Protein AF-K0R8K8-F1 (afdb_monomer)

Structure (mmCIF, N/CA/C/O backbone):
data_AF-K0R8K8-F1
#
_entry.id   AF-K0R8K8-F1
#
loop_
_atom_site.group_PDB
_atom_site.id
_atom_site.type_symbol
_atom_site.label_atom_id
_atom_site.label_alt_id
_atom_site.label_comp_id
_atom_site.label_asym_id
_atom_site.label_entity_id
_atom_site.label_seq_id
_atom_site.pdbx_PDB_ins_code
_atom_site.Cartn_x
_atom_site.Cartn_y
_atom_site.Cartn_z
_atom_site.occupancy
_atom_site.B_iso_or_equiv
_atom_site.auth_seq_id
_atom_site.auth_comp_id
_atom_site.auth_asym_id
_atom_site.auth_atom_id
_atom_site.pdbx_PDB_model_num
ATOM 1 N N . MET A 1 1 ? -65.556 39.416 38.947 1.00 27.27 1 MET A N 1
ATOM 2 C CA . MET A 1 1 ? -65.477 40.877 38.717 1.00 27.27 1 MET A CA 1
ATOM 3 C C . MET A 1 1 ? -65.040 41.033 37.258 1.00 27.27 1 MET A C 1
ATOM 5 O O . MET A 1 1 ? -63.952 40.568 36.962 1.00 27.27 1 MET A O 1
ATOM 9 N N . HIS A 1 2 ? -65.899 41.293 36.258 1.00 27.67 2 HIS A N 1
ATOM 10 C CA . HIS A 1 2 ? -66.803 42.447 36.008 1.00 27.67 2 HIS A CA 1
ATOM 11 C C . HIS A 1 2 ? -66.028 43.761 35.785 1.00 27.67 2 HIS A C 1
ATOM 13 O O . HIS A 1 2 ? -65.238 44.092 36.661 1.00 27.67 2 HIS A O 1
ATOM 19 N N . THR A 1 3 ? -66.211 44.538 34.697 1.00 31.17 3 THR A N 1
ATOM 20 C CA . THR A 1 3 ? -67.069 44.449 33.463 1.00 31.17 3 THR A CA 1
ATOM 21 C C . THR A 1 3 ? -66.192 44.485 32.174 1.00 31.17 3 THR A C 1
ATOM 23 O O . THR A 1 3 ? -64.976 44.435 32.307 1.00 31.17 3 THR A O 1
ATOM 26 N N . GLY A 1 4 ? -66.630 44.492 30.897 1.00 28.84 4 GLY A N 1
ATOM 27 C CA . GLY A 1 4 ? -67.949 44.543 30.216 1.00 28.84 4 GLY A CA 1
ATOM 28 C C . GLY A 1 4 ? -68.276 45.946 29.647 1.00 28.84 4 GLY A C 1
ATOM 29 O O . GLY A 1 4 ? -68.161 46.901 30.407 1.00 28.84 4 GLY A O 1
ATOM 30 N N . GLN A 1 5 ? -68.708 46.173 28.388 1.00 32.09 5 GLN A N 1
ATOM 31 C CA . GLN A 1 5 ? -69.108 45.291 27.251 1.00 32.09 5 GLN A CA 1
ATOM 32 C C . GLN A 1 5 ? -68.369 45.714 25.922 1.00 32.09 5 GLN A C 1
ATOM 34 O O . GLN A 1 5 ? -67.192 46.022 26.051 1.00 32.09 5 GLN A O 1
ATOM 39 N N . THR A 1 6 ? -68.828 45.745 24.641 1.00 27.69 6 THR A N 1
ATOM 40 C CA . THR A 1 6 ? -70.141 45.586 23.936 1.00 27.69 6 THR A CA 1
ATOM 41 C C . THR A 1 6 ? -69.975 45.345 22.398 1.00 27.69 6 THR A C 1
ATO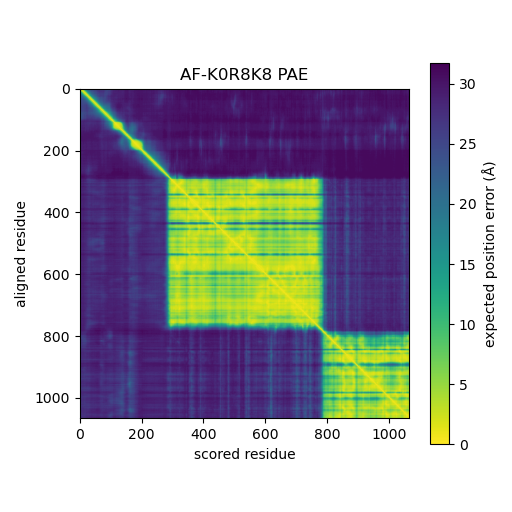M 43 O O . THR A 1 6 ? -69.042 45.884 21.822 1.00 27.69 6 THR A O 1
ATOM 46 N N . LYS A 1 7 ? -70.890 44.565 21.767 1.00 29.03 7 LYS A N 1
ATOM 47 C CA . LYS A 1 7 ? -71.672 44.734 20.481 1.00 29.03 7 LYS A CA 1
ATOM 48 C C . LYS A 1 7 ? -71.150 45.675 19.325 1.00 29.03 7 LYS A C 1
ATOM 50 O O . LYS A 1 7 ? -70.621 46.724 19.649 1.00 29.03 7 LYS A O 1
ATOM 55 N N . ILE A 1 8 ? -71.371 45.492 17.988 1.00 27.12 8 ILE A N 1
ATOM 56 C CA . ILE A 1 8 ? -72.261 44.601 17.164 1.00 27.12 8 ILE A CA 1
ATOM 57 C C . ILE A 1 8 ? -71.982 44.626 15.602 1.00 27.12 8 ILE A C 1
ATOM 59 O O . ILE A 1 8 ? -71.598 45.682 15.123 1.00 27.12 8 ILE A O 1
ATOM 63 N N . TYR A 1 9 ? -72.286 43.532 14.842 1.00 26.95 9 TYR A N 1
ATOM 64 C CA . TYR A 1 9 ? -72.497 43.331 13.347 1.00 26.95 9 TYR A CA 1
ATOM 65 C C . TYR A 1 9 ? -71.456 43.860 12.295 1.00 26.95 9 TYR A C 1
ATOM 67 O O . TYR A 1 9 ? -70.647 44.715 12.617 1.00 26.95 9 TYR A O 1
ATOM 75 N N . SER A 1 10 ? -71.371 43.397 11.022 1.00 25.12 10 SER A N 1
ATOM 76 C CA . SER A 1 10 ? -72.206 42.502 10.165 1.00 25.12 10 SER A CA 1
ATOM 77 C C . SER A 1 10 ? -71.400 41.496 9.274 1.00 25.12 10 SER A C 1
ATOM 79 O O . SER A 1 10 ? -70.176 41.430 9.334 1.00 25.12 10 SER A O 1
ATOM 81 N N . THR A 1 11 ? -72.112 40.668 8.490 1.00 25.41 11 THR A N 1
ATOM 82 C CA . THR A 1 11 ? -71.724 39.434 7.733 1.00 25.41 11 THR A CA 1
ATOM 83 C C . THR A 1 11 ? -71.919 39.616 6.184 1.00 25.41 11 THR A C 1
ATOM 85 O O . THR A 1 11 ? -72.289 40.743 5.844 1.00 25.41 11 THR A O 1
ATOM 88 N N . PRO A 1 12 ? -71.729 38.645 5.217 1.00 45.84 12 PRO A N 1
ATOM 89 C CA . PRO A 1 12 ? -71.824 37.166 5.352 1.00 45.84 12 PRO A CA 1
ATOM 90 C C . PRO A 1 12 ? -71.062 36.168 4.400 1.00 45.84 12 PRO A C 1
ATOM 92 O O . PRO A 1 12 ? -70.464 36.534 3.397 1.00 45.84 12 PRO A O 1
ATOM 95 N N . ASN A 1 13 ? -71.239 34.866 4.719 1.00 27.17 13 ASN A N 1
ATOM 96 C CA . ASN A 1 13 ? -71.271 33.633 3.877 1.00 27.17 13 ASN A CA 1
ATOM 97 C C . ASN A 1 13 ? -70.002 32.918 3.316 1.00 27.17 13 ASN A C 1
ATOM 99 O O . ASN A 1 13 ? -69.549 33.165 2.204 1.00 27.17 13 ASN A O 1
ATOM 103 N N . LEU A 1 14 ? -69.541 31.920 4.098 1.00 23.94 14 LEU A N 1
ATOM 104 C CA . LEU A 1 14 ? -69.455 30.438 3.865 1.00 23.94 14 LEU A CA 1
ATOM 105 C C . LEU A 1 14 ? -70.037 29.830 2.550 1.00 23.94 14 LEU A C 1
ATOM 107 O O . LEU A 1 14 ? -70.887 30.495 1.957 1.00 23.94 14 LEU A O 1
ATOM 111 N N . PRO A 1 15 ? -69.729 28.556 2.140 1.00 36.88 15 PRO A N 1
ATOM 112 C CA . PRO A 1 15 ? -69.103 27.395 2.850 1.00 36.88 15 PRO A CA 1
ATOM 113 C C . PRO A 1 15 ? -67.818 26.814 2.168 1.00 36.88 15 PRO A C 1
ATOM 115 O O . PRO A 1 15 ? -67.425 27.333 1.132 1.00 36.88 15 PRO A O 1
ATOM 118 N N . VAL A 1 16 ? -67.021 25.818 2.631 1.00 26.91 16 VAL A N 1
ATOM 119 C CA . VAL A 1 16 ? -66.991 24.772 3.710 1.00 26.91 16 VAL A CA 1
ATOM 120 C C . VAL A 1 16 ? -67.164 23.288 3.261 1.00 26.91 16 VAL A C 1
ATOM 122 O O . VAL A 1 16 ? -68.110 22.980 2.548 1.00 26.91 16 VAL A O 1
ATOM 125 N N . PHE A 1 17 ? -66.284 22.400 3.792 1.00 25.80 17 PHE A N 1
ATOM 126 C CA . PHE A 1 17 ? -66.284 20.903 3.808 1.00 25.80 17 PHE A CA 1
ATOM 127 C C . PHE A 1 17 ? -66.065 20.118 2.480 1.00 25.80 17 PHE A C 1
ATOM 129 O O . PHE A 1 17 ? -66.357 20.635 1.412 1.00 25.80 17 PHE A O 1
ATOM 136 N N . GLU A 1 18 ? -65.575 18.855 2.442 1.00 25.28 18 GLU A N 1
ATOM 137 C CA . GLU A 1 18 ? -64.656 18.063 3.315 1.00 25.28 18 GLU A CA 1
ATOM 138 C C . GLU A 1 18 ? -64.204 16.746 2.601 1.00 25.28 18 GLU A C 1
ATOM 140 O O . GLU A 1 18 ? -64.824 16.320 1.633 1.00 25.28 18 GLU A O 1
ATOM 145 N N . SER A 1 19 ? -63.221 16.031 3.176 1.00 26.25 19 SER A N 1
ATOM 146 C CA . SER A 1 19 ? -63.140 14.546 3.269 1.00 26.25 19 SER A CA 1
ATOM 147 C C . SER A 1 19 ? -62.518 13.648 2.158 1.00 26.25 19 SER A C 1
ATOM 149 O O . SER A 1 19 ? -62.885 13.644 0.992 1.00 26.25 19 SER A O 1
ATOM 151 N N . SER A 1 20 ? -61.596 12.789 2.629 1.00 25.55 20 SER A N 1
ATOM 152 C CA . SER A 1 20 ? -61.388 11.347 2.332 1.00 25.55 20 SER A CA 1
ATOM 153 C C . SER A 1 20 ? -61.198 10.750 0.908 1.00 25.55 20 SER A C 1
ATOM 155 O O . SER A 1 20 ? -62.150 10.304 0.282 1.00 25.55 20 SER A O 1
ATOM 157 N N . ALA A 1 21 ? -59.925 10.425 0.613 1.00 25.78 21 ALA A N 1
ATOM 158 C CA . ALA A 1 21 ? -59.360 9.049 0.554 1.00 25.78 21 ALA A CA 1
ATOM 159 C C . ALA A 1 21 ? -59.497 8.097 -0.679 1.00 25.78 21 ALA A C 1
ATOM 161 O O . ALA A 1 21 ? -60.508 8.034 -1.358 1.00 25.78 21 ALA A O 1
ATOM 162 N N . LYS A 1 22 ? -58.472 7.213 -0.772 1.00 26.08 22 LYS A N 1
ATOM 163 C CA . LYS A 1 22 ? -58.334 5.911 -1.490 1.00 26.08 22 LYS A CA 1
ATOM 164 C C . LYS A 1 22 ? -58.054 5.868 -3.014 1.00 26.08 22 LYS A C 1
ATOM 166 O O . LYS A 1 22 ? -58.963 6.011 -3.809 1.00 26.08 22 LYS A O 1
ATOM 171 N N . LEU A 1 23 ? -56.810 5.452 -3.319 1.00 26.45 23 LEU A N 1
ATOM 172 C CA . LEU A 1 23 ? -56.385 4.221 -4.046 1.00 26.45 23 LEU A CA 1
ATOM 173 C C . LEU A 1 23 ? -56.913 3.871 -5.460 1.00 26.45 23 LEU A C 1
ATOM 175 O O . LEU A 1 23 ? -58.023 4.207 -5.832 1.00 26.45 23 LEU A O 1
ATOM 179 N N . VAL A 1 24 ? -56.120 3.012 -6.133 1.00 26.97 24 VAL A N 1
ATOM 180 C CA . VAL A 1 24 ? -56.317 2.384 -7.465 1.00 26.97 24 VAL A CA 1
ATOM 181 C C . VAL A 1 24 ? -56.032 3.372 -8.616 1.00 26.97 24 VAL A C 1
ATOM 183 O O . VAL A 1 24 ? -56.693 4.396 -8.710 1.00 26.97 24 VAL A O 1
ATOM 186 N N . ASP A 1 25 ? -54.968 3.280 -9.427 1.00 29.28 25 ASP A N 1
ATOM 187 C CA . ASP A 1 25 ? -54.237 2.169 -10.092 1.00 29.28 25 ASP A CA 1
ATOM 188 C C . ASP A 1 25 ? -54.877 1.687 -11.411 1.00 29.28 25 ASP A C 1
ATOM 190 O O . ASP A 1 25 ? -55.989 1.169 -11.418 1.00 29.28 25 ASP A O 1
ATOM 194 N N . SER A 1 26 ? -54.164 1.863 -12.529 1.00 26.16 26 SER A N 1
ATOM 195 C CA . SER A 1 26 ? -54.290 1.044 -13.748 1.00 26.16 26 SER A CA 1
ATOM 196 C C . SER A 1 26 ? -53.201 1.385 -14.774 1.00 26.16 26 SER A C 1
ATOM 198 O O . SER A 1 26 ? -52.962 2.549 -15.100 1.00 26.16 26 SER A O 1
ATOM 200 N N . ASP A 1 27 ? -52.586 0.346 -15.340 1.00 27.64 27 ASP A N 1
ATOM 201 C CA . ASP A 1 27 ? -52.000 0.402 -16.679 1.00 27.64 27 ASP A CA 1
ATOM 202 C C . ASP A 1 27 ? -53.125 0.522 -17.723 1.00 27.64 27 ASP A C 1
ATOM 204 O O . ASP A 1 27 ? -53.996 -0.342 -17.758 1.00 27.64 27 ASP A O 1
ATOM 208 N N . GLU A 1 28 ? -53.046 1.485 -18.648 1.00 27.81 28 GLU A N 1
ATOM 209 C CA . GLU A 1 28 ? -53.181 1.181 -20.085 1.00 27.81 28 GLU A CA 1
ATOM 210 C C . GLU A 1 28 ? -52.771 2.357 -20.989 1.00 27.81 28 GLU A C 1
ATOM 212 O O . GLU A 1 28 ? -53.427 3.395 -21.023 1.00 27.81 28 GLU A O 1
ATOM 217 N N . LEU A 1 29 ? -51.709 2.173 -21.789 1.00 26.72 29 LEU A N 1
ATOM 218 C CA . LEU A 1 29 ? -51.509 2.924 -23.042 1.00 26.72 29 LEU A CA 1
ATOM 219 C C . LEU A 1 29 ? -50.507 2.236 -23.998 1.00 26.72 29 LEU A C 1
ATOM 221 O O . LEU A 1 29 ? -49.471 2.784 -24.378 1.00 26.72 29 LEU A O 1
ATOM 225 N N . LYS A 1 30 ? -50.815 0.997 -24.410 1.00 32.56 30 LYS A N 1
ATOM 226 C CA . LYS A 1 30 ? -50.140 0.306 -25.529 1.00 32.56 30 LYS A CA 1
ATOM 227 C C . LYS A 1 30 ? -51.131 -0.523 -26.350 1.00 32.56 30 LYS A C 1
ATOM 229 O O . LYS A 1 30 ? -51.887 -1.292 -25.771 1.00 32.56 30 LYS A O 1
ATOM 234 N N . LYS A 1 31 ? -50.963 -0.476 -27.687 1.00 30.41 31 LYS A N 1
ATOM 235 C CA . LYS A 1 31 ? -51.851 -0.980 -28.772 1.00 30.41 31 LYS A CA 1
ATOM 236 C C . LYS A 1 31 ? -52.981 0.011 -29.105 1.00 30.41 31 LYS A C 1
ATOM 238 O O . LYS A 1 31 ? -53.511 0.634 -28.201 1.00 30.41 31 LYS A O 1
ATOM 243 N N . ALA A 1 32 ? -53.411 0.188 -30.356 1.00 28.00 32 ALA A N 1
ATOM 244 C CA . ALA A 1 32 ? -52.822 -0.108 -31.679 1.00 28.00 32 ALA A CA 1
ATOM 245 C C . ALA A 1 32 ? -53.508 0.842 -32.712 1.00 28.00 32 ALA A C 1
ATOM 247 O O . ALA A 1 32 ? -54.480 1.499 -32.359 1.00 28.00 32 ALA A O 1
ATOM 248 N N . LEU A 1 33 ? -53.048 1.045 -33.956 1.00 24.62 33 LEU A N 1
ATOM 249 C CA . LEU A 1 33 ? -53.289 0.163 -35.115 1.00 24.62 33 LEU A CA 1
ATOM 250 C C . LEU A 1 33 ? -52.737 0.800 -36.416 1.00 24.62 33 LEU A C 1
ATOM 252 O O . LEU A 1 33 ? -52.862 2.003 -36.593 1.00 24.62 33 LEU A O 1
ATOM 256 N N . VAL A 1 34 ? -52.302 -0.059 -37.353 1.00 27.30 34 VAL A N 1
ATOM 257 C CA . VAL A 1 34 ? -52.457 0.046 -38.831 1.00 27.30 34 VAL A CA 1
ATOM 258 C C . VAL A 1 34 ? -51.791 1.207 -39.611 1.00 27.30 34 VAL A C 1
ATOM 260 O O . VAL A 1 34 ? -51.622 2.334 -39.168 1.00 27.30 34 VAL A O 1
ATOM 263 N N . SER A 1 35 ? -51.389 0.873 -40.840 1.00 28.44 35 SER A N 1
ATOM 264 C CA . SER A 1 35 ? -50.703 1.712 -41.828 1.00 28.44 35 SER A CA 1
ATOM 265 C C . SER A 1 35 ? -51.639 2.558 -42.705 1.00 28.44 35 SER A C 1
ATOM 267 O O . SER A 1 35 ? -52.815 2.241 -42.872 1.00 28.44 35 SER A O 1
ATOM 269 N N . ARG A 1 36 ? -51.069 3.548 -43.411 1.00 29.22 36 ARG A N 1
ATOM 270 C CA . ARG A 1 36 ? -51.512 3.955 -44.760 1.00 29.22 36 ARG A CA 1
ATOM 271 C C . ARG A 1 36 ? -50.308 4.234 -45.668 1.00 29.22 36 ARG A C 1
ATOM 273 O O . ARG A 1 36 ? -49.252 4.640 -45.195 1.00 29.22 36 ARG A O 1
ATOM 280 N N . LYS A 1 37 ? -50.474 3.965 -46.968 1.00 32.44 37 LYS A N 1
ATOM 281 C CA . LYS A 1 37 ? -49.508 4.269 -48.042 1.00 32.44 37 LYS A CA 1
ATOM 282 C C . LYS A 1 37 ? -49.749 5.672 -48.613 1.00 32.44 37 LYS A C 1
ATOM 284 O O . LYS A 1 37 ? -50.873 6.158 -48.524 1.00 32.44 37 LYS A O 1
ATOM 289 N N . ASN A 1 38 ? -48.710 6.234 -49.241 1.00 29.61 38 ASN A N 1
ATOM 290 C CA . ASN A 1 38 ? -48.672 6.877 -50.577 1.00 29.61 38 ASN A CA 1
ATOM 291 C C . ASN A 1 38 ? -47.252 7.481 -50.750 1.00 29.61 38 ASN A C 1
ATOM 293 O O . ASN A 1 38 ? -46.779 8.153 -49.843 1.00 29.61 38 ASN A O 1
ATOM 297 N N . SER A 1 39 ? -46.416 7.039 -51.708 1.00 28.56 39 SER A N 1
ATOM 298 C CA . SER A 1 39 ? -46.281 7.557 -53.097 1.00 28.56 39 SER A CA 1
ATOM 299 C C . SER A 1 39 ? -46.068 9.081 -53.135 1.00 28.56 39 SER A C 1
ATOM 301 O O . SER A 1 39 ? -46.897 9.797 -52.587 1.00 28.56 39 SER A O 1
ATOM 303 N N . VAL A 1 40 ? -45.028 9.654 -53.757 1.00 29.52 40 VAL A N 1
ATOM 304 C CA . VAL A 1 40 ? -44.415 9.432 -55.100 1.00 29.52 40 VAL A CA 1
ATOM 305 C C . VAL A 1 40 ? -42.885 9.725 -54.973 1.00 29.52 40 VAL A C 1
ATOM 307 O O . VAL A 1 40 ? -42.531 10.560 -54.149 1.00 29.52 40 VAL A O 1
ATOM 310 N N . ALA A 1 41 ? -41.919 8.935 -55.484 1.00 29.20 41 ALA A N 1
ATOM 311 C CA . ALA A 1 41 ? -41.355 8.874 -56.862 1.00 29.20 41 ALA A CA 1
ATOM 312 C C . ALA A 1 41 ? -40.893 10.258 -57.413 1.00 29.20 41 ALA A C 1
ATOM 314 O O . ALA A 1 41 ? -41.505 11.261 -57.079 1.00 29.20 41 ALA A O 1
ATOM 315 N N . MET A 1 42 ? -39.853 10.475 -58.226 1.00 28.61 42 MET A N 1
ATOM 316 C CA . MET A 1 42 ? -38.708 9.726 -58.795 1.00 28.61 42 MET A CA 1
ATOM 317 C C . MET A 1 42 ? -37.453 10.657 -58.620 1.00 28.61 42 MET A C 1
ATOM 319 O O . MET A 1 42 ? -37.596 11.726 -58.034 1.00 28.61 42 MET A O 1
ATOM 323 N N . ASP A 1 43 ? -36.207 10.392 -59.033 1.00 26.12 43 ASP A N 1
ATOM 324 C CA . ASP A 1 43 ? -35.647 9.390 -59.954 1.00 26.12 43 ASP A CA 1
ATOM 325 C C . ASP A 1 43 ? -34.184 9.027 -59.601 1.00 26.12 43 ASP A C 1
ATOM 327 O O . ASP A 1 43 ? -33.573 9.622 -58.710 1.00 26.12 43 ASP A O 1
ATOM 331 N N . MET A 1 44 ? -33.615 8.053 -60.312 1.00 28.20 44 MET A N 1
ATOM 332 C CA . MET A 1 44 ? -32.196 7.682 -60.258 1.00 28.20 44 MET A CA 1
ATOM 333 C C . MET A 1 44 ? -31.356 8.436 -61.301 1.00 28.20 44 MET A C 1
ATOM 335 O O . MET A 1 44 ? -31.860 8.829 -62.346 1.00 28.20 44 MET A O 1
ATOM 339 N N . ILE A 1 45 ? -30.038 8.511 -61.081 1.00 25.88 45 ILE A N 1
ATOM 340 C CA . ILE A 1 45 ? -29.020 7.827 -61.911 1.00 25.88 45 ILE A CA 1
ATOM 341 C C . ILE A 1 45 ? -27.628 8.074 -61.308 1.00 25.88 45 ILE A C 1
ATOM 343 O O . ILE A 1 45 ? -27.330 9.150 -60.798 1.00 25.88 45 ILE A O 1
ATOM 347 N N . ALA A 1 46 ? -26.774 7.054 -61.355 1.00 29.31 46 ALA A N 1
ATOM 348 C CA . ALA A 1 46 ? -25.358 7.141 -61.009 1.00 29.31 46 ALA A CA 1
ATOM 349 C C . ALA A 1 46 ? -24.515 6.872 -62.257 1.00 29.31 46 ALA A C 1
ATOM 351 O O . ALA A 1 46 ? -24.982 6.128 -63.116 1.00 29.31 46 ALA A O 1
ATOM 352 N N . SER A 1 47 ? -23.270 7.365 -62.300 1.00 28.27 47 SER A N 1
ATOM 353 C CA . SER A 1 47 ? -22.105 6.610 -62.809 1.00 28.27 47 SER A CA 1
ATOM 354 C C . SER A 1 47 ? -20.852 7.486 -62.949 1.00 28.27 47 SER A C 1
ATOM 356 O O . SER A 1 47 ? -20.975 8.564 -63.522 1.00 28.27 47 SER A O 1
ATOM 358 N N . ARG A 1 48 ? -19.678 6.911 -62.620 1.00 29.11 48 ARG A N 1
ATOM 359 C CA . ARG A 1 48 ? -18.356 7.169 -63.251 1.00 29.11 48 ARG A CA 1
ATOM 360 C C . ARG A 1 48 ? -17.735 8.574 -63.076 1.00 29.11 48 ARG A C 1
ATOM 362 O O . ARG A 1 48 ? -18.432 9.542 -62.813 1.00 29.11 48 ARG A O 1
ATOM 369 N N . ASP A 1 49 ? -16.422 8.766 -63.209 1.00 28.03 49 ASP A N 1
ATOM 370 C CA . ASP A 1 49 ? -15.280 7.834 -63.112 1.00 28.03 49 ASP A CA 1
ATOM 371 C C . ASP A 1 49 ? -14.045 8.608 -62.589 1.00 28.03 49 ASP A C 1
ATOM 373 O O . ASP A 1 49 ? -14.058 9.833 -62.468 1.00 28.03 49 ASP A O 1
ATOM 377 N N . GLU A 1 50 ? -12.985 7.872 -62.264 1.00 28.48 50 GLU A N 1
ATOM 378 C CA . GLU A 1 50 ? -11.612 8.351 -62.016 1.00 28.48 50 GLU A CA 1
ATOM 379 C C . GLU A 1 50 ? -10.954 8.985 -63.282 1.00 28.48 50 GLU A C 1
ATOM 381 O O . GLU A 1 50 ? -11.524 8.843 -64.367 1.00 28.48 50 GLU A O 1
ATOM 386 N N . PRO A 1 51 ? -9.729 9.582 -63.242 1.00 51.66 51 PRO A N 1
ATOM 387 C CA . PRO A 1 51 ? -8.842 9.887 -62.100 1.00 51.66 51 PRO A CA 1
ATOM 388 C C . PRO A 1 51 ? -8.113 11.271 -62.185 1.00 51.66 51 PRO A C 1
ATOM 390 O O . PRO A 1 51 ? -8.408 12.118 -63.022 1.00 51.66 51 PRO A O 1
ATOM 393 N N . MET A 1 52 ? -7.042 11.403 -61.379 1.00 26.67 52 MET A N 1
ATOM 394 C CA . MET A 1 52 ? -5.699 11.924 -61.746 1.00 26.67 52 MET A CA 1
ATOM 395 C C . MET A 1 52 ? -5.203 13.322 -61.301 1.00 26.67 52 MET A C 1
ATOM 397 O O . MET A 1 52 ? -5.879 14.340 -61.370 1.00 26.67 52 MET A O 1
ATOM 401 N N . ASN A 1 53 ? -3.901 13.308 -60.973 1.00 27.50 53 ASN A N 1
ATOM 402 C CA . ASN A 1 53 ? -2.895 14.380 -61.028 1.00 27.50 53 ASN A CA 1
ATOM 403 C C . ASN A 1 53 ? -2.903 15.523 -59.989 1.00 27.50 53 ASN A C 1
ATOM 405 O O . ASN A 1 53 ? -3.250 16.671 -60.249 1.00 27.50 53 ASN A O 1
ATOM 409 N N . THR A 1 54 ? -2.249 15.223 -58.863 1.00 31.69 54 THR A N 1
ATOM 410 C CA . THR A 1 54 ? -1.114 16.019 -58.339 1.00 31.69 54 THR A CA 1
ATOM 411 C C . THR A 1 54 ? -0.140 16.440 -59.472 1.00 31.69 54 THR A C 1
ATOM 413 O O . THR A 1 54 ? -0.002 15.674 -60.428 1.00 31.69 54 THR A O 1
ATOM 416 N N . PRO A 1 55 ? 0.582 17.593 -59.396 1.00 41.72 55 PRO A N 1
ATOM 417 C CA . PRO A 1 55 ? 1.704 17.702 -58.449 1.00 41.72 55 PRO A CA 1
ATOM 418 C C . PRO A 1 55 ? 2.127 19.094 -57.907 1.00 41.72 55 PRO A C 1
ATOM 420 O O . PRO A 1 55 ? 2.242 20.073 -58.630 1.00 41.72 55 PRO A O 1
ATOM 423 N N . ALA A 1 56 ? 2.578 19.050 -56.646 1.00 27.75 56 ALA A N 1
ATOM 424 C CA . ALA A 1 56 ? 3.826 19.631 -56.119 1.00 27.75 56 ALA A CA 1
ATOM 425 C C . ALA A 1 56 ? 4.081 21.159 -56.040 1.00 27.75 56 ALA A C 1
ATOM 427 O O . ALA A 1 56 ? 3.667 21.972 -56.853 1.00 27.75 56 ALA A O 1
ATOM 428 N N . SER A 1 57 ? 4.967 21.472 -55.080 1.00 27.92 57 SER A N 1
ATOM 429 C CA . SER A 1 57 ? 5.653 22.749 -54.804 1.00 27.92 57 SER A CA 1
ATOM 430 C C . SER A 1 57 ? 4.798 23.924 -54.282 1.00 27.92 57 SER A C 1
ATOM 432 O O . SER A 1 57 ? 3.669 24.123 -54.702 1.00 27.92 57 SER A O 1
ATOM 434 N N . GLY A 1 58 ? 5.288 24.742 -53.340 1.00 25.33 58 GLY A N 1
ATOM 435 C CA . GLY A 1 58 ? 6.480 24.559 -52.499 1.00 25.33 58 GLY A CA 1
ATOM 436 C C . GLY A 1 58 ? 7.047 25.860 -51.918 1.00 25.33 58 GLY A C 1
ATOM 437 O O . GLY A 1 58 ? 6.899 26.911 -52.524 1.00 25.33 58 GLY A O 1
ATOM 438 N N . LEU A 1 59 ? 7.797 25.733 -50.810 1.00 26.28 59 LEU A N 1
ATOM 439 C CA . LEU A 1 59 ? 8.643 26.769 -50.175 1.00 26.28 59 LEU A CA 1
ATOM 440 C C . LEU A 1 59 ? 7.911 27.999 -49.581 1.00 26.28 59 LEU A C 1
ATOM 442 O O . LEU A 1 59 ? 6.864 28.422 -50.045 1.00 26.28 59 LEU A O 1
ATOM 446 N N . GLY A 1 60 ? 8.500 28.586 -48.528 1.00 26.16 60 GLY A N 1
ATOM 447 C CA . GLY A 1 60 ? 8.001 29.816 -47.884 1.00 26.16 60 GLY A CA 1
ATOM 448 C C . GLY A 1 60 ? 8.169 29.822 -46.360 1.00 26.16 60 GLY A C 1
ATOM 449 O O . GLY A 1 60 ? 7.262 29.433 -45.634 1.00 26.16 60 GLY A O 1
ATOM 450 N N . LYS A 1 61 ? 9.335 30.249 -45.852 1.00 28.23 61 LYS A N 1
ATOM 451 C CA . LYS A 1 61 ? 9.594 30.407 -44.404 1.00 28.23 61 LYS A CA 1
ATOM 452 C C . LYS A 1 61 ? 9.612 31.886 -43.983 1.00 28.23 61 LYS A C 1
ATOM 454 O O . LYS A 1 61 ? 10.177 32.689 -44.719 1.00 28.23 61 LYS A O 1
ATOM 459 N N . ARG A 1 62 ? 9.283 32.100 -42.697 1.00 26.91 62 ARG A N 1
ATOM 460 C CA . ARG A 1 62 ? 9.720 33.157 -41.741 1.00 26.91 62 ARG A CA 1
ATOM 461 C C . ARG A 1 62 ? 8.783 34.340 -41.459 1.00 26.91 62 ARG A C 1
ATOM 463 O O . ARG A 1 62 ? 8.437 35.090 -42.357 1.00 26.91 62 ARG A O 1
ATOM 470 N N . GLY A 1 63 ? 8.630 34.571 -40.148 1.00 24.30 63 GLY A N 1
ATOM 471 C CA . GLY A 1 63 ? 8.343 35.856 -39.500 1.00 24.30 63 GLY A CA 1
ATOM 472 C C . GLY A 1 63 ? 6.879 36.305 -39.515 1.00 24.30 63 GLY A C 1
ATOM 473 O O . GLY A 1 63 ? 6.098 35.814 -40.318 1.00 24.30 63 GLY A O 1
ATOM 474 N N . ALA A 1 64 ? 6.464 37.241 -38.659 1.00 25.02 64 ALA A N 1
ATOM 475 C CA . ALA A 1 64 ? 7.004 37.656 -37.354 1.00 25.02 64 ALA A CA 1
ATOM 476 C C . ALA A 1 64 ? 5.936 38.508 -36.627 1.00 25.02 64 ALA A C 1
ATOM 478 O O . ALA A 1 64 ? 4.998 38.987 -37.253 1.00 25.02 64 ALA A O 1
ATOM 479 N N . GLU A 1 65 ? 6.109 38.658 -35.316 1.00 28.84 65 GLU A N 1
ATOM 480 C CA . GLU A 1 65 ? 5.436 39.558 -34.362 1.00 28.84 65 GLU A CA 1
ATOM 481 C C . GLU A 1 65 ? 4.613 40.746 -34.916 1.00 28.84 65 GLU A C 1
ATOM 483 O O . GLU A 1 65 ? 5.124 41.600 -35.640 1.00 28.84 65 GLU A O 1
ATOM 488 N N . SER A 1 66 ? 3.367 40.890 -34.445 1.00 28.95 66 SER A N 1
ATOM 489 C CA . SER A 1 66 ? 2.833 42.173 -33.938 1.00 28.95 66 SER A CA 1
ATOM 490 C C . SER A 1 66 ? 1.483 41.992 -33.225 1.00 28.95 66 SER A C 1
ATOM 492 O O . SER A 1 66 ? 0.538 41.440 -33.779 1.00 28.95 66 SER A O 1
ATOM 494 N N . ASP A 1 67 ? 1.410 42.493 -31.993 1.00 29.58 67 ASP A N 1
ATOM 495 C CA . ASP A 1 67 ? 0.177 42.919 -31.308 1.00 29.58 67 ASP A CA 1
ATOM 496 C C . ASP A 1 67 ? -0.023 44.417 -31.644 1.00 29.58 67 ASP A C 1
ATOM 498 O O . ASP A 1 67 ? 0.988 45.107 -31.852 1.00 29.58 67 ASP A O 1
ATOM 502 N N . PRO A 1 68 ? -1.258 44.944 -31.776 1.00 37.31 68 PRO A N 1
ATOM 503 C CA . PRO A 1 68 ? -1.741 45.772 -30.661 1.00 37.31 68 PRO A CA 1
ATOM 504 C C . PRO A 1 68 ? -3.278 45.821 -30.437 1.00 37.31 68 PRO A C 1
ATOM 506 O O . PRO A 1 68 ? -4.038 46.190 -31.328 1.00 37.31 68 PRO A O 1
ATOM 509 N N . CYS A 1 69 ? -3.675 45.650 -29.170 1.00 22.08 69 CYS A N 1
ATOM 510 C CA . CYS A 1 69 ? -4.518 46.561 -28.356 1.00 22.08 69 CYS A CA 1
ATOM 511 C C . CYS A 1 69 ? -5.940 47.029 -28.792 1.00 22.08 69 CYS A C 1
ATOM 513 O O . CYS A 1 69 ? -6.105 47.664 -29.827 1.00 22.08 69 CYS A O 1
ATOM 515 N N . VAL A 1 70 ? -6.858 47.015 -27.794 1.00 25.34 70 VAL A N 1
ATOM 516 C CA . VAL A 1 70 ? -7.935 48.026 -27.525 1.00 25.34 70 VAL A CA 1
ATOM 517 C C . VAL A 1 70 ? -9.159 47.975 -28.486 1.00 25.34 70 VAL A C 1
ATOM 519 O O . VAL A 1 70 ? -9.020 47.710 -29.669 1.00 25.34 70 VAL A O 1
ATOM 522 N N . GLU A 1 71 ? -10.432 48.114 -28.069 1.00 24.58 71 GLU A N 1
ATOM 523 C CA . GLU A 1 71 ? -11.038 48.983 -27.031 1.00 24.58 71 GLU A CA 1
ATOM 524 C C . GLU A 1 71 ? -12.151 48.309 -26.166 1.00 24.58 71 GLU A C 1
ATOM 526 O O . GLU A 1 71 ? -12.194 47.089 -26.019 1.00 24.58 71 GLU A O 1
ATOM 531 N N . GLU A 1 72 ? -13.014 49.105 -25.516 1.00 25.67 72 GLU A N 1
ATOM 532 C CA . GLU A 1 72 ? -13.629 48.830 -24.205 1.00 25.67 72 GLU A CA 1
ATOM 533 C C . GLU A 1 72 ? -15.134 49.204 -24.082 1.00 25.67 72 GLU A C 1
ATOM 535 O O . GLU A 1 72 ? -15.649 50.052 -24.802 1.00 25.67 72 GLU A O 1
ATOM 540 N N . ILE A 1 73 ? -15.786 48.645 -23.046 1.00 26.80 73 ILE A N 1
ATOM 541 C CA . ILE A 1 73 ? -16.891 49.217 -22.227 1.00 26.80 73 ILE A CA 1
ATOM 542 C C . ILE A 1 73 ? -18.215 49.681 -22.892 1.00 26.80 73 ILE A C 1
ATOM 544 O O . ILE A 1 73 ? -18.269 50.621 -23.680 1.00 26.80 73 ILE A O 1
ATOM 548 N N . ARG A 1 74 ? -19.340 49.177 -22.339 1.00 26.81 74 ARG A N 1
ATOM 549 C CA . ARG A 1 74 ? -20.556 49.917 -21.875 1.00 26.81 74 ARG A CA 1
ATOM 550 C C . ARG A 1 74 ? -21.593 48.915 -21.320 1.00 26.81 74 ARG A C 1
ATOM 552 O O . ARG A 1 74 ? -21.665 47.803 -21.818 1.00 26.81 74 ARG A O 1
ATOM 559 N N . ALA A 1 75 ? -22.481 49.215 -20.364 1.00 27.19 75 ALA A N 1
ATOM 560 C CA . ALA A 1 75 ? -22.530 50.225 -19.294 1.00 27.19 75 ALA A CA 1
ATOM 561 C C . ALA A 1 75 ? -23.668 49.856 -18.303 1.00 27.19 75 ALA A C 1
ATOM 563 O O . ALA A 1 75 ? -24.625 49.191 -18.691 1.00 27.19 75 ALA A O 1
ATOM 564 N N . GLY A 1 76 ? -23.627 50.332 -17.050 1.00 25.52 76 GLY A N 1
ATOM 565 C CA . GLY A 1 76 ? -24.724 50.153 -16.079 1.00 25.52 76 GLY A CA 1
ATOM 566 C C . GLY A 1 76 ? -24.513 50.990 -14.814 1.00 25.52 76 GLY A C 1
ATOM 567 O O . GLY A 1 76 ? -23.502 50.835 -14.140 1.00 25.52 76 GLY A O 1
ATOM 568 N N . GLN A 1 77 ? -25.414 51.934 -14.513 1.00 26.88 77 GLN A N 1
ATOM 569 C CA . GLN A 1 77 ? -25.131 53.055 -13.601 1.00 26.88 77 GLN A CA 1
ATOM 570 C C . GLN A 1 77 ? -26.231 53.266 -12.536 1.00 26.88 77 GLN A C 1
ATOM 572 O O . GLN A 1 77 ? -27.407 53.068 -12.829 1.00 26.88 77 GLN A O 1
ATOM 577 N N . ARG A 1 78 ? -25.834 53.858 -11.390 1.00 26.33 78 ARG A N 1
ATOM 578 C CA . ARG A 1 78 ? -26.644 54.536 -10.334 1.00 26.33 78 ARG A CA 1
ATOM 579 C C . ARG A 1 78 ? -27.227 53.659 -9.201 1.00 26.33 78 ARG A C 1
ATOM 581 O O . ARG A 1 78 ? -27.524 52.499 -9.428 1.00 26.33 78 ARG A O 1
ATOM 588 N N . ALA A 1 79 ? -27.576 54.191 -8.014 1.00 26.64 79 ALA A N 1
ATOM 589 C CA . ALA A 1 79 ? -26.909 55.127 -7.068 1.00 26.64 79 ALA A CA 1
ATOM 590 C C . ALA A 1 79 ? -27.849 55.485 -5.875 1.00 26.64 79 ALA A C 1
ATOM 592 O O . ALA A 1 79 ? -29.064 55.412 -6.025 1.00 26.64 79 ALA A O 1
ATOM 593 N N . LYS A 1 80 ? -27.267 56.051 -4.792 1.00 26.59 80 LYS A N 1
ATOM 594 C CA . LYS A 1 80 ? -27.884 56.799 -3.650 1.00 26.59 80 LYS A CA 1
ATOM 595 C C . LYS A 1 80 ? -28.510 55.989 -2.490 1.00 26.59 80 LYS A C 1
ATOM 597 O O . LYS A 1 80 ? -29.019 54.910 -2.738 1.00 26.59 80 LYS A O 1
ATOM 602 N N . THR A 1 81 ? -28.634 56.468 -1.230 1.00 25.34 81 THR A N 1
ATOM 603 C CA . THR A 1 81 ? -27.829 57.332 -0.296 1.00 25.34 81 THR A CA 1
ATOM 604 C C . THR A 1 81 ? -28.455 57.197 1.132 1.00 25.34 81 THR A C 1
ATOM 606 O O . THR A 1 81 ? -29.629 56.855 1.219 1.00 25.34 81 THR A O 1
ATOM 609 N N . LYS A 1 82 ? -27.744 57.609 2.210 1.00 23.95 82 LYS A N 1
ATOM 610 C CA . LYS A 1 82 ? -28.211 57.968 3.594 1.00 23.95 82 LYS A CA 1
ATOM 611 C C . LYS A 1 82 ? -28.351 56.844 4.662 1.00 23.95 82 LYS A C 1
ATOM 613 O O . LYS A 1 82 ? -28.673 55.726 4.300 1.00 23.95 82 LYS A O 1
ATOM 618 N N . VAL A 1 83 ? -28.242 57.081 5.995 1.00 23.55 83 VAL A N 1
ATOM 619 C CA . VAL A 1 83 ? -27.333 57.939 6.835 1.00 23.55 83 VAL A CA 1
ATOM 620 C C . VAL A 1 83 ? -27.550 57.700 8.371 1.00 23.55 83 VAL A C 1
ATOM 622 O O . VAL A 1 83 ? -28.663 57.834 8.853 1.00 23.55 83 VAL A O 1
ATOM 625 N N . VAL A 1 84 ? -26.471 57.397 9.126 1.00 23.22 84 VAL A N 1
ATOM 626 C CA . VAL A 1 84 ? -26.096 57.897 10.498 1.00 23.22 84 VAL A CA 1
ATOM 627 C C . VAL A 1 84 ? -26.937 57.614 11.796 1.00 23.22 84 VAL A C 1
ATOM 629 O O . VAL A 1 84 ? -27.929 58.270 12.071 1.00 23.22 84 VAL A O 1
ATOM 632 N N . MET A 1 85 ? -26.334 56.801 12.699 1.00 22.80 85 MET A N 1
ATOM 633 C CA . MET A 1 85 ? -26.137 56.930 14.188 1.00 22.80 85 MET A CA 1
ATOM 634 C C . MET A 1 85 ? -27.201 56.738 15.326 1.00 22.80 85 MET A C 1
ATOM 636 O O . MET A 1 85 ? -28.163 57.478 15.460 1.00 22.80 85 MET A O 1
ATOM 640 N N . ARG A 1 86 ? -26.756 55.933 16.328 1.00 24.34 86 ARG A N 1
ATOM 641 C CA . ARG A 1 86 ? -26.675 56.125 17.822 1.00 24.34 86 ARG A CA 1
ATOM 642 C C . ARG A 1 86 ? -27.906 56.413 18.728 1.00 24.34 86 ARG A C 1
ATOM 644 O O . ARG A 1 86 ? -28.378 57.542 18.781 1.00 24.34 86 ARG A O 1
ATOM 651 N N . ARG A 1 87 ? -28.117 55.531 19.729 1.00 24.41 87 ARG A N 1
ATOM 652 C CA . ARG A 1 87 ? -27.851 55.644 21.214 1.00 24.41 87 ARG A CA 1
ATOM 653 C C . ARG A 1 87 ? -28.474 54.396 21.904 1.00 24.41 87 ARG A C 1
ATOM 655 O O . ARG A 1 87 ? -29.415 53.856 21.346 1.00 24.41 87 ARG A O 1
ATOM 662 N N . SER A 1 88 ? -27.994 53.752 22.981 1.00 23.59 88 SER A N 1
ATOM 663 C CA . SER A 1 88 ? -27.195 54.076 24.190 1.00 23.59 88 SER A CA 1
ATOM 664 C C . SER A 1 88 ? -27.975 54.649 25.387 1.00 23.59 88 SER A C 1
ATOM 666 O O . SER A 1 88 ? -28.283 55.839 25.369 1.00 23.59 88 SER A O 1
ATOM 668 N N . THR A 1 89 ? -28.154 53.838 26.452 1.00 25.72 89 THR A N 1
ATOM 669 C CA . THR A 1 89 ? -28.199 54.274 27.874 1.00 25.72 89 THR A CA 1
ATOM 670 C C . THR A 1 89 ? -27.974 53.131 28.893 1.00 25.72 89 THR A C 1
ATOM 672 O O . THR A 1 89 ? -28.243 51.965 28.628 1.00 25.72 89 THR A O 1
ATOM 675 N N . TYR A 1 90 ? -27.453 53.507 30.069 1.00 22.70 90 TYR A N 1
ATOM 676 C CA . TYR A 1 90 ? -27.066 52.699 31.247 1.00 22.70 90 TYR A CA 1
ATOM 677 C C . TYR A 1 90 ? -28.233 52.215 32.143 1.00 22.70 90 TYR A C 1
ATOM 679 O O . TYR A 1 90 ? -29.201 52.960 32.292 1.00 22.70 90 TYR A O 1
ATOM 687 N N . ARG A 1 91 ? -28.017 51.144 32.946 1.00 24.73 91 ARG A N 1
ATOM 688 C CA . ARG A 1 91 ? -27.892 51.217 34.438 1.00 24.73 91 ARG A CA 1
ATOM 689 C C . ARG A 1 91 ? -27.539 49.877 35.135 1.00 24.73 91 ARG A C 1
ATOM 691 O O . ARG A 1 91 ? -27.603 48.813 34.536 1.00 24.73 91 ARG A O 1
ATOM 698 N N . SER A 1 92 ? -27.132 49.981 36.406 1.00 25.00 92 SER A N 1
ATOM 699 C CA . SER A 1 92 ? -26.762 48.938 37.400 1.00 25.00 92 SER A CA 1
ATOM 700 C C . SER A 1 92 ? -27.514 49.242 38.733 1.00 25.00 92 SER A C 1
ATOM 702 O O . SER A 1 92 ? -28.448 50.050 38.648 1.00 25.00 92 SER A O 1
ATOM 704 N N . PRO A 1 93 ? -27.177 48.759 39.967 1.00 47.44 93 PRO A N 1
ATOM 705 C CA . PRO A 1 93 ? -26.260 47.693 40.453 1.00 47.44 93 PRO A CA 1
ATOM 706 C C . PRO A 1 93 ? -26.854 46.799 41.596 1.00 47.44 93 PRO A C 1
ATOM 708 O O . PRO A 1 93 ? -27.988 47.027 42.012 1.00 47.44 93 PRO A O 1
ATOM 711 N N . ARG A 1 94 ? -26.065 45.870 42.195 1.00 25.78 94 ARG A N 1
ATOM 712 C CA . ARG A 1 94 ? -25.850 45.672 43.673 1.00 25.78 94 ARG A CA 1
ATOM 713 C C . ARG A 1 94 ? -24.971 44.437 44.007 1.00 25.78 94 ARG A C 1
ATOM 715 O O . ARG A 1 94 ? -24.628 43.683 43.105 1.00 25.78 94 ARG A O 1
ATOM 722 N N . ALA A 1 95 ? -24.561 44.282 45.278 1.00 28.02 95 ALA A N 1
ATOM 723 C CA . ALA A 1 95 ? -23.587 43.288 45.780 1.00 28.02 95 ALA A CA 1
ATOM 724 C C . ALA A 1 95 ? -23.920 42.770 47.209 1.00 28.02 95 ALA A C 1
ATOM 726 O O . ALA A 1 95 ? -24.748 43.377 47.888 1.00 28.02 95 ALA A O 1
ATOM 727 N N . VAL A 1 96 ? -23.266 41.680 47.661 1.00 25.30 96 VAL A N 1
ATOM 728 C CA . VAL A 1 96 ? -23.385 41.034 49.003 1.00 25.30 96 VAL A CA 1
ATOM 729 C C . VAL A 1 96 ? -21.993 40.521 49.485 1.00 25.30 96 VAL A C 1
ATOM 731 O O . VAL A 1 96 ? -21.050 40.512 48.696 1.00 25.30 96 VAL A O 1
ATOM 734 N N . VAL A 1 97 ? -21.833 40.167 50.774 1.00 27.73 97 VAL A N 1
ATOM 735 C CA . VAL A 1 97 ? -20.560 40.069 51.550 1.00 27.73 97 VAL A CA 1
ATOM 736 C C . VAL A 1 97 ? -20.227 38.621 52.029 1.00 27.73 97 VAL A C 1
ATOM 738 O O . VAL A 1 97 ? -21.120 37.780 52.053 1.00 27.73 97 VAL A O 1
ATOM 741 N N . VAL A 1 98 ? -18.960 38.303 52.390 1.00 32.38 98 VAL A N 1
ATOM 742 C CA . VAL A 1 98 ? -18.415 36.923 52.610 1.00 32.38 98 VAL A CA 1
ATOM 743 C C . VAL A 1 98 ? -17.421 36.802 53.805 1.00 32.38 98 VAL A C 1
ATOM 745 O O . VAL A 1 98 ? -16.530 37.648 53.893 1.00 32.38 98 VAL A O 1
ATOM 748 N N . PRO A 1 99 ? -17.487 35.748 54.671 1.00 45.72 99 PRO A N 1
ATOM 749 C CA . PRO A 1 99 ? -16.470 35.498 55.723 1.00 45.72 99 PRO A CA 1
ATOM 750 C C . PRO A 1 99 ? -15.997 34.031 56.024 1.00 45.72 99 PRO A C 1
ATOM 752 O O . PRO A 1 99 ? -16.674 33.044 55.762 1.00 45.72 99 PRO A O 1
ATOM 755 N N . SER A 1 100 ? -14.846 33.959 56.721 1.00 29.80 100 SER A N 1
ATOM 756 C CA . SER A 1 100 ? -14.378 33.018 57.786 1.00 29.80 100 SER A CA 1
ATOM 757 C C . SER A 1 100 ? -13.977 31.520 57.591 1.00 29.80 100 SER A C 1
ATOM 759 O O . SER A 1 100 ? -14.800 30.620 57.702 1.00 29.80 100 SER A O 1
ATOM 761 N N . SER A 1 101 ? -12.646 31.303 57.669 1.00 29.94 101 SER A N 1
ATOM 762 C CA . SER A 1 101 ? -11.887 30.440 58.632 1.00 29.94 101 SER A CA 1
ATOM 763 C C . SER A 1 101 ? -11.569 28.929 58.363 1.00 29.94 101 SER A C 1
ATOM 765 O O . SER A 1 101 ? -12.473 28.161 58.045 1.00 29.94 101 SER A O 1
ATOM 767 N N . PRO A 1 102 ? -10.302 28.457 58.568 1.00 43.12 102 PRO A N 1
ATOM 768 C CA . PRO A 1 102 ? -9.850 27.058 58.372 1.00 43.12 102 PRO A CA 1
ATOM 769 C C . PRO A 1 102 ? -9.453 26.277 59.665 1.00 43.12 102 PRO A C 1
ATOM 771 O O . PRO A 1 102 ? -9.482 26.810 60.773 1.00 43.12 102 PRO A O 1
ATOM 774 N N . ARG A 1 103 ? -9.003 25.008 59.532 1.00 29.33 103 ARG A N 1
ATOM 775 C CA . ARG A 1 103 ? -8.436 24.156 60.618 1.00 29.33 103 ARG A CA 1
ATOM 776 C C . ARG A 1 103 ? -7.027 23.603 60.300 1.00 29.33 103 ARG A C 1
ATOM 778 O O . ARG A 1 103 ? -6.638 23.528 59.141 1.00 29.33 103 ARG A O 1
ATOM 785 N N . LYS A 1 104 ? -6.281 23.197 61.344 1.00 35.06 104 LYS A N 1
ATOM 786 C CA . LYS A 1 104 ? -4.920 22.598 61.305 1.00 35.06 104 LYS A CA 1
ATOM 787 C C . LYS A 1 104 ? -4.937 21.072 61.533 1.00 35.06 104 LYS A C 1
ATOM 789 O O . LYS A 1 104 ? -5.873 20.569 62.148 1.00 35.06 104 LYS A O 1
ATOM 794 N N . LEU A 1 105 ? -3.838 20.382 61.193 1.00 28.64 105 LEU A N 1
ATOM 795 C CA . LEU A 1 105 ? -3.431 19.092 61.787 1.00 28.64 105 LEU A CA 1
ATOM 796 C C . LEU A 1 105 ? -1.888 19.021 61.937 1.00 28.64 105 LEU A C 1
ATOM 798 O O . LEU A 1 105 ? -1.190 19.839 61.339 1.00 28.64 105 LEU A O 1
ATOM 802 N N . GLY A 1 106 ? -1.361 18.113 62.775 1.00 29.77 106 GLY A N 1
ATOM 803 C CA . GLY A 1 106 ? 0.040 18.119 63.252 1.00 29.77 106 GLY A CA 1
ATOM 804 C C . GLY A 1 106 ? 0.822 16.800 63.093 1.00 29.77 106 GLY A C 1
ATOM 805 O O . GLY A 1 106 ? 0.308 15.825 62.554 1.00 29.77 106 GLY A O 1
ATOM 806 N N . TRP A 1 107 ? 2.083 16.797 63.547 1.00 33.78 107 TRP A N 1
ATOM 807 C CA . TRP A 1 107 ? 3.115 15.785 63.238 1.00 33.78 107 TRP A CA 1
ATOM 808 C C . TRP A 1 107 ? 3.343 14.702 64.318 1.00 33.78 107 TRP A C 1
ATOM 810 O O . TRP A 1 107 ? 3.082 14.912 65.502 1.00 33.78 107 TRP A O 1
ATOM 820 N N . LYS A 1 108 ? 3.944 13.581 63.884 1.00 33.91 108 LYS A N 1
ATOM 821 C CA . LYS A 1 108 ? 4.620 12.508 64.652 1.00 33.91 108 LYS A CA 1
ATOM 822 C C . LYS A 1 108 ? 5.721 11.896 63.752 1.00 33.91 108 LYS A C 1
ATOM 824 O O . LYS A 1 108 ? 5.529 11.904 62.543 1.00 33.91 108 LYS A O 1
ATOM 829 N N . THR A 1 109 ? 6.863 11.364 64.209 1.00 47.19 109 THR A N 1
ATOM 830 C CA . THR A 1 109 ? 7.503 11.361 65.548 1.00 47.19 109 THR A CA 1
ATOM 831 C C . THR A 1 109 ? 9.038 11.281 65.402 1.00 47.19 109 THR A C 1
ATOM 833 O O . THR A 1 109 ? 9.543 10.811 64.389 1.00 47.19 109 THR A O 1
ATOM 836 N N . GLN A 1 110 ? 9.801 11.710 66.415 1.00 44.34 110 GLN A N 1
ATOM 837 C CA . GLN A 1 110 ? 11.233 12.051 66.273 1.00 44.34 110 GLN A CA 1
ATOM 838 C C . GLN A 1 110 ? 12.225 10.863 66.172 1.00 44.34 110 GLN A C 1
ATOM 840 O O . GLN A 1 110 ? 13.392 11.076 65.858 1.00 44.34 110 GLN A O 1
ATOM 845 N N . GLY A 1 111 ? 11.794 9.617 66.413 1.00 48.56 111 GLY A N 1
ATOM 846 C CA . GLY A 1 111 ? 12.695 8.452 66.500 1.00 48.56 111 GLY A CA 1
ATOM 847 C C . GLY A 1 111 ? 13.221 7.897 65.167 1.00 48.56 111 GLY A C 1
ATOM 848 O O . GLY A 1 111 ? 14.327 7.359 65.120 1.00 48.56 111 GLY A O 1
ATOM 849 N N . GLU A 1 112 ? 12.465 8.024 64.074 1.00 49.12 112 GLU A N 1
ATOM 850 C CA . GLU A 1 112 ? 12.841 7.427 62.778 1.00 49.12 112 GLU A CA 1
ATOM 851 C C . GLU A 1 112 ? 13.896 8.257 62.031 1.00 49.12 112 GLU A C 1
ATOM 853 O O . GLU A 1 112 ? 14.771 7.707 61.358 1.00 49.12 112 GLU A O 1
ATOM 858 N N . ILE A 1 113 ? 13.872 9.580 62.227 1.00 55.38 113 ILE A N 1
ATOM 859 C CA . ILE A 1 113 ? 14.785 10.542 61.595 1.00 55.38 113 ILE A CA 1
ATOM 860 C C . ILE A 1 113 ? 16.247 10.224 61.949 1.00 55.38 113 ILE A C 1
ATOM 862 O O . ILE A 1 113 ? 17.112 10.251 61.076 1.00 55.38 113 ILE A O 1
ATOM 866 N N . THR A 1 114 ? 16.530 9.843 63.198 1.00 58.84 114 THR A N 1
ATOM 867 C CA . THR A 1 114 ? 17.890 9.503 63.652 1.00 58.84 114 THR A CA 1
ATOM 868 C C . THR A 1 114 ? 18.442 8.254 62.959 1.00 58.84 114 THR A C 1
ATOM 870 O O . THR A 1 114 ? 19.614 8.229 62.588 1.00 58.84 114 THR A O 1
ATOM 873 N N . ARG A 1 115 ? 17.609 7.229 62.719 1.00 53.41 115 ARG A N 1
ATOM 874 C CA . ARG A 1 115 ? 18.027 6.030 61.968 1.00 53.41 115 ARG A CA 1
ATOM 875 C C . ARG A 1 115 ? 18.286 6.354 60.497 1.00 53.41 115 ARG A C 1
ATOM 877 O O . ARG A 1 115 ? 19.279 5.888 59.944 1.00 53.41 115 ARG A O 1
ATOM 884 N N . LEU A 1 116 ? 17.443 7.190 59.889 1.00 55.62 116 LEU A N 1
ATOM 885 C CA . LEU A 1 116 ? 17.616 7.628 58.503 1.00 55.62 116 LEU A CA 1
ATOM 886 C C . LEU A 1 116 ? 18.900 8.461 58.318 1.00 55.62 116 LEU A C 1
ATOM 888 O O . LEU A 1 116 ? 19.645 8.236 57.366 1.00 55.62 116 LEU A O 1
ATOM 892 N N . LEU A 1 117 ? 19.206 9.365 59.257 1.00 60.09 117 LEU A N 1
ATOM 893 C CA . LEU A 1 117 ? 20.426 10.181 59.235 1.00 60.09 117 LEU A CA 1
ATOM 894 C C . LEU A 1 117 ? 21.709 9.343 59.313 1.00 60.09 117 LEU A C 1
ATOM 896 O O . LEU A 1 117 ? 22.649 9.626 58.575 1.00 60.09 117 LEU A O 1
ATOM 900 N N . ILE A 1 118 ? 21.753 8.294 60.143 1.00 70.69 118 ILE A N 1
ATOM 901 C CA . ILE A 1 118 ? 22.928 7.407 60.241 1.00 70.69 118 ILE A CA 1
ATOM 902 C C . ILE A 1 118 ? 23.195 6.697 58.902 1.00 70.69 118 ILE A C 1
ATOM 904 O O . ILE A 1 118 ? 24.340 6.645 58.451 1.00 70.69 118 ILE A O 1
ATOM 908 N N . VAL A 1 119 ? 22.145 6.215 58.224 1.00 68.88 119 VAL A N 1
ATOM 909 C CA . VAL A 1 119 ? 22.268 5.586 56.895 1.00 68.88 119 VAL A CA 1
ATOM 910 C C . VAL A 1 119 ? 22.741 6.597 55.842 1.00 68.88 119 VAL A C 1
ATOM 912 O O . VAL A 1 119 ? 23.644 6.292 55.065 1.00 68.88 119 VAL A O 1
ATOM 915 N N . ILE A 1 120 ? 22.191 7.816 55.840 1.00 67.56 120 ILE A N 1
ATOM 916 C CA . ILE A 1 120 ? 22.601 8.882 54.910 1.00 67.56 120 ILE A CA 1
ATOM 917 C C . ILE A 1 120 ? 24.075 9.262 55.121 1.00 67.56 120 ILE A C 1
ATOM 919 O O . ILE A 1 120 ? 24.823 9.347 54.148 1.00 67.56 120 ILE A O 1
ATOM 923 N N . MET A 1 121 ? 24.522 9.427 56.370 1.00 65.88 121 MET A N 1
ATOM 924 C CA . MET A 1 121 ? 25.917 9.759 56.693 1.00 65.88 121 MET A CA 1
ATOM 925 C C . MET A 1 121 ? 26.894 8.668 56.229 1.00 65.88 121 MET A C 1
ATOM 927 O O . MET A 1 121 ? 27.943 8.989 55.668 1.00 65.88 121 MET A O 1
ATOM 931 N N . ALA A 1 122 ? 26.538 7.387 56.384 1.00 60.53 122 ALA A N 1
ATOM 932 C CA . ALA A 1 122 ? 27.352 6.273 55.892 1.00 60.53 122 ALA A CA 1
ATOM 933 C C . ALA A 1 122 ? 27.487 6.277 54.354 1.00 60.53 122 ALA A C 1
ATOM 935 O O . ALA A 1 122 ? 28.589 6.118 53.828 1.00 60.53 122 ALA A O 1
ATOM 936 N N . VAL A 1 123 ? 26.388 6.522 53.629 1.00 65.31 123 VAL A N 1
ATOM 937 C CA . VAL A 1 123 ? 26.391 6.607 52.156 1.00 65.31 123 VAL A CA 1
ATOM 938 C C . VAL A 1 123 ? 27.207 7.809 51.665 1.00 65.31 123 VAL A C 1
ATOM 940 O O . VAL A 1 123 ? 28.026 7.664 50.757 1.00 65.31 123 VAL A O 1
ATOM 943 N N . VAL A 1 124 ? 27.050 8.983 52.287 1.00 64.19 124 VAL A N 1
ATOM 944 C CA . VAL A 1 124 ? 27.823 10.192 51.943 1.00 64.19 124 VAL A CA 1
ATOM 945 C C . VAL A 1 124 ? 29.324 9.986 52.190 1.00 64.19 124 VAL A C 1
ATOM 947 O O . VAL A 1 124 ? 30.135 10.376 51.349 1.00 64.19 124 VAL A O 1
ATOM 950 N N . GLY A 1 125 ? 29.704 9.306 53.278 1.00 58.47 125 GLY A N 1
ATOM 951 C CA . GLY A 1 125 ? 31.100 8.956 53.564 1.00 58.47 125 GLY A CA 1
ATOM 952 C C . GLY A 1 125 ? 31.748 8.087 52.477 1.00 58.47 125 GLY A C 1
ATOM 953 O O . GLY A 1 125 ? 32.860 8.381 52.034 1.00 58.47 125 GLY A O 1
ATOM 954 N N . MET A 1 126 ? 31.039 7.064 51.982 1.00 53.12 126 MET A N 1
ATOM 955 C CA . MET A 1 126 ? 31.535 6.215 50.888 1.00 53.12 126 MET A CA 1
ATOM 956 C C . MET A 1 126 ? 31.692 6.987 49.568 1.00 53.12 126 MET A C 1
ATOM 958 O O . MET A 1 126 ? 32.679 6.796 48.855 1.00 53.12 126 MET A O 1
ATOM 962 N N . VAL A 1 127 ? 30.757 7.889 49.249 1.00 54.94 127 VAL A N 1
ATOM 963 C CA . VAL A 1 127 ? 30.810 8.708 48.022 1.00 54.94 127 VAL A CA 1
ATOM 964 C C . VAL A 1 127 ? 31.969 9.713 48.057 1.00 54.94 127 VAL A C 1
ATOM 966 O O . VAL A 1 127 ? 32.628 9.925 47.035 1.00 54.94 127 VAL A O 1
ATOM 969 N N . LEU A 1 128 ? 32.279 10.291 49.222 1.00 44.16 128 LEU A N 1
ATOM 970 C CA . LEU A 1 128 ? 33.435 11.179 49.388 1.00 44.16 128 LEU A CA 1
ATOM 971 C C . LEU A 1 128 ? 34.768 10.428 49.238 1.00 44.16 128 LEU A C 1
ATOM 973 O O . LEU A 1 128 ? 35.628 10.878 48.479 1.00 44.16 128 LEU A O 1
ATOM 977 N N . LEU A 1 129 ? 34.918 9.251 49.858 1.00 39.41 129 LEU A N 1
ATOM 978 C CA . LEU A 1 129 ? 36.113 8.406 49.695 1.00 39.41 129 LEU A CA 1
ATOM 979 C C . LEU A 1 129 ? 36.352 7.999 48.230 1.00 39.41 129 LEU A C 1
ATOM 981 O O . LEU A 1 129 ? 37.479 8.080 47.742 1.00 39.41 129 LEU A O 1
ATOM 985 N N . ALA A 1 130 ? 35.292 7.647 47.497 1.00 40.00 130 ALA A N 1
ATOM 986 C CA . ALA A 1 130 ? 35.377 7.335 46.067 1.00 40.00 130 ALA A CA 1
ATOM 987 C C . ALA A 1 130 ? 35.752 8.547 45.184 1.00 40.00 130 ALA A C 1
ATOM 989 O O . ALA A 1 130 ? 36.245 8.366 44.069 1.00 40.00 130 ALA A O 1
ATOM 990 N N . SER A 1 131 ? 35.528 9.774 45.668 1.00 39.88 131 SER A N 1
ATOM 991 C CA . SER A 1 131 ? 35.796 11.013 44.925 1.00 39.88 131 SER A CA 1
ATOM 992 C C . SER A 1 131 ? 37.245 11.490 45.075 1.00 39.88 131 SER A C 1
ATOM 994 O O . SER A 1 131 ? 37.869 11.878 44.088 1.00 39.88 131 SER A O 1
ATOM 996 N N . VAL A 1 132 ? 37.819 11.398 46.282 1.00 36.94 132 VAL A N 1
ATOM 997 C CA . VAL A 1 132 ? 39.205 11.835 46.563 1.00 36.94 132 VAL A CA 1
ATOM 998 C C . VAL A 1 132 ? 40.239 11.009 45.782 1.00 36.94 132 VAL A C 1
ATOM 1000 O O . VAL A 1 132 ? 41.235 11.550 45.306 1.00 36.94 132 VAL A O 1
ATOM 1003 N N . SER A 1 133 ? 39.973 9.719 45.543 1.00 33.72 133 SER A N 1
ATOM 1004 C CA . SER A 1 133 ? 40.880 8.814 44.815 1.00 33.72 133 SER A CA 1
ATOM 1005 C C . SER A 1 133 ? 41.074 9.137 43.318 1.00 33.72 133 SER A C 1
ATOM 1007 O O . SER A 1 133 ? 41.792 8.406 42.635 1.00 33.72 133 SER A O 1
ATOM 1009 N N . LYS A 1 134 ? 40.429 10.179 42.770 1.00 33.00 134 LYS A N 1
ATOM 1010 C CA . LYS A 1 134 ? 40.469 10.520 41.333 1.00 33.00 134 LYS A CA 1
ATOM 1011 C C . LYS A 1 134 ? 41.126 11.860 40.986 1.00 33.00 134 LYS A C 1
ATOM 1013 O O . LYS A 1 134 ? 41.076 12.247 39.821 1.00 33.00 134 LYS A O 1
ATOM 1018 N N . GLN A 1 135 ? 41.744 12.557 41.944 1.00 33.22 135 GLN A N 1
ATOM 1019 C CA . GLN A 1 135 ? 42.271 13.913 41.714 1.00 33.22 135 GLN A CA 1
ATOM 1020 C C . GLN A 1 135 ? 43.745 14.152 42.094 1.00 33.22 135 GLN A C 1
ATOM 1022 O O . GLN A 1 135 ? 44.159 15.297 42.244 1.00 33.22 135 GLN A O 1
ATOM 1027 N N . LEU A 1 136 ? 44.570 13.098 42.146 1.00 28.33 136 LEU A N 1
ATOM 1028 C CA . LEU A 1 136 ? 46.032 13.225 42.080 1.00 28.33 136 LEU A CA 1
ATOM 1029 C C . LEU A 1 136 ? 46.590 12.485 40.857 1.00 28.33 136 LEU A C 1
ATOM 1031 O O . LEU A 1 136 ? 46.670 11.263 40.874 1.00 28.33 136 LEU A O 1
ATOM 1035 N N . HIS A 1 137 ? 46.970 13.243 39.819 1.00 29.47 137 HIS A N 1
ATOM 1036 C CA . HIS A 1 137 ? 48.173 13.040 38.988 1.00 29.47 137 HIS A CA 1
ATOM 1037 C C . HIS A 1 137 ? 48.221 14.065 37.837 1.00 29.47 137 HIS A C 1
ATOM 1039 O O . HIS A 1 137 ? 47.699 13.815 36.756 1.00 29.47 137 HIS A O 1
ATOM 1045 N N . MET A 1 138 ? 48.884 15.207 38.055 1.00 27.92 138 MET A N 1
ATOM 1046 C CA . MET A 1 138 ? 49.511 16.029 37.004 1.00 27.92 138 MET A CA 1
ATOM 1047 C C . MET A 1 138 ? 50.466 17.041 37.653 1.00 27.92 138 MET A C 1
ATOM 1049 O O . MET A 1 138 ? 49.997 18.018 38.222 1.00 27.92 138 MET A O 1
ATOM 1053 N N . PHE A 1 139 ? 51.781 16.808 37.564 1.00 28.72 139 PHE A N 1
ATOM 1054 C CA . PHE A 1 139 ? 52.839 17.828 37.675 1.00 28.72 139 PHE A CA 1
ATOM 1055 C C . PHE A 1 139 ? 54.208 17.213 37.328 1.00 28.72 139 PHE A C 1
ATOM 1057 O O . PHE A 1 139 ? 54.668 16.336 38.052 1.00 28.72 139 PHE A O 1
ATOM 1064 N N . HIS A 1 140 ? 54.830 17.654 36.225 1.00 29.58 140 HIS A N 1
ATOM 1065 C CA . HIS A 1 140 ? 56.185 18.249 36.157 1.00 29.58 140 HIS A CA 1
ATOM 1066 C C . HIS A 1 140 ? 56.784 18.252 34.731 1.00 29.58 140 HIS A C 1
ATOM 1068 O O . HIS A 1 140 ? 56.496 17.373 33.930 1.00 29.58 140 HIS A O 1
ATOM 1074 N N . HIS A 1 141 ? 57.596 19.292 34.490 1.00 27.80 141 HIS A N 1
ATOM 1075 C CA . HIS A 1 141 ? 58.725 19.510 33.558 1.00 27.80 141 HIS A CA 1
ATOM 1076 C C . HIS A 1 141 ? 58.879 18.687 32.254 1.00 27.80 141 HIS A C 1
ATOM 1078 O O . HIS A 1 141 ? 58.774 17.470 32.270 1.00 27.80 141 HIS A O 1
ATOM 1084 N N . VAL A 1 142 ? 59.097 19.271 31.061 1.00 26.47 142 VAL A N 1
ATOM 1085 C CA . VAL A 1 142 ? 59.983 20.374 30.571 1.00 26.47 142 VAL A CA 1
ATOM 1086 C C . VAL A 1 142 ? 61.294 19.866 29.927 1.00 26.47 142 VAL A C 1
ATOM 1088 O O . VAL A 1 142 ? 62.155 19.319 30.601 1.00 26.47 142 VAL A O 1
ATOM 1091 N N . ASP A 1 143 ? 61.404 20.189 28.630 1.00 27.59 143 ASP A N 1
ATOM 1092 C CA . ASP A 1 143 ? 62.582 20.392 27.757 1.00 27.59 143 ASP A CA 1
ATOM 1093 C C . ASP A 1 143 ? 63.435 19.252 27.139 1.00 27.59 143 ASP A C 1
ATOM 1095 O O . ASP A 1 143 ? 63.703 18.201 27.711 1.00 27.59 143 ASP A O 1
ATOM 1099 N N . SER A 1 144 ? 63.993 19.631 25.980 1.00 25.48 144 SER A N 1
ATOM 1100 C CA . SER A 1 144 ? 65.352 19.380 25.472 1.00 25.48 144 SER A CA 1
ATOM 1101 C C . SER A 1 144 ? 65.650 18.281 24.420 1.00 25.48 144 SER A C 1
ATOM 1103 O O . SER A 1 144 ? 66.071 17.172 24.717 1.00 25.48 144 SER A O 1
ATOM 1105 N N . THR A 1 145 ? 65.549 18.726 23.155 1.00 25.91 145 THR A N 1
ATOM 1106 C CA . THR A 1 145 ? 66.613 18.745 22.111 1.00 25.91 145 THR A CA 1
ATOM 1107 C C . THR A 1 145 ? 67.143 17.484 21.374 1.00 25.91 145 THR A C 1
ATOM 1109 O O . THR A 1 145 ? 67.262 16.381 21.884 1.00 25.91 145 THR A O 1
ATOM 1112 N N . LEU A 1 146 ? 67.600 17.764 20.133 1.00 24.39 146 LEU A N 1
ATOM 1113 C CA . LEU A 1 146 ? 68.739 17.157 19.405 1.00 24.39 146 LEU A CA 1
ATOM 1114 C C . LEU A 1 146 ? 68.652 15.706 18.865 1.00 24.39 146 LEU A C 1
ATOM 1116 O O . LEU A 1 146 ? 69.168 14.773 19.473 1.00 24.39 146 LEU A O 1
ATOM 1120 N N . ARG A 1 147 ? 68.296 15.566 17.571 1.00 24.30 147 ARG A N 1
ATOM 1121 C CA . ARG A 1 147 ? 69.285 15.505 16.453 1.00 24.30 147 ARG A CA 1
ATOM 1122 C C . ARG A 1 147 ? 68.645 15.326 15.060 1.00 24.30 147 ARG A C 1
ATOM 1124 O O . ARG A 1 147 ? 67.811 14.453 14.857 1.00 24.30 147 ARG A O 1
ATOM 1131 N N . SER A 1 148 ? 69.138 16.094 14.089 1.00 30.72 148 SER A N 1
ATOM 1132 C CA . SER A 1 148 ? 69.223 15.736 12.658 1.00 30.72 148 SER A CA 1
ATOM 1133 C C . SER A 1 148 ? 70.718 15.495 12.318 1.00 30.72 148 SER A C 1
ATOM 1135 O O . SER A 1 148 ? 71.547 15.780 13.195 1.00 30.72 148 SER A O 1
ATOM 1137 N N . PRO A 1 149 ? 71.109 14.919 11.152 1.00 39.22 149 PRO A N 1
ATOM 1138 C CA . PRO A 1 149 ? 71.075 15.656 9.870 1.00 39.22 149 PRO A CA 1
ATOM 1139 C C . PRO A 1 149 ? 70.875 14.808 8.576 1.00 39.22 149 PRO A C 1
ATOM 1141 O O . PRO A 1 149 ? 70.907 13.585 8.622 1.00 39.22 149 PRO A O 1
ATOM 1144 N N . ALA A 1 150 ? 70.819 15.510 7.425 1.00 24.80 150 ALA A N 1
ATOM 1145 C CA . ALA A 1 150 ? 71.196 15.072 6.058 1.00 24.80 150 ALA A CA 1
ATOM 1146 C C . ALA A 1 150 ? 70.338 14.014 5.304 1.00 24.80 150 ALA A C 1
ATOM 1148 O O . ALA A 1 150 ? 69.797 13.104 5.916 1.00 24.80 150 ALA A O 1
ATOM 1149 N N . HIS A 1 151 ? 70.254 14.004 3.957 1.00 28.08 151 HIS A N 1
ATOM 1150 C CA . HIS A 1 151 ? 70.213 15.074 2.919 1.00 28.08 151 HIS A CA 1
ATOM 1151 C C . HIS A 1 151 ? 69.832 14.443 1.539 1.00 28.08 151 HIS A C 1
ATOM 1153 O O . HIS A 1 151 ? 69.745 13.225 1.439 1.00 28.08 151 HIS A O 1
ATOM 1159 N N . VAL A 1 152 ? 69.716 15.270 0.482 1.00 25.52 152 VAL A N 1
ATOM 1160 C CA . VAL A 1 152 ? 69.674 14.929 -0.975 1.00 25.52 152 VAL A CA 1
ATOM 1161 C C . VAL A 1 152 ? 68.315 14.506 -1.596 1.00 25.52 152 VAL A C 1
ATOM 1163 O O . VAL A 1 152 ? 68.030 13.335 -1.801 1.00 25.52 152 VAL A O 1
ATOM 1166 N N . GLU A 1 153 ? 67.513 15.528 -1.926 1.00 25.81 153 GLU A N 1
ATOM 1167 C CA . GLU A 1 153 ? 67.082 15.919 -3.296 1.00 25.81 153 GLU A CA 1
ATOM 1168 C C . GLU A 1 153 ? 66.220 15.047 -4.264 1.00 25.81 153 GLU A C 1
ATOM 1170 O O . GLU A 1 153 ? 66.639 14.014 -4.768 1.00 25.81 153 GLU A O 1
ATOM 1175 N N . ASN A 1 154 ? 65.106 15.689 -4.675 1.00 27.53 154 ASN A N 1
ATOM 1176 C CA . ASN A 1 154 ? 64.600 15.952 -6.047 1.00 27.53 154 ASN A CA 1
ATOM 1177 C C . ASN A 1 154 ? 63.839 14.891 -6.893 1.00 27.53 154 ASN A C 1
ATOM 1179 O O . ASN A 1 154 ? 64.439 14.008 -7.489 1.00 27.53 154 ASN A O 1
ATOM 1183 N N . ASP A 1 155 ? 62.536 15.195 -7.080 1.00 31.58 155 ASP A N 1
ATOM 1184 C CA . ASP A 1 155 ? 61.602 14.911 -8.207 1.00 31.58 155 ASP A CA 1
ATOM 1185 C C . ASP A 1 155 ? 61.301 13.429 -8.578 1.00 31.58 155 ASP A C 1
ATOM 1187 O O . ASP A 1 155 ? 62.206 12.599 -8.642 1.00 31.58 155 ASP A O 1
ATOM 1191 N N . PRO A 1 156 ? 60.019 13.052 -8.807 1.00 30.00 156 PRO A N 1
ATOM 1192 C CA . PRO A 1 156 ? 59.316 13.470 -10.028 1.00 30.00 156 PRO A CA 1
ATOM 1193 C C . PRO A 1 156 ? 57.841 13.897 -9.841 1.00 30.00 156 PRO A C 1
ATOM 1195 O O . PRO A 1 156 ? 57.191 13.619 -8.831 1.00 30.00 156 PRO A O 1
ATOM 1198 N N . ALA A 1 157 ? 57.272 14.487 -10.895 1.00 31.25 157 ALA A N 1
ATOM 1199 C CA . ALA A 1 157 ? 55.850 14.818 -11.010 1.00 31.25 157 ALA A CA 1
ATOM 1200 C C . ALA A 1 157 ? 54.957 13.672 -11.563 1.00 31.25 157 ALA A C 1
ATOM 1202 O O . ALA A 1 157 ? 55.444 12.715 -12.160 1.00 31.25 157 ALA A O 1
ATOM 1203 N N . VAL A 1 158 ? 53.632 13.911 -11.503 1.00 34.72 158 VAL A N 1
ATOM 1204 C CA . VAL A 1 158 ? 52.498 13.232 -12.193 1.00 34.72 158 VAL A CA 1
ATOM 1205 C C . VAL A 1 158 ? 51.762 12.112 -11.418 1.00 34.72 158 VAL A C 1
ATOM 1207 O O . VAL A 1 158 ? 52.368 11.193 -10.884 1.00 34.72 158 VAL A O 1
ATOM 1210 N N . ALA A 1 159 ? 50.416 12.190 -11.475 1.00 31.41 159 ALA A N 1
ATOM 1211 C CA . ALA A 1 159 ? 49.381 11.376 -10.802 1.00 31.41 159 ALA A CA 1
ATOM 1212 C C . ALA A 1 159 ? 49.265 11.590 -9.269 1.00 31.41 159 ALA A C 1
ATOM 1214 O O . ALA A 1 159 ? 50.248 11.880 -8.603 1.00 31.41 159 ALA A O 1
ATOM 1215 N N . GLU A 1 160 ? 48.083 11.544 -8.636 1.00 27.41 160 GLU A N 1
ATOM 1216 C CA . GLU A 1 160 ? 46.738 11.111 -9.078 1.00 27.41 160 GLU A CA 1
ATOM 1217 C C . GLU A 1 160 ? 45.650 12.214 -8.966 1.00 27.41 160 GLU A C 1
ATOM 1219 O O . GLU A 1 160 ? 45.894 13.325 -8.493 1.00 27.41 160 GLU A O 1
ATOM 1224 N N . ARG A 1 161 ? 44.415 11.890 -9.388 1.00 39.41 161 ARG A N 1
ATOM 1225 C CA . ARG A 1 161 ? 43.178 12.611 -9.030 1.00 39.41 161 ARG A CA 1
ATOM 1226 C C . ARG A 1 161 ? 42.325 11.765 -8.077 1.00 39.41 161 ARG A C 1
ATOM 1228 O O . ARG A 1 161 ? 42.406 10.547 -8.116 1.00 39.41 161 ARG A O 1
ATOM 1235 N N . ASP A 1 162 ? 41.445 12.445 -7.341 1.00 44.75 162 ASP A N 1
ATOM 1236 C CA . ASP A 1 162 ? 40.208 11.929 -6.731 1.00 44.75 162 ASP A CA 1
ATOM 1237 C C . ASP A 1 162 ? 40.289 10.686 -5.824 1.00 44.75 162 ASP A C 1
ATOM 1239 O O . ASP A 1 162 ? 40.243 9.555 -6.292 1.00 44.75 162 ASP A O 1
ATOM 1243 N N . LEU A 1 163 ? 40.167 10.889 -4.502 1.00 29.22 163 LEU A N 1
ATOM 1244 C CA . LEU A 1 163 ? 39.473 9.924 -3.634 1.00 29.22 163 LEU A CA 1
ATOM 1245 C C . LEU A 1 163 ? 38.951 10.560 -2.330 1.00 29.22 163 LEU A C 1
ATOM 1247 O O . LEU A 1 163 ? 39.702 11.004 -1.464 1.00 29.22 163 LEU A O 1
ATOM 1251 N N . HIS A 1 164 ? 37.628 10.556 -2.153 1.00 38.78 164 HIS A N 1
ATOM 1252 C CA . HIS A 1 164 ? 36.993 10.796 -0.854 1.00 38.78 164 HIS A CA 1
ATOM 1253 C C . HIS A 1 164 ? 37.146 9.547 0.027 1.00 38.78 164 HIS A C 1
ATOM 1255 O O . HIS A 1 164 ? 36.557 8.536 -0.331 1.00 38.78 164 HIS A O 1
ATOM 1261 N N . HIS A 1 165 ? 37.798 9.634 1.196 1.00 34.66 165 HIS A N 1
ATOM 1262 C CA . HIS A 1 165 ? 37.468 8.935 2.465 1.00 34.66 165 HIS A CA 1
ATOM 1263 C C . HIS A 1 165 ? 38.494 9.342 3.550 1.00 34.66 165 HIS A C 1
ATOM 1265 O O . HIS A 1 165 ? 39.686 9.365 3.269 1.00 34.66 165 HIS A O 1
ATOM 1271 N N . GLY A 1 166 ? 38.078 9.667 4.789 1.00 32.66 166 GLY A N 1
ATOM 1272 C CA . GLY A 1 166 ? 39.056 10.176 5.780 1.00 32.66 166 GLY A CA 1
ATOM 1273 C C . GLY A 1 166 ? 38.673 10.313 7.263 1.00 32.66 166 GLY A C 1
ATOM 1274 O O . GLY A 1 166 ? 39.572 10.428 8.089 1.00 32.66 166 GLY A O 1
ATOM 1275 N N . VAL A 1 167 ? 37.390 10.266 7.659 1.00 31.97 167 VAL A N 1
ATOM 1276 C CA . VAL A 1 167 ? 36.988 10.418 9.087 1.00 31.97 167 VAL A CA 1
ATOM 1277 C C . VAL A 1 167 ? 36.160 9.232 9.606 1.00 31.97 167 VAL A C 1
ATOM 1279 O O . VAL A 1 167 ? 35.329 9.356 10.500 1.00 31.97 167 VAL A O 1
ATOM 1282 N N . HIS A 1 168 ? 36.448 8.024 9.113 1.00 38.66 168 HIS A N 1
ATOM 1283 C CA . HIS A 1 168 ? 35.976 6.780 9.741 1.00 38.66 168 HIS A CA 1
ATOM 1284 C C . HIS A 1 168 ? 36.767 6.398 11.013 1.00 38.66 168 HIS A C 1
ATOM 1286 O O . HIS A 1 168 ? 36.550 5.325 11.568 1.00 38.66 168 HIS A O 1
ATOM 1292 N N . LYS A 1 169 ? 37.654 7.263 11.529 1.00 38.72 169 LYS A N 1
ATOM 1293 C CA . LYS A 1 169 ? 38.521 6.962 12.686 1.00 38.72 169 LYS A CA 1
ATOM 1294 C C . LYS A 1 169 ? 37.734 6.576 13.951 1.00 38.72 169 LYS A C 1
ATOM 1296 O O . LYS A 1 169 ? 38.109 5.618 14.618 1.00 38.72 169 LYS A O 1
ATOM 1301 N N . ASN A 1 170 ? 36.576 7.198 14.198 1.00 40.00 170 ASN A N 1
ATOM 1302 C CA . ASN A 1 170 ? 35.695 6.861 15.332 1.00 40.00 170 ASN A CA 1
ATOM 1303 C C . ASN A 1 170 ? 35.039 5.463 15.225 1.00 40.00 170 ASN A C 1
ATOM 1305 O O . ASN A 1 170 ? 34.447 4.985 16.192 1.00 40.00 170 ASN A O 1
ATOM 1309 N N . LEU A 1 171 ? 35.157 4.776 14.080 1.00 42.28 171 LEU A N 1
ATOM 1310 C CA . LEU A 1 171 ? 34.764 3.371 13.934 1.00 42.28 171 LEU A CA 1
ATOM 1311 C C . LEU A 1 171 ? 35.703 2.434 14.724 1.00 42.28 171 LEU A C 1
ATOM 1313 O O . LEU A 1 171 ? 35.289 1.352 15.137 1.00 42.28 171 LEU A O 1
ATOM 1317 N N . LEU A 1 172 ? 36.959 2.843 14.953 1.00 45.03 172 LEU A N 1
ATOM 1318 C CA . LEU A 1 172 ? 37.978 2.027 15.622 1.00 45.03 172 LEU A CA 1
ATOM 1319 C C . LEU A 1 172 ? 37.759 1.950 17.138 1.00 45.03 172 LEU A C 1
ATOM 1321 O O . LEU A 1 172 ? 37.784 0.853 17.694 1.00 45.03 172 LEU A O 1
ATOM 1325 N N . ASP A 1 173 ? 37.463 3.069 17.802 1.00 53.59 173 ASP A N 1
ATOM 1326 C CA . ASP A 1 173 ? 37.264 3.081 19.258 1.00 53.59 173 ASP A CA 1
ATOM 1327 C C . ASP A 1 173 ? 35.974 2.364 19.688 1.00 53.59 173 ASP A C 1
ATOM 1329 O O . ASP A 1 173 ? 35.955 1.686 20.716 1.00 53.59 173 ASP A O 1
ATOM 1333 N N . HIS A 1 174 ? 34.913 2.383 18.871 1.00 49.66 174 HIS A N 1
ATOM 1334 C CA . HIS A 1 174 ? 33.733 1.557 19.157 1.00 49.66 174 HIS A CA 1
ATOM 1335 C C . HIS A 1 174 ? 34.002 0.062 18.884 1.00 49.66 174 HIS A C 1
ATOM 1337 O O . HIS A 1 174 ? 33.563 -0.800 19.649 1.00 49.66 174 HIS A O 1
ATOM 1343 N N . LYS A 1 175 ? 34.790 -0.271 17.847 1.00 57.09 175 LYS A N 1
ATOM 1344 C CA . LYS A 1 175 ? 35.249 -1.651 17.584 1.00 57.09 175 LYS A CA 1
ATOM 1345 C C . LYS A 1 175 ? 36.097 -2.195 18.743 1.00 57.09 175 LYS A C 1
ATOM 1347 O O . LYS A 1 175 ? 35.964 -3.369 19.088 1.00 57.09 175 LYS A O 1
ATOM 1352 N N . LYS A 1 176 ? 36.905 -1.339 19.380 1.00 53.78 176 LYS A N 1
ATOM 1353 C CA . LYS A 1 176 ? 37.664 -1.642 20.602 1.00 53.78 176 LYS A CA 1
ATOM 1354 C C . LYS A 1 176 ? 36.730 -2.034 21.753 1.00 53.78 176 LYS A C 1
ATOM 1356 O O . LYS A 1 176 ? 36.834 -3.165 22.229 1.00 53.78 176 LYS A O 1
ATOM 1361 N N . VAL A 1 177 ? 35.746 -1.195 22.099 1.00 64.69 177 VAL A N 1
ATOM 1362 C CA . VAL A 1 177 ? 34.737 -1.495 23.142 1.00 64.69 177 VAL A CA 1
ATOM 1363 C C . VAL A 1 177 ? 34.005 -2.818 22.872 1.00 64.69 177 VAL A C 1
ATOM 1365 O O . VAL A 1 177 ? 33.856 -3.637 23.781 1.00 64.69 177 VAL A O 1
ATOM 1368 N N . LEU A 1 178 ? 33.609 -3.081 21.619 1.00 53.12 178 LEU A N 1
ATOM 1369 C CA . LEU A 1 178 ? 32.991 -4.359 21.252 1.00 53.12 178 LEU A CA 1
ATOM 1370 C C . LEU A 1 178 ? 33.941 -5.547 21.483 1.00 53.12 178 LEU A C 1
ATOM 1372 O O . LEU A 1 178 ? 33.538 -6.550 22.072 1.00 53.12 178 LEU A O 1
ATOM 1376 N N . SER A 1 179 ? 35.205 -5.440 21.062 1.00 58.78 179 SER A N 1
ATOM 1377 C CA . SER A 1 179 ? 36.191 -6.518 21.223 1.00 58.78 179 SER A CA 1
ATOM 1378 C C . SER A 1 179 ? 36.458 -6.860 22.694 1.00 58.78 179 SER A C 1
ATOM 1380 O O . SER A 1 179 ? 36.524 -8.037 23.051 1.00 58.78 179 SER A O 1
ATOM 1382 N N . GLU A 1 180 ? 36.503 -5.853 23.569 1.00 67.88 180 GLU A N 1
ATOM 1383 C CA . GLU A 1 180 ? 36.702 -6.032 25.009 1.00 67.88 180 GLU A CA 1
ATOM 1384 C C . GLU A 1 180 ? 35.481 -6.655 25.709 1.00 67.88 180 GLU A C 1
ATOM 1386 O O . GLU A 1 180 ? 35.627 -7.285 26.760 1.00 67.88 180 GLU A O 1
ATOM 1391 N N . HIS A 1 181 ? 34.275 -6.502 25.153 1.00 72.31 181 HIS A N 1
ATOM 1392 C CA . HIS A 1 181 ? 33.079 -7.208 25.616 1.00 72.31 181 HIS A CA 1
ATOM 1393 C C . HIS A 1 181 ? 33.101 -8.680 25.168 1.00 72.31 181 HIS A C 1
ATOM 1395 O O . HIS A 1 181 ? 32.975 -9.585 25.994 1.00 72.31 181 HIS A O 1
ATOM 1401 N N . TRP A 1 182 ? 33.362 -8.937 23.882 1.00 61.47 182 TRP A N 1
ATOM 1402 C CA . TRP A 1 182 ? 33.422 -10.298 23.336 1.00 61.47 182 TRP A CA 1
ATOM 1403 C C . TRP A 1 182 ? 34.551 -11.148 23.941 1.00 61.47 182 TRP A C 1
ATOM 1405 O O . TRP A 1 182 ? 34.354 -12.345 24.158 1.00 61.47 182 TRP A O 1
ATOM 1415 N N . GLN A 1 183 ? 35.704 -10.563 24.289 1.00 68.00 183 GLN A N 1
ATOM 1416 C CA . GLN A 1 183 ? 36.743 -11.291 25.031 1.00 68.00 183 GLN A CA 1
ATOM 1417 C C . GLN A 1 183 ? 36.304 -11.661 26.458 1.00 68.00 183 GLN A C 1
ATOM 1419 O O . GLN A 1 183 ? 36.595 -12.772 26.904 1.00 68.00 183 GLN A O 1
ATOM 1424 N N . ARG A 1 184 ? 35.555 -10.793 27.157 1.00 69.69 184 ARG A N 1
ATOM 1425 C CA . ARG A 1 184 ? 35.020 -11.085 28.500 1.00 69.69 184 ARG A CA 1
ATOM 1426 C C . ARG A 1 184 ? 33.987 -12.218 28.481 1.00 69.69 184 ARG A C 1
ATOM 1428 O O . ARG A 1 184 ? 34.060 -13.112 29.322 1.00 69.69 184 ARG A O 1
ATOM 1435 N N . GLU A 1 185 ? 33.094 -12.260 27.493 1.00 74.50 185 GLU A N 1
ATOM 1436 C CA . GLU A 1 185 ? 32.150 -13.381 27.343 1.00 74.50 185 GLU A CA 1
ATOM 1437 C C . GLU A 1 185 ? 32.831 -14.682 26.875 1.00 74.50 185 GLU A C 1
ATOM 1439 O O . GLU A 1 185 ? 32.462 -15.771 27.325 1.00 74.50 185 GLU A O 1
ATOM 1444 N N . ARG A 1 186 ? 33.886 -14.603 26.048 1.00 67.62 186 ARG A N 1
ATOM 1445 C CA . ARG A 1 186 ? 34.700 -15.780 25.689 1.00 67.62 186 ARG A CA 1
ATOM 1446 C C . ARG A 1 186 ? 35.427 -16.362 26.908 1.00 67.62 186 ARG A C 1
ATOM 1448 O O . ARG A 1 186 ? 35.419 -17.577 27.078 1.00 67.62 186 ARG A O 1
ATOM 1455 N N . GLN A 1 187 ? 35.984 -15.515 27.777 1.00 72.81 187 GLN A N 1
ATOM 1456 C CA . GLN A 1 187 ? 36.592 -15.922 29.053 1.00 72.81 187 GLN A CA 1
ATOM 1457 C C . GLN A 1 187 ? 35.581 -16.621 29.981 1.00 72.81 187 GLN A C 1
ATOM 1459 O O . GLN A 1 187 ? 35.880 -17.690 30.508 1.00 72.81 187 GLN A O 1
ATOM 1464 N N . LYS A 1 188 ? 34.352 -16.095 30.119 1.00 74.19 188 LYS A N 1
ATOM 1465 C 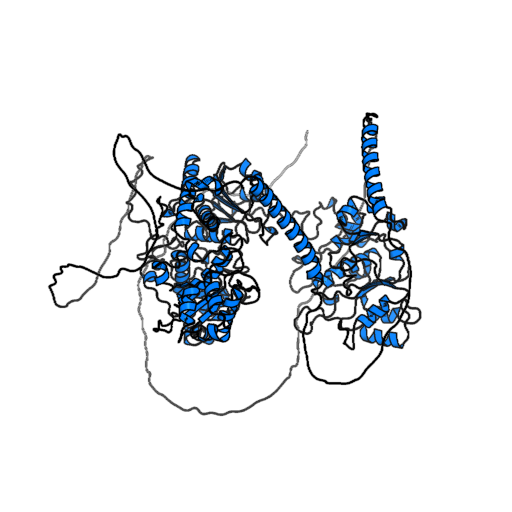CA . LYS A 1 188 ? 33.283 -16.767 30.888 1.00 74.19 188 LYS A CA 1
ATOM 1466 C C . LYS A 1 188 ? 32.949 -18.159 30.344 1.00 74.19 188 LYS A C 1
ATOM 1468 O O . LYS A 1 188 ? 32.855 -19.102 31.125 1.00 74.19 188 LYS A O 1
ATOM 1473 N N . ARG A 1 189 ? 32.793 -18.303 29.019 1.00 63.62 189 ARG A N 1
ATOM 1474 C CA . ARG A 1 189 ? 32.511 -19.606 28.384 1.00 63.62 189 ARG A CA 1
ATOM 1475 C C . ARG A 1 189 ? 33.641 -20.613 28.600 1.00 63.62 189 ARG A C 1
ATOM 1477 O O . ARG A 1 189 ? 33.357 -21.753 28.943 1.00 63.62 189 ARG A O 1
ATOM 1484 N N . LEU A 1 190 ? 34.897 -20.184 28.462 1.00 65.69 190 LEU A N 1
ATOM 1485 C CA . LEU A 1 190 ? 36.059 -21.041 28.716 1.00 65.69 190 LEU A CA 1
ATOM 1486 C C . LEU A 1 190 ? 36.136 -21.487 30.183 1.00 65.69 190 LEU A C 1
ATOM 1488 O O . LEU A 1 190 ? 36.431 -22.650 30.440 1.00 65.69 190 LEU A O 1
ATOM 1492 N N . LYS A 1 191 ? 35.805 -20.609 31.141 1.00 65.00 191 LYS A N 1
ATOM 1493 C CA . LYS A 1 191 ? 35.773 -20.978 32.563 1.00 65.00 191 LYS A CA 1
ATOM 1494 C C . LYS A 1 191 ? 34.673 -22.004 32.869 1.00 65.00 191 LYS A C 1
ATOM 1496 O O . LYS A 1 191 ? 34.973 -23.047 33.431 1.00 65.00 191 LYS A O 1
ATOM 1501 N N . GLY A 1 192 ? 33.451 -21.784 32.377 1.00 67.12 192 GLY A N 1
ATOM 1502 C CA . GLY A 1 192 ? 32.360 -22.758 32.520 1.00 67.12 192 GLY A CA 1
ATOM 1503 C C . GLY A 1 192 ? 32.616 -24.102 31.817 1.00 67.12 192 GLY A C 1
ATOM 1504 O O . GLY A 1 192 ? 32.084 -25.122 32.241 1.00 67.12 192 GLY A O 1
ATOM 1505 N N . GLN A 1 193 ? 33.452 -24.135 30.770 1.00 58.94 193 GLN A N 1
ATOM 1506 C CA . GLN A 1 193 ? 33.929 -25.390 30.177 1.00 58.94 193 GLN A CA 1
ATOM 1507 C C . GLN A 1 193 ? 35.020 -26.063 31.024 1.00 58.94 193 GLN A C 1
ATOM 1509 O O . GLN A 1 193 ? 35.010 -27.285 31.134 1.00 58.94 193 GLN A O 1
ATOM 1514 N N . ALA A 1 194 ? 35.920 -25.303 31.658 1.00 52.12 194 ALA A N 1
ATOM 1515 C CA . ALA A 1 194 ? 36.920 -25.854 32.575 1.00 52.12 194 ALA A CA 1
ATOM 1516 C C . ALA A 1 194 ? 36.267 -26.532 33.795 1.00 52.12 194 ALA A C 1
ATOM 1518 O O . ALA A 1 194 ? 36.625 -27.664 34.122 1.00 52.12 194 ALA A O 1
ATOM 1519 N N . ASP A 1 195 ? 35.254 -25.893 34.390 1.00 51.78 195 ASP A N 1
ATOM 1520 C CA . ASP A 1 195 ? 34.494 -26.433 35.528 1.00 51.78 195 ASP A CA 1
ATOM 1521 C C . ASP A 1 195 ? 33.787 -27.766 35.170 1.00 51.78 195 ASP A C 1
ATOM 1523 O O . ASP A 1 195 ? 33.706 -28.684 35.987 1.00 51.78 195 ASP A O 1
ATOM 1527 N N . LEU A 1 196 ? 33.333 -27.913 33.916 1.00 44.84 196 LEU A N 1
ATOM 1528 C CA . LEU A 1 196 ? 32.724 -29.138 33.370 1.00 44.84 196 LEU A CA 1
ATOM 1529 C C . LEU A 1 196 ? 33.754 -30.237 33.049 1.00 44.84 196 LEU A C 1
ATOM 1531 O O . LEU A 1 196 ? 33.485 -31.421 33.257 1.00 44.84 196 LEU A O 1
ATOM 1535 N N . ILE A 1 197 ? 34.940 -29.860 32.563 1.00 49.94 197 ILE A N 1
ATOM 1536 C CA . ILE A 1 197 ? 36.039 -30.792 32.262 1.00 49.94 197 ILE A CA 1
ATOM 1537 C C . ILE A 1 197 ? 36.621 -31.382 33.556 1.00 49.94 197 ILE A C 1
ATOM 1539 O O . ILE A 1 197 ? 36.935 -32.573 33.599 1.00 49.94 197 ILE A O 1
ATOM 1543 N N . GLN A 1 198 ? 36.678 -30.600 34.640 1.00 47.25 198 GLN A N 1
ATOM 1544 C CA . GLN A 1 198 ? 37.172 -31.066 35.940 1.00 47.25 198 GLN A CA 1
ATOM 1545 C C . GLN A 1 198 ? 36.279 -32.147 36.593 1.00 47.25 198 GLN A C 1
ATOM 1547 O O . GLN A 1 198 ? 36.740 -32.847 37.492 1.00 47.25 198 GLN A O 1
ATOM 1552 N N . GLN A 1 199 ? 35.038 -32.342 36.121 1.00 42.66 199 GLN A N 1
ATOM 1553 C CA . GLN A 1 199 ? 34.128 -33.391 36.609 1.00 42.66 199 GLN A CA 1
ATOM 1554 C C . GLN A 1 199 ? 34.156 -34.714 35.818 1.00 42.66 199 GLN A C 1
ATOM 1556 O O . GLN A 1 199 ? 33.556 -35.684 36.280 1.00 42.66 199 GLN A O 1
ATOM 1561 N N . LYS A 1 200 ? 34.798 -34.792 34.639 1.00 40.59 200 LYS A N 1
ATOM 1562 C CA . LYS A 1 200 ? 34.681 -35.974 33.748 1.00 40.59 200 LYS A CA 1
ATOM 1563 C C . LYS A 1 200 ? 35.978 -36.503 33.119 1.00 40.59 200 LYS A C 1
ATOM 1565 O O . LYS A 1 200 ? 35.922 -37.256 32.152 1.00 40.59 200 LYS A O 1
ATOM 1570 N N . GLY A 1 201 ? 37.139 -36.182 33.688 1.00 36.81 201 GLY A N 1
ATOM 1571 C CA . GLY A 1 201 ? 38.423 -36.766 33.279 1.00 36.81 201 GLY A CA 1
ATOM 1572 C C . GLY A 1 201 ? 39.010 -37.746 34.299 1.00 36.81 201 GLY A C 1
ATOM 1573 O O . GLY A 1 201 ? 39.754 -37.298 35.170 1.00 36.81 201 GLY A O 1
ATOM 1574 N N . ARG A 1 202 ? 38.722 -39.057 34.173 1.00 32.25 202 ARG A N 1
ATOM 1575 C CA . ARG A 1 202 ? 39.565 -40.168 34.684 1.00 32.25 202 ARG A CA 1
ATOM 1576 C C . ARG A 1 202 ? 39.133 -41.562 34.171 1.00 32.25 202 ARG A C 1
ATOM 1578 O O . ARG A 1 202 ? 38.123 -42.092 34.617 1.00 32.25 202 ARG A O 1
ATOM 1585 N N . ASN A 1 203 ? 40.007 -42.147 33.343 1.00 30.92 203 ASN A N 1
ATOM 1586 C CA . ASN A 1 203 ? 40.352 -43.579 33.247 1.00 30.92 203 ASN A CA 1
ATOM 1587 C C . ASN A 1 203 ? 39.412 -44.555 32.486 1.00 30.92 203 ASN A C 1
ATOM 1589 O O . ASN A 1 203 ? 38.670 -45.306 33.108 1.00 30.92 203 ASN A O 1
ATOM 1593 N N . ASP A 1 204 ? 39.464 -44.536 31.148 1.00 33.38 204 ASP A N 1
ATOM 1594 C CA . ASP A 1 204 ? 40.267 -45.422 30.257 1.00 33.38 204 ASP A CA 1
ATOM 1595 C C . ASP A 1 204 ? 40.281 -46.988 30.401 1.00 33.38 204 ASP A C 1
ATOM 1597 O O . ASP A 1 204 ? 39.946 -47.519 31.457 1.00 33.38 204 ASP A O 1
ATOM 1601 N N . PRO A 1 205 ? 40.620 -47.737 29.310 1.00 64.56 205 PRO A N 1
ATOM 1602 C CA . PRO A 1 205 ? 40.240 -49.153 29.033 1.00 64.56 205 PRO A CA 1
ATOM 1603 C C . PRO A 1 205 ? 41.417 -50.164 29.300 1.00 64.56 205 PRO A C 1
ATOM 1605 O O . PRO A 1 205 ? 42.338 -49.729 29.995 1.00 64.56 205 PRO A O 1
ATOM 1608 N N . PRO A 1 206 ? 41.505 -51.447 28.805 1.00 56.12 206 PRO A N 1
ATOM 1609 C CA . PRO A 1 206 ? 40.748 -52.160 27.741 1.00 56.12 206 PRO A CA 1
ATOM 1610 C C . PRO A 1 206 ? 40.486 -53.697 27.918 1.00 56.12 206 PRO A C 1
ATOM 1612 O O . PRO A 1 206 ? 40.562 -54.240 29.012 1.00 56.12 206 PRO A O 1
ATOM 1615 N N . GLU A 1 207 ? 40.219 -54.367 26.779 1.00 27.31 207 GLU A N 1
ATOM 1616 C CA . GLU A 1 207 ? 40.404 -55.806 26.450 1.00 27.31 207 GLU A CA 1
ATOM 1617 C C . GLU A 1 207 ? 39.291 -56.861 26.686 1.00 27.31 207 GLU A C 1
ATOM 1619 O O . GLU A 1 207 ? 38.328 -56.693 27.426 1.00 27.31 207 GLU A O 1
ATOM 1624 N N . THR A 1 208 ? 39.423 -57.961 25.928 1.00 34.09 208 THR A N 1
ATOM 1625 C CA . THR A 1 208 ? 38.548 -59.154 25.805 1.00 34.09 208 THR A CA 1
ATOM 1626 C C . THR A 1 208 ? 39.415 -60.402 26.053 1.00 34.09 208 THR A C 1
ATOM 1628 O O . THR A 1 208 ? 40.568 -60.332 25.619 1.00 34.09 208 THR A O 1
ATOM 1631 N N . PRO A 1 209 ? 38.947 -61.548 26.629 1.00 39.75 209 PRO A N 1
ATOM 1632 C CA . PRO A 1 209 ? 38.009 -62.445 25.910 1.00 39.75 209 PRO A CA 1
ATOM 1633 C C . PRO A 1 209 ? 37.131 -63.457 26.724 1.00 39.75 209 PRO A C 1
ATOM 1635 O O . PRO A 1 209 ? 37.397 -63.759 27.875 1.00 39.75 209 PRO A O 1
ATOM 1638 N N . ARG A 1 210 ? 36.140 -64.047 26.019 1.00 23.44 210 ARG A N 1
ATOM 1639 C CA . ARG A 1 210 ? 35.558 -65.431 26.054 1.00 23.44 210 ARG A CA 1
ATOM 1640 C C . ARG A 1 210 ? 35.315 -66.242 27.366 1.00 23.44 210 ARG A C 1
ATOM 1642 O O . ARG A 1 210 ? 36.155 -66.323 28.245 1.00 23.44 210 ARG A O 1
ATOM 1649 N N . MET A 1 211 ? 34.261 -67.083 27.279 1.00 21.73 211 MET A N 1
ATOM 1650 C CA . MET A 1 211 ? 33.808 -68.182 28.182 1.00 21.73 211 MET A CA 1
ATOM 1651 C C . MET A 1 211 ? 33.085 -67.733 29.474 1.00 21.73 211 MET A C 1
ATOM 1653 O O . MET A 1 211 ? 33.411 -66.689 30.018 1.00 21.73 211 MET A O 1
ATOM 1657 N N . HIS A 1 212 ? 32.072 -68.440 30.007 1.00 26.17 212 HIS A N 1
ATOM 1658 C CA . HIS A 1 212 ? 31.397 -69.693 29.585 1.00 26.17 212 HIS A CA 1
ATOM 1659 C C . HIS A 1 212 ? 29.861 -69.621 29.838 1.00 26.17 212 HIS A C 1
ATOM 1661 O O . HIS A 1 212 ? 29.362 -68.584 30.260 1.00 26.17 212 HIS A O 1
ATOM 1667 N N . VAL A 1 213 ? 29.110 -70.699 29.557 1.00 28.14 213 VAL A N 1
ATOM 1668 C CA . VAL A 1 213 ? 27.622 -70.770 29.550 1.00 28.14 213 VAL A CA 1
ATOM 1669 C C . VAL A 1 213 ? 27.158 -71.925 30.460 1.00 28.14 213 VAL A C 1
ATOM 1671 O O . VAL A 1 213 ? 27.838 -72.953 30.479 1.00 28.14 213 VAL A O 1
ATOM 1674 N N . PRO A 1 214 ? 26.111 -71.735 31.291 1.00 41.31 214 PRO A N 1
ATOM 1675 C CA . PRO A 1 214 ? 24.779 -72.362 31.081 1.00 41.31 214 PRO A CA 1
ATOM 1676 C C . PRO A 1 214 ? 23.676 -71.288 30.859 1.00 41.31 214 PRO A C 1
ATOM 1678 O O . PRO A 1 214 ? 23.778 -70.211 31.440 1.00 41.31 214 PRO A O 1
ATOM 1681 N N . ASN A 1 215 ? 22.719 -71.403 29.920 1.00 37.72 215 ASN A N 1
ATOM 1682 C CA . ASN A 1 215 ? 21.577 -72.347 29.790 1.00 37.72 215 ASN A CA 1
ATOM 1683 C C . ASN A 1 215 ? 20.473 -72.103 30.845 1.00 37.72 215 ASN A C 1
ATOM 1685 O O . ASN A 1 215 ? 20.789 -72.034 32.029 1.00 37.72 215 ASN A O 1
ATOM 1689 N N . ASP A 1 216 ? 19.175 -71.970 30.528 1.00 34.03 216 ASP A N 1
ATOM 1690 C CA . ASP A 1 216 ? 18.384 -71.971 29.264 1.00 34.03 216 ASP A CA 1
ATOM 1691 C C . ASP A 1 216 ? 17.180 -71.001 29.439 1.00 34.03 216 ASP A C 1
ATOM 1693 O O . ASP A 1 216 ? 16.887 -70.628 30.573 1.00 34.03 216 ASP A O 1
ATOM 1697 N N . GLY A 1 217 ? 16.393 -70.525 28.460 1.00 32.06 217 GLY A N 1
ATOM 1698 C CA . GLY A 1 217 ? 16.251 -70.691 26.995 1.00 32.06 217 GLY A CA 1
ATOM 1699 C C . GLY A 1 217 ? 14.829 -70.183 26.601 1.00 32.06 217 GLY A C 1
ATOM 1700 O O . GLY A 1 217 ? 13.965 -70.138 27.471 1.00 32.06 217 GLY A O 1
ATOM 1701 N N . MET A 1 218 ? 14.465 -69.765 25.377 1.00 32.41 218 MET A N 1
ATOM 1702 C CA . MET A 1 218 ? 15.166 -69.702 24.083 1.00 32.41 218 MET A CA 1
ATOM 1703 C C . MET A 1 218 ? 14.369 -68.807 23.074 1.00 32.41 218 MET A C 1
ATOM 1705 O O . MET A 1 218 ? 13.146 -68.823 23.147 1.00 32.41 218 MET A O 1
ATOM 1709 N N . LEU A 1 219 ? 15.051 -68.148 22.107 1.00 33.41 219 LEU A N 1
ATOM 1710 C CA . LEU A 1 219 ? 14.550 -67.576 20.810 1.00 33.41 219 LEU A CA 1
ATOM 1711 C C . LEU A 1 219 ? 13.500 -66.421 20.844 1.00 33.41 219 LEU A C 1
ATOM 1713 O O . LEU A 1 219 ? 12.655 -66.381 21.728 1.00 33.41 219 LEU A O 1
ATOM 1717 N N . GLU A 1 220 ? 13.429 -65.439 19.923 1.00 29.61 220 GLU A N 1
ATOM 1718 C CA . GLU A 1 220 ? 14.264 -64.924 18.796 1.00 29.61 220 GLU A CA 1
ATOM 1719 C C . GLU A 1 220 ? 13.889 -63.412 18.611 1.00 29.61 220 GLU A C 1
ATOM 1721 O O . GLU A 1 220 ? 12.740 -63.047 18.849 1.00 29.61 220 GLU A O 1
ATOM 1726 N N . ASP A 1 221 ? 14.806 -62.432 18.482 1.00 33.16 221 ASP A N 1
ATOM 1727 C CA . ASP A 1 221 ? 15.578 -61.970 17.289 1.00 33.16 221 ASP A CA 1
ATOM 1728 C C . ASP A 1 221 ? 14.737 -61.330 16.144 1.00 33.16 221 ASP A C 1
ATOM 1730 O O . ASP A 1 221 ? 13.595 -61.719 15.950 1.00 33.16 221 ASP A O 1
ATOM 1734 N N . LYS A 1 222 ? 15.181 -60.382 15.282 1.00 30.17 222 LYS A N 1
ATOM 1735 C CA . LYS A 1 222 ? 16.358 -59.465 15.122 1.00 30.17 222 LYS A CA 1
ATOM 1736 C C . LYS A 1 222 ? 15.994 -58.388 14.038 1.00 30.17 222 LYS A C 1
ATOM 1738 O O . LYS A 1 222 ? 14.903 -58.453 13.486 1.00 30.17 222 LYS A O 1
ATOM 1743 N N . VAL A 1 223 ? 16.863 -57.479 13.555 1.00 31.02 223 VAL A N 1
ATOM 1744 C CA . VAL A 1 223 ? 17.479 -56.274 14.181 1.00 31.02 223 VAL A CA 1
ATOM 1745 C C . VAL A 1 223 ? 18.143 -55.377 13.093 1.00 31.02 223 VAL A C 1
ATOM 1747 O O . VAL A 1 223 ? 18.569 -55.886 12.066 1.00 31.02 223 VAL A O 1
ATOM 1750 N N . ASP A 1 224 ? 18.272 -54.068 13.370 1.00 29.23 224 ASP A N 1
ATOM 1751 C CA . ASP A 1 224 ? 19.176 -53.058 12.754 1.00 29.23 224 ASP A CA 1
ATOM 1752 C C . ASP A 1 224 ? 19.006 -52.458 11.324 1.00 29.23 224 ASP A C 1
ATOM 1754 O O . ASP A 1 224 ? 19.104 -53.109 10.293 1.00 29.23 224 ASP A O 1
ATOM 1758 N N . LYS A 1 225 ? 18.887 -51.115 11.324 1.00 28.55 225 LYS A N 1
ATOM 1759 C CA . LYS A 1 225 ? 19.813 -50.081 10.782 1.00 28.55 225 LYS A CA 1
ATOM 1760 C C . LYS A 1 225 ? 20.408 -50.131 9.339 1.00 28.55 225 LYS A C 1
ATOM 1762 O O . LYS A 1 225 ? 21.396 -50.800 9.076 1.00 28.55 225 LYS A O 1
ATOM 1767 N N . SER A 1 226 ? 20.020 -49.093 8.577 1.00 24.75 226 SER A N 1
ATOM 1768 C CA . SER A 1 226 ? 20.868 -47.970 8.075 1.00 24.75 226 SER A CA 1
ATOM 1769 C C . SER A 1 226 ? 21.733 -48.031 6.789 1.00 24.75 226 SER A C 1
ATOM 1771 O O . SER A 1 226 ? 22.586 -48.897 6.638 1.00 24.75 226 SER A O 1
ATOM 1773 N N . ILE A 1 227 ? 21.654 -46.900 6.055 1.00 25.03 227 ILE A N 1
ATOM 1774 C CA . ILE A 1 227 ? 22.642 -46.248 5.152 1.00 25.03 227 ILE A CA 1
ATOM 1775 C C . ILE A 1 227 ? 22.710 -46.704 3.674 1.00 25.03 227 ILE A C 1
ATOM 1777 O O . ILE A 1 227 ? 22.520 -47.861 3.320 1.00 25.03 227 ILE A O 1
ATOM 1781 N N . ASP A 1 228 ? 22.923 -45.706 2.808 1.00 30.95 228 ASP A N 1
ATOM 1782 C CA . ASP A 1 228 ? 22.784 -45.707 1.348 1.00 30.95 228 ASP A CA 1
ATOM 1783 C C . ASP A 1 228 ? 23.890 -46.433 0.561 1.00 30.95 228 ASP A C 1
ATOM 1785 O O . ASP A 1 228 ? 25.073 -46.309 0.880 1.00 30.95 228 ASP A O 1
ATOM 1789 N N . THR A 1 229 ? 23.544 -46.995 -0.611 1.00 24.02 229 THR A N 1
ATOM 1790 C CA . THR A 1 229 ? 24.309 -46.725 -1.856 1.00 24.02 229 THR A CA 1
ATOM 1791 C C . THR A 1 229 ? 23.559 -47.071 -3.164 1.00 24.02 229 THR A C 1
ATOM 1793 O O . THR A 1 229 ? 23.366 -48.227 -3.506 1.00 24.02 229 THR A O 1
ATOM 1796 N N . VAL A 1 230 ? 23.203 -46.031 -3.932 1.00 25.61 230 VAL A N 1
ATOM 1797 C CA . VAL A 1 230 ? 23.537 -45.804 -5.367 1.00 25.61 230 VAL A CA 1
ATOM 1798 C C . VAL A 1 230 ? 23.437 -46.959 -6.413 1.00 25.61 230 VAL A C 1
ATOM 1800 O O . VAL A 1 230 ? 24.187 -47.925 -6.352 1.00 25.61 230 VAL A O 1
ATOM 1803 N N . LYS A 1 231 ? 22.723 -46.665 -7.531 1.00 24.09 231 LYS A N 1
ATOM 1804 C CA . LYS A 1 231 ? 22.621 -47.353 -8.866 1.00 24.09 231 LYS A CA 1
ATOM 1805 C C . LYS A 1 231 ? 21.758 -48.630 -8.957 1.00 24.09 231 LYS A C 1
ATOM 1807 O O . LYS A 1 231 ? 21.944 -49.553 -8.183 1.00 24.09 231 LYS A O 1
ATOM 1812 N N . GLY A 1 232 ? 20.918 -48.743 -10.008 1.00 23.92 232 GLY A N 1
ATOM 1813 C CA . GLY A 1 232 ? 20.228 -50.020 -10.297 1.00 23.92 232 GLY A CA 1
ATOM 1814 C C . GLY A 1 232 ? 19.633 -50.305 -11.692 1.00 23.92 232 GLY A C 1
ATOM 1815 O O . GLY A 1 232 ? 20.001 -51.333 -12.233 1.00 23.92 232 GLY A O 1
ATOM 1816 N N . LYS A 1 233 ? 18.837 -49.416 -12.325 1.00 25.17 233 LYS A N 1
ATOM 1817 C CA . LYS A 1 233 ? 18.406 -49.500 -13.761 1.00 25.17 233 LYS A CA 1
ATOM 1818 C C . LYS A 1 233 ? 17.459 -50.679 -14.176 1.00 25.17 233 LYS A C 1
ATOM 1820 O O . LYS A 1 233 ? 17.431 -51.719 -13.541 1.00 25.17 233 LYS A O 1
ATOM 1825 N N . VAL A 1 234 ? 16.777 -50.508 -15.326 1.00 26.27 234 VAL A N 1
ATOM 1826 C CA . VAL A 1 234 ? 16.058 -51.509 -16.176 1.00 26.27 234 VAL A CA 1
ATOM 1827 C C . VAL A 1 234 ? 14.605 -51.919 -15.818 1.00 26.27 234 VAL A C 1
ATOM 1829 O O . VAL A 1 234 ? 14.352 -52.880 -15.106 1.00 26.27 234 VAL A O 1
ATOM 1832 N N . ASP A 1 235 ? 13.655 -51.191 -16.416 1.00 27.97 235 ASP A N 1
ATOM 1833 C CA . ASP A 1 235 ? 12.643 -51.626 -17.409 1.00 27.97 235 ASP A CA 1
ATOM 1834 C C . ASP A 1 235 ? 11.764 -52.906 -17.266 1.00 27.97 235 ASP A C 1
ATOM 1836 O O . ASP A 1 235 ? 12.223 -54.040 -17.346 1.00 27.97 235 ASP A O 1
ATOM 1840 N N . ALA A 1 236 ? 10.445 -52.652 -17.342 1.00 28.31 236 ALA A N 1
ATOM 1841 C CA . ALA A 1 236 ? 9.435 -53.263 -18.236 1.00 28.31 236 ALA A CA 1
ATOM 1842 C C . ALA A 1 236 ? 8.988 -54.751 -18.155 1.00 28.31 236 ALA A C 1
ATOM 1844 O O . ALA A 1 236 ? 9.725 -55.681 -18.481 1.00 28.31 236 ALA A O 1
ATOM 1845 N N . LYS A 1 237 ? 7.658 -54.918 -17.989 1.00 25.80 237 LYS A N 1
ATOM 1846 C CA . LYS A 1 237 ? 6.696 -55.612 -18.900 1.00 25.80 237 LYS A CA 1
ATOM 1847 C C . LYS A 1 237 ? 5.251 -55.235 -18.477 1.00 25.80 237 LYS A C 1
ATOM 1849 O O . LYS A 1 237 ? 5.037 -55.065 -17.283 1.00 25.80 237 LYS A O 1
ATOM 1854 N N . THR A 1 238 ? 4.274 -54.833 -19.314 1.00 29.78 238 THR A N 1
ATOM 1855 C CA . THR A 1 238 ? 3.527 -55.515 -20.420 1.00 29.78 238 THR A CA 1
ATOM 1856 C C . THR A 1 238 ? 2.954 -56.890 -20.034 1.00 29.78 238 THR A C 1
ATOM 1858 O O . THR A 1 238 ? 3.606 -57.636 -19.320 1.00 29.78 238 THR A O 1
ATOM 1861 N N . ASP A 1 239 ? 1.717 -57.282 -20.375 1.00 30.22 239 ASP A N 1
ATOM 1862 C CA . ASP A 1 239 ? 0.897 -57.066 -21.593 1.00 30.22 239 ASP A CA 1
ATOM 1863 C C . ASP A 1 239 ? -0.546 -56.565 -21.298 1.00 30.22 239 ASP A C 1
ATOM 1865 O O . ASP A 1 239 ? -1.068 -56.806 -20.217 1.00 30.22 239 ASP A O 1
ATOM 1869 N N . THR A 1 240 ? -1.192 -55.701 -22.104 1.00 32.06 240 THR A N 1
ATOM 1870 C CA . THR A 1 240 ? -1.942 -55.913 -23.383 1.00 32.06 240 THR A CA 1
ATOM 1871 C C . THR A 1 240 ? -3.126 -56.909 -23.309 1.00 32.06 240 THR A C 1
ATOM 1873 O O . THR A 1 240 ? -3.052 -57.945 -22.665 1.00 32.06 240 THR A O 1
ATOM 1876 N N . ARG A 1 241 ? -4.304 -56.624 -23.900 1.00 27.55 241 ARG A N 1
ATOM 1877 C CA . ARG A 1 241 ? -4.560 -56.547 -25.360 1.00 27.55 241 ARG A CA 1
ATOM 1878 C C . ARG A 1 241 ? -5.644 -55.545 -25.799 1.00 27.55 241 ARG A C 1
ATOM 1880 O O . ARG A 1 241 ? -6.645 -55.344 -25.124 1.00 27.55 241 ARG A O 1
ATOM 1887 N N . LYS A 1 242 ? -5.470 -55.016 -27.019 1.00 33.16 242 LYS A N 1
ATOM 1888 C CA . LYS A 1 242 ? -6.501 -54.339 -27.839 1.00 33.16 242 LYS A CA 1
ATOM 1889 C C . LYS A 1 242 ? -7.405 -55.354 -28.561 1.00 33.16 242 LYS A C 1
ATOM 1891 O O . LYS A 1 242 ? -6.948 -56.459 -28.853 1.00 33.16 242 LYS A O 1
ATOM 1896 N N . ARG A 1 243 ? -8.551 -54.885 -29.073 1.00 27.30 243 ARG A N 1
ATOM 1897 C CA . ARG A 1 243 ? -8.939 -55.070 -30.492 1.00 27.30 243 ARG A CA 1
ATOM 1898 C C . ARG A 1 243 ? -9.681 -53.834 -31.031 1.00 27.30 243 ARG A C 1
ATOM 1900 O O . ARG A 1 243 ? -10.069 -52.972 -30.251 1.00 27.30 243 ARG A O 1
ATOM 1907 N N . LEU A 1 244 ? -9.748 -53.726 -32.358 1.00 33.03 244 LEU A N 1
ATOM 1908 C CA . LEU A 1 244 ? -10.320 -52.630 -33.162 1.00 33.03 244 LEU A CA 1
ATOM 1909 C C . LEU A 1 244 ? -11.443 -53.184 -34.075 1.00 33.03 244 LEU A C 1
ATOM 1911 O O . LEU A 1 244 ? -11.796 -54.353 -33.908 1.00 33.03 244 LEU A O 1
ATOM 1915 N N . ASN A 1 245 ? -11.902 -52.355 -35.035 1.00 31.34 245 ASN A N 1
ATOM 1916 C CA . ASN A 1 245 ? -12.935 -52.555 -36.081 1.00 31.34 245 ASN A CA 1
ATOM 1917 C C . ASN A 1 245 ? -14.367 -52.180 -35.620 1.00 31.34 245 ASN A C 1
ATOM 1919 O O . ASN A 1 245 ? -14.716 -52.477 -34.483 1.00 31.34 245 ASN A O 1
ATOM 1923 N N . ASP A 1 246 ? -15.276 -51.556 -36.391 1.00 30.05 246 ASP A N 1
ATOM 1924 C CA . ASP A 1 246 ? -15.265 -50.805 -37.679 1.00 30.05 246 ASP A CA 1
ATOM 1925 C C . ASP A 1 246 ? -16.599 -49.994 -37.778 1.00 30.05 246 ASP A C 1
ATOM 1927 O O . ASP A 1 246 ? -17.482 -50.204 -36.950 1.00 30.05 246 ASP A O 1
ATOM 1931 N N . GLY A 1 247 ? -16.871 -49.067 -38.716 1.00 27.81 247 GLY A N 1
ATOM 1932 C CA . GLY A 1 247 ? -16.058 -48.457 -39.784 1.00 27.81 247 GLY A CA 1
ATOM 1933 C C . GLY A 1 247 ? -16.910 -47.709 -40.851 1.00 27.81 247 GLY A C 1
ATOM 1934 O O . GLY A 1 247 ? -17.989 -48.167 -41.195 1.00 27.81 247 GLY A O 1
ATOM 1935 N N . GLN A 1 248 ? -16.386 -46.597 -41.403 1.00 29.08 248 GLN A N 1
ATOM 1936 C CA . GLN A 1 248 ? -16.842 -45.828 -42.598 1.00 29.08 248 GLN A CA 1
ATOM 1937 C C . GLN A 1 248 ? -18.236 -45.117 -42.688 1.00 29.08 248 GLN A C 1
ATOM 1939 O O . GLN A 1 248 ? -19.292 -45.701 -42.509 1.00 29.08 248 GLN A O 1
ATOM 1944 N N . ASN A 1 249 ? -18.171 -43.881 -43.229 1.00 29.52 249 ASN A N 1
ATOM 1945 C CA . ASN A 1 249 ? -19.051 -43.236 -44.242 1.00 29.52 249 ASN A CA 1
ATOM 1946 C C . ASN A 1 249 ? -20.412 -42.533 -43.933 1.00 29.52 249 ASN A C 1
ATOM 1948 O O . ASN A 1 249 ? -21.462 -43.150 -43.850 1.00 29.52 249 ASN A O 1
ATOM 1952 N N . LYS A 1 250 ? -20.355 -41.191 -44.081 1.00 28.39 250 LYS A N 1
ATOM 1953 C CA . LYS A 1 250 ? -21.143 -40.303 -44.989 1.00 28.39 250 LYS A CA 1
ATOM 1954 C C . LYS A 1 250 ? -22.667 -40.029 -44.821 1.00 28.39 250 LYS A C 1
ATOM 1956 O O . LYS A 1 250 ? -23.490 -40.747 -45.365 1.00 28.39 250 LYS A O 1
ATOM 1961 N N . MET A 1 251 ? -22.916 -38.771 -44.412 1.00 27.03 251 MET A N 1
ATOM 1962 C CA . MET A 1 251 ? -23.635 -37.686 -45.144 1.00 27.03 251 MET A CA 1
ATOM 1963 C C . MET A 1 251 ? -25.187 -37.607 -45.172 1.00 27.03 251 MET A C 1
ATOM 1965 O O . MET A 1 251 ? -25.879 -38.608 -45.079 1.00 27.03 251 MET A O 1
ATOM 1969 N N . GLU A 1 252 ? -25.665 -36.361 -45.369 1.00 27.41 252 GLU A N 1
ATOM 1970 C CA . GLU A 1 252 ? -27.048 -35.886 -45.642 1.00 27.41 252 GLU A CA 1
ATOM 1971 C C . GLU A 1 252 ? -28.088 -35.993 -44.487 1.00 27.41 252 GLU A C 1
ATOM 1973 O O . GLU A 1 252 ? -28.043 -36.907 -43.676 1.00 27.41 252 GLU A O 1
ATOM 1978 N N . GLY A 1 253 ? -29.039 -35.055 -44.307 1.00 26.02 253 GLY A N 1
ATOM 1979 C CA . GLY A 1 253 ? -29.153 -33.711 -44.904 1.00 26.02 253 GLY A CA 1
ATOM 1980 C C . GLY A 1 253 ? -30.448 -32.923 -44.566 1.00 26.02 253 GLY A C 1
ATOM 1981 O O . GLY A 1 253 ? -31.539 -33.437 -44.755 1.00 26.02 253 GLY A O 1
ATOM 1982 N N . ASN A 1 254 ? -30.291 -31.634 -44.205 1.00 29.33 254 ASN A N 1
ATOM 1983 C CA . ASN A 1 254 ? -31.220 -30.488 -44.398 1.00 29.33 254 ASN A CA 1
ATOM 1984 C C . ASN A 1 254 ? -32.608 -30.347 -43.690 1.00 29.33 254 ASN A C 1
ATOM 1986 O O . ASN A 1 254 ? -33.402 -31.272 -43.648 1.00 29.33 254 ASN A O 1
ATOM 1990 N N . VAL A 1 255 ? -32.936 -29.068 -43.365 1.00 27.25 255 VAL A N 1
ATOM 1991 C CA . VAL A 1 255 ? -34.271 -28.385 -43.476 1.00 27.25 255 VAL A CA 1
ATOM 1992 C C . VAL A 1 255 ? -35.406 -28.777 -42.480 1.00 27.25 255 VAL A C 1
ATOM 1994 O O . VAL A 1 255 ? -35.604 -29.949 -42.216 1.00 27.25 255 VAL A O 1
ATOM 1997 N N . LEU A 1 256 ? -36.271 -27.895 -41.921 1.00 25.77 256 LEU A N 1
ATOM 1998 C CA . LEU A 1 256 ? -36.359 -26.415 -41.798 1.00 25.77 256 LEU A CA 1
ATOM 1999 C C . LEU A 1 256 ? -37.603 -25.998 -40.933 1.00 25.77 256 LEU A C 1
ATOM 2001 O O . LEU A 1 256 ? -38.678 -26.536 -41.144 1.00 25.77 256 LEU A O 1
ATOM 2005 N N . LEU A 1 257 ? -37.467 -24.969 -40.072 1.00 27.19 257 LEU A N 1
ATOM 2006 C CA . LEU A 1 257 ? -38.488 -24.008 -39.544 1.00 27.19 257 LEU A CA 1
ATOM 2007 C C . LEU A 1 257 ? -39.787 -24.390 -38.754 1.00 27.19 257 LEU A C 1
ATOM 2009 O O . LEU A 1 257 ? -40.505 -25.343 -39.021 1.00 27.19 257 LEU A O 1
ATOM 2013 N N . THR A 1 258 ? -40.176 -23.384 -37.940 1.00 23.39 258 THR A N 1
ATOM 2014 C CA . THR A 1 258 ? -41.529 -22.793 -37.690 1.00 23.39 258 THR A CA 1
ATOM 2015 C C . THR A 1 258 ? -42.454 -23.178 -36.507 1.00 23.39 258 THR A C 1
ATOM 2017 O O . THR A 1 258 ? -42.922 -24.299 -36.379 1.00 23.39 258 THR A O 1
ATOM 2020 N N . THR A 1 259 ? -42.889 -22.105 -35.808 1.00 23.09 259 THR A N 1
ATOM 2021 C CA . THR A 1 259 ? -44.240 -21.794 -35.245 1.00 23.09 259 THR A CA 1
ATOM 2022 C C . THR A 1 259 ? -44.835 -22.540 -34.029 1.00 23.09 259 THR A C 1
ATOM 2024 O O . THR A 1 259 ? -44.567 -23.719 -33.862 1.00 23.09 259 THR A O 1
ATOM 2027 N N . THR A 1 260 ? -45.756 -21.985 -33.203 1.00 22.75 260 THR A N 1
ATOM 2028 C CA . THR A 1 260 ? -45.975 -20.625 -32.594 1.00 22.75 260 THR A CA 1
ATOM 2029 C C . THR A 1 260 ? -47.068 -20.734 -31.490 1.00 22.75 260 THR A C 1
ATOM 2031 O O . THR A 1 260 ? -48.063 -21.411 -31.732 1.00 22.75 260 THR A O 1
ATOM 2034 N N . THR A 1 261 ? -47.003 -19.951 -30.388 1.00 24.12 261 THR A N 1
ATOM 2035 C CA . THR A 1 261 ? -48.142 -19.628 -29.452 1.00 24.12 261 THR A CA 1
ATOM 2036 C C . THR A 1 261 ? -48.792 -20.839 -28.717 1.00 24.12 261 THR A C 1
ATOM 2038 O O . THR A 1 261 ? -48.345 -21.959 -28.918 1.00 24.12 261 THR A O 1
ATOM 2041 N N . THR A 1 262 ? -49.719 -20.759 -27.738 1.00 22.28 262 THR A N 1
ATOM 2042 C CA . THR A 1 262 ? -50.716 -19.747 -27.280 1.00 22.28 262 THR A CA 1
ATOM 2043 C C . THR A 1 262 ? -50.967 -19.946 -25.755 1.00 22.28 262 THR A C 1
ATOM 2045 O O . THR A 1 262 ? -51.181 -21.081 -25.352 1.00 22.28 262 THR A O 1
ATOM 2048 N N . THR A 1 263 ? -50.711 -19.009 -24.825 1.00 22.64 263 THR A N 1
ATOM 2049 C CA . THR A 1 263 ? -51.540 -17.882 -24.286 1.00 22.64 263 THR A CA 1
ATOM 2050 C C . THR A 1 263 ? -52.735 -18.240 -23.356 1.00 22.64 263 THR A C 1
ATOM 2052 O O . THR A 1 263 ? -53.653 -18.930 -23.785 1.00 22.64 263 THR A O 1
ATOM 2055 N N . THR A 1 264 ? -52.800 -17.594 -22.165 1.00 23.98 264 THR A N 1
ATOM 2056 C CA . THR A 1 264 ? -53.976 -17.404 -21.240 1.00 23.98 264 THR A CA 1
ATOM 2057 C C . THR A 1 264 ? -54.568 -18.653 -20.524 1.00 23.98 264 THR A C 1
ATOM 2059 O O . THR A 1 264 ? -54.274 -19.768 -20.928 1.00 23.98 264 THR A O 1
ATOM 2062 N N . THR A 1 265 ? -55.313 -18.580 -19.397 1.00 22.44 265 THR A N 1
ATOM 2063 C CA . THR A 1 265 ? -55.992 -17.452 -18.687 1.00 22.44 265 THR A CA 1
ATOM 2064 C C . THR A 1 265 ? -56.012 -17.619 -17.143 1.00 22.44 265 THR A C 1
ATOM 2066 O O . THR A 1 265 ? -55.873 -18.724 -16.628 1.00 22.44 265 THR A O 1
ATOM 2069 N N . THR A 1 266 ? -56.267 -16.526 -16.408 1.00 24.62 266 THR A N 1
ATOM 2070 C CA . THR A 1 266 ? -56.792 -16.454 -15.016 1.00 24.62 266 THR 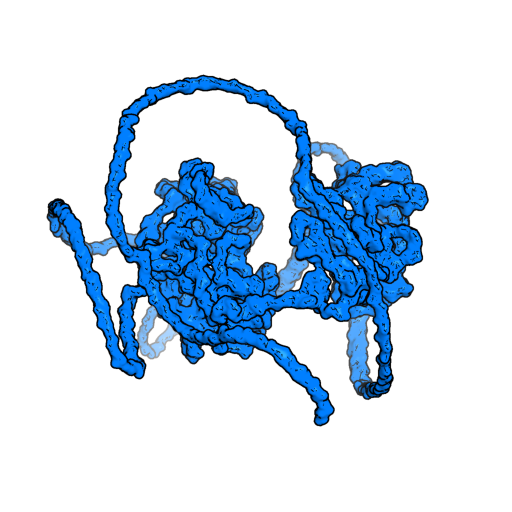A CA 1
ATOM 2071 C C . THR A 1 266 ? -58.221 -17.065 -14.894 1.00 24.62 266 THR A C 1
ATOM 2073 O O . THR A 1 266 ? -58.811 -17.416 -15.911 1.00 24.62 266 THR A O 1
ATOM 2076 N N . THR A 1 267 ? -58.877 -17.265 -13.731 1.00 23.92 267 THR A N 1
ATOM 2077 C CA . THR A 1 267 ? -59.181 -16.292 -12.646 1.00 23.92 267 THR A CA 1
ATOM 2078 C C . THR A 1 267 ? -59.793 -16.964 -11.384 1.00 23.92 267 THR A C 1
ATOM 2080 O O . THR A 1 267 ? -60.277 -18.091 -11.448 1.00 23.92 267 THR A O 1
ATOM 2083 N N . THR A 1 268 ? -59.952 -16.172 -10.308 1.00 23.64 268 THR A N 1
ATOM 2084 C CA . THR A 1 268 ? -60.967 -16.247 -9.211 1.00 23.64 268 THR A CA 1
ATOM 2085 C C . THR A 1 268 ? -60.651 -16.996 -7.903 1.00 23.64 268 THR A C 1
ATOM 2087 O O . THR A 1 268 ? -59.797 -17.870 -7.827 1.00 23.64 268 THR A O 1
ATOM 2090 N N . THR A 1 269 ? -61.323 -16.551 -6.831 1.00 22.19 269 THR A N 1
ATOM 2091 C CA . THR A 1 269 ? -60.966 -16.695 -5.408 1.00 22.19 269 THR A CA 1
ATOM 2092 C C . THR A 1 269 ? -62.149 -17.153 -4.543 1.00 22.19 269 THR A C 1
ATOM 2094 O O . THR A 1 269 ? -63.291 -16.798 -4.822 1.00 22.19 269 THR A O 1
ATOM 2097 N N . THR A 1 270 ? -61.877 -17.803 -3.402 1.00 24.69 270 THR A N 1
ATOM 2098 C CA . THR A 1 270 ? -62.534 -17.474 -2.113 1.00 24.69 270 THR A CA 1
ATOM 2099 C C . THR A 1 270 ? -61.779 -18.034 -0.896 1.00 24.69 270 THR A C 1
ATOM 2101 O O . THR A 1 270 ? -61.055 -19.018 -0.976 1.00 24.69 270 THR A O 1
ATOM 2104 N N . SER A 1 271 ? -61.941 -17.330 0.227 1.00 23.45 271 SER A N 1
ATOM 2105 C CA . SER A 1 271 ? -61.497 -17.591 1.611 1.00 23.45 271 SER A CA 1
ATOM 2106 C C . SER A 1 271 ? -61.504 -19.069 2.077 1.00 23.45 271 SER A C 1
ATOM 2108 O O . SER A 1 271 ? -62.399 -19.811 1.698 1.00 23.45 271 SER A O 1
ATOM 2110 N N . SER A 1 272 ? -60.665 -19.537 3.014 1.00 24.94 272 SER A N 1
ATOM 2111 C CA . SER A 1 272 ? -60.263 -18.890 4.281 1.00 24.94 272 SER A CA 1
ATOM 2112 C C . SER A 1 272 ? -59.119 -19.648 5.013 1.00 24.94 272 SER A C 1
ATOM 2114 O O . SER A 1 272 ? -58.699 -20.717 4.586 1.00 24.94 272 SER A O 1
ATOM 2116 N N . THR A 1 273 ? -58.695 -19.137 6.181 1.00 26.67 273 THR A N 1
ATOM 2117 C CA . THR A 1 273 ? -57.797 -19.757 7.193 1.00 26.67 273 THR A CA 1
ATOM 2118 C C . THR A 1 273 ? -56.293 -19.903 6.887 1.00 26.67 273 THR A C 1
ATOM 2120 O O . THR A 1 273 ? -55.831 -19.981 5.754 1.00 26.67 273 THR A O 1
ATOM 2123 N N . LYS A 1 274 ? -55.516 -19.853 7.976 1.00 26.78 274 LYS A N 1
ATOM 2124 C CA . LYS A 1 274 ? -54.049 -19.933 8.126 1.00 26.78 274 LYS A CA 1
ATOM 2125 C C . LYS A 1 274 ? -53.779 -20.457 9.558 1.00 26.78 274 LYS A C 1
ATOM 2127 O O . LYS A 1 274 ? -54.693 -20.327 10.374 1.00 26.78 274 LYS A O 1
ATOM 2132 N N . PRO A 1 275 ? -52.560 -20.913 9.930 1.00 35.56 275 PRO A N 1
ATOM 2133 C CA . PRO A 1 275 ? -51.304 -20.935 9.168 1.00 35.56 275 PRO A CA 1
ATOM 2134 C C . PRO A 1 275 ? -50.599 -22.323 9.177 1.00 35.56 275 PRO A C 1
ATOM 2136 O O . PRO A 1 275 ? -51.174 -23.324 9.579 1.00 35.56 275 PRO A O 1
ATOM 2139 N N . VAL A 1 276 ? -49.312 -22.336 8.797 1.00 29.59 276 VAL A N 1
ATOM 2140 C CA . VAL A 1 276 ? -48.320 -23.417 9.005 1.00 29.59 276 VAL A CA 1
ATOM 2141 C C . VAL A 1 276 ? -48.532 -24.694 8.180 1.00 29.59 276 VAL A C 1
ATOM 2143 O O . VAL A 1 276 ? -48.910 -25.746 8.686 1.00 29.59 276 VAL A O 1
ATOM 2146 N N . SER A 1 277 ? -48.128 -24.635 6.910 1.00 25.95 277 SER A N 1
ATOM 2147 C CA . SER A 1 277 ? -47.771 -25.821 6.130 1.00 25.95 277 SER A CA 1
ATOM 2148 C C . SER A 1 277 ? -46.256 -25.904 5.912 1.00 25.95 277 SER A C 1
ATOM 2150 O O . SER A 1 277 ? -45.649 -25.004 5.343 1.00 25.95 277 SER A O 1
ATOM 2152 N N . ARG A 1 278 ? -45.688 -27.044 6.329 1.00 27.89 278 ARG A N 1
ATOM 2153 C CA . ARG A 1 278 ? -44.695 -27.833 5.579 1.00 27.89 278 ARG A CA 1
ATOM 2154 C C . ARG A 1 278 ? -43.449 -27.089 5.056 1.00 27.89 278 ARG A C 1
ATOM 2156 O O . ARG A 1 278 ? -43.474 -26.491 3.987 1.00 27.89 278 ARG A O 1
ATOM 2163 N N . MET A 1 279 ? -42.307 -27.295 5.723 1.00 27.06 279 MET A N 1
ATOM 2164 C CA . MET A 1 279 ? -41.013 -27.243 5.027 1.00 27.06 279 MET A CA 1
ATOM 2165 C C . MET A 1 279 ? -41.047 -28.255 3.876 1.00 27.06 279 MET A C 1
ATOM 2167 O O . MET A 1 279 ? -41.161 -29.461 4.116 1.00 27.06 279 MET A O 1
ATOM 2171 N N . GLU A 1 280 ? -40.971 -27.782 2.636 1.00 25.08 280 GLU A N 1
ATOM 2172 C CA . GLU A 1 280 ? -40.733 -28.665 1.497 1.00 25.08 280 GLU A CA 1
ATOM 2173 C C . GLU A 1 280 ? -39.284 -29.167 1.514 1.00 25.08 280 GLU A C 1
ATOM 2175 O O . GLU A 1 280 ? -38.383 -28.536 2.077 1.00 25.08 280 GLU A O 1
ATOM 2180 N N . LYS A 1 281 ? -39.066 -30.365 0.962 1.00 25.12 281 LYS A N 1
ATOM 2181 C CA . LYS A 1 281 ? -37.756 -31.020 1.002 1.00 25.12 281 LYS A CA 1
ATOM 2182 C C . LYS A 1 281 ? -36.749 -30.248 0.150 1.00 25.12 281 LYS A C 1
ATOM 2184 O O . LYS A 1 281 ? -37.066 -29.826 -0.959 1.00 25.12 281 LYS A O 1
ATOM 2189 N N . TRP A 1 282 ? -35.527 -30.122 0.659 1.00 25.12 282 TRP A N 1
ATOM 2190 C CA . TRP A 1 282 ? -34.406 -29.539 -0.075 1.00 25.12 282 TRP A CA 1
ATOM 2191 C C . TRP A 1 282 ? -34.121 -30.331 -1.366 1.00 25.12 282 TRP A C 1
ATOM 2193 O O . TRP A 1 282 ? -34.030 -31.560 -1.298 1.00 25.12 282 TRP A O 1
ATOM 2203 N N . PRO A 1 283 ? -33.941 -29.665 -2.521 1.00 28.81 283 PRO A N 1
ATOM 2204 C CA . PRO A 1 283 ? -33.429 -30.304 -3.729 1.00 28.81 283 PRO A CA 1
ATOM 2205 C C . PRO A 1 283 ? -31.952 -30.717 -3.602 1.00 28.81 283 PRO A C 1
ATOM 2207 O O . PRO A 1 283 ? -31.154 -30.033 -2.966 1.00 28.81 283 PRO A O 1
ATOM 2210 N N . ASN A 1 284 ? -31.630 -31.837 -4.249 1.00 28.58 284 ASN A N 1
ATOM 2211 C CA . ASN A 1 284 ? -30.374 -32.599 -4.236 1.00 28.58 284 ASN A CA 1
ATOM 2212 C C . ASN A 1 284 ? -29.042 -31.816 -4.297 1.00 28.58 284 ASN A C 1
ATOM 2214 O O . ASN A 1 284 ? -28.923 -30.747 -4.889 1.00 28.58 284 ASN A O 1
ATOM 2218 N N . GLU A 1 285 ? -27.986 -32.482 -3.825 1.00 31.50 285 GLU A N 1
ATOM 2219 C CA . GLU A 1 285 ? -26.597 -32.010 -3.664 1.00 31.50 285 GLU A CA 1
ATOM 2220 C C . GLU A 1 285 ? -25.852 -31.602 -4.961 1.00 31.50 285 GLU A C 1
ATOM 2222 O O . GLU A 1 285 ? -24.722 -31.121 -4.900 1.00 31.50 285 GLU A O 1
ATOM 2227 N N . ASN A 1 286 ? -26.462 -31.759 -6.141 1.00 34.97 286 ASN A N 1
ATOM 2228 C CA . ASN A 1 286 ? -25.773 -31.725 -7.440 1.00 34.97 286 ASN A CA 1
ATOM 2229 C C . ASN A 1 286 ? -25.642 -30.344 -8.117 1.00 34.97 286 ASN A C 1
ATOM 2231 O O . ASN A 1 286 ? -25.061 -30.267 -9.199 1.00 34.97 286 ASN A O 1
ATOM 2235 N N . THR A 1 287 ? -26.147 -29.251 -7.531 1.00 37.38 287 THR A N 1
ATOM 2236 C CA . THR A 1 287 ? -26.045 -27.901 -8.135 1.00 37.38 287 THR A CA 1
ATOM 2237 C C . THR A 1 287 ? -25.682 -26.797 -7.136 1.00 37.38 287 THR A C 1
ATOM 2239 O O . THR A 1 287 ? -26.412 -25.815 -6.986 1.00 37.38 287 THR A O 1
ATOM 2242 N N . LYS A 1 288 ? -24.515 -26.903 -6.487 1.00 41.88 288 LYS A N 1
ATOM 2243 C CA . LYS A 1 288 ? -23.790 -25.704 -6.028 1.00 41.88 288 LYS A CA 1
ATOM 2244 C C . LYS A 1 288 ? -22.867 -25.237 -7.156 1.00 41.88 288 LYS A C 1
ATOM 2246 O O . LYS A 1 288 ? -22.057 -26.015 -7.652 1.00 41.88 288 LYS A O 1
ATOM 2251 N N . LEU A 1 289 ? -23.045 -23.988 -7.589 1.00 41.69 289 LEU A N 1
ATOM 2252 C CA . LEU A 1 289 ? -22.325 -23.391 -8.718 1.00 41.69 289 LEU A CA 1
ATOM 2253 C C . LEU A 1 289 ? -20.805 -23.356 -8.486 1.00 41.69 289 LEU A C 1
ATOM 2255 O O . LEU A 1 289 ? -20.332 -23.371 -7.347 1.00 41.69 289 LEU A O 1
ATOM 2259 N N . ALA A 1 290 ? -20.051 -23.232 -9.582 1.00 50.94 290 ALA A N 1
ATOM 2260 C CA . ALA A 1 290 ? -18.667 -22.770 -9.536 1.00 50.94 290 ALA A CA 1
ATOM 2261 C C . ALA A 1 290 ? -18.582 -21.480 -8.708 1.00 50.94 290 ALA A C 1
ATOM 2263 O O . ALA A 1 290 ? -19.437 -20.596 -8.837 1.00 50.94 290 ALA A O 1
ATOM 2264 N N . ARG A 1 291 ? -17.580 -21.367 -7.834 1.00 51.91 291 ARG A N 1
ATOM 2265 C CA . ARG A 1 291 ? -17.519 -20.271 -6.869 1.00 51.91 291 ARG A CA 1
ATOM 2266 C C . ARG A 1 291 ? -16.916 -19.031 -7.521 1.00 51.91 291 ARG A C 1
ATOM 2268 O O . ARG A 1 291 ? -15.741 -18.718 -7.372 1.00 51.91 291 ARG A O 1
ATOM 2275 N N . GLY A 1 292 ? -17.759 -18.343 -8.276 1.00 49.41 292 GLY A N 1
ATOM 2276 C CA . GLY A 1 292 ? -17.495 -17.046 -8.887 1.00 49.41 292 GLY A CA 1
ATOM 2277 C C . GLY A 1 292 ? -18.603 -16.061 -8.541 1.00 49.41 292 GLY A C 1
ATOM 2278 O O . GLY A 1 292 ? -19.218 -15.483 -9.433 1.00 49.41 292 GLY A O 1
ATOM 2279 N N . TYR A 1 293 ? -18.903 -15.878 -7.245 1.00 54.00 293 TYR A N 1
ATOM 2280 C CA . TYR A 1 293 ? -19.828 -14.824 -6.811 1.00 54.00 293 TYR A CA 1
ATOM 2281 C C . TYR A 1 293 ? -19.136 -13.455 -6.846 1.00 54.00 293 TYR A C 1
ATOM 2283 O O . TYR A 1 293 ? -18.987 -12.758 -5.846 1.00 54.00 293 TYR A O 1
ATOM 2291 N N . SER A 1 294 ? -18.750 -13.040 -8.048 1.00 62.50 294 SER A N 1
ATOM 2292 C CA . SER A 1 294 ? -18.365 -11.667 -8.354 1.00 62.50 294 SER A CA 1
ATOM 2293 C C . SER A 1 294 ? -19.594 -10.750 -8.515 1.00 62.50 294 SER A C 1
ATOM 2295 O O . SER A 1 294 ? -19.512 -9.701 -9.142 1.00 62.50 294 SER A O 1
ATOM 2297 N N . GLY A 1 295 ? -20.749 -11.121 -7.945 1.00 68.12 295 GLY A N 1
ATOM 2298 C CA . GLY A 1 295 ? -21.988 -10.333 -7.951 1.00 68.12 295 GLY A CA 1
ATOM 2299 C C . GLY A 1 295 ? -22.704 -10.232 -9.306 1.00 68.12 295 GLY A C 1
ATOM 2300 O O . GLY A 1 295 ? -23.575 -9.379 -9.466 1.00 68.12 295 GLY A O 1
ATOM 2301 N N . LEU A 1 296 ? -22.354 -11.081 -10.278 1.00 76.94 296 LEU A N 1
ATOM 2302 C CA . LEU A 1 296 ? -23.006 -11.162 -11.589 1.00 76.94 296 LEU A CA 1
ATOM 2303 C C . LEU A 1 296 ? -23.862 -12.439 -11.718 1.00 76.94 296 LEU A C 1
ATOM 2305 O O . LEU A 1 296 ? -23.497 -13.474 -11.160 1.00 76.94 296 LEU A O 1
ATOM 2309 N N . PRO A 1 297 ? -24.991 -12.392 -12.453 1.00 78.00 297 PRO A N 1
ATOM 2310 C CA . PRO A 1 297 ? -25.814 -13.567 -12.733 1.00 78.00 297 PRO A CA 1
ATOM 2311 C C . PRO A 1 297 ? -25.168 -14.474 -13.798 1.00 78.00 297 PRO A C 1
ATOM 2313 O O . PRO A 1 297 ? -24.323 -14.028 -14.575 1.00 78.00 297 PRO A O 1
ATOM 2316 N N . MET A 1 298 ? -25.578 -15.747 -13.847 1.00 78.06 298 MET A N 1
ATOM 2317 C CA . MET A 1 298 ? -24.915 -16.783 -14.661 1.00 78.06 298 MET A CA 1
ATOM 2318 C C . MET A 1 298 ? -24.959 -16.550 -16.181 1.00 78.06 298 MET A C 1
ATOM 2320 O O . MET A 1 298 ? -24.073 -17.015 -16.890 1.00 78.06 298 MET A O 1
ATOM 2324 N N . ASP A 1 299 ? -25.934 -15.794 -16.692 1.00 82.50 299 ASP A N 1
ATOM 2325 C CA . ASP A 1 299 ? -25.983 -15.346 -18.094 1.00 82.50 299 ASP A CA 1
ATOM 2326 C C . ASP A 1 299 ? -24.863 -14.348 -18.446 1.00 82.50 299 ASP A C 1
ATOM 2328 O O . ASP A 1 299 ? -24.573 -14.124 -19.621 1.00 82.50 299 ASP A O 1
ATOM 2332 N N . LYS A 1 300 ? -24.212 -13.761 -17.432 1.00 86.31 300 LYS A N 1
ATOM 2333 C CA . LYS A 1 300 ? -23.159 -12.741 -17.557 1.00 86.31 300 LYS A CA 1
ATOM 2334 C C . LYS A 1 300 ? -21.803 -13.201 -17.031 1.00 86.31 300 LYS A C 1
ATOM 2336 O O . LYS A 1 300 ? -20.884 -12.385 -16.985 1.00 86.31 300 LYS A O 1
ATOM 2341 N N . THR A 1 301 ? -21.655 -14.478 -16.674 1.00 87.94 301 THR A N 1
ATOM 2342 C CA . THR A 1 301 ? -20.388 -15.065 -16.205 1.00 87.94 301 THR A CA 1
ATOM 2343 C C . THR A 1 301 ? -19.888 -16.207 -17.107 1.00 87.94 301 THR A C 1
ATOM 2345 O O . THR A 1 301 ? -19.662 -17.323 -16.635 1.00 87.94 301 THR A O 1
ATOM 2348 N N . PRO A 1 302 ? -19.659 -15.964 -18.418 1.00 89.75 302 PRO A N 1
ATOM 2349 C CA . PRO A 1 302 ? -19.221 -16.996 -19.366 1.00 89.75 302 PRO A CA 1
ATOM 2350 C C . PRO A 1 302 ? -17.872 -17.649 -19.010 1.00 89.75 302 PRO A C 1
ATOM 2352 O O . PRO A 1 302 ? -17.572 -18.722 -19.524 1.00 89.75 302 PRO A O 1
ATOM 2355 N N . ALA A 1 303 ? -17.077 -17.049 -18.114 1.00 90.44 303 ALA A N 1
ATOM 2356 C CA . ALA A 1 303 ? -15.896 -17.688 -17.534 1.00 90.44 303 ALA A CA 1
ATOM 2357 C C . ALA A 1 303 ? -16.228 -18.973 -16.748 1.00 90.44 303 ALA A C 1
ATOM 2359 O O . ALA A 1 303 ? -15.452 -19.919 -16.769 1.00 90.44 303 ALA A O 1
ATOM 2360 N N . LEU A 1 304 ? -17.386 -19.027 -16.078 1.00 88.38 304 LEU A N 1
ATOM 2361 C CA . LEU A 1 304 ? -17.753 -20.110 -15.156 1.00 88.38 304 LEU A CA 1
ATOM 2362 C C . LEU A 1 304 ? -18.346 -21.349 -15.850 1.00 88.38 304 LEU A C 1
ATOM 2364 O O . LEU A 1 304 ? -18.697 -22.326 -15.185 1.00 88.38 304 LEU A O 1
ATOM 2368 N N . VAL A 1 305 ? -18.466 -21.346 -17.181 1.00 89.94 305 VAL A N 1
ATOM 2369 C CA . VAL A 1 305 ? -18.953 -22.505 -17.941 1.00 89.94 305 VAL A CA 1
ATOM 2370 C C . VAL A 1 305 ? -17.938 -23.646 -17.827 1.00 89.94 305 VAL A C 1
ATOM 2372 O O . VAL A 1 305 ? -16.779 -23.499 -18.201 1.00 89.94 305 VAL A O 1
ATOM 2375 N N . GLY A 1 306 ? -18.363 -24.785 -17.274 1.00 89.25 306 GLY A N 1
ATOM 2376 C CA . GLY A 1 306 ? -17.494 -25.940 -17.004 1.00 89.25 306 GLY A CA 1
ATOM 2377 C C . GLY A 1 306 ? -16.611 -25.814 -15.752 1.00 89.25 306 GLY A C 1
ATOM 2378 O O . GLY A 1 306 ? -15.918 -26.771 -15.406 1.00 89.25 306 GLY A O 1
ATOM 2379 N N . ALA A 1 307 ? -16.646 -24.675 -15.056 1.00 90.56 307 ALA A N 1
ATOM 2380 C CA . ALA A 1 307 ? -15.871 -24.443 -13.842 1.00 90.56 307 ALA A CA 1
ATOM 2381 C C . ALA A 1 307 ? -16.417 -25.247 -12.649 1.00 90.56 307 ALA A C 1
ATOM 2383 O O . ALA A 1 307 ? -17.595 -25.616 -12.610 1.00 90.56 307 ALA A O 1
ATOM 2384 N N . LYS A 1 308 ? -15.572 -25.496 -11.644 1.00 89.06 308 LYS A N 1
ATOM 2385 C CA . LYS A 1 308 ? -15.966 -26.111 -10.361 1.00 89.06 308 LYS A CA 1
ATOM 2386 C C . LYS A 1 308 ? -15.200 -25.462 -9.214 1.00 89.06 308 LYS A C 1
ATOM 2388 O O . LYS A 1 308 ? -14.066 -25.048 -9.419 1.00 89.06 308 LYS A O 1
ATOM 2393 N N . ARG A 1 309 ? -15.779 -25.421 -8.008 1.00 85.38 309 ARG A N 1
ATOM 2394 C CA . ARG A 1 309 ? -15.061 -25.012 -6.784 1.00 85.38 309 ARG A CA 1
ATOM 2395 C C . ARG A 1 309 ? -13.798 -25.868 -6.620 1.00 85.38 309 ARG A C 1
ATOM 2397 O O . ARG A 1 309 ? -13.854 -27.077 -6.834 1.00 85.38 309 ARG A O 1
ATOM 2404 N N . GLY A 1 310 ? -12.686 -25.241 -6.246 1.00 90.06 310 GLY A N 1
ATOM 2405 C CA . GLY A 1 310 ? -11.456 -25.943 -5.897 1.00 90.06 310 GLY A CA 1
ATOM 2406 C C . GLY A 1 310 ? -11.607 -26.831 -4.659 1.00 90.06 310 GLY A C 1
ATOM 2407 O O . GLY A 1 310 ? -12.601 -26.761 -3.934 1.00 90.06 310 GLY A O 1
ATOM 2408 N N . SER A 1 311 ? -10.587 -27.652 -4.425 1.00 91.94 311 SER A N 1
ATOM 2409 C CA . SER A 1 311 ? -10.442 -28.491 -3.238 1.00 91.94 311 SER A CA 1
ATOM 2410 C C . SER A 1 311 ? -9.166 -28.142 -2.471 1.00 91.94 311 SER A C 1
ATOM 2412 O O . SER A 1 311 ? -8.237 -27.593 -3.064 1.00 91.94 311 SER A O 1
ATOM 2414 N N . ILE A 1 312 ? -9.127 -28.501 -1.190 1.00 93.69 312 ILE A N 1
ATOM 2415 C CA . ILE A 1 312 ? -7.980 -28.386 -0.282 1.00 93.69 312 ILE A CA 1
ATOM 2416 C C . ILE A 1 312 ? -7.660 -29.786 0.249 1.00 93.69 312 ILE A C 1
ATOM 2418 O O . ILE A 1 312 ? -8.555 -30.453 0.772 1.00 93.69 312 ILE A O 1
ATOM 2422 N N . ASP A 1 313 ? -6.408 -30.223 0.131 1.00 95.50 313 ASP A N 1
ATOM 2423 C CA . ASP A 1 313 ? -5.926 -31.452 0.766 1.00 95.50 313 ASP A CA 1
ATOM 2424 C C . ASP A 1 313 ? -5.789 -31.260 2.287 1.00 95.50 313 ASP A C 1
ATOM 2426 O O . ASP A 1 313 ? -5.100 -30.353 2.765 1.00 95.50 313 ASP A O 1
ATOM 2430 N N . CYS A 1 314 ? -6.522 -32.068 3.055 1.00 95.94 314 CYS A N 1
ATOM 2431 C CA . CYS A 1 314 ? -6.624 -31.965 4.508 1.00 95.94 314 CYS A CA 1
ATOM 2432 C C . CYS A 1 314 ? -7.248 -33.238 5.106 1.00 95.94 314 CYS A C 1
ATOM 2434 O O . CYS A 1 314 ? -8.063 -33.910 4.475 1.00 95.94 314 CYS A O 1
ATOM 2436 N N . ASP A 1 315 ? -6.917 -33.534 6.362 1.00 95.50 315 ASP A N 1
ATOM 2437 C CA . ASP A 1 315 ? -7.488 -34.633 7.158 1.00 95.50 315 ASP A CA 1
ATOM 2438 C C . ASP A 1 315 ? -8.949 -34.391 7.595 1.00 95.50 315 ASP A C 1
ATOM 2440 O O . ASP A 1 315 ? -9.621 -35.319 8.045 1.00 95.50 315 ASP A O 1
ATOM 2444 N N . ILE A 1 316 ? -9.464 -33.169 7.420 1.00 92.19 316 ILE A N 1
ATOM 2445 C CA . ILE A 1 316 ? -10.887 -32.828 7.536 1.00 92.19 316 ILE A CA 1
ATOM 2446 C C . ILE A 1 316 ? -11.376 -32.054 6.303 1.00 92.19 316 ILE A C 1
ATOM 2448 O O . ILE A 1 316 ? -10.631 -31.304 5.677 1.00 92.19 316 ILE A O 1
ATOM 2452 N N . ASN A 1 317 ? -12.657 -32.196 5.955 1.00 90.94 317 ASN A N 1
ATOM 2453 C CA . ASN A 1 317 ? -13.249 -31.493 4.814 1.00 90.94 317 ASN A CA 1
ATOM 2454 C C . ASN A 1 317 ? -13.394 -29.985 5.096 1.00 90.94 317 ASN A C 1
ATOM 2456 O O . ASN A 1 317 ? -14.364 -29.573 5.725 1.00 90.94 317 ASN A O 1
ATOM 2460 N N . VAL A 1 318 ? -12.455 -29.187 4.581 1.00 92.50 318 VAL A N 1
ATOM 2461 C CA . VAL A 1 318 ? -12.424 -27.710 4.667 1.00 92.50 318 VAL A CA 1
ATOM 2462 C C . VAL A 1 318 ? -12.561 -27.053 3.286 1.00 92.50 318 VAL A C 1
ATOM 2464 O O . VAL A 1 318 ? -12.112 -25.933 3.048 1.00 92.50 318 VAL A O 1
ATOM 2467 N N . ASN A 1 319 ? -13.175 -27.762 2.330 1.00 89.06 319 ASN A N 1
ATOM 2468 C CA . ASN A 1 319 ? -13.360 -27.290 0.951 1.00 89.06 319 ASN A CA 1
ATOM 2469 C C . ASN A 1 319 ? -14.285 -26.060 0.853 1.00 89.06 319 ASN A C 1
ATOM 2471 O O . ASN A 1 319 ? -14.375 -25.417 -0.196 1.00 89.06 319 ASN A O 1
ATOM 2475 N N . ASP A 1 320 ? -14.968 -25.686 1.934 1.00 83.00 320 ASP A N 1
ATOM 2476 C CA . ASP A 1 320 ? -15.691 -24.425 2.013 1.00 83.00 320 ASP A CA 1
ATOM 2477 C C . ASP A 1 320 ? -14.747 -23.205 2.016 1.00 83.00 320 ASP A C 1
ATOM 2479 O O . ASP A 1 320 ? -15.099 -22.175 1.429 1.00 83.00 320 ASP A O 1
ATOM 2483 N N . LEU A 1 321 ? -13.515 -23.353 2.520 1.00 89.38 321 LEU A N 1
ATOM 2484 C CA . LEU A 1 321 ? -12.440 -22.361 2.418 1.00 89.38 321 LEU A CA 1
ATOM 2485 C C . LEU A 1 321 ? -11.819 -22.237 1.019 1.00 89.38 321 LEU A C 1
ATOM 2487 O O . LEU A 1 321 ? -11.097 -21.267 0.774 1.00 89.38 321 LEU A O 1
ATOM 2491 N N . ALA A 1 322 ? -12.135 -23.126 0.073 1.00 90.69 322 ALA A N 1
ATOM 2492 C CA . ALA A 1 322 ? -11.772 -22.910 -1.323 1.00 90.69 322 ALA A CA 1
ATOM 2493 C C . ALA A 1 322 ? -12.605 -21.750 -1.904 1.00 90.69 322 ALA A C 1
ATOM 2495 O O . ALA A 1 322 ? -13.834 -21.834 -2.046 1.00 90.69 322 ALA A O 1
ATOM 2496 N N . TYR A 1 323 ? -11.933 -20.637 -2.211 1.00 88.44 323 TYR A N 1
ATOM 2497 C CA . TYR A 1 323 ? -12.506 -19.490 -2.932 1.00 88.44 323 TYR A CA 1
ATOM 2498 C C . TYR A 1 323 ? -12.185 -19.497 -4.433 1.00 88.44 323 TYR A C 1
ATOM 2500 O O . TYR A 1 323 ? -12.748 -18.705 -5.184 1.00 88.44 323 TYR A O 1
ATOM 2508 N N . TRP A 1 324 ? -11.268 -20.367 -4.857 1.00 92.19 324 TRP A N 1
ATOM 2509 C CA . TRP A 1 324 ? -10.871 -20.545 -6.247 1.00 92.19 324 TRP A CA 1
ATOM 2510 C C . TRP A 1 324 ? -11.722 -21.593 -6.959 1.00 92.19 324 TRP A C 1
ATOM 2512 O O . TRP A 1 324 ? -12.388 -22.425 -6.333 1.00 92.19 324 TRP A O 1
ATOM 2522 N N . ASN A 1 325 ? -11.638 -21.587 -8.286 1.00 90.75 325 ASN A N 1
ATOM 2523 C CA . ASN A 1 325 ? -12.153 -22.644 -9.144 1.00 90.75 325 ASN A CA 1
ATOM 2524 C C . ASN A 1 325 ? -11.019 -23.566 -9.631 1.00 90.75 325 ASN A C 1
ATOM 2526 O O . ASN A 1 325 ? -9.898 -23.121 -9.875 1.00 90.75 325 ASN A O 1
ATOM 2530 N N . SER A 1 326 ? -11.294 -24.867 -9.753 1.00 90.06 326 SER A N 1
ATOM 2531 C CA . SER A 1 326 ? -10.410 -25.875 -10.353 1.00 90.06 326 SER A CA 1
ATOM 2532 C C . SER A 1 326 ? -11.257 -27.067 -10.848 1.00 90.06 326 SER A C 1
ATOM 2534 O O . SER A 1 326 ? -11.757 -27.824 -10.015 1.00 90.06 326 SER A O 1
ATOM 2536 N N . PRO A 1 327 ? -11.442 -27.271 -12.170 1.00 91.94 327 PRO A N 1
ATOM 2537 C CA . PRO A 1 327 ? -10.995 -26.419 -13.280 1.00 91.94 327 PRO A CA 1
ATOM 2538 C C . PRO A 1 327 ? -11.602 -25.011 -13.229 1.00 91.94 327 PRO A C 1
ATOM 2540 O O . PRO A 1 327 ? -12.665 -24.807 -12.634 1.00 91.94 327 PRO A O 1
ATOM 2543 N N . GLN A 1 328 ? -10.933 -24.043 -13.860 1.00 90.94 328 GLN A N 1
ATOM 2544 C CA . GLN A 1 328 ? -11.366 -22.635 -13.833 1.00 90.94 328 GLN A CA 1
ATOM 2545 C C . GLN A 1 328 ? -12.577 -22.338 -14.727 1.00 90.94 328 GLN A C 1
ATOM 2547 O O . GLN A 1 328 ? -13.258 -21.341 -14.504 1.00 90.94 328 GLN A O 1
ATOM 2552 N N . GLY A 1 329 ? -12.861 -23.219 -15.689 1.00 91.50 329 GLY A N 1
ATOM 2553 C CA . GLY A 1 329 ? -13.919 -23.082 -16.692 1.00 91.50 329 GLY A CA 1
ATOM 2554 C C . GLY A 1 329 ? -13.350 -23.195 -18.100 1.00 91.50 329 GLY A C 1
ATOM 2555 O O . GLY A 1 329 ? -12.230 -22.759 -18.340 1.00 91.50 329 GLY A O 1
ATOM 2556 N N . THR A 1 330 ? -14.088 -23.803 -19.030 1.00 93.38 330 THR A N 1
ATOM 2557 C CA . THR A 1 330 ? -13.586 -24.235 -20.349 1.00 93.38 330 THR A CA 1
ATOM 2558 C C . THR A 1 330 ? -12.837 -23.124 -21.085 1.00 93.38 330 THR A C 1
ATOM 2560 O O . THR A 1 330 ? -11.697 -23.315 -21.493 1.00 93.38 330 THR A O 1
ATOM 2563 N N . ARG A 1 331 ? -13.418 -21.921 -21.142 1.00 93.06 331 ARG A N 1
ATOM 2564 C CA . ARG A 1 331 ? -12.804 -20.755 -21.793 1.00 93.06 331 ARG A CA 1
ATOM 2565 C C . ARG A 1 331 ? -11.481 -20.320 -21.157 1.00 93.06 331 ARG A C 1
ATOM 2567 O O . ARG A 1 331 ? -10.575 -19.890 -21.859 1.00 93.06 331 ARG A O 1
ATOM 2574 N N . ASP A 1 332 ? -11.396 -20.382 -19.835 1.00 94.00 332 ASP A N 1
ATOM 2575 C CA . ASP A 1 332 ? -10.229 -19.942 -19.072 1.00 94.00 332 ASP A CA 1
ATOM 2576 C C . ASP A 1 332 ? -9.154 -21.047 -18.994 1.00 94.00 332 ASP A C 1
ATOM 2578 O O . ASP A 1 332 ? -7.970 -20.755 -18.831 1.00 94.00 332 ASP A O 1
ATOM 2582 N N . GLU A 1 333 ? -9.546 -22.312 -19.182 1.00 93.44 333 GLU A N 1
ATOM 2583 C CA . GLU A 1 333 ? -8.639 -23.437 -19.425 1.00 93.44 333 GLU A CA 1
ATOM 2584 C C . GLU A 1 333 ? -7.974 -23.351 -20.810 1.00 93.44 333 GLU A C 1
ATOM 2586 O O . GLU A 1 333 ? -6.782 -23.643 -20.923 1.00 93.44 333 GLU A O 1
ATOM 2591 N N . GLU A 1 334 ? -8.730 -22.917 -21.826 1.00 94.12 334 GLU A N 1
ATOM 2592 C CA . GLU A 1 334 ? -8.333 -22.784 -23.239 1.00 94.12 334 GLU A CA 1
ATOM 2593 C C . GLU A 1 334 ? -7.664 -21.438 -23.591 1.00 94.12 334 GLU A C 1
ATOM 2595 O O . GLU A 1 334 ? -7.191 -21.261 -24.714 1.00 94.12 334 GLU A O 1
ATOM 2600 N N . PHE A 1 335 ? -7.623 -20.469 -22.670 1.00 94.69 335 PHE A N 1
ATOM 2601 C CA . PHE A 1 335 ? -7.141 -19.115 -22.960 1.00 94.69 335 PHE A CA 1
ATOM 2602 C C . PHE A 1 335 ? -5.628 -19.058 -23.244 1.00 94.69 335 PHE A C 1
ATOM 2604 O O . PHE A 1 335 ? -4.804 -19.402 -22.393 1.00 94.69 335 PHE A O 1
ATOM 2611 N N . GLU A 1 336 ? -5.260 -18.487 -24.396 1.00 93.12 336 GLU A N 1
ATOM 2612 C CA . GLU A 1 336 ? -3.885 -18.101 -24.726 1.00 93.12 336 GLU A CA 1
ATOM 2613 C C . GLU A 1 336 ? -3.729 -16.577 -24.851 1.00 93.12 336 GLU A C 1
ATOM 2615 O O . GLU A 1 336 ? -4.552 -15.886 -25.452 1.00 93.12 336 GLU A O 1
ATOM 2620 N N . SER A 1 337 ? -2.627 -16.044 -24.315 1.00 95.75 337 SER A N 1
ATOM 2621 C CA . SER A 1 337 ? -2.306 -14.617 -24.409 1.00 95.75 337 SER A CA 1
ATOM 2622 C C . SER A 1 337 ? -1.801 -14.231 -25.807 1.00 95.75 337 SER A C 1
ATOM 2624 O O . SER A 1 337 ? -0.827 -14.824 -26.274 1.00 95.75 337 SER A O 1
ATOM 2626 N N . PRO A 1 338 ? -2.318 -13.157 -26.437 1.00 95.44 338 PRO A N 1
ATOM 2627 C CA . PRO A 1 338 ? -1.776 -12.633 -27.693 1.00 95.44 338 PRO A CA 1
ATOM 2628 C C . PRO A 1 338 ? -0.429 -11.901 -27.527 1.00 95.44 338 PRO A C 1
ATOM 2630 O O . PRO A 1 338 ? 0.113 -11.402 -28.511 1.00 95.44 338 PRO A O 1
ATOM 2633 N N . PHE A 1 339 ? 0.107 -11.819 -26.303 1.00 96.88 339 PHE A N 1
ATOM 2634 C CA . PHE A 1 339 ? 1.441 -11.284 -25.996 1.00 96.88 339 PHE A CA 1
ATOM 2635 C C . PHE A 1 339 ? 2.441 -12.380 -25.564 1.00 96.88 339 PHE A C 1
ATOM 2637 O O . PHE A 1 339 ? 3.564 -12.060 -25.160 1.00 96.88 339 PHE A O 1
ATOM 2644 N N . LYS A 1 340 ? 2.035 -13.659 -25.637 1.00 95.62 340 LYS A N 1
ATOM 2645 C CA . LYS A 1 340 ? 2.852 -14.848 -25.351 1.00 95.62 340 LYS A CA 1
ATOM 2646 C C . LYS A 1 340 ? 4.075 -14.898 -26.275 1.00 95.62 340 LYS A C 1
ATOM 2648 O O . LYS A 1 340 ? 3.952 -14.711 -27.481 1.00 95.62 340 LYS A O 1
ATOM 2653 N N . VAL A 1 341 ? 5.261 -15.129 -25.711 1.00 94.00 341 VAL A N 1
ATOM 2654 C CA . VAL A 1 341 ? 6.493 -15.375 -26.482 1.00 94.00 341 VAL A CA 1
ATOM 2655 C C . VAL A 1 341 ? 6.437 -16.735 -27.184 1.00 94.00 341 VAL A C 1
ATOM 2657 O O . VAL A 1 341 ? 5.874 -17.692 -26.655 1.00 94.00 341 VAL A O 1
ATOM 2660 N N . GLU A 1 342 ? 7.059 -16.835 -28.357 1.00 87.19 342 GLU A N 1
ATOM 2661 C CA . GLU A 1 342 ? 7.259 -18.111 -29.053 1.00 87.19 342 GLU A CA 1
ATOM 2662 C C . GLU A 1 342 ? 8.174 -19.041 -28.233 1.00 87.19 342 GLU A C 1
ATOM 2664 O O . GLU A 1 342 ? 9.281 -18.648 -27.853 1.00 87.19 342 GLU A O 1
ATOM 2669 N N . ASP A 1 343 ? 7.736 -20.280 -27.979 1.00 79.56 343 ASP A N 1
ATOM 2670 C CA . ASP A 1 343 ? 8.538 -21.302 -27.285 1.00 79.56 343 ASP A CA 1
ATOM 2671 C C . ASP A 1 343 ? 9.502 -21.982 -28.271 1.00 79.56 343 ASP A C 1
ATOM 2673 O O . ASP A 1 343 ? 9.282 -23.090 -28.761 1.00 79.56 343 ASP A O 1
ATOM 2677 N N . LEU A 1 344 ? 10.556 -21.251 -28.638 1.00 79.12 344 LEU A N 1
ATOM 2678 C CA . LEU A 1 344 ? 11.578 -21.718 -29.570 1.00 79.12 344 LEU A CA 1
ATOM 2679 C C . LEU A 1 344 ? 12.572 -22.662 -28.859 1.00 79.12 344 LEU A C 1
ATOM 2681 O O . LEU A 1 344 ? 13.204 -22.247 -27.879 1.00 79.12 344 LEU A O 1
ATOM 2685 N N . PRO A 1 345 ? 12.792 -23.899 -29.360 1.00 72.19 345 PRO A N 1
ATOM 2686 C CA . PRO A 1 345 ? 13.727 -24.849 -28.759 1.00 72.19 345 PRO A CA 1
ATOM 2687 C C . PRO A 1 345 ? 15.123 -24.252 -28.534 1.00 72.19 345 PRO A C 1
ATOM 2689 O O . PRO A 1 345 ? 15.739 -23.700 -29.445 1.00 72.19 345 PRO A O 1
ATOM 2692 N N . GLY A 1 346 ? 15.616 -24.350 -27.295 1.00 72.69 346 GLY A N 1
ATOM 2693 C CA . GLY A 1 346 ? 16.915 -23.801 -26.890 1.00 72.69 346 GLY A CA 1
ATOM 2694 C C . GLY A 1 346 ? 16.987 -22.268 -26.789 1.00 72.69 346 GLY A C 1
ATOM 2695 O O . GLY A 1 346 ? 18.079 -21.739 -26.618 1.00 72.69 346 GLY A O 1
ATOM 2696 N N . LYS A 1 347 ? 15.864 -21.541 -26.899 1.00 81.94 347 LYS A N 1
ATOM 2697 C CA . LYS A 1 347 ? 15.806 -20.065 -26.840 1.00 81.94 347 LYS A CA 1
ATOM 2698 C C . LYS A 1 347 ? 14.684 -19.557 -25.924 1.00 81.94 347 LYS A C 1
ATOM 2700 O O . LYS A 1 347 ? 13.972 -18.609 -26.259 1.00 81.94 347 LYS A O 1
ATOM 2705 N N . ALA A 1 348 ? 14.517 -20.206 -24.771 1.00 90.75 348 ALA A N 1
ATOM 2706 C CA . ALA A 1 348 ? 13.520 -19.827 -23.774 1.00 90.75 348 ALA A CA 1
ATOM 2707 C C . ALA A 1 348 ? 13.710 -18.366 -23.329 1.00 90.75 348 ALA A C 1
ATOM 2709 O O . ALA A 1 348 ? 14.814 -17.956 -22.974 1.00 90.75 348 ALA A O 1
ATOM 2710 N N . LYS A 1 349 ? 12.632 -17.574 -23.312 1.00 96.00 349 LYS A N 1
ATOM 2711 C CA . LYS A 1 349 ? 12.673 -16.206 -22.779 1.00 96.00 349 LYS A CA 1
ATOM 2712 C C . LYS A 1 349 ? 12.278 -16.185 -21.309 1.00 96.00 349 LYS A C 1
ATOM 2714 O O . LYS A 1 349 ? 11.258 -16.754 -20.916 1.00 96.00 349 LYS A O 1
ATOM 2719 N N . TYR A 1 350 ? 13.065 -15.473 -20.515 1.00 97.38 350 TYR A N 1
ATOM 2720 C CA . TYR A 1 350 ? 12.968 -15.440 -19.063 1.00 97.38 350 TYR A CA 1
ATOM 2721 C C . TYR A 1 350 ? 12.391 -14.123 -18.544 1.00 97.38 350 TYR A C 1
ATOM 2723 O O . TYR A 1 350 ? 12.556 -13.060 -19.156 1.00 97.38 350 TYR A O 1
ATOM 2731 N N . LEU A 1 351 ? 11.748 -14.202 -17.382 1.00 98.00 351 LEU A N 1
ATOM 2732 C CA . LEU A 1 351 ? 11.438 -13.069 -16.518 1.00 98.00 351 LEU A CA 1
ATOM 2733 C C . LEU A 1 351 ? 12.135 -13.310 -15.173 1.00 98.00 351 LEU A C 1
ATOM 2735 O O . LEU A 1 351 ? 11.869 -14.308 -14.505 1.00 98.00 351 LEU A O 1
ATOM 2739 N N . THR A 1 352 ? 13.041 -12.413 -14.794 1.00 97.56 352 THR A N 1
ATOM 2740 C CA . THR A 1 352 ? 13.761 -12.436 -13.512 1.00 97.56 352 THR A CA 1
ATOM 2741 C C . THR A 1 352 ? 13.364 -11.211 -12.688 1.00 97.56 352 THR A C 1
ATOM 2743 O O . THR A 1 352 ? 13.114 -10.138 -13.237 1.00 97.56 352 THR A O 1
ATOM 2746 N N . PHE A 1 353 ? 13.322 -11.320 -11.363 1.00 96.00 353 PHE A N 1
ATOM 2747 C CA . PHE A 1 353 ? 12.947 -10.194 -10.504 1.00 96.00 353 PHE A CA 1
ATOM 2748 C C . PHE A 1 353 ? 13.633 -10.254 -9.143 1.00 96.00 353 PHE A C 1
ATOM 2750 O O . PHE A 1 353 ? 14.099 -11.306 -8.706 1.00 96.00 353 PHE A O 1
ATOM 2757 N N . GLU A 1 354 ? 13.666 -9.111 -8.470 1.00 92.81 354 GLU A N 1
ATOM 2758 C CA . GLU A 1 354 ? 14.120 -8.987 -7.087 1.00 92.81 354 GLU A CA 1
ATOM 2759 C C . GLU A 1 354 ? 12.913 -8.844 -6.144 1.00 92.81 354 GLU A C 1
ATOM 2761 O O . GLU A 1 354 ? 11.975 -8.124 -6.503 1.00 92.81 354 GLU A O 1
ATOM 2766 N N . PRO A 1 355 ? 12.908 -9.462 -4.945 1.00 90.19 355 PRO A N 1
ATOM 2767 C CA . PRO A 1 355 ? 11.844 -9.256 -3.961 1.00 90.19 355 PRO A CA 1
ATOM 2768 C C . PRO A 1 355 ? 11.744 -7.809 -3.457 1.00 90.19 355 PRO A C 1
ATOM 2770 O O . PRO A 1 355 ? 12.750 -7.111 -3.327 1.00 90.19 355 PRO A O 1
ATOM 2773 N N . ASP A 1 356 ? 10.530 -7.398 -3.080 1.00 90.25 356 ASP A N 1
ATOM 2774 C CA . ASP A 1 356 ? 10.303 -6.183 -2.287 1.00 90.25 356 ASP A CA 1
ATOM 2775 C C . ASP A 1 356 ? 11.015 -6.295 -0.916 1.00 90.25 356 ASP A C 1
ATOM 2777 O O . ASP A 1 356 ? 10.961 -7.357 -0.294 1.00 90.25 356 ASP A O 1
ATOM 2781 N N . PRO A 1 357 ? 11.646 -5.230 -0.386 1.00 86.31 357 PRO A N 1
ATOM 2782 C CA . PRO A 1 357 ? 12.389 -5.295 0.879 1.00 86.31 357 PRO A CA 1
ATOM 2783 C C . PRO A 1 357 ? 11.490 -5.248 2.134 1.00 86.31 357 PRO A C 1
ATOM 2785 O O . PRO A 1 357 ? 11.996 -5.153 3.253 1.00 86.31 357 PRO A O 1
ATOM 2788 N N . GLY A 1 358 ? 10.164 -5.224 1.973 1.00 87.31 358 GLY A N 1
ATOM 2789 C CA . GLY A 1 358 ? 9.189 -5.138 3.057 1.00 87.31 358 GLY A CA 1
ATOM 2790 C C . GLY A 1 358 ? 8.819 -6.477 3.705 1.00 87.31 358 GLY A C 1
ATOM 2791 O O . GLY A 1 358 ? 9.438 -7.518 3.500 1.00 87.31 358 GLY A O 1
ATOM 2792 N N . GLY A 1 359 ? 7.763 -6.443 4.524 1.00 89.62 359 GLY A N 1
ATOM 2793 C CA . GLY A 1 359 ? 7.152 -7.651 5.089 1.00 89.62 359 GLY A CA 1
ATOM 2794 C C . GLY A 1 359 ? 6.372 -8.455 4.045 1.00 89.62 359 GLY A C 1
ATOM 2795 O O . GLY A 1 359 ? 6.009 -7.931 2.992 1.00 89.62 359 GLY A O 1
ATOM 2796 N N . PHE A 1 360 ? 6.052 -9.712 4.367 1.00 92.81 360 PHE A N 1
ATOM 2797 C CA . PHE A 1 360 ? 5.463 -10.685 3.433 1.00 92.81 360 PHE A CA 1
ATOM 2798 C C . PHE A 1 360 ? 4.334 -10.148 2.532 1.00 92.81 360 PHE A C 1
ATOM 2800 O O . PHE A 1 360 ? 4.354 -10.390 1.331 1.00 92.81 360 PHE A O 1
ATOM 2807 N N . ASN A 1 361 ? 3.358 -9.403 3.065 1.00 93.50 361 ASN A N 1
ATOM 2808 C CA . ASN A 1 361 ? 2.234 -8.920 2.249 1.00 93.50 361 ASN A CA 1
ATOM 2809 C C . ASN A 1 361 ? 2.639 -7.895 1.173 1.00 93.50 361 ASN A C 1
ATOM 2811 O O . ASN A 1 361 ? 1.956 -7.788 0.162 1.00 93.50 361 ASN A O 1
ATOM 2815 N N . ASN A 1 362 ? 3.763 -7.197 1.342 1.00 92.31 362 ASN A N 1
ATOM 2816 C CA . ASN A 1 362 ? 4.325 -6.329 0.309 1.00 92.31 362 ASN A CA 1
ATOM 2817 C C . ASN A 1 362 ? 5.027 -7.161 -0.777 1.00 92.31 362 ASN A C 1
ATOM 2819 O O . ASN A 1 362 ? 4.849 -6.907 -1.965 1.00 92.31 362 ASN A O 1
ATOM 2823 N N . ILE A 1 363 ? 5.761 -8.205 -0.369 1.00 93.31 363 ILE A N 1
ATOM 2824 C CA . ILE A 1 363 ? 6.376 -9.182 -1.281 1.00 93.31 363 ILE A CA 1
ATOM 2825 C C . ILE A 1 363 ? 5.299 -9.907 -2.097 1.00 93.31 363 ILE A C 1
ATOM 2827 O O . ILE A 1 363 ? 5.468 -10.050 -3.301 1.00 93.31 363 ILE A O 1
ATOM 2831 N N . ARG A 1 364 ? 4.167 -10.283 -1.484 1.00 95.19 364 ARG A N 1
ATOM 2832 C CA . ARG A 1 364 ? 2.972 -10.801 -2.173 1.00 95.19 364 ARG A CA 1
ATOM 2833 C C . ARG A 1 364 ? 2.488 -9.835 -3.258 1.00 95.19 364 ARG A C 1
ATOM 2835 O O . ARG A 1 364 ? 2.285 -10.256 -4.390 1.00 95.19 364 ARG A O 1
ATOM 2842 N N . MET A 1 365 ? 2.296 -8.558 -2.923 1.00 94.69 365 MET A N 1
ATOM 2843 C CA . MET A 1 365 ? 1.784 -7.560 -3.871 1.00 94.69 365 MET A CA 1
ATOM 2844 C C . MET A 1 365 ? 2.751 -7.353 -5.052 1.00 94.69 365 MET A C 1
ATOM 2846 O O . MET A 1 365 ? 2.305 -7.339 -6.199 1.00 94.69 365 MET A O 1
ATOM 2850 N N . SER A 1 366 ? 4.067 -7.315 -4.805 1.00 94.75 366 SER A N 1
ATOM 2851 C CA . SER A 1 366 ? 5.087 -7.312 -5.870 1.00 94.75 366 SER A CA 1
ATOM 2852 C C . SER A 1 366 ? 5.058 -8.600 -6.705 1.00 94.75 366 SER A C 1
ATOM 2854 O O . SER A 1 366 ? 4.989 -8.547 -7.933 1.00 94.75 366 SER A O 1
ATOM 2856 N N . LEU A 1 367 ? 5.002 -9.768 -6.057 1.00 95.81 367 LEU A N 1
ATOM 2857 C CA . LEU A 1 367 ? 4.932 -11.069 -6.721 1.00 95.81 367 LEU A CA 1
ATOM 2858 C C . LEU A 1 367 ? 3.715 -11.177 -7.647 1.00 95.81 367 LEU A C 1
ATOM 2860 O O . LEU A 1 367 ? 3.863 -11.628 -8.773 1.00 95.81 367 LEU A O 1
ATOM 2864 N N . GLU A 1 368 ? 2.532 -10.728 -7.233 1.00 97.50 368 GLU A N 1
ATOM 2865 C CA . GLU A 1 368 ? 1.323 -10.782 -8.069 1.00 97.50 368 GLU A CA 1
ATOM 2866 C C . GLU A 1 368 ? 1.455 -9.973 -9.367 1.00 97.50 368 GLU A C 1
ATOM 2868 O O . GLU A 1 368 ? 0.982 -10.423 -10.411 1.00 97.50 368 GLU A O 1
ATOM 2873 N N . ASN A 1 369 ? 2.152 -8.828 -9.340 1.00 97.50 369 ASN A N 1
ATOM 2874 C CA . ASN A 1 369 ? 2.505 -8.105 -10.566 1.00 97.50 369 ASN A CA 1
ATOM 2875 C C . ASN A 1 369 ? 3.377 -8.986 -11.471 1.00 97.50 369 ASN A C 1
ATOM 2877 O O . ASN A 1 369 ? 3.078 -9.161 -12.651 1.00 97.50 369 ASN A O 1
ATOM 2881 N N . ILE A 1 370 ? 4.433 -9.577 -10.911 1.00 97.81 370 ILE A N 1
ATOM 2882 C CA . ILE A 1 370 ? 5.377 -10.423 -11.647 1.00 97.81 370 ILE A CA 1
ATOM 2883 C C . ILE A 1 370 ? 4.707 -11.684 -12.217 1.00 97.81 370 ILE A C 1
ATOM 2885 O O . ILE A 1 370 ? 4.971 -12.032 -13.366 1.00 97.81 370 ILE A O 1
ATOM 2889 N N . LEU A 1 371 ? 3.813 -12.339 -11.469 1.00 98.12 371 LEU A N 1
ATOM 2890 C CA . LEU A 1 371 ? 3.072 -13.517 -11.929 1.00 98.12 371 LEU A CA 1
ATOM 2891 C C . LEU A 1 371 ? 2.138 -13.169 -13.096 1.00 98.12 371 LEU A C 1
ATOM 2893 O O . LEU A 1 371 ? 2.134 -13.880 -14.097 1.00 98.12 371 LEU A O 1
ATOM 2897 N N . VAL A 1 372 ? 1.404 -12.052 -13.025 1.00 98.38 372 VAL A N 1
ATOM 2898 C CA . VAL A 1 372 ? 0.565 -11.598 -14.149 1.00 98.38 372 VAL A CA 1
ATOM 2899 C C . VAL A 1 372 ? 1.419 -11.251 -15.372 1.00 98.38 372 VAL A C 1
ATOM 2901 O O . VAL A 1 372 ? 1.070 -11.654 -16.480 1.00 98.38 372 VAL A O 1
ATOM 2904 N N . ILE A 1 373 ? 2.567 -10.581 -15.196 1.00 98.25 373 ILE A N 1
ATOM 2905 C CA . ILE A 1 373 ? 3.478 -10.250 -16.307 1.00 98.25 373 ILE A CA 1
ATOM 2906 C C . ILE A 1 373 ? 4.105 -11.522 -16.908 1.00 98.25 373 ILE A C 1
ATOM 2908 O O . ILE A 1 373 ? 4.230 -11.625 -18.129 1.00 98.25 373 ILE A O 1
ATOM 2912 N N . ALA A 1 374 ? 4.456 -12.525 -16.102 1.00 98.12 374 ALA A N 1
ATOM 2913 C CA . ALA A 1 374 ? 4.943 -13.810 -16.601 1.00 98.12 374 ALA A CA 1
ATOM 2914 C C . ALA A 1 374 ? 3.851 -14.563 -17.385 1.00 98.12 374 ALA A C 1
ATOM 2916 O O . ALA A 1 374 ? 4.108 -14.989 -18.510 1.00 98.12 374 ALA A O 1
ATOM 2917 N N . ALA A 1 375 ? 2.623 -14.639 -16.858 1.00 97.75 375 ALA A N 1
ATOM 2918 C CA . ALA A 1 375 ? 1.492 -15.305 -17.511 1.00 97.75 375 ALA A CA 1
ATOM 2919 C C . ALA A 1 375 ? 1.077 -14.638 -18.834 1.00 97.75 375 ALA A C 1
ATOM 2921 O O . ALA A 1 375 ? 0.850 -15.330 -19.824 1.00 97.75 375 ALA A O 1
ATOM 2922 N N . VAL A 1 376 ? 1.005 -13.301 -18.894 1.00 97.88 376 VAL A N 1
ATOM 2923 C CA . VAL A 1 376 ? 0.672 -12.597 -20.146 1.00 97.88 376 VAL A CA 1
ATOM 2924 C C . VAL A 1 376 ? 1.792 -12.688 -21.178 1.00 97.88 376 VAL A C 1
ATOM 2926 O O . VAL A 1 376 ? 1.513 -12.836 -22.366 1.00 97.88 376 VAL A O 1
ATOM 2929 N N . THR A 1 377 ? 3.057 -12.642 -20.759 1.00 97.62 377 THR A N 1
ATOM 2930 C CA . THR A 1 377 ? 4.182 -12.717 -21.704 1.00 97.62 377 THR A CA 1
ATOM 2931 C C . THR A 1 377 ? 4.593 -14.146 -22.052 1.00 97.62 377 THR A C 1
ATOM 2933 O O . THR A 1 377 ? 5.411 -14.326 -22.946 1.00 97.62 377 THR A O 1
ATOM 2936 N N . GLY A 1 378 ? 4.057 -15.170 -21.379 1.00 96.25 378 GLY A N 1
ATOM 2937 C CA . GLY A 1 378 ? 4.453 -16.572 -21.559 1.00 96.25 378 GLY A CA 1
ATOM 2938 C C . GLY A 1 378 ? 5.911 -16.870 -21.186 1.00 96.25 378 GLY A C 1
ATOM 2939 O O . GLY A 1 378 ? 6.448 -17.903 -21.577 1.00 96.25 378 GLY A O 1
ATOM 2940 N N . ARG A 1 379 ? 6.585 -15.953 -20.481 1.00 97.25 379 ARG A N 1
ATOM 2941 C CA . ARG A 1 379 ? 8.002 -16.088 -20.124 1.00 97.25 379 ARG A CA 1
ATOM 2942 C C . ARG A 1 379 ? 8.188 -17.120 -19.021 1.00 97.25 379 ARG A C 1
ATOM 2944 O O . ARG A 1 379 ? 7.386 -17.205 -18.095 1.00 97.25 379 ARG A O 1
ATOM 2951 N N . THR A 1 380 ? 9.307 -17.838 -19.081 1.00 97.31 380 THR A N 1
ATOM 2952 C CA . THR A 1 380 ? 9.742 -18.690 -17.971 1.00 97.31 380 THR A CA 1
ATOM 2953 C C . THR A 1 380 ? 10.110 -17.798 -16.787 1.00 97.31 380 THR A C 1
ATOM 2955 O O . THR A 1 380 ? 11.028 -16.979 -16.880 1.00 97.31 380 THR A O 1
ATOM 2958 N N . LEU A 1 381 ? 9.377 -17.927 -15.686 1.00 98.12 381 LEU A N 1
ATOM 2959 C CA . LEU A 1 381 ? 9.621 -17.172 -14.466 1.00 98.12 381 LEU A CA 1
ATOM 2960 C C . LEU A 1 381 ? 10.774 -17.804 -13.690 1.00 98.12 381 LEU A C 1
ATOM 2962 O O . LEU A 1 381 ? 10.726 -18.984 -13.351 1.00 98.12 381 LEU A O 1
ATOM 2966 N N . VAL A 1 382 ? 11.780 -17.000 -13.363 1.00 97.94 382 VAL A N 1
ATOM 2967 C CA . VAL A 1 382 ? 12.870 -17.401 -12.473 1.00 97.94 382 VAL A CA 1
ATOM 2968 C C . VAL A 1 382 ? 12.566 -16.890 -11.071 1.00 97.94 382 VAL A C 1
ATOM 2970 O O . VAL A 1 382 ? 12.464 -15.678 -10.860 1.00 97.94 382 VAL A O 1
ATOM 2973 N N . LEU A 1 383 ? 12.431 -17.797 -10.104 1.00 97.25 383 LEU A N 1
ATOM 2974 C CA . LEU A 1 383 ? 12.281 -17.416 -8.701 1.00 97.25 383 LEU A CA 1
ATOM 2975 C C . LEU A 1 383 ? 13.609 -16.864 -8.155 1.00 97.25 383 LEU A C 1
ATOM 2977 O O . LEU A 1 383 ? 14.654 -17.481 -8.379 1.00 97.25 383 LEU A O 1
ATOM 2981 N N . PRO A 1 384 ? 13.605 -15.737 -7.418 1.00 95.69 384 PRO A N 1
ATOM 2982 C CA . PRO A 1 384 ? 14.787 -15.255 -6.712 1.00 95.69 384 PRO A CA 1
ATOM 2983 C C . PRO A 1 384 ? 15.195 -16.246 -5.608 1.00 95.69 384 PRO A C 1
ATOM 2985 O O . PRO A 1 384 ? 14.340 -16.987 -5.125 1.00 95.69 384 PRO A O 1
ATOM 2988 N N . PRO A 1 385 ? 16.462 -16.250 -5.155 1.00 95.12 385 PRO A N 1
ATOM 2989 C CA . PRO A 1 385 ? 16.947 -17.228 -4.177 1.00 95.12 385 PRO A CA 1
ATOM 2990 C C . PRO A 1 385 ? 16.158 -17.221 -2.857 1.00 95.12 385 PRO A C 1
ATOM 2992 O O . PRO A 1 385 ? 15.674 -16.152 -2.466 1.00 95.12 385 PRO A O 1
ATOM 2995 N N . PRO A 1 386 ? 16.094 -18.346 -2.116 1.00 94.12 386 PRO A N 1
ATOM 2996 C CA . PRO A 1 386 ? 15.521 -18.396 -0.770 1.00 94.12 386 PRO A CA 1
ATOM 2997 C C . PRO A 1 386 ? 16.144 -17.346 0.160 1.00 94.12 386 PRO A C 1
ATOM 2999 O O . PRO A 1 386 ? 17.366 -17.238 0.279 1.00 94.12 386 PRO A O 1
ATOM 3002 N N . GLN A 1 387 ? 15.306 -16.553 0.826 1.00 91.44 387 GLN A N 1
ATOM 3003 C CA . GLN A 1 387 ? 15.722 -15.351 1.554 1.00 91.44 387 GLN A CA 1
ATOM 3004 C C . GLN A 1 387 ? 14.989 -15.227 2.884 1.00 91.44 387 GLN A C 1
ATOM 3006 O O . GLN A 1 387 ? 13.858 -15.682 3.042 1.00 91.44 387 GLN A O 1
ATOM 3011 N N . ARG A 1 388 ? 15.617 -14.556 3.854 1.00 88.44 388 ARG A N 1
ATOM 3012 C CA . ARG A 1 388 ? 14.927 -14.184 5.090 1.00 88.44 388 ARG A CA 1
ATOM 3013 C C . ARG A 1 388 ? 14.021 -12.979 4.842 1.00 88.44 388 ARG A C 1
ATOM 3015 O O . ARG A 1 388 ? 14.510 -11.881 4.587 1.00 88.44 388 ARG A O 1
ATOM 3022 N N . ILE A 1 389 ? 12.714 -13.186 4.965 1.00 87.69 389 ILE A N 1
ATOM 3023 C CA . ILE A 1 389 ? 11.687 -12.146 4.815 1.00 87.69 389 ILE A CA 1
ATOM 3024 C C . ILE A 1 389 ? 11.560 -11.326 6.111 1.00 87.69 389 ILE A C 1
ATOM 3026 O O . ILE A 1 389 ? 11.710 -11.856 7.213 1.00 87.69 389 ILE A O 1
ATOM 3030 N N . TYR A 1 390 ? 11.264 -10.027 6.000 1.00 82.06 390 TYR A N 1
ATOM 3031 C CA . TYR A 1 390 ? 11.074 -9.158 7.166 1.00 82.06 390 TYR A CA 1
ATOM 3032 C C . TYR A 1 390 ? 9.933 -9.657 8.077 1.00 82.06 390 TYR A C 1
ATOM 3034 O O . TYR A 1 390 ? 8.855 -10.019 7.605 1.00 82.06 390 TYR A O 1
ATOM 3042 N N . LEU A 1 391 ? 10.198 -9.658 9.390 1.00 79.56 391 LEU A N 1
ATOM 3043 C CA . LEU A 1 391 ? 9.412 -10.269 10.480 1.00 79.56 391 LEU A CA 1
ATOM 3044 C C . LEU A 1 391 ? 9.319 -11.807 10.492 1.00 79.56 391 LEU A C 1
ATOM 3046 O O . LEU A 1 391 ? 8.905 -12.352 11.515 1.00 79.56 391 LEU A O 1
ATOM 3050 N N . LEU A 1 392 ? 9.772 -12.516 9.453 1.00 85.38 392 LEU A N 1
ATOM 3051 C CA . LEU A 1 392 ? 9.896 -13.978 9.489 1.00 85.38 392 LEU A CA 1
ATOM 3052 C C . LEU A 1 392 ? 11.271 -14.383 10.066 1.00 85.38 392 LEU A C 1
ATOM 3054 O O . LEU A 1 392 ? 12.244 -13.610 10.067 1.00 85.38 392 LEU A O 1
ATOM 3058 N N . GLN A 1 393 ? 11.342 -15.567 10.676 1.00 72.88 393 GLN A N 1
ATOM 3059 C CA . GLN A 1 393 ? 12.550 -16.012 11.385 1.00 72.88 393 GLN A CA 1
ATOM 3060 C C . GLN A 1 393 ? 13.549 -16.663 10.420 1.00 72.88 393 GLN A C 1
ATOM 3062 O O . GLN A 1 393 ? 14.731 -16.309 10.448 1.00 72.88 393 GLN A O 1
ATOM 3067 N N . ASP A 1 394 ? 13.043 -17.482 9.505 1.00 79.12 394 ASP A N 1
ATOM 3068 C CA . ASP A 1 394 ? 13.816 -18.410 8.684 1.00 79.12 394 ASP A CA 1
ATOM 3069 C C . ASP A 1 394 ? 14.012 -17.925 7.234 1.00 79.12 394 ASP A C 1
ATOM 3071 O O . ASP A 1 394 ? 13.524 -16.860 6.834 1.00 79.12 394 ASP A O 1
ATOM 3075 N N . LYS A 1 395 ? 14.794 -18.675 6.443 1.00 85.81 395 LYS A N 1
ATOM 3076 C CA . LYS A 1 395 ? 14.893 -18.459 4.991 1.00 85.81 395 LYS A CA 1
ATOM 3077 C C . LYS A 1 395 ? 13.707 -19.141 4.318 1.00 85.81 395 LYS A C 1
ATOM 3079 O O . LYS A 1 395 ? 13.580 -20.351 4.440 1.00 85.81 395 LYS A O 1
ATOM 3084 N N . MET A 1 396 ? 12.936 -18.385 3.545 1.00 90.69 396 MET A N 1
ATOM 3085 C CA . MET A 1 396 ? 11.778 -18.897 2.815 1.00 90.69 396 MET A CA 1
ATOM 3086 C C . MET A 1 396 ? 11.968 -18.704 1.308 1.00 90.69 396 MET A C 1
ATOM 3088 O O . MET A 1 396 ? 12.526 -17.695 0.858 1.00 90.69 396 MET A O 1
ATOM 3092 N N . GLN A 1 397 ? 11.465 -19.647 0.522 1.00 92.25 397 GLN A N 1
ATOM 3093 C CA . GLN A 1 397 ? 11.213 -19.504 -0.905 1.00 92.25 397 GLN A CA 1
ATOM 3094 C C . GLN A 1 397 ? 9.729 -19.157 -1.135 1.00 92.25 397 GLN A C 1
ATOM 3096 O O . GLN A 1 397 ? 8.869 -19.358 -0.282 1.00 92.25 397 GLN A O 1
ATOM 3101 N N . LEU A 1 398 ? 9.400 -18.578 -2.293 1.00 92.00 398 LEU A N 1
ATOM 3102 C CA . LEU A 1 398 ? 8.022 -18.162 -2.592 1.00 92.00 398 LEU A CA 1
ATOM 3103 C C . LEU A 1 398 ? 7.072 -19.361 -2.802 1.00 92.00 398 LEU A C 1
ATOM 3105 O O . LEU A 1 398 ? 5.873 -19.238 -2.559 1.00 92.00 398 LEU A O 1
ATOM 3109 N N . SER A 1 399 ? 7.625 -20.521 -3.170 1.00 93.75 399 SER A N 1
ATOM 3110 C CA . SER A 1 399 ? 6.950 -21.826 -3.239 1.00 93.75 399 SER A CA 1
ATOM 3111 C C . SER A 1 399 ? 6.399 -22.320 -1.905 1.00 93.75 399 SER A C 1
ATOM 3113 O O . SER A 1 399 ? 5.461 -23.111 -1.880 1.00 93.75 399 SER A O 1
ATOM 3115 N N . ASP A 1 400 ? 6.964 -21.862 -0.791 1.00 94.19 400 ASP A N 1
ATOM 3116 C CA . ASP A 1 400 ? 6.641 -22.387 0.539 1.00 94.19 400 ASP A CA 1
ATOM 3117 C C . ASP A 1 400 ? 5.286 -21.838 1.017 1.00 94.19 400 ASP A C 1
ATOM 3119 O O . ASP A 1 400 ? 4.585 -22.455 1.820 1.00 94.19 400 ASP A O 1
ATOM 3123 N N . PHE A 1 401 ? 4.873 -20.703 0.443 1.00 95.19 401 PHE A N 1
ATOM 3124 C CA . PHE A 1 401 ? 3.589 -20.052 0.688 1.00 95.19 401 PHE A CA 1
ATOM 3125 C C . PHE A 1 401 ? 2.544 -20.347 -0.396 1.00 95.19 401 PHE A C 1
ATOM 3127 O O . PHE A 1 401 ? 1.361 -20.417 -0.068 1.00 95.19 401 PHE A O 1
ATOM 3134 N N . PHE A 1 402 ? 2.955 -20.483 -1.663 1.00 96.12 402 PHE A N 1
ATOM 3135 C CA . PHE A 1 402 ? 2.071 -20.579 -2.833 1.00 96.12 402 PHE A CA 1
ATOM 3136 C C . PHE A 1 402 ? 2.446 -21.784 -3.719 1.00 96.12 402 PHE A C 1
ATOM 3138 O O . PHE A 1 402 ? 3.638 -21.998 -3.950 1.00 96.12 402 PHE A O 1
ATOM 3145 N N . PRO A 1 403 ? 1.486 -22.504 -4.332 1.00 94.56 403 PRO A N 1
ATOM 3146 C CA . PRO A 1 403 ? 1.728 -23.778 -5.024 1.00 94.56 403 PRO A CA 1
ATOM 3147 C C . PRO A 1 403 ? 2.322 -23.626 -6.443 1.00 94.56 403 PRO A C 1
ATOM 3149 O O . PRO A 1 403 ? 2.054 -24.423 -7.342 1.00 94.56 403 PRO A O 1
ATOM 3152 N N . ILE A 1 404 ? 3.159 -22.606 -6.653 1.00 94.88 404 ILE A N 1
ATOM 3153 C CA . ILE A 1 404 ? 3.655 -22.126 -7.957 1.00 94.88 404 ILE A CA 1
ATOM 3154 C C . ILE A 1 404 ? 4.568 -23.102 -8.714 1.00 94.88 404 ILE A C 1
ATOM 3156 O O . ILE A 1 404 ? 4.876 -22.869 -9.880 1.00 94.88 404 ILE A O 1
ATOM 3160 N N . LEU A 1 405 ? 5.008 -24.184 -8.069 1.00 94.06 405 LEU A N 1
ATOM 3161 C CA . LEU A 1 405 ? 5.814 -25.237 -8.692 1.00 94.06 405 LEU A CA 1
ATOM 3162 C C . LEU A 1 405 ? 4.983 -26.449 -9.151 1.00 94.06 405 LEU A C 1
ATOM 3164 O O . LEU A 1 405 ? 5.536 -27.325 -9.813 1.00 94.06 405 LEU A O 1
ATOM 3168 N N . ASN A 1 406 ? 3.682 -26.518 -8.834 1.00 92.25 406 ASN A N 1
ATOM 3169 C CA . ASN A 1 406 ? 2.849 -27.674 -9.181 1.00 92.25 406 ASN A CA 1
ATOM 3170 C C . ASN A 1 406 ? 2.404 -27.680 -10.658 1.00 92.25 406 ASN A C 1
ATOM 3172 O O . ASN A 1 406 ? 2.317 -26.638 -11.310 1.00 92.25 406 ASN A O 1
ATOM 3176 N N . ASP A 1 407 ? 2.049 -28.858 -11.176 1.00 92.06 407 ASP A N 1
ATOM 3177 C CA . ASP A 1 407 ? 1.667 -29.051 -12.584 1.00 92.06 407 ASP A CA 1
ATOM 3178 C C . ASP A 1 407 ? 0.449 -28.224 -13.027 1.00 92.06 407 ASP A C 1
ATOM 3180 O O . ASP A 1 407 ? 0.309 -27.915 -14.212 1.00 92.06 407 ASP A O 1
ATOM 3184 N N . LYS A 1 408 ? -0.460 -27.865 -12.107 1.00 89.81 408 LYS A N 1
ATOM 3185 C CA . LYS A 1 408 ? -1.611 -27.004 -12.431 1.00 89.81 408 LYS A CA 1
ATOM 3186 C C . LYS A 1 408 ? -1.140 -25.578 -12.718 1.00 89.81 408 LYS A C 1
ATOM 3188 O O . LYS A 1 408 ? -1.566 -24.991 -13.709 1.00 89.81 408 LYS A O 1
ATOM 3193 N N . PHE A 1 409 ? -0.250 -25.042 -11.885 1.00 94.25 409 PHE A N 1
ATOM 3194 C CA . PHE A 1 409 ? 0.327 -23.711 -12.051 1.00 94.25 409 PHE A CA 1
ATOM 3195 C C . PHE A 1 409 ? 1.289 -23.656 -13.244 1.00 94.25 409 PHE A C 1
ATOM 3197 O O . PHE A 1 409 ? 1.222 -22.729 -14.056 1.00 94.25 409 PHE A O 1
ATOM 3204 N N . GLN A 1 410 ? 2.128 -24.685 -13.409 1.00 94.19 410 GLN A N 1
ATOM 3205 C CA . GLN A 1 410 ? 3.146 -24.717 -14.460 1.00 94.19 410 GLN A CA 1
ATOM 3206 C C . GLN A 1 410 ? 2.585 -24.796 -15.889 1.00 94.19 410 GLN A C 1
ATOM 3208 O O . GLN A 1 410 ? 3.253 -24.380 -16.834 1.00 94.19 410 GLN A O 1
ATOM 3213 N N . LYS A 1 411 ? 1.319 -25.207 -16.054 1.00 91.50 411 LYS A N 1
ATOM 3214 C CA . LYS A 1 411 ? 0.566 -25.071 -17.317 1.00 91.50 411 LYS A CA 1
ATOM 3215 C C . LYS A 1 411 ? 0.261 -23.620 -17.717 1.00 91.50 411 LYS A C 1
ATOM 3217 O O . LYS A 1 411 ? -0.053 -23.382 -18.879 1.00 91.50 411 LYS A O 1
ATOM 3222 N N . ARG A 1 412 ? 0.312 -22.661 -16.783 1.00 92.62 412 ARG A N 1
ATOM 3223 C CA . ARG A 1 412 ? 0.062 -21.226 -17.035 1.00 92.62 412 ARG A CA 1
ATOM 3224 C C . ARG A 1 412 ? 1.347 -20.401 -17.039 1.00 92.62 412 ARG A C 1
ATOM 3226 O O . ARG A 1 412 ? 1.493 -19.510 -17.870 1.00 92.62 412 ARG A O 1
ATOM 3233 N N . ILE A 1 413 ? 2.273 -20.697 -16.127 1.00 95.50 413 ILE A N 1
ATOM 3234 C CA . ILE A 1 413 ? 3.599 -20.070 -16.056 1.00 95.50 413 ILE A CA 1
ATOM 3235 C C . ILE A 1 413 ? 4.626 -21.168 -15.808 1.00 95.50 413 ILE A C 1
ATOM 3237 O O . ILE A 1 413 ? 4.619 -21.771 -14.744 1.00 95.50 413 ILE A O 1
ATOM 3241 N N . LYS A 1 414 ? 5.560 -21.386 -16.733 1.00 95.94 414 LYS A N 1
ATOM 3242 C CA . LYS A 1 414 ? 6.724 -22.245 -16.482 1.00 95.94 414 LYS A CA 1
ATOM 3243 C C . LYS A 1 414 ? 7.607 -21.581 -15.421 1.00 95.94 414 LYS A C 1
ATOM 3245 O O . LYS A 1 414 ? 8.089 -20.472 -15.657 1.00 95.94 414 LYS A O 1
ATOM 3250 N N . VAL A 1 415 ? 7.799 -22.219 -14.266 1.00 97.25 415 VAL A N 1
ATOM 3251 C CA . VAL A 1 415 ? 8.548 -21.653 -13.129 1.00 97.25 415 VAL A CA 1
ATOM 3252 C C . VAL A 1 415 ? 9.807 -22.474 -12.882 1.00 97.25 415 VAL A C 1
ATOM 3254 O O . VAL A 1 415 ? 9.742 -23.696 -12.815 1.00 97.25 415 VAL A O 1
ATOM 3257 N N . ILE A 1 416 ? 10.947 -21.800 -12.726 1.00 96.31 416 ILE A N 1
ATOM 3258 C CA . ILE A 1 416 ? 12.239 -22.427 -12.422 1.00 96.31 416 ILE A CA 1
ATOM 3259 C C . ILE A 1 416 ? 12.925 -21.729 -11.247 1.00 96.31 416 ILE A C 1
ATOM 3261 O O . ILE A 1 416 ? 12.689 -20.547 -10.978 1.00 96.31 416 ILE A O 1
ATOM 3265 N N . THR A 1 417 ? 13.795 -22.448 -10.542 1.00 96.50 417 THR A N 1
ATOM 3266 C CA . THR A 1 417 ? 14.606 -21.851 -9.463 1.00 96.50 417 THR A CA 1
ATOM 3267 C C . THR A 1 417 ? 15.757 -21.013 -10.027 1.00 96.50 417 THR A C 1
ATOM 3269 O O . THR A 1 417 ? 16.190 -21.218 -11.163 1.00 96.50 417 THR A O 1
ATOM 3272 N N . MET A 1 418 ? 16.317 -20.099 -9.224 1.00 96.44 418 MET A N 1
ATOM 3273 C CA . MET A 1 418 ? 17.547 -19.394 -9.604 1.00 96.44 418 MET A CA 1
ATOM 3274 C C . MET A 1 418 ? 18.702 -20.367 -9.888 1.00 96.44 418 MET A C 1
ATOM 3276 O O . MET A 1 418 ? 19.440 -20.173 -10.850 1.00 96.44 418 MET A O 1
ATOM 3280 N N . SER A 1 419 ? 18.842 -21.435 -9.094 1.00 94.88 419 SER A N 1
ATOM 3281 C CA . SER A 1 419 ? 19.907 -22.428 -9.279 1.00 94.88 419 SER A CA 1
ATOM 3282 C C . SER A 1 419 ? 19.763 -23.153 -10.616 1.00 94.88 419 SER A C 1
ATOM 3284 O O . SER A 1 419 ? 20.731 -23.272 -11.358 1.00 94.88 419 SER A O 1
ATOM 3286 N N . GLU A 1 420 ? 18.545 -23.564 -10.971 1.00 95.00 420 GLU A N 1
ATOM 3287 C CA . GLU A 1 420 ? 18.222 -24.186 -12.260 1.00 95.00 420 GLU A CA 1
ATOM 3288 C C . GLU A 1 420 ? 18.441 -23.230 -13.447 1.00 95.00 420 GLU A C 1
ATOM 3290 O O . GLU A 1 420 ? 18.936 -23.647 -14.495 1.00 95.00 420 GLU A O 1
ATOM 3295 N N . PHE A 1 421 ? 18.117 -21.943 -13.281 1.00 95.50 421 PHE A N 1
ATOM 3296 C CA . PHE A 1 421 ? 18.383 -20.900 -14.273 1.00 95.50 421 PHE A CA 1
ATOM 3297 C C . PHE A 1 421 ? 19.887 -20.701 -14.505 1.00 95.50 421 PHE A C 1
ATOM 3299 O O . PHE A 1 421 ? 20.333 -20.778 -15.648 1.00 95.50 421 PHE A O 1
ATOM 3306 N N . LEU A 1 422 ? 20.690 -20.527 -13.449 1.00 93.94 422 LEU A N 1
ATOM 3307 C CA . LEU A 1 422 ? 22.147 -20.387 -13.581 1.00 93.94 422 LEU A CA 1
ATOM 3308 C C . LEU A 1 422 ? 22.789 -21.654 -14.168 1.00 93.94 422 LEU A C 1
ATOM 3310 O O . LEU A 1 422 ? 23.567 -21.565 -15.114 1.00 93.94 422 LEU A O 1
ATOM 3314 N N . GLN A 1 423 ? 22.396 -22.842 -13.693 1.00 92.06 423 GLN A N 1
ATOM 3315 C CA . GLN A 1 423 ? 22.878 -24.132 -14.211 1.00 92.06 423 GLN A CA 1
ATOM 3316 C C . GLN A 1 423 ? 22.516 -24.394 -15.684 1.00 92.06 423 GLN A C 1
ATOM 3318 O O . GLN A 1 423 ? 23.073 -25.322 -16.281 1.00 92.06 423 GLN A O 1
ATOM 3323 N N . ARG A 1 424 ? 21.588 -23.631 -16.274 1.00 92.06 424 ARG A N 1
ATOM 3324 C CA . ARG A 1 424 ? 21.323 -23.614 -17.721 1.00 92.06 424 ARG A CA 1
ATOM 3325 C C . ARG A 1 424 ? 22.102 -22.502 -18.408 1.00 92.06 424 ARG A C 1
ATOM 3327 O O . ARG A 1 424 ? 22.913 -22.779 -19.284 1.00 92.06 424 ARG A O 1
ATOM 3334 N N . GLU A 1 425 ? 21.888 -21.260 -17.992 1.00 92.19 425 GLU A N 1
ATOM 3335 C CA . GLU A 1 425 ? 22.325 -20.085 -18.744 1.00 92.19 425 GLU A CA 1
ATOM 3336 C C . GLU A 1 425 ? 23.813 -19.754 -18.599 1.00 92.19 425 GLU A C 1
ATOM 3338 O O . GLU A 1 425 ? 24.340 -19.010 -19.422 1.00 92.19 425 GLU A O 1
ATOM 3343 N N . MET A 1 426 ? 24.511 -20.310 -17.603 1.00 90.31 426 MET A N 1
ATOM 3344 C CA . MET A 1 426 ? 25.971 -20.199 -17.477 1.00 90.31 426 MET A CA 1
ATOM 3345 C C . MET A 1 426 ? 26.736 -21.264 -18.282 1.00 90.31 426 MET A C 1
ATOM 3347 O O . MET A 1 426 ? 27.963 -21.240 -18.305 1.00 90.31 426 MET A O 1
ATOM 3351 N N . LYS A 1 427 ? 26.046 -22.181 -18.975 1.00 88.31 427 LYS A N 1
ATOM 3352 C CA . LYS A 1 427 ? 26.666 -23.142 -19.907 1.00 88.31 427 LYS A CA 1
ATOM 3353 C C . LYS A 1 427 ? 26.791 -22.558 -21.313 1.00 88.31 427 LYS A C 1
ATOM 3355 O O . LYS A 1 427 ? 26.212 -21.522 -21.630 1.00 88.31 427 LYS A O 1
ATOM 3360 N N . GLU A 1 428 ? 27.565 -23.230 -22.162 1.00 85.38 428 GLU A N 1
ATOM 3361 C CA . GLU A 1 428 ? 27.812 -22.783 -23.534 1.00 85.38 428 GLU A CA 1
ATOM 3362 C C . GLU A 1 428 ? 26.507 -22.657 -24.337 1.00 85.38 428 GLU A C 1
ATOM 3364 O O . GLU A 1 428 ? 25.648 -23.536 -24.296 1.00 85.38 428 GLU A O 1
ATOM 3369 N N . GLY A 1 429 ? 26.348 -21.526 -25.029 1.00 85.69 429 GLY A N 1
ATOM 3370 C CA . GLY A 1 429 ? 25.108 -21.138 -25.711 1.00 85.69 429 GLY A CA 1
ATOM 3371 C C . GLY A 1 429 ? 24.070 -20.423 -24.829 1.00 85.69 429 GLY A C 1
ATOM 3372 O O . GLY A 1 429 ? 23.156 -19.809 -25.377 1.00 85.69 429 GLY A O 1
ATOM 3373 N N . GLY A 1 430 ? 24.217 -20.448 -23.500 1.00 89.56 430 GLY A N 1
ATOM 3374 C CA . GLY A 1 430 ? 23.340 -19.751 -22.554 1.00 89.56 430 GLY A CA 1
ATOM 3375 C C . GLY A 1 430 ? 23.620 -18.247 -22.432 1.00 89.56 430 GLY A C 1
ATOM 3376 O O . GLY A 1 430 ? 24.728 -17.768 -22.692 1.00 89.56 430 GLY A O 1
ATOM 3377 N N . TYR A 1 431 ? 22.618 -17.476 -21.999 1.00 90.12 431 TYR A N 1
ATOM 3378 C CA . TYR A 1 431 ? 22.676 -16.005 -21.952 1.00 90.12 431 TYR A CA 1
ATOM 3379 C C . TYR A 1 431 ? 23.672 -15.426 -20.926 1.00 90.12 431 TYR A C 1
ATOM 3381 O O . TYR A 1 431 ? 23.944 -14.223 -20.946 1.00 90.12 431 TYR A O 1
ATOM 3389 N N . LEU A 1 432 ? 24.216 -16.253 -20.028 1.00 89.38 432 LEU A N 1
ATOM 3390 C CA . LEU A 1 432 ? 25.151 -15.873 -18.966 1.00 89.38 432 LEU A CA 1
ATOM 3391 C C . LEU A 1 432 ? 26.519 -16.579 -19.075 1.00 89.38 432 LEU A C 1
ATOM 3393 O O . LEU A 1 432 ? 27.334 -16.405 -18.173 1.00 89.38 432 LEU A O 1
ATOM 3397 N N . TYR A 1 433 ? 26.802 -17.314 -20.162 1.00 84.94 433 TYR A N 1
ATOM 3398 C CA . TYR A 1 433 ? 27.988 -18.182 -20.326 1.00 84.94 433 TYR A CA 1
ATOM 3399 C C . TYR A 1 433 ? 29.323 -17.558 -19.885 1.00 84.94 433 TYR A C 1
ATOM 3401 O O . TYR A 1 433 ? 30.122 -18.195 -19.200 1.00 84.94 433 TYR A O 1
ATOM 3409 N N . ASN A 1 434 ? 29.563 -16.294 -20.243 1.00 77.44 434 ASN A N 1
ATOM 3410 C CA . ASN A 1 434 ? 30.821 -15.627 -19.910 1.00 77.44 434 ASN A CA 1
ATOM 3411 C C . ASN A 1 434 ? 30.864 -15.092 -18.468 1.00 77.44 434 ASN A C 1
ATOM 3413 O O . ASN A 1 434 ? 31.950 -14.930 -17.936 1.00 77.44 434 ASN A O 1
ATOM 3417 N N . VAL A 1 435 ? 29.729 -14.874 -17.788 1.00 74.00 435 VAL A N 1
ATOM 3418 C CA . VAL A 1 435 ? 29.695 -14.246 -16.446 1.00 74.00 435 VAL A CA 1
ATOM 3419 C C . VAL A 1 435 ? 30.499 -15.040 -15.415 1.00 74.00 435 VAL A C 1
ATOM 3421 O O . VAL A 1 435 ? 31.239 -14.455 -14.631 1.00 74.00 435 VAL A O 1
ATOM 3424 N N . GLY A 1 436 ? 30.397 -16.373 -15.441 1.00 58.84 436 GLY A N 1
ATOM 3425 C CA . GLY A 1 436 ? 31.159 -17.238 -14.534 1.00 58.84 436 GLY A CA 1
ATOM 3426 C C . GLY A 1 436 ? 32.675 -17.164 -14.743 1.00 58.84 436 GLY A C 1
ATOM 3427 O O . GLY A 1 436 ? 33.428 -17.421 -13.808 1.00 58.84 436 GLY A O 1
ATOM 3428 N N . LYS A 1 437 ? 33.109 -16.774 -15.950 1.00 63.25 437 LYS A N 1
ATOM 3429 C CA . LYS A 1 437 ? 34.511 -16.715 -16.386 1.00 63.25 437 LYS A CA 1
ATOM 3430 C C . LYS A 1 437 ? 35.102 -15.308 -16.260 1.00 63.25 437 LYS A C 1
ATOM 3432 O O . LYS A 1 437 ? 36.231 -15.174 -15.807 1.00 63.25 437 LYS A O 1
ATOM 3437 N N . ASP A 1 438 ? 34.331 -14.283 -16.629 1.00 61.03 438 ASP A N 1
ATOM 3438 C CA . ASP A 1 438 ? 34.724 -12.869 -16.609 1.00 61.03 438 ASP A CA 1
ATOM 3439 C C . ASP A 1 438 ? 34.941 -12.375 -15.166 1.00 61.03 438 ASP A C 1
ATOM 3441 O O . ASP A 1 438 ? 35.947 -11.733 -14.873 1.00 61.03 438 ASP A O 1
ATOM 3445 N N . ASP A 1 439 ? 34.007 -12.694 -14.258 1.00 61.84 439 ASP A N 1
ATOM 3446 C CA . ASP A 1 439 ? 34.058 -12.277 -12.848 1.00 61.84 439 ASP A CA 1
ATOM 3447 C C . ASP A 1 439 ? 34.648 -13.374 -11.920 1.00 61.84 439 ASP A C 1
ATOM 3449 O O . ASP A 1 439 ? 34.809 -13.151 -10.722 1.00 61.84 439 ASP A O 1
ATOM 3453 N N . ASN A 1 440 ? 34.983 -14.556 -12.467 1.00 59.06 440 ASN A N 1
ATOM 3454 C CA . ASN A 1 440 ? 35.566 -15.724 -11.775 1.00 59.06 440 ASN A CA 1
ATOM 3455 C C . ASN A 1 440 ? 34.726 -16.276 -10.589 1.00 59.06 440 ASN A C 1
ATOM 3457 O O . ASN A 1 440 ? 35.256 -16.902 -9.670 1.00 59.06 440 ASN A O 1
ATOM 3461 N N . ASP A 1 441 ? 33.409 -16.024 -10.599 1.00 74.81 441 ASP A N 1
ATOM 3462 C CA . ASP A 1 441 ? 32.522 -16.102 -9.420 1.00 74.81 441 ASP A CA 1
ATOM 3463 C C . ASP A 1 441 ? 31.442 -17.215 -9.522 1.00 74.81 441 ASP A C 1
ATOM 3465 O O . ASP A 1 441 ? 30.494 -17.233 -8.740 1.00 74.81 441 ASP A O 1
ATOM 3469 N N . GLU A 1 442 ? 31.535 -18.161 -10.474 1.00 83.25 442 GLU A N 1
ATOM 3470 C CA . GLU A 1 442 ? 30.475 -19.165 -10.747 1.00 83.25 442 GLU A CA 1
ATOM 3471 C C . GLU A 1 442 ? 30.034 -19.963 -9.507 1.00 83.25 442 GLU A C 1
ATOM 3473 O O . GLU A 1 442 ? 28.839 -20.051 -9.213 1.00 83.25 442 GLU A O 1
ATOM 3478 N N . ALA A 1 443 ? 30.985 -20.488 -8.728 1.00 86.12 443 ALA A N 1
ATOM 3479 C CA . ALA A 1 443 ? 30.683 -21.219 -7.497 1.00 86.12 443 ALA A CA 1
ATOM 3480 C C . ALA A 1 443 ? 29.991 -20.330 -6.442 1.00 86.12 443 ALA A C 1
ATOM 3482 O O . ALA A 1 443 ? 29.085 -20.786 -5.738 1.00 86.12 443 ALA A O 1
ATOM 3483 N N . THR A 1 444 ? 30.360 -19.048 -6.363 1.00 88.38 444 THR A N 1
ATOM 3484 C CA . THR A 1 444 ? 29.710 -18.052 -5.499 1.00 88.38 444 THR A CA 1
ATOM 3485 C C . THR A 1 444 ? 28.267 -17.812 -5.932 1.00 88.38 444 THR A C 1
ATOM 3487 O O . THR A 1 444 ? 27.374 -17.769 -5.088 1.00 88.38 444 THR A O 1
ATOM 3490 N N . LEU A 1 445 ? 28.013 -17.690 -7.237 1.00 89.81 445 LEU A N 1
ATOM 3491 C CA . LEU A 1 445 ? 26.680 -17.424 -7.785 1.00 89.81 445 LEU A CA 1
ATOM 3492 C C . LEU A 1 445 ? 25.731 -18.612 -7.603 1.00 89.81 445 LEU A C 1
ATOM 3494 O O . LEU A 1 445 ? 24.587 -18.411 -7.196 1.00 89.81 445 LEU A O 1
ATOM 3498 N N . LEU A 1 446 ? 26.215 -19.841 -7.804 1.00 90.94 446 LEU A N 1
ATOM 3499 C CA . LEU A 1 446 ? 25.460 -21.058 -7.493 1.00 90.94 446 LEU A CA 1
ATOM 3500 C C . LEU A 1 446 ? 25.157 -21.161 -5.986 1.00 90.94 446 LEU A C 1
ATOM 3502 O O . LEU A 1 446 ? 24.010 -21.389 -5.609 1.00 90.94 446 LEU A O 1
ATOM 3506 N N . THR A 1 447 ? 26.133 -20.867 -5.119 1.00 91.88 447 THR A N 1
ATOM 3507 C CA . THR A 1 447 ? 25.931 -20.825 -3.654 1.00 91.88 447 THR A CA 1
ATOM 3508 C C . THR A 1 447 ? 24.914 -19.750 -3.234 1.00 91.88 447 THR A C 1
ATOM 3510 O O . THR A 1 447 ? 24.119 -19.950 -2.315 1.00 91.88 447 THR A O 1
ATOM 3513 N N . LEU A 1 448 ? 24.910 -18.590 -3.899 1.00 93.12 448 LEU A N 1
ATOM 3514 C CA . LEU A 1 448 ? 23.931 -17.524 -3.657 1.00 93.12 448 LEU A CA 1
ATOM 3515 C C . LEU A 1 448 ? 22.526 -17.898 -4.138 1.00 93.12 448 LEU A C 1
ATOM 3517 O O . LEU A 1 448 ? 21.553 -17.454 -3.526 1.00 93.12 448 LEU A O 1
ATOM 3521 N N . ALA A 1 449 ? 22.415 -18.710 -5.192 1.00 93.94 449 ALA A N 1
ATOM 3522 C CA . ALA A 1 449 ? 21.147 -19.170 -5.745 1.00 93.94 449 ALA A CA 1
ATOM 3523 C C . ALA A 1 449 ? 20.392 -20.138 -4.814 1.00 93.94 449 ALA A C 1
ATOM 3525 O O . ALA A 1 449 ? 19.163 -20.091 -4.756 1.00 93.94 449 ALA A O 1
ATOM 3526 N N . GLU A 1 450 ? 21.116 -20.919 -4.008 1.00 92.94 450 GLU A N 1
ATOM 3527 C CA . GLU A 1 450 ? 20.559 -21.749 -2.925 1.00 92.94 450 GLU A CA 1
ATOM 3528 C C . GLU A 1 450 ? 20.062 -20.927 -1.718 1.00 92.94 450 GLU A C 1
ATOM 3530 O O . GLU A 1 450 ? 19.274 -21.409 -0.903 1.00 92.94 450 GLU A O 1
ATOM 3535 N N . GLY A 1 451 ? 20.469 -19.658 -1.599 1.00 92.75 451 GLY A N 1
ATOM 3536 C CA . GLY A 1 451 ? 19.778 -18.682 -0.758 1.00 92.75 451 GLY A CA 1
ATOM 3537 C C . GLY A 1 451 ? 20.678 -17.611 -0.149 1.00 92.75 451 GLY A C 1
ATOM 3538 O O . GLY A 1 451 ? 21.549 -17.898 0.679 1.00 92.75 451 GLY A O 1
ATOM 3539 N N . CYS A 1 452 ? 20.395 -16.356 -0.478 1.00 91.94 452 CYS A N 1
ATOM 3540 C CA . CYS A 1 452 ? 21.178 -15.180 -0.108 1.00 91.94 452 CYS A CA 1
ATOM 3541 C C . CYS A 1 452 ? 20.565 -14.382 1.067 1.00 91.94 452 CYS A C 1
ATOM 3543 O O . CYS A 1 452 ? 19.558 -14.764 1.669 1.00 91.94 452 CYS A O 1
ATOM 3545 N N . VAL A 1 453 ? 21.201 -13.265 1.428 1.00 87.50 453 VAL A N 1
ATOM 3546 C CA . VAL A 1 453 ? 20.741 -12.310 2.447 1.00 87.50 453 VAL A CA 1
ATOM 3547 C C . VAL A 1 453 ? 20.632 -10.916 1.828 1.00 87.50 453 VAL A C 1
ATOM 3549 O O . VAL A 1 453 ? 21.534 -10.465 1.121 1.00 87.50 453 VAL A O 1
ATOM 3552 N N . GLN A 1 454 ? 19.539 -10.211 2.123 1.00 81.69 454 GLN A N 1
ATOM 3553 C CA . GLN A 1 454 ? 19.321 -8.825 1.705 1.00 81.69 454 GLN A CA 1
ATOM 3554 C C . GLN A 1 454 ? 20.242 -7.871 2.484 1.00 81.69 454 GLN A C 1
ATOM 3556 O O . GLN A 1 454 ? 19.939 -7.443 3.598 1.00 81.69 454 GLN A O 1
ATOM 3561 N N . MET A 1 455 ? 21.412 -7.582 1.911 1.00 78.06 455 MET A N 1
ATOM 3562 C CA . MET A 1 455 ? 22.461 -6.721 2.470 1.00 78.06 455 MET A CA 1
ATOM 3563 C C . MET A 1 455 ? 23.189 -5.999 1.337 1.00 78.06 455 MET A C 1
ATOM 3565 O O . MET A 1 455 ? 23.441 -6.604 0.300 1.00 78.06 455 MET A O 1
ATOM 3569 N N . LYS A 1 456 ? 23.603 -4.740 1.537 1.00 72.81 456 LYS A N 1
ATOM 3570 C CA . LYS A 1 456 ? 24.276 -3.950 0.483 1.00 72.81 456 LYS A CA 1
ATOM 3571 C C . LYS A 1 456 ? 25.611 -4.539 0.001 1.00 72.81 456 LYS A C 1
ATOM 3573 O O . LYS A 1 456 ? 25.980 -4.306 -1.143 1.00 72.81 456 LYS A O 1
ATOM 3578 N N . THR A 1 457 ? 26.334 -5.251 0.865 1.00 75.94 457 THR A N 1
ATOM 3579 C CA . THR A 1 457 ? 27.673 -5.811 0.608 1.00 75.94 457 THR A CA 1
ATOM 3580 C C . THR A 1 457 ? 27.890 -7.109 1.400 1.00 75.94 457 THR A C 1
ATOM 3582 O O . THR A 1 457 ? 27.105 -7.435 2.294 1.00 75.94 457 THR A O 1
ATOM 3585 N N . GLY A 1 458 ? 28.968 -7.838 1.083 1.00 80.88 458 GLY A N 1
ATOM 3586 C CA . GLY A 1 458 ? 29.367 -9.096 1.730 1.00 80.88 458 GLY A CA 1
ATOM 3587 C C . GLY A 1 458 ? 29.019 -10.340 0.905 1.00 80.88 458 GLY A C 1
ATOM 3588 O O . GLY A 1 458 ? 28.145 -10.306 0.045 1.00 80.88 458 GLY A O 1
ATOM 3589 N N . ASP A 1 459 ? 29.696 -11.460 1.157 1.00 82.38 459 ASP A N 1
ATOM 3590 C CA . ASP A 1 459 ? 29.700 -12.601 0.222 1.00 82.38 459 ASP A CA 1
ATOM 3591 C C . ASP A 1 459 ? 28.406 -13.409 0.155 1.00 82.38 459 ASP A C 1
ATOM 3593 O O . ASP A 1 459 ? 28.190 -14.138 -0.805 1.00 82.38 459 ASP A O 1
ATOM 3597 N N . LYS A 1 460 ? 27.512 -13.231 1.133 1.00 87.19 460 LYS A N 1
ATOM 3598 C CA . LYS A 1 460 ? 26.154 -13.798 1.121 1.00 87.19 460 LYS A CA 1
ATOM 3599 C C . LYS A 1 460 ? 25.093 -12.796 0.639 1.00 87.19 460 LYS A C 1
ATOM 3601 O O . LYS A 1 460 ? 23.903 -13.067 0.779 1.00 87.19 460 LYS A O 1
ATOM 3606 N N . SER A 1 461 ? 25.500 -11.640 0.110 1.00 90.12 461 SER A N 1
ATOM 3607 C CA . SER A 1 461 ? 24.594 -10.600 -0.390 1.00 90.12 461 SER A CA 1
ATOM 3608 C C . SER A 1 461 ? 23.880 -11.030 -1.672 1.00 90.12 461 SER A C 1
ATOM 3610 O O . SER A 1 461 ? 24.520 -11.408 -2.653 1.00 90.12 461 SER A O 1
ATOM 3612 N N . CYS A 1 462 ? 22.554 -10.868 -1.701 1.00 90.56 462 CYS A N 1
ATOM 3613 C CA . CYS A 1 462 ? 21.766 -10.999 -2.929 1.00 90.56 462 CYS A CA 1
ATOM 3614 C C . CYS A 1 462 ? 22.217 -10.018 -4.030 1.00 90.56 462 CYS A C 1
ATOM 3616 O O . CYS A 1 462 ? 22.071 -10.311 -5.215 1.00 90.56 462 CYS A O 1
ATOM 3618 N N . ASN A 1 463 ? 22.820 -8.879 -3.668 1.00 88.94 463 ASN A N 1
ATOM 3619 C CA . ASN A 1 463 ? 23.184 -7.834 -4.622 1.00 88.94 463 ASN A CA 1
ATOM 3620 C C . ASN A 1 463 ? 24.248 -8.283 -5.635 1.00 88.94 463 ASN A C 1
ATOM 3622 O O . ASN A 1 463 ? 24.252 -7.741 -6.738 1.00 88.94 463 ASN A O 1
ATOM 3626 N N . LYS A 1 464 ? 25.113 -9.266 -5.317 1.00 88.75 464 LYS A N 1
ATOM 3627 C CA . LYS A 1 464 ? 26.071 -9.826 -6.299 1.00 88.75 464 LYS A CA 1
ATOM 3628 C C . LYS A 1 464 ? 25.319 -10.409 -7.506 1.00 88.75 464 LYS A C 1
ATOM 3630 O O . LYS A 1 464 ? 25.564 -10.019 -8.645 1.00 88.75 464 LYS A O 1
ATOM 3635 N N . LEU A 1 465 ? 24.335 -11.267 -7.231 1.00 90.25 465 LEU A N 1
ATOM 3636 C CA . LEU A 1 465 ? 23.459 -11.871 -8.235 1.00 90.25 465 LEU A CA 1
ATOM 3637 C C . LEU A 1 465 ? 22.592 -10.816 -8.940 1.00 90.25 465 LEU A C 1
ATOM 3639 O O . LEU A 1 465 ? 22.526 -10.791 -10.168 1.00 90.25 465 LEU A O 1
ATOM 3643 N N . ASN A 1 466 ? 21.957 -9.919 -8.182 1.00 91.00 466 ASN A N 1
ATOM 3644 C CA . ASN A 1 466 ? 21.052 -8.919 -8.753 1.00 91.00 466 ASN A CA 1
ATOM 3645 C C . ASN A 1 466 ? 21.797 -7.973 -9.713 1.00 91.00 466 ASN A C 1
ATOM 3647 O O . ASN A 1 466 ? 21.322 -7.732 -10.816 1.00 91.00 466 ASN A O 1
ATOM 3651 N N . THR A 1 467 ? 23.017 -7.539 -9.372 1.00 90.19 467 THR A N 1
ATOM 3652 C CA . THR A 1 467 ? 23.868 -6.713 -10.255 1.00 90.19 467 THR A CA 1
ATOM 3653 C C . THR A 1 467 ? 24.134 -7.399 -11.602 1.00 90.19 467 THR A C 1
ATOM 3655 O O . THR A 1 467 ? 24.122 -6.746 -12.643 1.00 90.19 467 THR A O 1
ATOM 3658 N N . ILE A 1 468 ? 24.315 -8.725 -11.625 1.00 89.56 468 ILE A N 1
ATOM 3659 C CA . ILE A 1 468 ? 24.472 -9.494 -12.870 1.00 89.56 468 ILE A CA 1
ATOM 3660 C C . ILE A 1 468 ? 23.178 -9.490 -13.690 1.00 89.56 468 ILE A C 1
ATOM 3662 O O . ILE A 1 468 ? 23.231 -9.259 -14.900 1.00 89.56 468 ILE A O 1
ATOM 3666 N N . LEU A 1 469 ? 22.026 -9.702 -13.048 1.00 92.50 469 LEU A N 1
ATOM 3667 C CA . LEU A 1 469 ? 20.716 -9.684 -13.709 1.00 92.50 469 LEU A CA 1
ATOM 3668 C C . LEU A 1 469 ? 20.377 -8.294 -14.272 1.00 92.50 469 LEU A C 1
ATOM 3670 O O . LEU A 1 469 ? 19.883 -8.204 -15.393 1.00 92.50 469 LEU A O 1
ATOM 3674 N N . GLN A 1 470 ? 20.726 -7.222 -13.557 1.00 91.69 470 GLN A N 1
ATOM 3675 C CA . GLN A 1 470 ? 20.615 -5.835 -14.020 1.00 91.69 470 GLN A CA 1
ATOM 3676 C C . GLN A 1 470 ? 21.576 -5.517 -15.184 1.00 91.69 470 GLN A C 1
ATOM 3678 O O . GLN A 1 470 ? 21.222 -4.760 -16.084 1.00 91.69 470 GLN A O 1
ATOM 3683 N N . ARG A 1 471 ? 22.785 -6.106 -15.193 1.00 90.69 471 ARG A N 1
ATOM 3684 C CA . ARG A 1 471 ? 23.830 -5.907 -16.222 1.00 90.69 471 ARG A CA 1
ATOM 3685 C C . ARG A 1 471 ? 23.598 -6.715 -17.508 1.00 90.69 471 ARG A C 1
ATOM 3687 O O . ARG A 1 471 ? 24.091 -6.318 -18.561 1.00 90.69 471 ARG A O 1
ATOM 3694 N N . LYS A 1 472 ? 22.919 -7.868 -17.435 1.00 91.19 472 LYS A N 1
ATOM 3695 C CA . LYS A 1 472 ? 22.712 -8.794 -18.573 1.00 91.19 472 LYS A CA 1
ATOM 3696 C C . LYS A 1 472 ? 21.252 -8.902 -19.039 1.00 91.19 472 LYS A C 1
ATOM 3698 O O . LYS A 1 472 ? 21.015 -9.314 -20.172 1.00 91.19 472 LYS A O 1
ATOM 3703 N N . GLY A 1 473 ? 20.278 -8.551 -18.200 1.00 93.44 473 GLY A N 1
ATOM 3704 C CA . GLY A 1 473 ? 18.862 -8.476 -18.564 1.00 93.44 473 GLY A CA 1
ATOM 3705 C C . GLY A 1 473 ? 18.446 -7.089 -19.051 1.00 93.44 473 GLY A C 1
ATOM 3706 O O . GLY A 1 473 ? 19.074 -6.083 -18.731 1.00 93.44 473 GLY A O 1
ATOM 3707 N N . TYR A 1 474 ? 17.345 -7.016 -19.801 1.00 95.75 474 TYR A N 1
ATOM 3708 C CA . TYR A 1 474 ? 16.698 -5.736 -20.082 1.00 95.75 474 TYR A CA 1
ATOM 3709 C C . TYR A 1 474 ? 15.928 -5.275 -18.843 1.00 95.75 474 TYR A C 1
ATOM 3711 O O . TYR A 1 474 ? 14.946 -5.904 -18.443 1.00 95.75 474 TYR A O 1
ATOM 3719 N N . MET A 1 475 ? 16.383 -4.175 -18.250 1.00 93.62 475 MET A N 1
ATOM 3720 C CA . MET A 1 475 ? 15.741 -3.511 -17.118 1.00 93.62 475 MET A CA 1
ATOM 3721 C C . MET A 1 475 ? 14.385 -2.939 -17.531 1.00 93.62 475 MET A C 1
ATOM 3723 O O . MET A 1 475 ? 14.331 -2.041 -18.367 1.00 93.62 475 MET A O 1
ATOM 3727 N N . ALA A 1 476 ? 13.294 -3.424 -16.938 1.00 92.69 476 ALA A N 1
ATOM 3728 C CA . ALA A 1 476 ? 11.953 -2.911 -17.204 1.00 92.69 476 ALA A CA 1
ATOM 3729 C C . ALA A 1 476 ? 11.762 -1.508 -16.579 1.00 92.69 476 ALA A C 1
ATOM 3731 O O . ALA A 1 476 ? 11.762 -1.397 -15.351 1.00 92.69 476 ALA A O 1
ATOM 3732 N N . PRO A 1 477 ? 11.551 -0.432 -17.369 1.00 91.25 477 PRO A N 1
ATOM 3733 C CA . PRO A 1 477 ? 11.376 0.925 -16.847 1.00 91.25 477 PRO A CA 1
ATOM 3734 C C . PRO A 1 477 ? 9.934 1.155 -16.359 1.00 91.25 477 PRO A C 1
ATOM 3736 O O . PRO A 1 477 ? 9.198 1.978 -16.903 1.00 91.25 477 PRO A O 1
ATOM 3739 N N . VAL A 1 478 ? 9.503 0.387 -15.355 1.00 91.38 478 VAL A N 1
ATOM 3740 C CA . VAL A 1 478 ? 8.150 0.442 -14.781 1.00 91.38 478 VAL A CA 1
ATOM 3741 C C . VAL A 1 478 ? 8.252 0.710 -13.283 1.00 91.38 478 VAL A C 1
ATOM 3743 O O . VAL A 1 478 ? 8.757 -0.120 -12.534 1.00 91.38 478 VAL A O 1
ATOM 3746 N N . LYS A 1 479 ? 7.757 1.867 -12.839 1.00 91.69 479 LYS A N 1
ATOM 3747 C CA . LYS A 1 479 ? 7.665 2.254 -11.427 1.00 91.69 479 LYS A CA 1
ATOM 3748 C C . LYS A 1 479 ? 6.200 2.472 -11.058 1.00 91.69 479 LYS A C 1
ATOM 3750 O O . LYS A 1 479 ? 5.566 3.397 -11.556 1.00 91.69 479 LYS A O 1
ATOM 3755 N N . ASP A 1 480 ? 5.659 1.652 -10.165 1.00 88.81 480 ASP A N 1
ATOM 3756 C CA . ASP A 1 480 ? 4.221 1.569 -9.834 1.00 88.81 480 ASP A CA 1
ATOM 3757 C C . ASP A 1 480 ? 3.519 2.888 -9.441 1.00 88.81 480 ASP A C 1
ATOM 3759 O O . ASP A 1 480 ? 2.307 3.060 -9.597 1.00 88.81 480 ASP A O 1
ATOM 3763 N N . SER A 1 481 ? 4.309 3.805 -8.899 1.00 88.81 481 SER A N 1
ATOM 3764 C CA . SER A 1 481 ? 3.962 5.094 -8.307 1.00 88.81 481 SER A CA 1
ATOM 3765 C C . SER A 1 481 ? 4.134 6.256 -9.289 1.00 88.81 481 SER A C 1
ATOM 3767 O O . SER A 1 481 ? 3.804 7.394 -8.962 1.00 88.81 481 SER A O 1
ATOM 3769 N N . LYS A 1 482 ? 4.638 5.976 -10.499 1.00 91.75 482 LYS A N 1
ATOM 3770 C CA . LYS A 1 482 ? 4.771 6.922 -11.618 1.00 91.75 482 LYS A CA 1
ATOM 3771 C C . LYS A 1 482 ? 4.238 6.381 -12.943 1.00 91.75 482 LYS A C 1
ATOM 3773 O O . LYS A 1 482 ? 4.047 7.163 -13.867 1.00 91.75 482 LYS A O 1
ATOM 3778 N N . ASN A 1 483 ? 3.950 5.085 -13.035 1.00 94.06 483 ASN A N 1
ATOM 3779 C CA . ASN A 1 483 ? 3.505 4.434 -14.257 1.00 94.06 483 ASN A CA 1
ATOM 3780 C C . ASN A 1 483 ? 2.280 3.540 -14.040 1.00 94.06 483 ASN A C 1
ATOM 3782 O O . ASN A 1 483 ? 2.026 3.016 -12.956 1.00 94.06 483 ASN A O 1
ATOM 3786 N N . CYS A 1 484 ? 1.562 3.347 -15.135 1.00 94.94 484 CYS A N 1
ATOM 3787 C CA . CYS A 1 484 ? 0.567 2.307 -15.368 1.00 94.94 484 CYS A CA 1
ATOM 3788 C C . CYS A 1 484 ? 1.087 1.469 -16.551 1.00 94.94 484 CYS A C 1
ATOM 3790 O O . CYS A 1 484 ? 1.524 2.030 -17.557 1.00 94.94 484 CYS A O 1
ATOM 3792 N N . PHE A 1 485 ? 1.106 0.143 -16.423 1.00 97.56 485 PHE A N 1
ATOM 3793 C CA . PHE A 1 485 ? 1.690 -0.775 -17.401 1.00 97.56 485 PHE A CA 1
ATOM 3794 C C . PHE A 1 485 ? 0.583 -1.339 -18.298 1.00 97.56 485 PHE A C 1
ATOM 3796 O O . PHE A 1 485 ? -0.234 -2.149 -17.862 1.00 97.56 485 PHE A O 1
ATOM 3803 N N . VAL A 1 486 ? 0.512 -0.843 -19.533 1.00 98.19 486 VAL A N 1
ATOM 3804 C CA . VAL A 1 486 ? -0.641 -1.020 -20.424 1.00 98.19 486 VAL A CA 1
ATOM 3805 C C . VAL A 1 486 ? -0.375 -2.108 -21.462 1.00 98.19 486 VAL A C 1
ATOM 3807 O O . VAL A 1 486 ? 0.535 -1.994 -22.286 1.00 98.19 486 VAL A O 1
ATOM 3810 N N . PHE A 1 487 ? -1.223 -3.132 -21.462 1.00 98.44 487 PHE A N 1
ATOM 3811 C CA . PHE A 1 487 ? -1.288 -4.165 -22.488 1.00 98.44 487 PHE A CA 1
ATOM 3812 C C . PHE A 1 487 ? -2.409 -3.825 -23.475 1.00 98.44 487 PHE A C 1
ATOM 3814 O O . PHE A 1 487 ? -3.594 -3.936 -23.162 1.00 98.44 487 PHE A O 1
ATOM 3821 N N . ASP A 1 488 ? -2.015 -3.400 -24.676 1.00 97.94 488 ASP A N 1
ATOM 3822 C CA . ASP A 1 488 ? -2.909 -3.084 -25.791 1.00 97.94 488 ASP A CA 1
ATOM 3823 C C . ASP A 1 488 ? -2.363 -3.698 -27.086 1.00 97.94 488 ASP A C 1
ATOM 3825 O O . ASP A 1 488 ? -1.168 -3.595 -27.381 1.00 97.94 488 ASP A O 1
ATOM 3829 N N . LYS A 1 489 ? -3.234 -4.339 -27.875 1.00 96.69 489 LYS A N 1
ATOM 3830 C CA . LYS A 1 489 ? -2.815 -5.044 -29.093 1.00 96.69 489 LYS A CA 1
ATOM 3831 C C . LYS A 1 489 ? -2.284 -4.099 -30.177 1.00 96.69 489 LYS A C 1
ATOM 3833 O O . LYS A 1 489 ? -1.294 -4.428 -30.825 1.00 96.69 489 LYS A O 1
ATOM 3838 N N . TYR A 1 490 ? -2.869 -2.916 -30.355 1.00 96.50 490 TYR A N 1
ATOM 3839 C CA . TYR A 1 490 ? -2.378 -1.942 -31.331 1.00 96.50 490 TYR A CA 1
ATOM 3840 C C . TYR A 1 490 ? -1.049 -1.322 -30.888 1.00 96.50 490 TYR A C 1
ATOM 3842 O O . TYR A 1 490 ? -0.160 -1.160 -31.726 1.00 96.50 490 TYR A O 1
ATOM 3850 N N . ALA A 1 491 ? -0.883 -1.044 -29.589 1.00 97.12 491 ALA A N 1
ATOM 3851 C CA . ALA A 1 491 ? 0.390 -0.592 -29.024 1.00 97.12 491 ALA A CA 1
ATOM 3852 C C . ALA A 1 491 ? 1.507 -1.634 -29.193 1.00 97.12 491 ALA A C 1
ATOM 3854 O O . ALA A 1 491 ? 2.648 -1.279 -29.496 1.00 97.12 491 ALA A O 1
ATOM 3855 N N . PHE A 1 492 ? 1.180 -2.919 -29.040 1.00 97.56 492 PHE A N 1
ATOM 3856 C CA . PHE A 1 492 ? 2.110 -4.020 -29.267 1.00 97.56 492 PHE A CA 1
ATOM 3857 C C . PHE A 1 492 ? 2.466 -4.193 -30.747 1.00 97.56 492 PHE A C 1
ATOM 3859 O O . PHE A 1 492 ? 3.647 -4.239 -31.100 1.00 97.56 492 PHE A O 1
ATOM 3866 N N . ASP A 1 493 ? 1.461 -4.242 -31.624 1.00 95.88 493 ASP A N 1
ATOM 3867 C CA . ASP A 1 493 ? 1.660 -4.522 -33.044 1.00 95.88 493 ASP A CA 1
ATOM 3868 C C . ASP A 1 493 ? 2.335 -3.369 -33.797 1.00 95.88 493 ASP A C 1
ATOM 3870 O O . ASP A 1 493 ? 3.183 -3.633 -34.656 1.00 95.88 493 ASP A O 1
ATOM 3874 N N . ARG A 1 494 ? 1.965 -2.118 -33.482 1.00 96.19 494 ARG A N 1
ATOM 3875 C CA . ARG A 1 494 ? 2.293 -0.906 -34.260 1.00 96.19 494 ARG A CA 1
ATOM 3876 C C . ARG A 1 494 ? 2.884 0.251 -33.434 1.00 96.19 494 ARG A C 1
ATOM 3878 O O . ARG A 1 494 ? 3.148 1.313 -33.990 1.00 96.19 494 ARG A O 1
ATOM 3885 N N . GLY A 1 495 ? 3.114 0.063 -32.135 1.00 95.69 495 GLY A N 1
ATOM 3886 C CA . GLY A 1 495 ? 3.638 1.092 -31.230 1.00 95.69 495 GLY A CA 1
ATOM 3887 C C . GLY A 1 495 ? 2.551 1.996 -30.615 1.00 95.69 495 GLY A C 1
ATOM 3888 O O . GLY A 1 495 ? 1.432 2.055 -31.128 1.00 95.69 495 GLY A O 1
ATOM 3889 N N . PRO A 1 496 ? 2.848 2.726 -29.518 1.00 95.19 496 PRO A N 1
ATOM 3890 C CA . PRO A 1 496 ? 1.833 3.404 -28.695 1.00 95.19 496 PRO A CA 1
ATOM 3891 C C . PRO A 1 496 ? 0.944 4.413 -29.434 1.00 95.19 496 PRO A C 1
ATOM 3893 O O . PRO A 1 496 ? -0.231 4.555 -29.106 1.00 95.19 496 PRO A O 1
ATOM 3896 N N . ALA A 1 497 ? 1.471 5.077 -30.468 1.00 95.62 497 ALA A N 1
ATOM 3897 C CA . ALA A 1 497 ? 0.718 6.031 -31.287 1.00 95.62 497 ALA A CA 1
ATOM 3898 C C . ALA A 1 497 ? -0.470 5.397 -32.044 1.00 95.62 497 ALA A C 1
ATOM 3900 O O . ALA A 1 497 ? -1.367 6.109 -32.486 1.00 95.62 497 ALA A O 1
ATOM 3901 N N . ALA A 1 498 ? -0.511 4.065 -32.174 1.00 95.50 498 ALA A N 1
ATOM 3902 C CA . ALA A 1 498 ? -1.617 3.347 -32.800 1.00 95.50 498 ALA A CA 1
ATOM 3903 C C . ALA A 1 498 ? -2.858 3.180 -31.896 1.00 95.50 498 ALA A C 1
ATOM 3905 O O . ALA A 1 498 ? -3.885 2.694 -32.375 1.00 95.50 498 ALA A O 1
ATOM 3906 N N . VAL A 1 499 ? -2.795 3.580 -30.617 1.00 95.12 499 VAL A N 1
ATOM 3907 C CA . VAL A 1 499 ? -3.938 3.573 -29.685 1.00 95.12 499 VAL A CA 1
ATOM 3908 C C . VAL A 1 499 ? -4.771 4.844 -29.887 1.00 95.12 499 VAL A C 1
ATOM 3910 O O . VAL A 1 499 ? -4.748 5.768 -29.078 1.00 95.12 499 VAL A O 1
ATOM 3913 N N . THR A 1 500 ? -5.490 4.917 -31.009 1.00 92.62 500 THR A N 1
ATOM 3914 C CA . THR A 1 500 ? -6.232 6.120 -31.442 1.00 92.62 500 THR A CA 1
ATOM 3915 C C . THR A 1 500 ? -7.693 6.174 -30.981 1.00 92.62 500 THR A C 1
ATOM 3917 O O . THR A 1 500 ? -8.334 7.211 -31.113 1.00 92.62 500 THR A O 1
ATOM 3920 N N . SER A 1 501 ? -8.234 5.079 -30.435 1.00 95.62 501 SER A N 1
ATOM 3921 C CA . SER A 1 501 ? -9.616 4.992 -29.934 1.00 95.62 501 SER A CA 1
ATOM 3922 C C . SER A 1 501 ? -9.850 5.962 -28.761 1.00 95.62 501 SER A C 1
ATOM 3924 O O . SER A 1 501 ? -9.267 5.747 -27.692 1.00 95.62 501 SER A O 1
ATOM 3926 N N . PRO A 1 502 ? -10.744 6.969 -28.875 1.00 95.06 502 PRO A N 1
ATOM 3927 C CA . PRO A 1 502 ? -10.986 7.924 -27.789 1.00 95.06 502 PRO A CA 1
ATOM 3928 C C . PRO A 1 502 ? -11.558 7.268 -26.523 1.00 95.06 502 PRO A C 1
ATOM 3930 O O . PRO A 1 502 ? -11.236 7.680 -25.409 1.00 95.06 502 PRO A O 1
ATOM 3933 N N . ARG A 1 503 ? -12.358 6.196 -26.671 1.00 93.31 503 ARG A N 1
ATOM 3934 C CA . ARG A 1 503 ? -12.842 5.384 -25.537 1.00 93.31 503 ARG A CA 1
ATOM 3935 C C . ARG A 1 503 ? -11.675 4.709 -24.814 1.00 93.31 503 ARG A C 1
ATOM 3937 O O . ARG A 1 503 ? -11.625 4.746 -23.590 1.00 93.31 503 ARG A O 1
ATOM 3944 N N . THR A 1 504 ? -10.740 4.122 -25.559 1.00 94.00 504 THR A N 1
ATOM 3945 C CA . THR A 1 504 ? -9.581 3.417 -24.992 1.00 94.00 504 THR A CA 1
ATOM 3946 C C . THR A 1 504 ? -8.617 4.399 -24.327 1.00 94.00 504 THR A C 1
ATOM 3948 O O . THR A 1 504 ? -8.231 4.185 -23.184 1.00 94.00 504 THR A O 1
ATOM 3951 N N . GLN A 1 505 ? -8.308 5.524 -24.981 1.00 94.88 505 GLN A N 1
ATOM 3952 C CA . GLN A 1 505 ? -7.488 6.597 -24.407 1.00 94.88 505 GLN A CA 1
ATOM 3953 C C . GLN A 1 505 ? -8.087 7.148 -23.104 1.00 94.88 505 GLN A C 1
ATOM 3955 O O . GLN A 1 505 ? -7.362 7.303 -22.121 1.00 94.88 505 GLN A O 1
ATOM 3960 N N . LYS A 1 506 ? -9.409 7.383 -23.059 1.00 93.88 506 LYS A N 1
ATOM 3961 C CA . LYS A 1 506 ? -10.098 7.816 -21.834 1.00 93.88 506 LYS A CA 1
ATOM 3962 C C . LYS A 1 506 ? -9.946 6.793 -20.705 1.00 93.88 506 LYS A C 1
ATOM 3964 O O . LYS A 1 506 ? -9.600 7.185 -19.597 1.00 93.88 506 LYS A O 1
ATOM 3969 N N . LEU A 1 507 ? -10.190 5.509 -20.974 1.00 92.12 507 LEU A N 1
ATOM 3970 C CA . LEU A 1 507 ? -10.110 4.459 -19.951 1.00 92.12 507 LEU A CA 1
ATOM 3971 C C . LEU A 1 507 ? -8.673 4.249 -19.443 1.00 92.12 507 LEU A C 1
ATOM 3973 O O . LEU A 1 507 ? -8.480 4.067 -18.244 1.00 92.12 507 LEU A O 1
ATOM 3977 N N . ILE A 1 508 ? -7.661 4.370 -20.313 1.00 95.19 508 ILE A N 1
ATOM 3978 C CA . ILE A 1 508 ? -6.248 4.397 -19.900 1.00 95.19 508 ILE A CA 1
ATOM 3979 C C . ILE A 1 508 ? -5.994 5.593 -18.969 1.00 95.19 508 ILE A C 1
ATOM 3981 O O . ILE A 1 508 ? -5.447 5.413 -17.885 1.00 95.19 508 ILE A O 1
ATOM 3985 N N . ALA A 1 509 ? -6.419 6.805 -19.342 1.00 94.06 509 ALA A N 1
ATOM 3986 C CA . ALA A 1 509 ? -6.236 7.997 -18.508 1.00 94.06 509 ALA A CA 1
ATOM 3987 C C . ALA A 1 509 ? -6.959 7.893 -17.147 1.00 94.06 509 ALA A C 1
ATOM 3989 O O . ALA A 1 509 ? -6.431 8.345 -16.130 1.00 94.06 509 ALA A O 1
ATOM 3990 N N . GLU A 1 510 ? -8.134 7.261 -17.114 1.00 91.12 510 GLU A N 1
ATOM 3991 C CA . GLU A 1 510 ? -8.901 6.977 -15.897 1.00 91.12 510 GLU A CA 1
ATOM 3992 C C . GLU A 1 510 ? -8.195 5.941 -15.000 1.00 91.12 510 GLU A C 1
ATOM 3994 O O . GLU A 1 510 ? -8.081 6.163 -13.796 1.00 91.12 510 GLU A O 1
ATOM 3999 N N . PHE A 1 511 ? -7.620 4.877 -15.579 1.00 93.00 511 PHE A N 1
ATOM 4000 C CA . PHE A 1 511 ? -6.811 3.886 -14.855 1.00 93.00 511 PHE A CA 1
ATOM 4001 C C . PHE A 1 511 ? -5.516 4.475 -14.274 1.00 93.00 511 PHE A C 1
ATOM 4003 O O . PHE A 1 511 ? -5.148 4.237 -13.119 1.00 93.00 511 PHE A O 1
ATOM 4010 N N . CYS A 1 512 ? -4.782 5.230 -15.088 1.00 93.62 512 CYS A N 1
ATOM 4011 C CA . CYS A 1 512 ? -3.507 5.822 -14.702 1.00 93.62 512 CYS A CA 1
ATOM 4012 C C . CYS A 1 512 ? -3.688 6.908 -13.631 1.00 93.62 512 CYS A C 1
ATOM 4014 O O . CYS A 1 512 ? -2.883 6.998 -12.696 1.00 93.62 512 CYS A O 1
ATOM 4016 N N . GLY A 1 513 ? -4.762 7.695 -13.741 1.00 91.12 513 GLY A N 1
ATOM 4017 C CA . GLY A 1 513 ? -4.975 8.898 -12.949 1.00 91.12 513 GLY A CA 1
ATOM 4018 C C . GLY A 1 513 ? -4.037 10.039 -13.364 1.00 91.12 513 GLY A C 1
ATOM 4019 O O . GLY A 1 513 ? -3.209 9.908 -14.261 1.00 91.12 513 GLY A O 1
ATOM 4020 N N . LYS A 1 514 ? -4.149 11.186 -12.685 1.00 87.75 514 LYS A N 1
ATOM 4021 C CA . LYS A 1 514 ? -3.408 12.415 -13.042 1.00 87.75 514 LYS A CA 1
ATOM 4022 C C . LYS A 1 514 ? -1.893 12.356 -12.791 1.00 87.75 514 LYS A C 1
ATOM 4024 O O . LYS A 1 514 ? -1.172 13.211 -13.288 1.00 87.75 514 LYS A O 1
ATOM 4029 N N . GLU A 1 515 ? -1.420 11.399 -11.995 1.00 89.56 515 GLU A N 1
ATOM 4030 C CA . GLU A 1 515 ? -0.046 11.368 -11.463 1.00 89.56 515 GLU A CA 1
ATOM 4031 C C . GLU A 1 515 ? 0.860 10.310 -12.118 1.00 89.56 515 GLU A C 1
ATOM 4033 O O . GLU A 1 515 ? 2.048 10.240 -11.788 1.00 89.56 515 GLU A O 1
ATOM 4038 N N . ARG A 1 516 ? 0.322 9.470 -13.016 1.00 93.56 516 ARG A N 1
ATOM 4039 C CA . ARG A 1 516 ? 1.044 8.338 -13.618 1.00 93.56 516 ARG A CA 1
ATOM 4040 C C . ARG A 1 516 ? 0.957 8.344 -15.139 1.00 93.56 516 ARG A C 1
ATOM 4042 O O . ARG A 1 516 ? -0.089 8.650 -15.701 1.00 93.56 516 ARG A O 1
ATOM 4049 N N . THR A 1 517 ? 2.041 7.952 -15.803 1.00 95.56 517 THR A N 1
ATOM 4050 C CA . THR A 1 517 ? 2.126 7.880 -17.268 1.00 95.56 517 THR A CA 1
ATOM 4051 C C . THR A 1 517 ? 1.987 6.442 -17.789 1.00 95.56 517 THR A C 1
ATOM 4053 O O . THR A 1 517 ? 2.501 5.510 -17.160 1.00 95.56 517 THR A O 1
ATOM 4056 N N . PRO A 1 518 ? 1.316 6.224 -18.937 1.00 96.88 518 PRO A N 1
ATOM 4057 C CA . PRO A 1 518 ? 1.185 4.897 -19.529 1.00 96.88 518 PRO A CA 1
ATOM 4058 C C . PRO A 1 518 ? 2.498 4.427 -20.157 1.00 96.88 518 PRO A C 1
ATOM 4060 O O . PRO A 1 518 ? 3.006 5.022 -21.108 1.00 96.88 518 PRO A O 1
ATOM 4063 N N . VAL A 1 519 ? 3.018 3.315 -19.642 1.00 97.12 519 VAL A N 1
ATOM 4064 C CA . VAL A 1 519 ? 4.119 2.549 -20.232 1.00 97.12 519 VAL A CA 1
ATOM 4065 C C . VAL A 1 519 ? 3.501 1.348 -20.933 1.00 97.12 519 VAL A C 1
ATOM 4067 O O . VAL A 1 519 ? 2.899 0.494 -20.289 1.00 97.12 519 VAL A O 1
ATOM 4070 N N . TYR A 1 520 ? 3.610 1.286 -22.256 1.00 97.69 520 TYR A N 1
ATOM 4071 C CA . TYR A 1 520 ? 2.964 0.242 -23.053 1.00 97.69 520 TYR A CA 1
ATOM 4072 C C . TYR A 1 520 ? 3.867 -0.979 -23.235 1.00 97.69 520 TYR A C 1
ATOM 4074 O O . TYR A 1 520 ? 5.053 -0.839 -23.549 1.00 97.69 520 TYR A O 1
ATOM 4082 N N . TYR A 1 521 ? 3.292 -2.179 -23.142 1.00 97.69 521 TYR A N 1
ATOM 4083 C CA . TYR A 1 521 ? 3.974 -3.408 -23.530 1.00 97.69 521 TYR A CA 1
ATOM 4084 C C . TYR A 1 521 ? 4.076 -3.501 -25.060 1.00 97.69 521 TYR A C 1
ATOM 4086 O O . TYR A 1 521 ? 3.140 -3.896 -25.754 1.00 97.69 521 TYR A O 1
ATOM 4094 N N . THR A 1 522 ? 5.223 -3.094 -25.599 1.00 96.38 522 THR A N 1
ATOM 4095 C CA . THR A 1 522 ? 5.510 -3.105 -27.042 1.00 96.38 522 THR A CA 1
ATOM 4096 C C . THR A 1 522 ? 6.393 -4.289 -27.438 1.00 96.38 522 THR A C 1
ATOM 4098 O O . THR A 1 522 ? 7.002 -4.945 -26.589 1.00 96.38 522 THR A O 1
ATOM 4101 N N . LYS A 1 523 ? 6.584 -4.499 -28.749 1.00 94.88 523 LYS A N 1
ATOM 4102 C CA . LYS A 1 523 ? 7.639 -5.383 -29.279 1.00 94.88 523 LYS A CA 1
ATOM 4103 C C . LYS A 1 523 ? 9.028 -5.102 -28.670 1.00 94.88 523 LYS A C 1
ATOM 4105 O O . LYS A 1 523 ? 9.797 -6.037 -28.487 1.00 94.88 523 LYS A O 1
ATOM 4110 N N . GLY A 1 524 ? 9.319 -3.865 -28.248 1.00 93.62 524 GLY A N 1
ATOM 4111 C CA . GLY A 1 524 ? 10.545 -3.520 -27.513 1.00 93.62 524 GLY A CA 1
ATOM 4112 C C . GLY A 1 524 ? 10.680 -4.221 -26.152 1.00 93.62 524 GLY A C 1
ATOM 4113 O O . GLY A 1 524 ? 11.743 -4.751 -25.853 1.00 93.62 524 GLY A O 1
ATOM 4114 N N . PHE A 1 525 ? 9.600 -4.313 -25.367 1.00 94.00 525 PHE A N 1
ATOM 4115 C CA . PHE A 1 525 ? 9.564 -5.097 -24.118 1.00 94.00 525 PHE A CA 1
ATOM 4116 C C . PHE A 1 525 ? 9.550 -6.617 -24.363 1.00 94.00 525 PHE A C 1
ATOM 4118 O O . PHE A 1 525 ? 9.932 -7.405 -23.497 1.00 94.00 525 PHE A O 1
ATOM 4125 N N . HIS A 1 526 ? 9.080 -7.046 -25.533 1.00 95.50 526 HIS A N 1
ATOM 4126 C CA . HIS A 1 526 ? 8.912 -8.455 -25.884 1.00 95.50 526 HIS A CA 1
ATOM 4127 C C . HIS A 1 526 ? 10.178 -9.099 -26.477 1.00 95.50 526 HIS A C 1
ATOM 4129 O O . HIS A 1 526 ? 10.411 -10.298 -26.293 1.00 95.50 526 HIS A O 1
ATOM 4135 N N . SER A 1 527 ? 11.030 -8.316 -27.144 1.00 94.75 527 SER A N 1
ATOM 4136 C CA . SER A 1 527 ? 12.264 -8.797 -27.775 1.00 94.75 527 SER A CA 1
ATOM 4137 C C . SER A 1 527 ? 13.296 -9.419 -26.815 1.00 94.75 527 SER A C 1
ATOM 4139 O O . SER A 1 527 ? 13.712 -10.541 -27.113 1.00 94.75 527 SER A O 1
ATOM 4141 N N . PRO A 1 528 ? 13.695 -8.797 -25.682 1.00 95.44 528 PRO A N 1
ATOM 4142 C CA . PRO A 1 528 ? 14.826 -9.251 -24.859 1.00 95.44 528 PRO A CA 1
ATOM 4143 C C . PRO A 1 528 ? 14.711 -10.692 -24.351 1.00 95.44 528 PRO A C 1
ATOM 4145 O O . PRO A 1 528 ? 13.638 -11.110 -23.912 1.00 95.44 528 PRO A O 1
ATOM 4148 N N . SER A 1 529 ? 15.816 -11.442 -24.335 1.00 94.50 529 SER A N 1
ATOM 4149 C CA . SER A 1 529 ? 15.837 -12.813 -23.802 1.00 94.50 529 SER A CA 1
ATOM 4150 C C . SER A 1 529 ? 15.520 -12.852 -22.307 1.00 94.50 529 SER A C 1
ATOM 4152 O O . SER A 1 529 ? 14.620 -13.574 -21.892 1.00 94.50 529 SER A O 1
ATOM 4154 N N . ILE A 1 530 ? 16.185 -12.009 -21.513 1.00 96.06 530 ILE A N 1
ATOM 4155 C CA . ILE A 1 530 ? 15.927 -11.824 -20.081 1.00 96.06 530 ILE A CA 1
ATOM 4156 C C . ILE A 1 530 ? 15.263 -10.456 -19.891 1.00 96.06 530 ILE A C 1
ATOM 4158 O O . ILE A 1 530 ? 15.832 -9.433 -20.274 1.00 96.06 530 ILE A O 1
ATOM 4162 N N . LEU A 1 531 ? 14.069 -10.440 -19.297 1.00 96.81 531 LEU A N 1
ATOM 4163 C CA . LEU A 1 531 ? 13.371 -9.235 -18.843 1.00 96.81 531 LEU A CA 1
ATOM 4164 C C . LEU A 1 531 ? 13.503 -9.155 -17.316 1.00 96.81 531 LEU A C 1
ATOM 4166 O O . LEU A 1 531 ? 13.050 -10.073 -16.632 1.00 96.81 531 LEU A O 1
ATOM 4170 N N . HIS A 1 532 ? 14.134 -8.099 -16.796 1.00 96.50 532 HIS A N 1
ATOM 4171 C CA . HIS A 1 532 ? 14.462 -7.978 -15.375 1.00 96.50 532 HIS A CA 1
ATOM 4172 C C . HIS A 1 532 ? 13.678 -6.866 -14.663 1.00 96.50 532 HIS A C 1
ATOM 4174 O O . HIS A 1 532 ? 13.610 -5.732 -15.144 1.00 96.50 532 HIS A O 1
ATOM 4180 N N . PHE A 1 533 ? 13.128 -7.186 -13.488 1.00 95.00 533 PHE A N 1
ATOM 4181 C CA . PHE A 1 533 ? 12.401 -6.259 -12.617 1.00 95.00 533 PHE A CA 1
ATOM 4182 C C . PHE A 1 533 ? 13.146 -6.022 -11.291 1.00 95.00 533 PHE A C 1
ATOM 4184 O O . PHE A 1 533 ? 13.070 -6.821 -10.352 1.00 95.00 533 PHE A O 1
ATOM 4191 N N . HIS A 1 534 ? 13.825 -4.878 -11.204 1.00 90.69 534 HIS A N 1
ATOM 4192 C CA . HIS A 1 534 ? 14.547 -4.389 -10.022 1.00 90.69 534 HIS A CA 1
ATOM 4193 C C . HIS A 1 534 ? 13.569 -3.778 -8.996 1.00 90.69 534 HIS A C 1
ATOM 4195 O O . HIS A 1 534 ? 13.548 -2.567 -8.777 1.00 90.69 534 HIS A O 1
ATOM 4201 N N . THR A 1 535 ? 12.714 -4.614 -8.385 1.00 85.00 535 THR A N 1
ATOM 4202 C CA . THR A 1 535 ? 11.668 -4.139 -7.450 1.00 85.00 535 THR A CA 1
ATOM 4203 C C . THR A 1 535 ? 12.168 -3.877 -6.022 1.00 85.00 535 THR A C 1
ATOM 4205 O O . THR A 1 535 ? 11.416 -3.352 -5.200 1.00 85.00 535 THR A O 1
ATOM 4208 N N . SER A 1 536 ? 13.432 -4.206 -5.725 1.00 80.56 536 SER A N 1
ATOM 4209 C CA . SER A 1 536 ? 14.016 -4.108 -4.382 1.00 80.56 536 SER A CA 1
ATOM 4210 C C . SER A 1 536 ? 14.369 -2.672 -3.961 1.00 80.56 536 SER A C 1
ATOM 4212 O O . SER A 1 536 ? 14.196 -2.318 -2.793 1.00 80.56 536 SER A O 1
ATOM 4214 N N . ASP A 1 537 ? 14.834 -1.822 -4.886 1.00 79.25 537 ASP A N 1
ATOM 4215 C CA . ASP A 1 537 ? 15.217 -0.441 -4.580 1.00 79.25 537 ASP A CA 1
ATOM 4216 C C . ASP A 1 537 ? 13.993 0.499 -4.556 1.00 79.25 537 ASP A C 1
ATOM 4218 O O . ASP A 1 537 ? 13.364 0.732 -5.595 1.00 79.25 537 ASP A O 1
ATOM 4222 N N . PRO A 1 538 ? 13.662 1.121 -3.403 1.00 67.94 538 PRO A N 1
ATOM 4223 C CA . PRO A 1 538 ? 12.567 2.085 -3.316 1.00 67.94 538 PRO A CA 1
ATOM 4224 C C . PRO A 1 538 ? 12.794 3.362 -4.148 1.00 67.94 538 PRO A C 1
ATOM 4226 O O . PRO A 1 538 ? 11.828 4.067 -4.454 1.00 67.94 538 PRO A O 1
ATOM 4229 N N . ASN A 1 539 ? 14.036 3.670 -4.534 1.00 71.06 539 ASN A N 1
ATOM 4230 C CA . ASN A 1 539 ? 14.367 4.854 -5.329 1.00 71.06 539 ASN A CA 1
ATOM 4231 C C . ASN A 1 539 ? 14.213 4.598 -6.839 1.00 71.06 539 ASN A C 1
ATOM 4233 O O . ASN A 1 539 ? 13.729 5.484 -7.545 1.00 71.06 539 ASN A O 1
ATOM 4237 N N . ALA A 1 540 ? 14.519 3.386 -7.315 1.00 75.19 540 ALA A N 1
ATOM 4238 C CA . ALA A 1 540 ? 14.348 2.948 -8.702 1.00 75.19 540 ALA A CA 1
ATOM 4239 C C . ALA A 1 540 ? 12.940 2.371 -8.995 1.00 75.19 540 ALA A C 1
ATOM 4241 O O . ALA A 1 540 ? 11.950 3.101 -8.909 1.00 75.19 540 ALA A O 1
ATOM 4242 N N . TYR A 1 541 ? 12.834 1.092 -9.373 1.00 82.88 541 TYR A N 1
ATOM 4243 C CA . TYR A 1 541 ? 11.676 0.488 -10.058 1.00 82.88 541 TYR A CA 1
ATOM 4244 C C . TYR A 1 541 ? 10.838 -0.439 -9.161 1.00 82.88 541 TYR A C 1
ATOM 4246 O O . TYR A 1 541 ? 10.426 -1.530 -9.558 1.00 82.88 541 TYR A O 1
ATOM 4254 N N . ARG A 1 542 ? 10.578 -0.003 -7.924 1.00 86.81 542 ARG A N 1
ATOM 4255 C CA . ARG A 1 542 ? 9.706 -0.714 -6.979 1.00 86.81 542 ARG A CA 1
ATOM 4256 C C . ARG A 1 542 ? 8.303 -0.960 -7.560 1.00 86.81 542 ARG A C 1
ATOM 4258 O O . ARG A 1 542 ? 7.712 -0.071 -8.177 1.00 86.81 542 ARG A O 1
ATOM 4265 N N . LEU A 1 543 ? 7.769 -2.156 -7.300 1.00 90.19 543 LEU A N 1
ATOM 4266 C CA . LEU A 1 543 ? 6.404 -2.580 -7.632 1.00 90.19 543 LEU A CA 1
ATOM 4267 C C . LEU A 1 543 ? 5.674 -3.021 -6.353 1.00 90.19 543 LEU A C 1
ATOM 4269 O O . LEU A 1 543 ? 5.542 -4.206 -6.078 1.00 90.19 543 LEU A O 1
ATOM 4273 N N . LEU A 1 544 ? 5.248 -2.064 -5.530 1.00 88.75 544 LEU A N 1
ATOM 4274 C CA . LEU A 1 544 ? 4.552 -2.317 -4.265 1.00 88.75 544 LEU A CA 1
ATOM 4275 C C . LEU A 1 544 ? 3.023 -2.356 -4.430 1.00 88.75 544 LEU A C 1
ATOM 4277 O O . LEU A 1 544 ? 2.349 -3.081 -3.705 1.00 88.75 544 LEU A O 1
ATOM 4281 N N . ASN A 1 545 ? 2.462 -1.561 -5.342 1.00 93.31 545 ASN A N 1
ATOM 4282 C CA . ASN A 1 545 ? 1.015 -1.466 -5.564 1.00 93.31 545 ASN A CA 1
ATOM 4283 C C . ASN A 1 545 ? 0.419 -2.763 -6.152 1.00 93.31 545 ASN A C 1
ATOM 4285 O O . ASN A 1 545 ? 1.090 -3.509 -6.862 1.00 93.31 545 ASN A O 1
ATOM 4289 N N . HIS A 1 546 ? -0.868 -3.025 -5.891 1.00 95.50 546 HIS A N 1
ATOM 4290 C CA . HIS A 1 546 ? -1.549 -4.249 -6.345 1.00 95.50 546 HIS A CA 1
ATOM 4291 C C . HIS A 1 546 ? -1.574 -4.380 -7.871 1.00 95.50 546 HIS A C 1
ATOM 4293 O O . HIS A 1 546 ? -1.791 -3.381 -8.562 1.00 95.50 546 HIS A O 1
ATOM 4299 N N . PHE A 1 547 ? -1.472 -5.608 -8.392 1.00 96.69 547 PHE A N 1
ATOM 4300 C CA . PHE A 1 547 ? -1.401 -5.879 -9.836 1.00 96.69 547 PHE A CA 1
ATOM 4301 C C . PHE A 1 547 ? -2.519 -5.190 -10.640 1.00 96.69 547 PHE A C 1
ATOM 4303 O O . PHE A 1 547 ? -2.230 -4.487 -11.602 1.00 96.69 547 PHE A O 1
ATOM 4310 N N . TYR A 1 548 ? -3.773 -5.265 -10.178 1.00 95.25 548 TYR A N 1
ATOM 4311 C CA . TYR A 1 548 ? -4.956 -4.649 -10.804 1.00 95.25 548 TYR A CA 1
ATOM 4312 C C . TYR A 1 548 ? -5.010 -3.108 -10.702 1.00 95.25 548 TYR A C 1
ATOM 4314 O O . TYR A 1 548 ? -5.991 -2.492 -11.112 1.00 95.25 548 TYR A O 1
ATOM 4322 N N . THR A 1 549 ? -3.994 -2.476 -10.105 1.00 95.00 549 THR A N 1
ATOM 4323 C CA . THR A 1 549 ? -3.810 -1.012 -10.061 1.00 95.00 549 THR A CA 1
ATOM 4324 C C . THR A 1 549 ? -2.565 -0.549 -10.815 1.00 95.00 549 THR A C 1
ATOM 4326 O O . THR A 1 549 ? -2.434 0.640 -11.102 1.00 95.00 549 THR A O 1
ATOM 4329 N N . VAL A 1 550 ? -1.655 -1.467 -11.150 1.00 95.81 550 VAL A N 1
ATOM 4330 C CA . VAL A 1 550 ? -0.426 -1.200 -11.913 1.00 95.81 550 VAL A CA 1
ATOM 4331 C C . VAL A 1 550 ? -0.603 -1.619 -13.365 1.00 95.81 550 VAL A C 1
ATOM 4333 O O . VAL A 1 550 ? -0.309 -0.829 -14.255 1.00 95.81 550 VAL A O 1
ATOM 4336 N N . ILE A 1 551 ? -1.095 -2.835 -13.597 1.00 97.69 551 ILE A N 1
ATOM 4337 C CA . ILE A 1 551 ? -1.265 -3.457 -14.909 1.00 97.69 551 ILE A CA 1
ATOM 4338 C C . ILE A 1 551 ? -2.690 -3.198 -15.400 1.00 97.69 551 ILE A C 1
ATOM 4340 O O . ILE A 1 551 ? -3.643 -3.393 -14.647 1.00 97.69 551 ILE A O 1
ATOM 4344 N N . TYR A 1 552 ? -2.826 -2.782 -16.658 1.00 96.75 552 TYR A N 1
ATOM 4345 C CA . TYR A 1 552 ? -4.114 -2.538 -17.304 1.00 96.75 552 TYR A CA 1
ATOM 4346 C C . TYR A 1 552 ? -4.177 -3.200 -18.676 1.00 96.75 552 TYR A C 1
ATOM 4348 O O . TYR A 1 552 ? -3.287 -2.994 -19.504 1.00 96.75 552 TYR A O 1
ATOM 4356 N N . PHE A 1 553 ? -5.247 -3.946 -18.936 1.00 97.75 553 PHE A N 1
ATOM 4357 C CA . PHE A 1 553 ? -5.515 -4.540 -20.242 1.00 97.75 553 PHE A CA 1
ATOM 4358 C C . PHE A 1 553 ? -6.643 -3.767 -20.927 1.00 97.75 553 PHE A C 1
ATOM 4360 O O . PHE A 1 553 ? -7.698 -3.556 -20.329 1.00 97.75 553 PHE A O 1
ATOM 4367 N N . THR A 1 554 ? -6.451 -3.355 -22.185 1.00 96.81 554 THR A N 1
ATOM 4368 C CA . THR A 1 554 ? -7.474 -2.599 -22.945 1.00 96.81 554 THR A CA 1
ATOM 4369 C C . THR A 1 554 ? -8.611 -3.466 -23.499 1.00 96.81 554 THR A C 1
ATOM 4371 O O . THR A 1 554 ? -9.598 -2.933 -24.011 1.00 96.81 554 THR A O 1
ATOM 4374 N N . ASP A 1 555 ? -8.499 -4.790 -23.357 1.00 95.94 555 ASP A N 1
ATOM 4375 C CA . ASP A 1 555 ? -9.596 -5.748 -23.490 1.00 95.94 555 ASP A CA 1
ATOM 4376 C C . ASP A 1 555 ? -10.106 -6.143 -22.085 1.00 95.94 555 ASP A C 1
ATOM 4378 O O . ASP A 1 555 ? -9.358 -6.781 -21.334 1.00 95.94 555 ASP A O 1
ATOM 4382 N N . PRO A 1 556 ? -11.363 -5.822 -21.710 1.00 95.00 556 PRO A N 1
ATOM 4383 C CA . PRO A 1 556 ? -11.924 -6.180 -20.406 1.00 95.00 556 PRO A CA 1
ATOM 4384 C C . PRO A 1 556 ? -12.001 -7.692 -20.161 1.00 95.00 556 PRO A C 1
ATOM 4386 O O .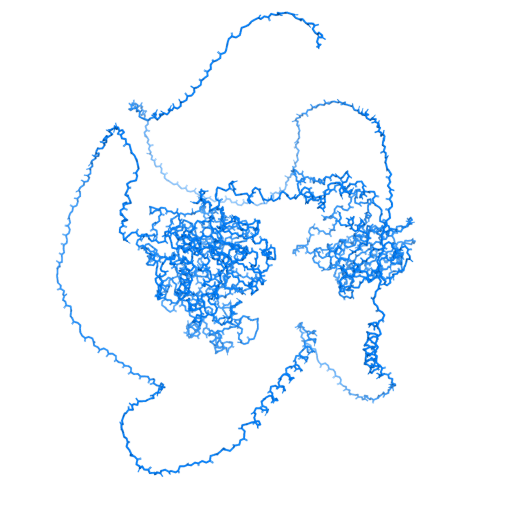 PRO A 1 556 ? -11.937 -8.120 -19.008 1.00 95.00 556 PRO A O 1
ATOM 4389 N N . LYS A 1 557 ? -12.093 -8.521 -21.210 1.00 95.62 557 LYS A N 1
ATOM 4390 C CA . LYS A 1 557 ? -12.118 -9.987 -21.072 1.00 95.62 557 LYS A CA 1
ATOM 4391 C C . LYS A 1 557 ? -10.786 -10.499 -20.540 1.00 95.62 557 LYS A C 1
ATOM 4393 O O . LYS A 1 557 ? -10.762 -11.356 -19.657 1.00 95.62 557 LYS A O 1
ATOM 4398 N N . MET A 1 558 ? -9.695 -9.925 -21.045 1.00 96.50 558 MET A N 1
ATOM 4399 C CA . MET A 1 558 ? -8.328 -10.211 -20.622 1.00 96.50 558 MET A CA 1
ATOM 4400 C C . MET A 1 558 ? -8.010 -9.583 -19.258 1.00 96.50 558 MET A C 1
ATOM 4402 O O . MET A 1 558 ? -7.422 -10.241 -18.402 1.00 96.50 558 MET A O 1
ATOM 4406 N N . ASP A 1 559 ? -8.472 -8.351 -19.018 1.00 96.12 559 ASP A N 1
ATOM 4407 C CA . ASP A 1 559 ? -8.357 -7.662 -17.725 1.00 96.12 559 ASP A CA 1
ATOM 4408 C C . ASP A 1 559 ? -8.999 -8.485 -16.596 1.00 96.12 559 ASP A C 1
ATOM 4410 O O . ASP A 1 559 ? -8.415 -8.686 -15.530 1.00 96.12 559 ASP A O 1
ATOM 4414 N N . ASN A 1 560 ? -10.190 -9.031 -16.853 1.00 95.62 560 ASN A N 1
ATOM 4415 C CA . ASN A 1 560 ? -10.895 -9.899 -15.919 1.00 95.62 560 ASN A CA 1
ATOM 4416 C C . ASN A 1 560 ? -10.293 -11.315 -15.859 1.00 95.62 560 ASN A C 1
ATOM 4418 O O . ASN A 1 560 ? -10.196 -11.862 -14.760 1.00 95.62 560 ASN A O 1
ATOM 4422 N N . PHE A 1 561 ? -9.806 -11.881 -16.973 1.00 96.50 561 PHE A N 1
ATOM 4423 C CA . PHE A 1 561 ? -9.062 -13.150 -16.968 1.00 96.50 561 PHE A CA 1
ATOM 4424 C C . PHE A 1 561 ? -7.855 -13.095 -16.026 1.00 96.50 561 PHE A C 1
ATOM 4426 O O . PHE A 1 561 ? -7.719 -13.969 -15.176 1.00 96.50 561 PHE A O 1
ATOM 4433 N N . TYR A 1 562 ? -7.018 -12.052 -16.076 1.00 97.81 562 TYR A N 1
ATOM 4434 C CA . TYR A 1 562 ? -5.847 -11.991 -15.192 1.00 97.81 562 TYR A CA 1
ATOM 4435 C C . TYR A 1 562 ? -6.192 -11.743 -13.714 1.00 97.81 562 TYR A C 1
ATOM 4437 O O . TYR A 1 562 ? -5.451 -12.187 -12.835 1.00 97.81 562 TYR A O 1
ATOM 4445 N N . LYS A 1 563 ? -7.351 -11.145 -13.404 1.00 96.56 563 LYS A N 1
ATOM 4446 C CA . LYS A 1 563 ? -7.882 -11.111 -12.025 1.00 96.56 563 LYS A CA 1
ATOM 4447 C C . LYS A 1 563 ? -8.333 -12.496 -11.559 1.00 96.56 563 LYS A C 1
ATOM 4449 O O . LYS A 1 563 ? -8.033 -12.872 -10.425 1.00 96.56 563 LYS A O 1
ATOM 4454 N N . ARG A 1 564 ? -9.007 -13.264 -12.426 1.00 95.12 564 ARG A N 1
ATOM 4455 C CA . ARG A 1 564 ? -9.378 -14.663 -12.153 1.00 95.12 564 ARG A CA 1
ATOM 4456 C C . ARG A 1 564 ? -8.152 -15.556 -12.029 1.00 95.12 564 ARG A C 1
ATOM 4458 O O . ARG A 1 564 ? -8.097 -16.330 -11.091 1.00 95.12 564 ARG A O 1
ATOM 4465 N N . PHE A 1 565 ? -7.120 -15.374 -12.852 1.00 96.62 565 PHE A N 1
ATOM 4466 C CA . PHE A 1 565 ? -5.838 -16.062 -12.698 1.00 96.62 565 PHE A CA 1
ATOM 4467 C C . PHE A 1 565 ? -5.236 -15.847 -11.297 1.00 96.62 565 PHE A C 1
ATOM 4469 O O . PHE A 1 565 ? -4.882 -16.818 -10.631 1.00 96.62 565 PHE A O 1
ATOM 4476 N N . VAL A 1 566 ? -5.187 -14.605 -10.795 1.00 97.44 566 VAL A N 1
ATOM 4477 C CA . VAL A 1 566 ? -4.676 -14.345 -9.434 1.00 97.44 566 VAL A CA 1
ATOM 4478 C C . VAL A 1 566 ? -5.589 -14.933 -8.349 1.00 97.44 566 VAL A C 1
ATOM 4480 O O . VAL A 1 566 ? -5.076 -15.486 -7.378 1.00 97.44 566 VAL A O 1
ATOM 4483 N N . ARG A 1 567 ? -6.921 -14.901 -8.518 1.00 95.12 567 ARG A N 1
ATOM 4484 C CA . ARG A 1 567 ? -7.853 -15.622 -7.627 1.00 95.12 567 ARG A CA 1
ATOM 4485 C C . ARG A 1 567 ? -7.578 -17.129 -7.630 1.00 95.12 567 ARG A C 1
ATOM 4487 O O . ARG A 1 567 ? -7.476 -17.731 -6.567 1.00 95.12 567 ARG A O 1
ATOM 4494 N N . ASP A 1 568 ? -7.488 -17.727 -8.812 1.00 94.12 568 ASP A N 1
ATOM 4495 C CA . ASP A 1 568 ? -7.631 -19.168 -9.003 1.00 94.12 568 ASP A CA 1
ATOM 4496 C C . ASP A 1 568 ? -6.311 -19.952 -8.947 1.00 94.12 568 ASP A C 1
ATOM 4498 O O . ASP A 1 568 ? -6.340 -21.170 -8.787 1.00 94.12 568 ASP A O 1
ATOM 4502 N N . PHE A 1 569 ? -5.163 -19.268 -9.035 1.00 95.12 569 PHE A N 1
ATOM 4503 C CA . PHE A 1 569 ? -3.828 -19.881 -9.006 1.00 95.12 569 PHE A CA 1
ATOM 4504 C C . PHE A 1 569 ? -2.872 -19.305 -7.948 1.00 95.12 569 PHE A C 1
ATOM 4506 O O . PHE A 1 569 ? -1.878 -19.953 -7.629 1.00 95.12 569 PHE A O 1
ATOM 4513 N N . VAL A 1 570 ? -3.134 -18.115 -7.390 1.00 95.44 570 VAL A N 1
ATOM 4514 C CA . VAL A 1 570 ? -2.251 -17.458 -6.395 1.00 95.44 570 VAL A CA 1
ATOM 4515 C C . VAL A 1 570 ? -2.882 -17.507 -4.993 1.00 95.44 570 VAL A C 1
ATOM 4517 O O . VAL A 1 570 ? -2.867 -16.548 -4.220 1.00 95.44 570 VAL A O 1
ATOM 4520 N N . HIS A 1 571 ? -3.466 -18.662 -4.668 1.00 94.56 571 HIS A N 1
ATOM 4521 C CA . HIS A 1 571 ? -3.905 -19.020 -3.321 1.00 94.56 571 HIS A CA 1
ATOM 4522 C C . HIS A 1 571 ? -2.746 -19.622 -2.509 1.00 94.56 571 HIS A C 1
ATOM 4524 O O . HIS A 1 571 ? -1.727 -20.028 -3.065 1.00 94.56 571 HIS A O 1
ATOM 4530 N N . TYR A 1 572 ? -2.879 -19.668 -1.182 1.00 97.44 572 TYR A N 1
ATOM 4531 C CA . TYR A 1 572 ? -1.886 -20.317 -0.321 1.00 97.44 572 TYR A CA 1
ATOM 4532 C C . TYR A 1 572 ? -1.821 -21.844 -0.530 1.00 97.44 572 TYR A C 1
ATOM 4534 O O . TYR A 1 572 ? -2.773 -22.451 -1.022 1.00 97.44 572 TYR A O 1
ATOM 4542 N N . ASN A 1 573 ? -0.710 -22.460 -0.119 1.00 96.38 573 ASN A N 1
ATOM 4543 C CA . ASN A 1 573 ? -0.556 -23.916 -0.045 1.00 96.38 573 ASN A CA 1
ATOM 4544 C C . ASN A 1 573 ? -1.581 -24.559 0.910 1.00 96.38 573 ASN A C 1
ATOM 4546 O O . ASN A 1 573 ? -1.866 -24.021 1.981 1.00 96.38 573 ASN A O 1
ATOM 4550 N N . ASP A 1 574 ? -2.076 -25.744 0.552 1.00 96.56 574 ASP A N 1
ATOM 4551 C CA . ASP A 1 574 ? -3.190 -26.438 1.213 1.00 96.56 574 ASP A CA 1
ATOM 4552 C C . ASP A 1 574 ? -2.995 -26.634 2.726 1.00 96.56 574 ASP A C 1
ATOM 4554 O O . ASP A 1 574 ? -3.942 -26.449 3.485 1.00 96.56 574 ASP A O 1
ATOM 4558 N N . ALA A 1 575 ? -1.766 -26.870 3.202 1.00 96.75 575 ALA A N 1
ATOM 4559 C CA . ALA A 1 575 ? -1.455 -26.972 4.635 1.00 96.75 575 ALA A CA 1
ATOM 4560 C C . ALA A 1 575 ? -1.868 -25.723 5.450 1.00 96.75 575 ALA A C 1
ATOM 4562 O O . ALA A 1 575 ? -2.306 -25.845 6.595 1.00 96.75 575 ALA A O 1
ATOM 4563 N N . ILE A 1 576 ? -1.786 -24.526 4.854 1.00 97.81 576 ILE A N 1
ATOM 4564 C CA . ILE A 1 576 ? -2.207 -23.259 5.474 1.00 97.81 576 ILE A CA 1
ATOM 4565 C C . ILE A 1 576 ? -3.738 -23.205 5.573 1.00 97.81 576 ILE A C 1
ATOM 4567 O O . ILE A 1 576 ? -4.275 -22.808 6.608 1.00 97.81 576 ILE A O 1
ATOM 4571 N N . PHE A 1 577 ? -4.447 -23.644 4.528 1.00 97.56 577 PHE A N 1
ATOM 4572 C CA . PHE A 1 577 ? -5.910 -23.733 4.533 1.00 97.56 577 PHE A CA 1
ATOM 4573 C C . PHE A 1 577 ? -6.433 -24.849 5.442 1.00 97.56 577 PHE A C 1
ATOM 4575 O O . PHE A 1 577 ? -7.452 -24.653 6.093 1.00 97.56 577 PHE A O 1
ATOM 4582 N N . CYS A 1 578 ? -5.733 -25.979 5.547 1.00 97.81 578 CYS A N 1
ATOM 4583 C CA . CYS A 1 578 ? -6.074 -27.079 6.445 1.00 97.81 578 CYS A CA 1
ATOM 4584 C C . CYS A 1 578 ? -5.951 -26.659 7.919 1.00 97.81 578 CYS A C 1
ATOM 4586 O O . CYS A 1 578 ? -6.893 -26.828 8.695 1.00 97.81 578 CYS A O 1
ATOM 4588 N N . ALA A 1 579 ? -4.838 -26.015 8.293 1.00 98.31 579 ALA A N 1
ATOM 4589 C CA . ALA A 1 579 ? -4.668 -25.432 9.624 1.00 98.31 579 ALA A CA 1
ATOM 4590 C C . ALA A 1 579 ? -5.735 -24.359 9.916 1.00 98.31 579 ALA A C 1
ATOM 4592 O O . ALA A 1 579 ? -6.387 -24.401 10.959 1.00 98.31 579 ALA A O 1
ATOM 4593 N N . ALA A 1 580 ? -5.979 -23.434 8.981 1.00 98.38 580 ALA A N 1
ATOM 4594 C CA . ALA A 1 580 ? -7.003 -22.404 9.146 1.00 98.38 580 ALA A CA 1
ATOM 4595 C C . ALA A 1 580 ? -8.423 -22.986 9.238 1.00 98.38 580 ALA A C 1
ATOM 4597 O O . ALA A 1 580 ? -9.214 -22.522 10.052 1.00 98.38 580 ALA A O 1
ATOM 4598 N N . GLY A 1 581 ? -8.748 -24.014 8.453 1.00 97.00 581 GLY A N 1
ATOM 4599 C CA . GLY A 1 581 ? -10.058 -24.664 8.436 1.00 97.00 581 GLY A CA 1
ATOM 4600 C C . GLY A 1 581 ? -10.408 -25.348 9.751 1.00 97.00 581 GLY A C 1
ATOM 4601 O O . GLY A 1 581 ? -11.538 -25.225 10.210 1.00 97.00 581 GLY A O 1
ATOM 4602 N N . LYS A 1 582 ? -9.424 -25.950 10.428 1.00 98.00 582 LYS A N 1
ATOM 4603 C CA . LYS A 1 582 ? -9.585 -26.470 11.797 1.00 98.00 582 LYS A CA 1
ATOM 4604 C C . LYS A 1 582 ? -9.968 -25.360 12.779 1.00 98.00 582 LYS A C 1
ATOM 4606 O O . LYS A 1 582 ? -10.956 -25.493 13.494 1.00 98.00 582 LYS A O 1
ATOM 4611 N N . ILE A 1 583 ? -9.261 -24.227 12.739 1.00 98.44 583 ILE A N 1
ATOM 4612 C CA . ILE A 1 583 ? -9.569 -23.045 13.567 1.00 98.44 583 ILE A CA 1
ATOM 4613 C C . ILE A 1 583 ? -10.963 -22.491 13.241 1.00 98.44 583 ILE A C 1
ATOM 4615 O O . ILE A 1 583 ? -11.738 -22.183 14.144 1.00 98.44 583 ILE A O 1
ATOM 4619 N N . VAL A 1 584 ? -11.307 -22.378 11.954 1.00 97.69 584 VAL A N 1
ATOM 4620 C CA . VAL A 1 584 ? -12.619 -21.898 11.498 1.00 97.69 584 VAL A CA 1
ATOM 4621 C C . VAL A 1 584 ? -13.735 -22.836 11.965 1.00 97.69 584 VAL A C 1
ATOM 4623 O O . VAL A 1 584 ? -14.745 -22.349 12.466 1.00 97.69 584 VAL A O 1
ATOM 4626 N N . HIS A 1 585 ? -13.563 -24.156 11.873 1.00 95.62 585 HIS A N 1
ATOM 4627 C CA . HIS A 1 585 ? -14.538 -25.129 12.371 1.00 95.62 585 HIS A CA 1
ATOM 4628 C C . HIS A 1 585 ? -14.731 -25.021 13.888 1.00 95.62 585 HIS A C 1
ATOM 4630 O O . HIS A 1 585 ? -15.876 -24.913 14.328 1.00 95.62 585 HIS A O 1
ATOM 4636 N N . ALA A 1 586 ? -13.647 -24.951 14.667 1.00 96.94 586 ALA A N 1
ATOM 4637 C CA . ALA A 1 586 ? -13.701 -24.794 16.121 1.00 96.94 586 ALA A CA 1
ATOM 4638 C C . ALA A 1 586 ? -14.399 -23.484 16.543 1.00 96.94 586 ALA A C 1
ATOM 4640 O O . ALA A 1 586 ? -15.308 -23.491 17.375 1.00 96.94 586 ALA A O 1
ATOM 4641 N N . LEU A 1 587 ? -14.050 -22.357 15.907 1.00 97.06 587 LEU A N 1
ATOM 4642 C CA . LEU A 1 587 ? -14.719 -21.064 16.110 1.00 97.06 587 LEU A CA 1
ATOM 4643 C C . LEU A 1 587 ? -16.206 -21.106 15.727 1.00 97.06 587 LEU A C 1
ATOM 4645 O O . LEU A 1 587 ? -17.034 -20.496 16.402 1.00 97.06 587 LEU A O 1
ATOM 4649 N N . GLN A 1 588 ? -16.565 -21.809 14.649 1.00 94.12 588 GLN A N 1
ATOM 4650 C CA . GLN A 1 588 ? -17.961 -21.976 14.246 1.00 94.12 588 GLN A CA 1
ATOM 4651 C C . GLN A 1 588 ? -18.738 -22.897 15.194 1.00 94.12 588 GLN A C 1
ATOM 4653 O O . GLN A 1 588 ? -19.920 -22.656 15.417 1.00 94.12 588 GLN A O 1
ATOM 4658 N N . GLU A 1 589 ? -18.134 -23.954 15.738 1.00 94.94 589 GLU A N 1
ATOM 4659 C CA . GLU A 1 589 ? -18.776 -24.838 16.719 1.00 94.94 589 GLU A CA 1
ATOM 4660 C C . GLU A 1 589 ? -19.025 -24.108 18.042 1.00 94.94 589 GLU A C 1
ATOM 4662 O O . GLU A 1 589 ? -20.161 -24.086 18.527 1.00 94.94 589 GLU A O 1
ATOM 4667 N N . GLU A 1 590 ? -18.019 -23.396 18.557 1.00 95.44 590 GLU A N 1
ATOM 4668 C CA . GLU A 1 590 ? -18.194 -22.540 19.729 1.00 95.44 590 GLU A CA 1
ATOM 4669 C C . GLU A 1 590 ? -19.249 -21.447 19.456 1.00 95.44 590 GLU A C 1
ATOM 4671 O O . GLU A 1 590 ? -20.150 -21.224 20.266 1.00 95.44 590 GLU A O 1
ATOM 4676 N N . GLY A 1 591 ? -19.223 -20.828 18.272 1.00 93.62 591 GLY A N 1
ATOM 4677 C CA . GLY A 1 591 ? -20.250 -19.891 17.811 1.00 93.62 591 GLY A CA 1
ATOM 4678 C C . GLY A 1 591 ? -21.670 -20.472 17.808 1.00 93.62 591 GLY A C 1
ATOM 4679 O O . GLY A 1 591 ? -22.584 -19.870 18.373 1.00 93.62 591 GLY A O 1
ATOM 4680 N N . ARG A 1 592 ? -21.866 -21.677 17.254 1.00 92.06 592 ARG A N 1
ATOM 4681 C CA . ARG A 1 592 ? -23.164 -22.384 17.258 1.00 92.06 592 ARG A CA 1
ATOM 4682 C C . ARG A 1 592 ? -23.671 -22.623 18.680 1.00 92.06 592 ARG A C 1
ATOM 4684 O O . ARG A 1 592 ? -24.850 -22.393 18.940 1.00 92.06 592 ARG A O 1
ATOM 4691 N N . SER A 1 593 ? -22.794 -23.003 19.616 1.00 92.12 593 SER A N 1
ATOM 4692 C CA . SER A 1 593 ? -23.161 -23.172 21.036 1.00 92.12 593 SER A CA 1
ATOM 4693 C C . SER A 1 593 ? -23.631 -21.870 21.708 1.00 92.12 593 SER A C 1
ATOM 4695 O O . SER A 1 593 ? -24.406 -21.904 22.662 1.00 92.12 593 SER A O 1
ATOM 4697 N N . ARG A 1 594 ? -23.210 -20.716 21.171 1.00 90.38 594 ARG A N 1
ATOM 4698 C CA . ARG A 1 594 ? -23.599 -19.363 21.602 1.00 90.38 594 ARG A CA 1
ATOM 4699 C C . ARG A 1 594 ? -24.830 -18.822 20.854 1.00 90.38 594 ARG A C 1
ATOM 4701 O O . ARG A 1 594 ? -25.240 -17.691 21.100 1.00 90.38 594 ARG A O 1
ATOM 4708 N N . GLY A 1 595 ? -25.432 -19.614 19.960 1.00 87.62 595 GLY A N 1
ATOM 4709 C CA . GLY A 1 595 ? -26.580 -19.218 19.135 1.00 87.62 595 GLY A CA 1
ATOM 4710 C C . GLY A 1 595 ? -26.216 -18.427 17.872 1.00 87.62 595 GLY A C 1
ATOM 4711 O O . GLY A 1 595 ? -27.094 -17.837 17.239 1.00 87.62 595 GLY A O 1
ATOM 4712 N N . ASP A 1 596 ? -24.937 -18.396 17.497 1.00 87.69 596 ASP A N 1
ATOM 4713 C CA . ASP A 1 596 ? -24.468 -17.766 16.269 1.00 87.69 596 ASP A CA 1
ATOM 4714 C C . ASP A 1 596 ? -24.603 -18.703 15.054 1.00 87.69 596 ASP A C 1
ATOM 4716 O O . ASP A 1 596 ? -24.590 -19.930 15.175 1.00 87.69 596 ASP A O 1
ATOM 4720 N N . THR A 1 597 ? -24.759 -18.128 13.858 1.00 83.25 597 THR A N 1
ATOM 4721 C CA . THR A 1 597 ? -25.021 -18.886 12.624 1.00 83.25 597 THR A CA 1
ATOM 4722 C C . THR A 1 597 ? -23.899 -18.752 11.601 1.00 83.25 597 THR A C 1
ATOM 4724 O O . THR A 1 597 ? -23.166 -17.761 11.548 1.00 83.25 597 THR A O 1
ATOM 4727 N N . VAL A 1 598 ? -23.787 -19.783 10.766 1.00 80.88 598 VAL A N 1
ATOM 4728 C CA . VAL A 1 598 ? -22.912 -19.845 9.591 1.00 80.88 598 VAL A CA 1
ATOM 4729 C C . VAL A 1 598 ? -23.785 -19.626 8.355 1.00 80.88 598 VAL A C 1
ATOM 4731 O O . VAL A 1 598 ? -24.908 -20.130 8.302 1.00 80.88 598 VAL A O 1
ATOM 4734 N N . ASP A 1 599 ? -23.311 -18.837 7.394 1.00 73.69 599 ASP A N 1
ATOM 4735 C CA . ASP A 1 599 ? -24.026 -18.588 6.142 1.00 73.69 599 ASP A CA 1
ATOM 4736 C C . ASP A 1 599 ? -23.904 -19.761 5.150 1.00 73.69 599 ASP A C 1
ATOM 4738 O O . ASP A 1 599 ? -23.127 -20.698 5.337 1.00 73.69 599 ASP A O 1
ATOM 4742 N N . GLY A 1 600 ? -24.692 -19.724 4.069 1.00 67.00 600 GLY A N 1
ATOM 4743 C CA . GLY A 1 600 ? -24.682 -20.774 3.037 1.00 67.00 600 GLY A CA 1
ATOM 4744 C C . GLY A 1 600 ? -23.346 -20.929 2.291 1.00 67.00 600 GLY A C 1
ATOM 4745 O O . GLY A 1 600 ? -23.167 -21.913 1.568 1.00 67.00 600 GLY A O 1
ATOM 4746 N N . GLU A 1 601 ? -22.423 -19.984 2.497 1.00 65.94 601 GLU A N 1
ATOM 4747 C CA . GLU A 1 601 ? -21.094 -19.903 1.898 1.00 65.94 601 GLU A CA 1
ATOM 4748 C C . GLU A 1 601 ? -19.970 -20.422 2.818 1.00 65.94 601 GLU A C 1
ATOM 4750 O O . GLU A 1 601 ? -18.814 -20.476 2.387 1.00 65.94 601 GLU A O 1
ATOM 4755 N N . GLY A 1 602 ? -20.293 -20.877 4.034 1.00 72.44 602 GLY A N 1
ATOM 4756 C CA . GLY A 1 602 ? -19.350 -21.571 4.919 1.00 72.44 602 GLY A CA 1
ATOM 4757 C C . GLY A 1 602 ? -18.623 -20.677 5.923 1.00 72.44 602 GLY A C 1
ATOM 4758 O O . GLY A 1 602 ? -17.551 -21.033 6.400 1.00 72.44 602 GLY A O 1
ATOM 4759 N N . GLY A 1 603 ? -19.162 -19.510 6.292 1.00 79.50 603 GLY A N 1
ATOM 4760 C CA . GLY A 1 603 ? -18.602 -18.804 7.446 1.00 79.50 603 GLY A CA 1
ATOM 4761 C C . GLY A 1 603 ? -19.540 -17.836 8.145 1.00 79.50 603 GLY A C 1
ATOM 4762 O O . GLY A 1 603 ? -20.714 -17.708 7.822 1.00 79.50 603 GLY A O 1
ATOM 4763 N N . GLY A 1 604 ? -19.016 -17.154 9.156 1.00 85.88 604 GLY A N 1
ATOM 4764 C CA . GLY A 1 604 ? -19.831 -16.698 10.281 1.00 85.88 604 GLY A CA 1
ATOM 4765 C C . GLY A 1 604 ? -19.469 -17.490 11.535 1.00 85.88 604 GLY A C 1
ATOM 4766 O O . GLY A 1 604 ? -18.335 -17.944 11.651 1.00 85.88 604 GLY A O 1
ATOM 4767 N N . GLY A 1 605 ? -20.389 -17.624 12.490 1.00 87.88 605 GLY A N 1
ATOM 4768 C CA . GLY A 1 605 ? -20.118 -18.216 13.810 1.00 87.88 605 GLY A CA 1
ATOM 4769 C C . GLY A 1 605 ? -19.338 -17.306 14.778 1.00 87.88 605 GLY A C 1
ATOM 4770 O O . GLY A 1 605 ? -19.555 -17.362 15.981 1.00 87.88 605 GLY A O 1
ATOM 4771 N N . TYR A 1 606 ? -18.473 -16.434 14.259 1.00 95.88 606 TYR A N 1
ATOM 4772 C CA . TYR A 1 606 ? -17.633 -15.498 15.014 1.00 95.88 606 TYR A CA 1
ATOM 4773 C C . TYR A 1 606 ? -17.382 -14.215 14.205 1.00 95.88 606 TYR A C 1
ATOM 4775 O O . TYR A 1 606 ? -17.596 -14.182 12.988 1.00 95.88 606 TYR A O 1
ATOM 4783 N N . SER A 1 607 ? -16.866 -13.172 14.856 1.00 96.44 607 SER A N 1
ATOM 4784 C CA . SER A 1 607 ? -16.309 -11.980 14.200 1.00 96.44 607 SER A CA 1
ATOM 4785 C C . SER A 1 607 ? -14.798 -11.870 14.432 1.00 96.44 607 SER A C 1
ATOM 4787 O O . SER A 1 607 ? -14.254 -12.527 15.315 1.00 96.44 607 SER A O 1
ATOM 4789 N N . ALA A 1 608 ? -14.094 -11.073 13.623 1.00 98.25 608 ALA A N 1
ATOM 4790 C CA . ALA A 1 608 ? -12.633 -10.992 13.671 1.00 98.25 608 ALA A CA 1
ATOM 4791 C C . ALA A 1 608 ? -12.079 -9.561 13.645 1.00 98.25 608 ALA A C 1
ATOM 4793 O O . ALA A 1 608 ? -12.620 -8.659 12.999 1.00 98.25 608 ALA A O 1
ATOM 4794 N N . LEU A 1 609 ? -10.941 -9.374 14.310 1.00 97.69 609 LEU A N 1
ATOM 4795 C CA . LEU A 1 609 ? -10.156 -8.145 14.307 1.00 97.69 609 LEU A CA 1
ATOM 4796 C C . LEU A 1 609 ? -8.724 -8.445 13.847 1.00 97.69 609 LEU A C 1
ATOM 4798 O O . LEU A 1 609 ? -8.148 -9.453 14.250 1.00 97.69 609 LEU A O 1
ATOM 4802 N N . HIS A 1 610 ? -8.129 -7.545 13.059 1.00 98.12 610 HIS A N 1
ATOM 4803 C CA . HIS A 1 610 ? -6.682 -7.535 12.812 1.00 98.12 610 HIS A CA 1
ATOM 4804 C C . HIS A 1 610 ? -6.056 -6.223 13.303 1.00 98.12 610 HIS A C 1
ATOM 4806 O O . HIS A 1 610 ? -6.252 -5.154 12.709 1.00 98.12 610 HIS A O 1
ATOM 4812 N N . VAL A 1 611 ? -5.288 -6.322 14.389 1.00 97.12 611 VAL A N 1
ATOM 4813 C CA . VAL A 1 611 ? -4.770 -5.208 15.193 1.00 97.12 611 VAL A CA 1
ATOM 4814 C C . VAL A 1 611 ? -3.249 -5.143 15.055 1.00 97.12 611 VAL A C 1
ATOM 4816 O O . VAL A 1 611 ? -2.533 -5.921 15.680 1.00 97.12 611 VAL A O 1
ATOM 4819 N N . ARG A 1 612 ? -2.756 -4.202 14.241 1.00 94.94 612 ARG A N 1
ATOM 4820 C CA . ARG A 1 612 ? -1.334 -4.023 13.903 1.00 94.94 612 ARG A CA 1
ATOM 4821 C C . ARG A 1 612 ? -0.773 -2.775 14.588 1.00 94.94 612 ARG A C 1
ATOM 4823 O O . ARG A 1 612 ? -1.208 -1.668 14.277 1.00 94.94 612 ARG A O 1
ATOM 4830 N N . ARG A 1 613 ? 0.181 -2.933 15.511 1.00 91.12 613 ARG A N 1
ATOM 4831 C CA . ARG A 1 613 ? 0.635 -1.862 16.422 1.00 91.12 613 ARG A CA 1
ATOM 4832 C C . ARG A 1 613 ? 2.151 -1.706 16.605 1.00 91.12 613 ARG A C 1
ATOM 4834 O O . ARG A 1 613 ? 2.554 -0.690 17.163 1.00 91.12 613 ARG A O 1
ATOM 4841 N N . GLY A 1 614 ? 2.981 -2.649 16.158 1.00 84.81 614 GLY A N 1
ATOM 4842 C CA . GLY A 1 614 ? 4.437 -2.643 16.365 1.00 84.81 614 GLY A CA 1
ATOM 4843 C C . GLY A 1 614 ? 5.215 -1.636 15.502 1.00 84.81 614 GLY A C 1
ATOM 4844 O O . GLY A 1 614 ? 5.145 -0.419 15.682 1.00 84.81 614 GLY A O 1
ATOM 4845 N N . ASP A 1 615 ? 6.000 -2.140 14.548 1.00 82.56 615 ASP A N 1
ATOM 4846 C CA . ASP A 1 615 ? 6.842 -1.342 13.636 1.00 82.56 615 ASP A CA 1
ATOM 4847 C C . ASP A 1 615 ? 6.060 -0.448 12.650 1.00 82.56 615 ASP A C 1
ATOM 4849 O O . ASP A 1 615 ? 6.666 0.401 12.000 1.00 82.56 615 ASP A O 1
ATOM 4853 N N . LEU A 1 616 ? 4.726 -0.580 12.572 1.00 85.38 616 LEU A N 1
ATOM 4854 C CA . LEU A 1 616 ? 3.859 0.124 11.619 1.00 85.38 616 LEU A CA 1
ATOM 4855 C C . LEU A 1 616 ? 4.186 1.626 11.521 1.00 85.38 616 LEU A C 1
ATOM 4857 O O . LEU A 1 616 ? 4.120 2.356 12.510 1.00 85.38 616 LEU A O 1
ATOM 4861 N N . GLN A 1 617 ? 4.538 2.095 10.321 1.00 83.00 617 GLN A N 1
ATOM 4862 C CA . GLN A 1 617 ? 5.044 3.459 10.105 1.00 83.00 617 GLN A CA 1
ATOM 4863 C C . GLN A 1 617 ? 3.990 4.561 10.324 1.00 83.00 617 GLN A C 1
ATOM 4865 O O . GLN A 1 617 ? 4.326 5.656 10.769 1.00 83.00 617 GLN A O 1
ATOM 4870 N N . TYR A 1 618 ? 2.719 4.251 10.065 1.00 87.00 618 TYR A N 1
ATOM 4871 C CA . TYR A 1 618 ? 1.573 5.149 10.217 1.00 87.00 618 TYR A CA 1
ATOM 4872 C C . TYR A 1 618 ? 1.155 5.221 11.689 1.00 87.00 618 TYR A C 1
ATOM 4874 O O . TYR A 1 618 ? 0.423 4.362 12.180 1.00 87.00 618 TYR A O 1
ATOM 4882 N N . LYS A 1 619 ? 1.671 6.201 12.437 1.00 88.81 619 LYS A N 1
ATOM 4883 C CA . LYS A 1 619 ? 1.430 6.306 13.888 1.00 88.81 619 LYS A CA 1
ATOM 4884 C C . LYS A 1 619 ? 0.019 6.791 14.227 1.00 88.81 619 LYS A C 1
ATOM 4886 O O . LYS A 1 619 ? -0.492 6.459 15.289 1.00 88.81 619 LYS A O 1
ATOM 4891 N N . GLU A 1 620 ? -0.642 7.479 13.303 1.00 87.19 620 GLU A N 1
ATOM 4892 C CA . GLU A 1 620 ? -2.015 7.972 13.421 1.00 87.19 620 GLU A CA 1
ATOM 4893 C C . GLU A 1 620 ? -3.086 6.865 13.463 1.00 87.19 620 GLU A C 1
ATOM 4895 O O . GLU A 1 620 ? -4.206 7.128 13.892 1.00 87.19 620 GLU A O 1
ATOM 4900 N N . VAL A 1 621 ? -2.751 5.629 13.064 1.00 87.38 621 VAL A N 1
ATOM 4901 C CA . VAL A 1 621 ? -3.650 4.461 13.169 1.00 87.38 621 VAL A CA 1
ATOM 4902 C C . VAL A 1 621 ? -3.319 3.532 14.345 1.00 87.38 621 VAL A C 1
ATOM 4904 O O . VAL A 1 621 ? -4.058 2.578 14.592 1.00 87.38 621 VAL A O 1
ATOM 4907 N N . ILE A 1 622 ? -2.247 3.802 15.102 1.00 91.56 622 ILE A N 1
ATOM 4908 C CA . ILE A 1 622 ? -1.855 3.028 16.296 1.00 91.56 622 ILE A CA 1
ATOM 4909 C C . ILE A 1 622 ? -2.615 3.574 17.514 1.00 91.56 622 ILE A C 1
ATOM 4911 O O . ILE A 1 622 ? -2.050 4.154 18.439 1.00 91.56 622 ILE A O 1
ATOM 4915 N N . ILE A 1 623 ? -3.936 3.413 17.471 1.00 91.94 623 ILE A N 1
ATOM 4916 C CA . ILE A 1 623 ? -4.875 3.907 18.485 1.00 91.94 623 ILE A CA 1
ATOM 4917 C C . ILE A 1 623 ? -4.921 2.995 19.727 1.00 91.94 623 ILE A C 1
ATOM 4919 O O . ILE A 1 623 ? -4.485 1.838 19.683 1.00 91.94 623 ILE A O 1
ATOM 4923 N N . SER A 1 624 ? -5.447 3.506 20.848 1.00 94.31 624 SER A N 1
ATOM 4924 C CA . SER A 1 624 ? -5.561 2.731 22.096 1.00 94.31 624 SER A CA 1
ATOM 4925 C C . SER A 1 624 ? -6.637 1.643 22.007 1.00 94.31 624 SER A C 1
ATOM 4927 O O . SER A 1 624 ? -7.502 1.664 21.127 1.00 94.31 624 SER A O 1
ATOM 4929 N N . ALA A 1 625 ? -6.613 0.689 22.937 1.00 94.38 625 ALA A N 1
ATOM 4930 C CA . ALA A 1 625 ? -7.613 -0.371 23.001 1.00 94.38 625 ALA A CA 1
ATOM 4931 C C . ALA A 1 625 ? -9.016 0.156 23.327 1.00 94.38 625 ALA A C 1
ATOM 4933 O O . ALA A 1 625 ? -10.010 -0.339 22.799 1.00 94.38 625 ALA A O 1
ATOM 4934 N N . GLU A 1 626 ? -9.098 1.199 24.152 1.00 94.56 626 GLU A N 1
ATOM 4935 C CA . GLU A 1 626 ? -10.331 1.924 24.436 1.00 94.56 626 GLU A CA 1
ATOM 4936 C C . GLU A 1 626 ? -10.847 2.616 23.174 1.00 94.56 626 GLU A C 1
ATOM 4938 O O . GLU A 1 626 ? -12.054 2.641 22.962 1.00 94.56 626 GLU A O 1
ATOM 4943 N N . GLU A 1 627 ? -9.982 3.158 22.310 1.00 93.00 627 GLU A N 1
ATOM 4944 C CA . GLU A 1 627 ? -10.432 3.741 21.041 1.00 93.00 627 GLU A CA 1
ATOM 4945 C C . GLU A 1 627 ? -10.872 2.666 20.036 1.00 93.00 627 GLU A C 1
ATOM 4947 O O . GLU A 1 627 ? -11.920 2.830 19.407 1.00 93.00 627 GLU A O 1
ATOM 4952 N N . TRP A 1 628 ? -10.156 1.538 19.942 1.00 94.56 628 TRP A N 1
ATOM 4953 C CA . TRP A 1 628 ? -10.599 0.354 19.192 1.00 94.56 628 TRP A CA 1
ATOM 4954 C C . TRP A 1 628 ? -11.993 -0.100 19.654 1.00 94.56 628 TRP A C 1
ATOM 4956 O O . TRP A 1 628 ? -12.910 -0.212 18.835 1.00 94.56 628 TRP A O 1
ATOM 4966 N N . TYR A 1 629 ? -12.190 -0.303 20.959 1.00 94.25 629 TYR A N 1
ATOM 4967 C CA . TYR A 1 629 ? -13.468 -0.721 21.540 1.00 94.25 629 TYR A CA 1
ATOM 4968 C C . TYR A 1 629 ? -14.567 0.327 21.308 1.00 94.25 629 TYR A C 1
ATOM 4970 O O . TYR A 1 629 ? -15.585 0.026 20.690 1.00 94.25 629 TYR A O 1
ATOM 4978 N N . ASN A 1 630 ? -14.345 1.589 21.690 1.00 90.38 630 ASN A N 1
ATOM 4979 C CA . ASN A 1 630 ? -15.325 2.676 21.545 1.00 90.38 630 ASN A CA 1
ATOM 4980 C C . ASN A 1 630 ? -15.640 3.050 20.084 1.00 90.38 630 ASN A C 1
ATOM 4982 O O . ASN A 1 630 ? -16.526 3.870 19.836 1.00 90.38 630 ASN A O 1
ATOM 4986 N N . THR A 1 631 ? -14.900 2.517 19.111 1.00 88.56 631 THR A N 1
ATOM 4987 C CA . THR A 1 631 ? -15.190 2.668 17.677 1.00 88.56 631 THR A CA 1
ATOM 4988 C C . THR A 1 631 ? -15.946 1.471 17.108 1.00 88.56 631 THR A C 1
ATOM 4990 O O . THR A 1 631 ? -16.752 1.641 16.196 1.00 88.56 631 THR A O 1
ATOM 4993 N N . THR A 1 632 ? -15.713 0.271 17.645 1.00 91.94 632 THR A N 1
ATOM 4994 C CA . THR A 1 632 ? -16.195 -0.993 17.063 1.00 91.94 632 THR A CA 1
ATOM 4995 C C . THR A 1 632 ? -17.305 -1.679 17.857 1.00 91.94 632 THR A C 1
ATOM 4997 O O . THR A 1 632 ? -17.998 -2.515 17.293 1.00 91.94 632 THR A O 1
ATOM 5000 N N . ASN A 1 633 ? -17.545 -1.317 19.121 1.00 90.06 633 ASN A N 1
ATOM 5001 C CA . ASN A 1 633 ? -18.477 -2.021 20.017 1.00 90.06 633 ASN A CA 1
ATOM 5002 C C . ASN A 1 633 ? -19.934 -2.131 19.524 1.00 90.06 633 ASN A C 1
ATOM 5004 O O . ASN A 1 633 ? -20.669 -2.999 19.979 1.00 90.06 633 ASN A O 1
ATOM 5008 N N . LYS A 1 634 ? -20.345 -1.299 18.560 1.00 88.75 634 LYS A N 1
ATOM 5009 C CA . LYS A 1 634 ? -21.666 -1.351 17.903 1.00 88.75 634 LYS A CA 1
ATOM 5010 C C . LYS A 1 634 ? -21.730 -2.278 16.678 1.00 88.75 634 LYS A C 1
ATOM 5012 O O . LYS A 1 634 ? -22.792 -2.384 16.078 1.00 88.75 634 LYS A O 1
ATOM 5017 N N . LEU A 1 635 ? -20.614 -2.894 16.277 1.00 89.44 635 LEU A N 1
ATOM 5018 C CA . LEU A 1 635 ? -20.512 -3.837 15.149 1.00 89.44 635 LEU A CA 1
ATOM 5019 C C . LEU A 1 635 ? -20.708 -5.301 15.589 1.00 89.44 635 LEU A C 1
ATOM 5021 O O . LEU A 1 635 ? -21.106 -6.159 14.792 1.00 89.44 635 LEU A O 1
ATOM 5025 N N . TRP A 1 636 ? -20.413 -5.572 16.860 1.00 89.94 636 TRP A N 1
ATOM 5026 C CA . TRP A 1 636 ? -20.462 -6.888 17.486 1.00 89.94 636 TRP A CA 1
ATOM 5027 C C . TRP A 1 636 ? -21.847 -7.154 18.093 1.00 89.94 636 TRP A C 1
ATOM 5029 O O . TRP A 1 636 ? -22.495 -6.236 18.605 1.00 89.94 636 TRP A O 1
ATOM 5039 N N . LYS A 1 637 ? -22.297 -8.409 18.079 1.00 88.38 637 LYS A N 1
ATOM 5040 C CA . LYS A 1 637 ? -23.461 -8.849 18.861 1.00 88.38 637 LYS A CA 1
ATOM 5041 C C . LYS A 1 637 ? -23.087 -8.911 20.354 1.00 88.38 637 LYS A C 1
ATOM 5043 O O . LYS A 1 637 ? -21.913 -9.102 20.675 1.00 88.38 637 LYS A O 1
ATOM 5048 N N . PRO A 1 638 ? -24.050 -8.799 21.287 1.00 86.06 638 PRO A N 1
ATOM 5049 C CA . PRO A 1 638 ? -23.802 -9.117 22.693 1.00 86.06 638 PRO A CA 1
ATOM 5050 C C . PRO A 1 638 ? -23.221 -10.531 22.837 1.00 86.06 638 PRO A C 1
ATOM 5052 O O . PRO A 1 638 ? -23.744 -11.464 22.232 1.00 86.06 638 PRO A O 1
ATOM 5055 N N . ASN A 1 639 ? -22.154 -10.679 23.628 1.00 83.25 639 ASN A N 1
ATOM 5056 C CA . ASN A 1 639 ? -21.442 -11.940 23.881 1.00 83.25 639 ASN A CA 1
ATOM 5057 C C . ASN A 1 639 ? -20.880 -12.658 22.627 1.00 83.25 639 ASN A C 1
ATOM 5059 O O . ASN A 1 639 ? -20.611 -13.859 22.687 1.00 83.25 639 ASN A O 1
ATOM 5063 N N . GLU A 1 640 ? -20.687 -11.949 21.505 1.00 88.88 640 GLU A N 1
ATOM 5064 C CA . GLU A 1 640 ? -20.086 -12.523 20.292 1.00 88.88 640 GLU A CA 1
ATOM 5065 C C . GLU A 1 640 ? -18.647 -13.009 20.530 1.00 88.88 640 GLU A C 1
ATOM 5067 O O . GLU A 1 640 ? -17.881 -12.397 21.278 1.00 88.88 640 GLU A O 1
ATOM 5072 N N . LEU A 1 641 ? -18.281 -14.098 19.853 1.00 95.81 641 LEU A N 1
ATOM 5073 C CA . LEU A 1 641 ? -16.925 -14.635 19.834 1.00 95.81 641 LEU A CA 1
ATOM 5074 C C . LEU A 1 641 ? -16.041 -13.791 18.901 1.00 95.81 641 LEU A C 1
ATOM 5076 O O . LEU A 1 641 ? -16.357 -13.641 17.717 1.00 95.81 641 LEU A O 1
ATOM 5080 N N . LEU A 1 642 ? -14.942 -13.241 19.424 1.00 97.44 642 LEU A N 1
ATOM 5081 C CA . LEU A 1 642 ? -14.018 -12.383 18.678 1.00 97.44 642 LEU A CA 1
ATOM 5082 C C . LEU A 1 642 ? -12.646 -13.047 18.508 1.00 97.44 642 LEU A C 1
ATOM 5084 O O . LEU A 1 642 ? -11.894 -13.203 19.471 1.00 97.44 642 LEU A O 1
ATOM 5088 N N . TYR A 1 643 ? -12.292 -13.377 17.266 1.00 98.56 643 TYR A N 1
ATOM 5089 C CA . TYR A 1 643 ? -10.937 -13.800 16.910 1.00 98.56 643 TYR A CA 1
ATOM 5090 C C . TYR A 1 643 ? -10.021 -12.580 1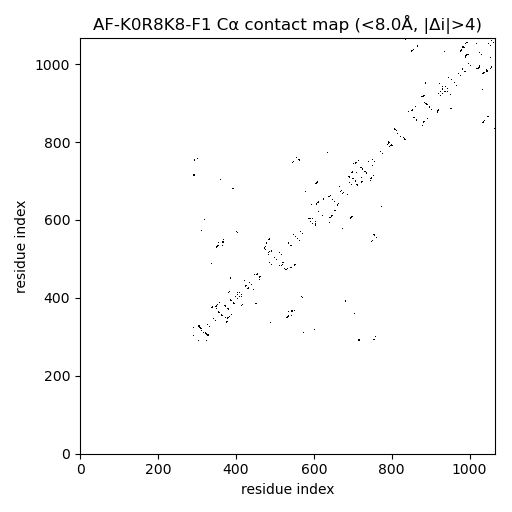6.707 1.00 98.56 643 TYR A C 1
ATOM 5092 O O . TYR A 1 643 ? -10.361 -11.663 15.954 1.00 98.56 643 TYR A O 1
ATOM 5100 N N . ILE A 1 644 ? -8.852 -12.571 17.347 1.00 98.38 644 ILE A N 1
ATOM 5101 C CA . ILE A 1 644 ? -7.905 -11.451 17.367 1.00 98.38 644 ILE A CA 1
ATOM 5102 C C . ILE A 1 644 ? -6.578 -11.860 16.709 1.00 98.38 644 ILE A C 1
ATOM 5104 O O . ILE A 1 644 ? -5.739 -12.495 17.343 1.00 98.38 644 ILE A O 1
ATOM 5108 N N . ALA A 1 645 ? -6.356 -11.424 15.466 1.00 98.19 645 ALA A N 1
ATOM 5109 C CA . ALA A 1 645 ? -5.034 -11.455 14.834 1.00 98.19 645 ALA A CA 1
ATOM 5110 C C . ALA A 1 645 ? -4.246 -10.197 15.224 1.00 98.19 645 ALA A C 1
ATOM 5112 O O . ALA A 1 645 ? -4.736 -9.073 15.044 1.00 98.19 645 ALA A O 1
ATOM 5113 N N . THR A 1 646 ? -3.033 -10.336 15.762 1.00 96.56 646 THR A N 1
ATOM 5114 C CA . THR A 1 646 ? -2.270 -9.178 16.258 1.00 96.56 646 THR A CA 1
ATOM 5115 C C . THR A 1 646 ? -0.765 -9.418 16.389 1.00 96.56 646 THR A C 1
ATOM 5117 O O . THR A 1 646 ? -0.303 -10.539 16.570 1.00 96.56 646 THR A O 1
ATOM 5120 N N . ASP A 1 647 ? 0.010 -8.332 16.329 1.00 93.56 647 ASP A N 1
ATOM 5121 C CA . ASP A 1 647 ? 1.432 -8.298 16.688 1.00 93.56 647 ASP A CA 1
ATOM 5122 C C . ASP A 1 647 ? 1.696 -7.786 18.121 1.00 93.56 647 ASP A C 1
ATOM 5124 O O . ASP A 1 647 ? 2.850 -7.761 18.560 1.00 93.56 647 ASP A O 1
ATOM 5128 N N . GLU A 1 648 ? 0.655 -7.388 18.865 1.00 94.12 648 GLU A N 1
ATOM 5129 C CA . GLU A 1 648 ? 0.756 -7.041 20.285 1.00 94.12 648 GLU A CA 1
ATOM 5130 C C . GLU A 1 648 ? 0.817 -8.311 21.145 1.00 94.12 648 GLU A C 1
ATOM 5132 O O . GLU A 1 648 ? -0.107 -9.117 21.166 1.00 94.12 648 GLU A O 1
ATOM 5137 N N . ARG A 1 649 ? 1.908 -8.463 21.899 1.00 91.38 649 ARG A N 1
ATOM 5138 C CA . ARG A 1 649 ? 2.186 -9.635 22.746 1.00 91.38 649 ARG A CA 1
ATOM 5139 C C . ARG A 1 649 ? 1.595 -9.514 24.149 1.00 91.38 649 ARG A C 1
ATOM 5141 O O . ARG A 1 649 ? 1.545 -10.493 24.886 1.00 91.38 649 ARG A O 1
ATOM 5148 N N . ASN A 1 650 ? 1.209 -8.310 24.563 1.00 93.50 650 ASN A N 1
ATOM 5149 C CA . ASN A 1 650 ? 0.589 -8.072 25.857 1.00 93.50 650 ASN A CA 1
ATOM 5150 C C . ASN A 1 650 ? -0.939 -8.128 25.737 1.00 93.50 650 ASN A C 1
ATOM 5152 O O . ASN A 1 650 ? -1.584 -7.111 25.480 1.00 93.50 650 ASN A O 1
ATOM 5156 N N . HIS A 1 651 ? -1.531 -9.297 25.996 1.00 93.25 651 HIS A N 1
ATOM 5157 C CA . HIS A 1 651 ? -2.984 -9.496 25.895 1.00 93.25 651 HIS A CA 1
ATOM 5158 C C . HIS A 1 651 ? -3.809 -8.594 26.830 1.00 93.25 651 HIS A C 1
ATOM 5160 O O . HIS A 1 651 ? -4.991 -8.379 26.566 1.00 93.25 651 HIS A O 1
ATOM 5166 N N . LYS A 1 652 ? -3.197 -7.961 27.847 1.00 95.25 652 LYS A N 1
ATOM 5167 C CA . LYS A 1 652 ? -3.859 -6.909 28.641 1.00 95.25 652 LYS A CA 1
ATOM 5168 C C . LYS A 1 652 ? -4.284 -5.697 27.817 1.00 95.25 652 LYS A C 1
ATOM 5170 O O . LYS A 1 652 ? -5.209 -4.995 28.212 1.00 95.25 652 LYS A O 1
ATOM 5175 N N . PHE A 1 653 ? -3.670 -5.467 26.653 1.00 96.44 653 PHE A N 1
ATOM 5176 C CA . PHE A 1 653 ? -4.167 -4.477 25.700 1.00 96.44 653 PHE A CA 1
ATOM 5177 C C . PHE A 1 653 ? -5.644 -4.729 25.363 1.00 96.44 653 PHE A C 1
ATOM 5179 O O . PHE A 1 653 ? -6.412 -3.785 25.284 1.00 96.44 653 PHE A O 1
ATOM 5186 N N . PHE A 1 654 ? -6.094 -5.981 25.259 1.00 97.31 654 PHE A N 1
ATOM 5187 C CA . PHE A 1 654 ? -7.477 -6.304 24.901 1.00 97.31 654 PHE A CA 1
ATOM 5188 C C . PHE A 1 654 ? -8.458 -6.324 26.088 1.00 97.31 654 PHE A C 1
ATOM 5190 O O . PHE A 1 654 ? -9.627 -6.662 25.897 1.00 97.31 654 PHE A O 1
ATOM 5197 N N . GLU A 1 655 ? -8.053 -5.894 27.292 1.00 96.88 655 GLU A N 1
ATOM 5198 C CA . GLU A 1 655 ? -8.947 -5.772 28.458 1.00 96.88 655 GLU A CA 1
ATOM 5199 C C . GLU A 1 655 ? -10.252 -4.986 28.189 1.00 96.88 655 GLU A C 1
ATOM 5201 O O . GLU A 1 655 ? -11.285 -5.388 28.728 1.00 96.88 655 GLU A O 1
ATOM 5206 N N . PRO A 1 656 ? -10.291 -3.906 27.374 1.00 96.56 656 PRO A N 1
ATOM 5207 C CA . PRO A 1 656 ? -11.546 -3.239 27.013 1.00 96.56 656 PRO A CA 1
ATOM 5208 C C . PRO A 1 656 ? -12.527 -4.111 26.215 1.00 96.56 656 PRO A C 1
ATOM 5210 O O . PRO A 1 656 ? -13.729 -3.895 26.316 1.00 96.56 656 PRO A O 1
ATOM 5213 N N . PHE A 1 657 ? -12.045 -5.106 25.462 1.00 96.19 657 PHE A N 1
ATOM 5214 C CA . PHE A 1 657 ? -12.895 -6.073 24.757 1.00 96.19 657 PHE A CA 1
ATOM 5215 C C . PHE A 1 657 ? -13.251 -7.270 25.645 1.00 96.19 657 PHE A C 1
ATOM 5217 O O . PHE A 1 657 ? -14.412 -7.665 25.686 1.00 96.19 657 PHE A O 1
ATOM 5224 N N . ALA A 1 658 ? -12.290 -7.798 26.412 1.00 95.56 658 ALA A N 1
ATOM 5225 C CA . ALA A 1 658 ? -12.485 -8.954 27.298 1.00 95.56 658 ALA A CA 1
ATOM 5226 C C . ALA A 1 658 ? -13.533 -8.722 28.410 1.00 95.56 658 ALA A C 1
ATOM 5228 O O . ALA A 1 658 ? -14.044 -9.670 28.994 1.00 95.56 658 ALA A O 1
ATOM 5229 N N . LYS A 1 659 ? -13.888 -7.460 28.693 1.00 94.12 659 LYS A N 1
ATOM 5230 C CA . LYS A 1 659 ? -14.993 -7.073 29.594 1.00 94.12 659 LYS A CA 1
ATOM 5231 C C . LYS A 1 659 ? -16.394 -7.319 29.010 1.00 94.12 659 LYS A C 1
ATOM 5233 O O . LYS A 1 659 ? -17.374 -7.194 29.741 1.00 94.12 659 LYS A O 1
ATOM 5238 N N . HIS A 1 660 ? -16.497 -7.613 27.712 1.00 92.88 660 HIS A N 1
ATOM 5239 C CA . HIS A 1 660 ? -17.762 -7.661 26.967 1.00 92.88 660 HIS A CA 1
ATOM 5240 C C . HIS A 1 660 ? -17.868 -8.818 25.956 1.00 92.88 660 HIS A C 1
ATOM 5242 O O . HIS A 1 660 ? -18.979 -9.144 25.536 1.00 92.88 660 HIS A O 1
ATOM 5248 N N . TYR A 1 661 ? -16.744 -9.426 25.564 1.00 94.50 661 TYR A N 1
ATOM 5249 C CA . TYR A 1 661 ? -16.667 -10.450 24.521 1.00 94.50 661 TYR A CA 1
ATOM 5250 C C . TYR A 1 661 ? -15.668 -11.546 24.886 1.00 94.50 661 TYR A C 1
ATOM 5252 O O . TYR A 1 661 ? -14.654 -11.292 25.537 1.00 94.50 661 TYR A O 1
ATOM 5260 N N . GLU A 1 662 ? -15.929 -12.752 24.392 1.00 93.94 662 GLU A N 1
ATOM 5261 C CA . GLU A 1 662 ? -14.999 -13.875 24.478 1.00 93.94 662 GLU A CA 1
ATOM 5262 C C . GLU A 1 662 ? -13.946 -13.758 23.377 1.00 93.94 662 GLU A C 1
ATOM 5264 O O . GLU A 1 662 ? -14.282 -13.628 22.199 1.00 93.94 662 GLU A O 1
ATOM 5269 N N . LEU A 1 663 ? -12.670 -13.765 23.768 1.00 97.12 663 LEU A N 1
ATOM 5270 C CA . LEU A 1 663 ? -11.548 -13.532 22.858 1.00 97.12 663 LEU A CA 1
ATOM 5271 C C . LEU A 1 663 ? -10.829 -14.838 22.529 1.00 97.12 663 LEU A C 1
ATOM 5273 O O . LEU A 1 663 ? -10.580 -15.658 23.417 1.00 97.12 663 LEU A O 1
ATOM 5277 N N . ARG A 1 664 ? -10.453 -15.011 21.262 1.00 97.62 664 ARG A N 1
ATOM 5278 C CA . ARG A 1 664 ? -9.646 -16.137 20.778 1.00 97.62 664 ARG A CA 1
ATOM 5279 C C . ARG A 1 664 ? -8.461 -15.618 19.967 1.00 97.62 664 ARG A C 1
ATOM 5281 O O . ARG A 1 664 ? -8.594 -14.649 19.226 1.00 97.62 664 ARG A O 1
ATOM 5288 N N . TYR A 1 665 ? -7.323 -16.278 20.113 1.00 97.69 665 TYR A N 1
ATOM 5289 C CA . TYR A 1 665 ? -6.044 -15.968 19.478 1.00 97.69 665 TYR A CA 1
ATOM 5290 C C . TYR A 1 665 ? -5.495 -17.241 18.826 1.00 97.69 665 TYR A C 1
ATOM 5292 O O . TYR A 1 665 ? -5.908 -18.348 19.183 1.00 97.69 665 TYR A O 1
ATOM 5300 N N . LEU A 1 666 ? -4.532 -17.110 17.910 1.00 96.69 666 LEU A N 1
ATOM 5301 C CA . LEU A 1 666 ? -3.949 -18.249 17.188 1.00 96.69 666 LEU A CA 1
ATOM 5302 C C . LEU A 1 666 ? -3.453 -19.368 18.125 1.00 96.69 666 LEU A C 1
ATOM 5304 O O . LEU A 1 666 ? -3.684 -20.551 17.877 1.00 96.69 666 LEU A O 1
ATOM 5308 N N . GLU A 1 667 ? -2.818 -18.995 19.238 1.00 95.56 667 GLU A N 1
ATOM 5309 C CA . GLU A 1 667 ? -2.261 -19.934 20.217 1.00 95.56 667 GLU A CA 1
ATOM 5310 C C . GLU A 1 667 ? -3.301 -20.835 20.904 1.00 95.56 667 GLU A C 1
ATOM 5312 O O . GLU A 1 667 ? -2.950 -21.945 21.317 1.00 95.56 667 GLU A O 1
ATOM 5317 N N . ASN A 1 668 ? -4.575 -20.422 20.979 1.00 96.56 668 ASN A N 1
ATOM 5318 C CA . ASN A 1 668 ? -5.639 -21.252 21.553 1.00 96.56 668 ASN A CA 1
ATOM 5319 C C . ASN A 1 668 ? -5.814 -22.571 20.782 1.00 96.56 668 ASN A C 1
ATOM 5321 O O . ASN A 1 668 ? -6.178 -23.580 21.380 1.00 96.56 668 ASN A O 1
ATOM 5325 N N . TYR A 1 669 ? -5.477 -22.577 19.491 1.00 97.31 669 TYR A N 1
ATOM 5326 C CA . TYR A 1 669 ? -5.674 -23.701 18.576 1.00 97.31 669 TYR A CA 1
ATOM 5327 C C . TYR A 1 669 ? -4.386 -24.478 18.273 1.00 97.31 669 TYR A C 1
ATOM 5329 O O . TYR A 1 669 ? -4.389 -25.344 17.401 1.00 97.31 669 TYR A O 1
ATOM 5337 N N . THR A 1 670 ? -3.284 -24.205 18.992 1.00 96.00 670 THR A N 1
ATOM 5338 C CA . THR A 1 670 ? -1.933 -24.721 18.676 1.00 96.00 670 THR A CA 1
ATOM 5339 C C . THR A 1 670 ? -1.903 -26.224 18.377 1.00 96.00 670 THR A C 1
ATOM 5341 O O . THR A 1 670 ? -1.301 -26.634 17.390 1.00 96.00 670 THR A O 1
ATOM 5344 N N . LYS A 1 671 ? -2.569 -27.042 19.205 1.00 95.12 671 LYS A N 1
ATOM 5345 C CA . LYS A 1 671 ? -2.627 -28.506 19.030 1.00 95.12 671 LYS A CA 1
ATOM 5346 C C . LYS A 1 671 ? -3.705 -28.954 18.045 1.00 95.12 671 LYS A C 1
ATOM 5348 O O . LYS A 1 671 ? -3.472 -29.866 17.261 1.00 95.12 671 LYS A O 1
ATOM 5353 N N . GLU A 1 672 ? -4.879 -28.335 18.111 1.00 92.81 672 GLU A N 1
ATOM 5354 C CA . GLU A 1 672 ? -6.061 -28.707 17.324 1.00 92.81 672 GLU A CA 1
ATOM 5355 C C . GLU A 1 672 ? -5.832 -28.481 15.826 1.00 92.81 672 GLU A C 1
ATOM 5357 O O . GLU A 1 672 ? -6.062 -29.373 15.015 1.00 92.81 672 GLU A O 1
ATOM 5362 N N . ALA A 1 673 ? -5.275 -27.323 15.470 1.00 94.94 673 ALA A N 1
ATOM 5363 C CA . ALA A 1 673 ? -4.924 -26.971 14.100 1.00 94.94 673 ALA A CA 1
ATOM 5364 C C . ALA A 1 673 ? -3.548 -27.505 13.648 1.00 94.94 673 ALA A C 1
ATOM 5366 O O . ALA A 1 673 ? -3.166 -27.298 12.498 1.00 94.94 673 ALA A O 1
ATOM 5367 N N . GLY A 1 674 ? -2.805 -28.199 14.523 1.00 95.12 674 GLY A N 1
ATOM 5368 C CA . GLY A 1 674 ? -1.475 -28.744 14.220 1.00 95.12 674 GLY A CA 1
ATOM 5369 C C . GLY A 1 674 ? -0.394 -27.682 13.986 1.00 95.12 674 GLY A C 1
ATOM 5370 O O . GLY A 1 674 ? 0.545 -27.914 13.225 1.00 95.12 674 GLY A O 1
ATOM 5371 N N . LEU A 1 675 ? -0.525 -26.506 14.609 1.00 95.38 675 LEU A N 1
ATOM 5372 C CA . LEU A 1 675 ? 0.404 -25.379 14.446 1.00 95.38 675 LEU A CA 1
ATOM 5373 C C . LEU A 1 675 ? 1.792 -25.673 15.036 1.00 95.38 675 LEU A C 1
ATOM 5375 O O . LEU A 1 675 ? 2.766 -25.023 14.677 1.00 95.38 675 LEU A O 1
ATOM 5379 N N . ASP A 1 676 ? 1.890 -26.668 15.919 1.00 94.56 676 ASP A N 1
ATOM 5380 C CA . ASP A 1 676 ? 3.145 -27.227 16.429 1.00 94.56 676 ASP A CA 1
ATOM 5381 C C . ASP A 1 676 ? 3.955 -27.997 15.366 1.00 94.56 676 ASP A C 1
ATOM 5383 O O . ASP A 1 676 ? 5.145 -28.238 15.562 1.00 94.56 676 ASP A O 1
ATOM 5387 N N . LYS A 1 677 ? 3.323 -28.361 14.241 1.00 93.94 677 LYS A N 1
ATOM 5388 C CA . LYS A 1 677 ? 3.919 -29.104 13.113 1.00 93.94 677 LYS A CA 1
ATOM 5389 C C . LYS A 1 677 ? 4.096 -28.252 11.852 1.00 93.94 677 LYS A C 1
ATOM 5391 O O . LYS A 1 677 ? 4.687 -28.723 10.884 1.00 93.94 677 LYS A O 1
ATOM 5396 N N . LEU A 1 678 ? 3.564 -27.030 11.845 1.00 93.25 678 LEU A N 1
ATOM 5397 C CA . LEU A 1 678 ? 3.628 -26.094 10.724 1.00 93.25 678 LEU A CA 1
ATOM 5398 C C . LEU A 1 678 ? 4.767 -25.090 10.946 1.00 93.25 678 LEU A C 1
ATOM 5400 O O . LEU A 1 678 ? 5.002 -24.647 12.070 1.00 93.25 678 LEU A O 1
ATOM 5404 N N . ASP A 1 679 ? 5.459 -24.692 9.876 1.00 92.62 679 ASP A N 1
ATOM 5405 C CA . ASP A 1 679 ? 6.515 -23.681 9.972 1.00 92.62 679 ASP A CA 1
ATOM 5406 C C . ASP A 1 679 ? 5.958 -22.355 10.530 1.00 92.62 679 ASP A C 1
ATOM 5408 O O . ASP A 1 679 ? 4.924 -21.835 10.090 1.00 92.62 679 ASP A O 1
ATOM 5412 N N . ARG A 1 680 ? 6.662 -21.785 11.514 1.00 91.38 680 ARG A N 1
ATOM 5413 C CA . ARG A 1 680 ? 6.268 -20.554 12.206 1.00 91.38 680 ARG A CA 1
ATOM 5414 C C . ARG A 1 680 ? 6.148 -19.351 11.262 1.00 91.38 680 ARG A C 1
ATOM 5416 O O . ARG A 1 680 ? 5.378 -18.432 11.544 1.00 91.38 680 ARG A O 1
ATOM 5423 N N . ALA A 1 681 ? 6.873 -19.347 10.147 1.00 91.38 681 ALA A N 1
ATOM 5424 C CA . ALA A 1 681 ? 6.779 -18.342 9.097 1.00 91.38 681 ALA A CA 1
ATOM 5425 C C . ALA A 1 681 ? 5.389 -18.291 8.433 1.00 91.38 681 ALA A C 1
ATOM 5427 O O . ALA A 1 681 ? 5.016 -17.241 7.911 1.00 91.38 681 ALA A O 1
ATOM 5428 N N . LEU A 1 682 ? 4.615 -19.385 8.487 1.00 94.25 682 LEU A N 1
ATOM 5429 C CA . LEU A 1 682 ? 3.301 -19.525 7.845 1.00 94.25 682 LEU A CA 1
ATOM 5430 C C . LEU A 1 682 ? 2.124 -19.066 8.729 1.00 94.25 682 LEU A C 1
ATOM 5432 O O . LEU A 1 682 ? 0.999 -18.919 8.250 1.00 94.25 682 LEU A O 1
ATOM 5436 N N . MET A 1 683 ? 2.368 -18.794 10.014 1.00 94.88 683 MET A N 1
ATOM 5437 C CA . MET A 1 683 ? 1.325 -18.496 11.009 1.00 94.88 683 MET A CA 1
ATOM 5438 C C . MET A 1 683 ? 0.458 -17.286 10.636 1.00 94.88 683 MET A C 1
ATOM 5440 O O . MET A 1 683 ? -0.764 -17.336 10.744 1.00 94.88 683 MET A O 1
ATOM 5444 N N . GLY A 1 684 ? 1.066 -16.217 10.110 1.00 95.19 684 GLY A N 1
ATOM 5445 C CA . GLY A 1 684 ? 0.321 -15.035 9.662 1.00 95.19 684 GLY A CA 1
ATOM 5446 C C . GLY A 1 684 ? -0.592 -15.300 8.457 1.00 95.19 684 GLY A C 1
ATOM 5447 O O . GLY A 1 684 ? -1.566 -14.581 8.259 1.00 95.19 684 GLY A O 1
ATOM 5448 N N . MET A 1 685 ? -0.311 -16.332 7.660 1.00 97.00 685 MET A N 1
ATOM 5449 C CA . MET A 1 685 ? -1.122 -16.730 6.507 1.00 97.00 685 MET A CA 1
ATOM 5450 C C . MET A 1 685 ? -2.346 -17.528 6.965 1.00 97.00 685 MET A C 1
ATOM 5452 O O . MET A 1 685 ? -3.443 -17.300 6.456 1.00 97.00 685 MET A O 1
ATOM 5456 N N . VAL A 1 686 ? -2.181 -18.374 7.991 1.00 98.44 686 VAL A N 1
ATOM 5457 C CA . VAL A 1 686 ? -3.288 -19.039 8.697 1.00 98.44 686 VAL A CA 1
ATOM 5458 C C . VAL A 1 686 ? -4.246 -17.989 9.275 1.00 98.44 686 VAL A C 1
ATOM 5460 O O . VAL A 1 686 ? -5.444 -18.034 8.996 1.00 98.44 686 VAL A O 1
ATOM 5463 N N . GLU A 1 687 ? -3.729 -16.978 9.984 1.00 98.12 687 GLU A N 1
ATOM 5464 C CA . GLU A 1 687 ? -4.550 -15.884 10.530 1.00 98.12 687 GLU A CA 1
ATOM 5465 C C . GLU A 1 687 ? -5.313 -15.098 9.453 1.00 98.12 687 GLU A C 1
ATOM 5467 O O . GLU A 1 687 ? -6.476 -14.744 9.654 1.00 98.12 687 GLU A O 1
ATOM 5472 N N . ILE A 1 688 ? -4.696 -14.843 8.291 1.00 98.50 688 ILE A N 1
ATOM 5473 C CA . ILE A 1 688 ? -5.353 -14.152 7.171 1.00 98.50 688 ILE A CA 1
ATOM 5474 C C . ILE A 1 688 ? -6.593 -14.929 6.700 1.00 98.50 688 ILE A C 1
ATOM 5476 O O . ILE A 1 688 ? -7.657 -14.330 6.507 1.00 98.50 688 ILE A O 1
ATOM 5480 N N . VAL A 1 689 ? -6.484 -16.254 6.569 1.00 98.25 689 VAL A N 1
ATOM 5481 C CA . VAL A 1 689 ? -7.606 -17.121 6.177 1.00 98.25 689 VAL A CA 1
ATOM 5482 C C . VAL A 1 689 ? -8.684 -17.150 7.271 1.00 98.25 689 VAL A C 1
ATOM 5484 O O . VAL A 1 689 ? -9.862 -16.927 6.968 1.00 98.25 689 VAL A O 1
ATOM 5487 N N . VAL A 1 690 ? -8.306 -17.300 8.548 1.00 98.44 690 VAL A N 1
ATOM 5488 C CA . VAL A 1 690 ? -9.249 -17.281 9.686 1.00 98.44 690 VAL A CA 1
ATOM 5489 C C . VAL A 1 690 ? -10.013 -15.952 9.765 1.00 98.44 690 VAL A C 1
ATOM 5491 O O . VAL A 1 690 ? -11.246 -15.950 9.781 1.00 98.44 690 VAL A O 1
ATOM 5494 N N . CYS A 1 691 ? -9.335 -14.800 9.738 1.00 98.56 691 CYS A N 1
ATOM 5495 C CA . CYS A 1 691 ? -10.003 -13.493 9.770 1.00 98.56 691 CYS A CA 1
ATOM 5496 C C . CYS A 1 691 ? -10.916 -13.256 8.554 1.00 98.56 691 CYS A C 1
ATOM 5498 O O . CYS A 1 691 ? -11.938 -12.571 8.661 1.00 98.56 691 CYS A O 1
ATOM 5500 N N . SER A 1 692 ? -10.579 -13.823 7.392 1.00 96.25 692 SER A N 1
ATOM 5501 C CA . SER A 1 692 ? -11.395 -13.674 6.184 1.00 96.25 692 SER A CA 1
ATOM 5502 C C . SER A 1 692 ? -12.696 -14.493 6.203 1.00 96.25 692 SER A C 1
ATOM 5504 O O . SER A 1 692 ? -13.659 -14.107 5.544 1.00 96.25 692 SER A O 1
ATOM 5506 N N . SER A 1 693 ? -12.785 -15.535 7.034 1.00 92.69 693 SER A N 1
ATOM 5507 C CA . SER A 1 693 ? -13.970 -16.408 7.131 1.00 92.69 693 SER A CA 1
ATOM 5508 C C . SER A 1 693 ? -15.030 -15.937 8.147 1.00 92.69 693 SER A C 1
ATOM 5510 O O . SER A 1 693 ? -16.153 -16.453 8.169 1.00 92.69 693 SER A O 1
ATOM 5512 N N . ALA A 1 694 ? -14.715 -14.906 8.937 1.00 94.31 694 ALA A N 1
ATOM 5513 C CA . ALA A 1 694 ? -15.573 -14.335 9.978 1.00 94.31 694 ALA A CA 1
ATOM 5514 C C . ALA A 1 694 ? -16.861 -13.661 9.448 1.00 94.31 694 ALA A C 1
ATOM 5516 O O . ALA A 1 694 ? -16.894 -13.153 8.322 1.00 94.31 694 ALA A O 1
ATOM 5517 N N . ARG A 1 695 ? -17.894 -13.542 10.295 1.00 90.19 695 ARG A N 1
ATOM 5518 C CA . ARG A 1 695 ? -19.142 -12.800 10.020 1.00 90.19 695 ARG A CA 1
ATOM 5519 C C . ARG A 1 695 ? -18.856 -11.342 9.659 1.00 90.19 695 ARG A C 1
ATOM 5521 O O . ARG A 1 695 ? -19.279 -10.862 8.610 1.00 90.19 695 ARG A O 1
ATOM 5528 N N . LEU A 1 696 ? -18.124 -10.647 10.527 1.00 92.88 696 LEU A N 1
ATOM 5529 C CA . LEU A 1 696 ? -17.715 -9.254 10.371 1.00 92.88 696 LEU A CA 1
ATOM 5530 C C . LEU A 1 696 ? -16.218 -9.139 10.673 1.00 92.88 696 LEU A C 1
ATOM 5532 O O . LEU A 1 696 ? -15.707 -9.817 11.563 1.00 92.88 696 LEU A O 1
ATOM 5536 N N . PHE A 1 697 ? -15.520 -8.290 9.921 1.00 97.06 697 PHE A N 1
ATOM 5537 C CA . PHE A 1 697 ? -14.089 -8.045 10.078 1.00 97.06 697 PHE A CA 1
ATOM 5538 C C . PHE A 1 697 ? -13.796 -6.558 10.314 1.00 97.06 697 PHE A C 1
ATOM 5540 O O . PHE A 1 697 ? -14.309 -5.709 9.583 1.00 97.06 697 PHE A O 1
ATOM 5547 N N . VAL A 1 698 ? -12.929 -6.245 11.285 1.00 97.75 698 VAL A N 1
ATOM 5548 C CA . VAL A 1 698 ? -12.322 -4.910 11.445 1.00 97.75 698 VAL A CA 1
ATOM 5549 C C . VAL A 1 698 ? -10.803 -4.998 11.297 1.00 97.75 698 VAL A C 1
ATOM 5551 O O . VAL A 1 698 ? -10.112 -5.571 12.140 1.00 97.75 698 VAL A O 1
ATOM 5554 N N . GLY A 1 699 ? -10.265 -4.365 10.257 1.00 97.19 699 GLY A N 1
ATOM 5555 C CA . GLY A 1 699 ? -8.825 -4.253 10.036 1.00 97.19 699 GLY A CA 1
ATOM 5556 C C . GLY A 1 699 ? -8.206 -2.964 10.586 1.00 97.19 699 GLY A C 1
ATOM 5557 O O . GLY A 1 699 ? -8.863 -1.935 10.753 1.00 97.19 699 GLY A O 1
ATOM 5558 N N . THR A 1 700 ? -6.888 -2.982 10.776 1.00 96.50 700 THR A N 1
ATOM 5559 C CA . THR A 1 700 ? -6.073 -1.764 10.919 1.00 96.50 700 THR A CA 1
ATOM 5560 C C . THR A 1 700 ? -5.900 -1.093 9.550 1.00 96.50 700 THR A C 1
ATOM 5562 O O . THR A 1 700 ? -5.525 -1.770 8.588 1.00 96.50 700 THR A O 1
ATOM 5565 N N . TRP A 1 701 ? -6.160 0.215 9.444 1.00 94.06 701 TRP A N 1
ATOM 5566 C CA . TRP A 1 701 ? -5.954 0.997 8.209 1.00 94.06 701 TRP A CA 1
ATOM 5567 C C . TRP A 1 701 ? -4.461 1.062 7.818 1.00 94.06 701 TRP A C 1
ATOM 5569 O O . TRP A 1 701 ? -3.592 0.849 8.659 1.00 94.06 701 TRP A O 1
ATOM 5579 N N . HIS A 1 702 ? -4.150 1.298 6.537 1.00 92.69 702 HIS A N 1
ATOM 5580 C CA . HIS A 1 702 ? -2.795 1.247 5.950 1.00 92.69 702 HIS A CA 1
ATOM 5581 C C . HIS A 1 702 ? -2.022 -0.087 6.071 1.00 92.69 702 HIS A C 1
ATOM 5583 O O . HIS A 1 702 ? -0.918 -0.198 5.537 1.00 92.69 702 HIS A O 1
ATOM 5589 N N . SER A 1 703 ? -2.562 -1.123 6.719 1.00 94.56 703 SER A N 1
ATOM 5590 C CA . SER A 1 703 ? -1.909 -2.433 6.785 1.00 94.56 703 SER A CA 1
ATOM 5591 C C . SER A 1 703 ? -2.247 -3.291 5.562 1.00 94.56 703 SER A C 1
ATOM 5593 O O . SER A 1 703 ? -3.403 -3.664 5.360 1.00 94.56 703 SER A O 1
ATOM 5595 N N . THR A 1 704 ? -1.230 -3.689 4.793 1.00 94.00 704 THR A N 1
ATOM 5596 C CA . THR A 1 704 ? -1.358 -4.612 3.646 1.00 94.00 704 THR A CA 1
ATOM 5597 C C . THR A 1 704 ? -1.838 -6.016 4.052 1.00 94.00 704 THR A C 1
ATOM 5599 O O . THR A 1 704 ? -2.428 -6.722 3.236 1.00 94.00 704 THR A O 1
ATOM 5602 N N . PHE A 1 705 ? -1.686 -6.390 5.330 1.00 95.69 705 PHE A N 1
ATOM 5603 C CA . PHE A 1 705 ? -2.250 -7.604 5.941 1.00 95.69 705 PHE A CA 1
ATOM 5604 C C . PHE A 1 705 ? -3.775 -7.480 6.135 1.00 95.69 705 PHE A C 1
ATOM 5606 O O . PHE A 1 705 ? -4.525 -8.329 5.655 1.00 95.69 705 PHE A O 1
ATOM 5613 N N . SER A 1 706 ? -4.261 -6.372 6.726 1.00 97.25 706 SER A N 1
ATOM 5614 C CA . SER A 1 706 ? -5.705 -6.044 6.746 1.00 97.25 706 SER A CA 1
ATOM 5615 C C . SER A 1 706 ? -6.284 -5.943 5.336 1.00 97.25 706 SER A C 1
ATOM 5617 O O . SER A 1 706 ? -7.432 -6.320 5.101 1.00 97.25 706 SER A O 1
ATOM 5619 N N . GLY A 1 707 ? -5.482 -5.408 4.408 1.00 95.88 707 GLY A N 1
ATOM 5620 C CA . GLY A 1 707 ? -5.753 -5.411 2.980 1.00 95.88 707 GLY A CA 1
ATOM 5621 C C . GLY A 1 707 ? -6.070 -6.823 2.511 1.00 95.88 707 GLY A C 1
ATOM 5622 O O . GLY A 1 707 ? -7.217 -7.082 2.163 1.00 95.88 707 GLY A O 1
ATOM 5623 N N . TYR A 1 708 ? -5.108 -7.749 2.574 1.00 97.31 708 TYR A N 1
ATOM 5624 C CA . TYR A 1 708 ? -5.291 -9.070 1.973 1.00 97.31 708 TYR A CA 1
ATOM 5625 C C . TYR A 1 708 ? -6.496 -9.840 2.538 1.00 97.31 708 TYR A C 1
ATOM 5627 O O . TYR A 1 708 ? -7.277 -10.388 1.761 1.00 97.31 708 TYR A O 1
ATOM 5635 N N . ILE A 1 709 ? -6.734 -9.777 3.857 1.00 98.00 709 ILE A N 1
ATOM 5636 C CA . ILE A 1 709 ? -7.954 -10.325 4.486 1.00 98.00 709 ILE A CA 1
ATOM 5637 C C . ILE A 1 709 ? -9.214 -9.801 3.783 1.00 98.00 709 ILE A C 1
ATOM 5639 O O . ILE A 1 709 ? -10.121 -10.566 3.467 1.00 98.00 709 ILE A O 1
ATOM 5643 N N . THR A 1 710 ? -9.261 -8.500 3.493 1.00 96.00 710 THR A N 1
ATOM 5644 C CA . THR A 1 710 ? -10.392 -7.851 2.816 1.00 96.00 710 THR A CA 1
ATOM 5645 C C . THR A 1 710 ? -10.580 -8.351 1.378 1.00 96.00 710 THR A C 1
ATOM 5647 O O . THR A 1 710 ? -11.722 -8.516 0.953 1.00 96.00 710 THR A O 1
ATOM 5650 N N . ARG A 1 711 ? -9.499 -8.653 0.640 1.00 95.19 711 ARG A N 1
ATOM 5651 C CA . ARG A 1 711 ? -9.607 -9.274 -0.695 1.00 95.19 711 ARG A CA 1
ATOM 5652 C C . ARG A 1 711 ? -10.093 -10.716 -0.617 1.00 95.19 711 ARG A C 1
ATOM 5654 O O . ARG A 1 711 ? -10.961 -11.084 -1.402 1.00 95.19 711 ARG A O 1
ATOM 5661 N N . LEU A 1 712 ? -9.602 -11.508 0.340 1.00 94.75 712 LEU A N 1
ATOM 5662 C CA . LEU A 1 712 ? -10.099 -12.872 0.542 1.00 94.75 712 LEU A CA 1
ATOM 5663 C C . LEU A 1 712 ? -11.590 -12.873 0.896 1.00 94.75 712 LEU A C 1
ATOM 5665 O O . LEU A 1 712 ? -12.345 -13.619 0.285 1.00 94.75 712 LEU A O 1
ATOM 5669 N N . ARG A 1 713 ? -12.053 -11.969 1.775 1.00 91.75 713 ARG A N 1
ATOM 5670 C CA . ARG A 1 713 ? -13.494 -11.754 2.035 1.00 91.75 713 ARG A CA 1
ATOM 5671 C C . ARG A 1 713 ? -14.280 -11.494 0.745 1.00 91.75 713 ARG A C 1
ATOM 5673 O O . ARG A 1 713 ? -15.369 -12.036 0.580 1.00 91.75 713 ARG A O 1
ATOM 5680 N N . GLY A 1 714 ? -13.705 -10.716 -0.170 1.00 87.88 714 GLY A N 1
ATOM 5681 C CA . GLY A 1 714 ? -14.248 -10.474 -1.504 1.00 87.88 714 GLY A CA 1
ATOM 5682 C C . GLY A 1 714 ? -14.335 -11.724 -2.384 1.00 87.88 714 GLY A C 1
ATOM 5683 O O . GLY A 1 714 ? -15.391 -11.989 -2.953 1.00 87.88 714 GLY A O 1
ATOM 5684 N N . TYR A 1 715 ? -13.271 -12.530 -2.456 1.00 90.00 715 TYR A N 1
ATOM 5685 C CA . TYR A 1 715 ? -13.285 -13.818 -3.169 1.00 90.00 715 TYR A CA 1
ATOM 5686 C C . TYR A 1 715 ? -14.246 -14.841 -2.536 1.00 90.00 715 TYR A C 1
ATOM 5688 O O . TYR A 1 715 ? -14.871 -15.620 -3.249 1.00 90.00 715 TYR A O 1
ATOM 5696 N N . TYR A 1 716 ? -14.440 -14.790 -1.215 1.00 84.94 716 TYR A N 1
ATOM 5697 C CA . TYR A 1 716 ? -15.461 -15.547 -0.482 1.00 84.94 716 TYR A CA 1
ATOM 5698 C C . TYR A 1 716 ? -16.903 -15.048 -0.708 1.00 84.94 716 TYR A C 1
ATOM 5700 O O . TYR A 1 716 ? -17.818 -15.535 -0.045 1.00 84.94 716 TYR A O 1
ATOM 5708 N N . GLY A 1 717 ? -17.127 -14.065 -1.588 1.00 78.88 717 GLY A N 1
ATOM 5709 C CA . GLY A 1 717 ? -18.453 -13.506 -1.868 1.00 78.88 717 GLY A CA 1
ATOM 5710 C C . GLY A 1 717 ? -19.070 -12.735 -0.695 1.00 78.88 717 GLY A C 1
ATOM 5711 O O . GLY A 1 717 ? -20.272 -12.469 -0.699 1.00 78.88 717 GLY A O 1
ATOM 5712 N N . ARG A 1 718 ? -18.287 -12.376 0.335 1.00 81.06 718 ARG A N 1
ATOM 5713 C CA . ARG A 1 718 ? -18.804 -11.628 1.488 1.00 81.06 718 ARG A CA 1
ATOM 5714 C C . ARG A 1 718 ? -19.029 -10.178 1.089 1.00 81.06 718 ARG A C 1
ATOM 5716 O O . ARG A 1 718 ? -18.099 -9.503 0.645 1.00 81.06 718 ARG A O 1
ATOM 5723 N N . SER A 1 719 ? -20.243 -9.681 1.330 1.00 82.94 719 SER A N 1
ATOM 5724 C CA . SER A 1 719 ? -20.577 -8.285 1.051 1.00 82.94 719 SER A CA 1
ATOM 5725 C C . SER A 1 719 ? -19.578 -7.333 1.702 1.00 82.94 719 SER A C 1
ATOM 5727 O O . SER A 1 719 ? -19.220 -7.472 2.882 1.00 82.94 719 SER A O 1
ATOM 5729 N N . LYS A 1 720 ? -19.189 -6.305 0.942 1.00 83.12 720 LYS A N 1
ATOM 5730 C CA . LYS A 1 720 ? -18.290 -5.217 1.367 1.00 83.12 720 LYS A CA 1
ATOM 5731 C C . LYS A 1 720 ? -18.725 -4.558 2.687 1.00 83.12 720 LYS A C 1
ATOM 5733 O O . LYS A 1 720 ? -17.894 -4.024 3.412 1.00 83.12 720 LYS A O 1
ATOM 5738 N N . MET A 1 721 ? -20.024 -4.634 2.998 1.00 84.50 721 MET A N 1
ATOM 5739 C CA . MET A 1 721 ? -20.690 -4.090 4.186 1.00 84.50 721 MET A CA 1
ATOM 5740 C C . MET A 1 721 ? -20.335 -4.820 5.496 1.00 84.50 721 MET A C 1
ATOM 5742 O O . MET A 1 721 ? -20.781 -4.431 6.577 1.00 84.50 721 MET A O 1
ATOM 5746 N N . THR A 1 722 ? -19.556 -5.900 5.399 1.00 88.38 722 THR A N 1
ATOM 5747 C CA . THR A 1 722 ? -19.043 -6.699 6.522 1.00 88.38 722 THR A CA 1
ATOM 5748 C C . THR A 1 722 ? -17.564 -6.425 6.834 1.00 88.38 722 THR A C 1
ATOM 5750 O O . THR A 1 722 ? -17.000 -7.083 7.710 1.00 88.38 722 THR A O 1
ATOM 5753 N N . SER A 1 723 ? -16.929 -5.476 6.134 1.00 92.44 723 SER A N 1
ATOM 5754 C CA . SER A 1 723 ? -15.482 -5.226 6.175 1.00 92.44 723 SER A CA 1
ATOM 5755 C C . SER A 1 723 ? -15.180 -3.765 6.530 1.00 92.44 723 SER A C 1
ATOM 5757 O O . SER A 1 723 ? -15.367 -2.857 5.722 1.00 92.44 723 SER A O 1
ATOM 5759 N N . TYR A 1 724 ? -14.682 -3.550 7.745 1.00 94.62 724 TYR A N 1
ATOM 5760 C CA . TYR A 1 724 ? -14.525 -2.244 8.386 1.00 94.62 724 TYR A CA 1
ATOM 5761 C C . TYR A 1 724 ? -13.052 -1.936 8.693 1.00 94.62 724 TYR A C 1
ATOM 5763 O O . TYR A 1 724 ? -12.206 -2.831 8.733 1.00 94.62 724 TYR A O 1
ATOM 5771 N N . TYR A 1 725 ? -12.753 -0.672 9.005 1.00 94.38 725 TYR A N 1
ATOM 5772 C CA . TYR A 1 725 ? -11.471 -0.265 9.597 1.00 94.38 725 TYR A CA 1
ATOM 5773 C C . TYR A 1 725 ? -11.647 0.377 10.978 1.00 94.38 725 TYR A C 1
ATOM 5775 O O . TYR A 1 725 ? -12.609 1.099 11.218 1.00 94.38 725 TYR A O 1
ATOM 5783 N N . SER A 1 726 ? -10.696 0.167 11.886 1.00 91.19 726 SER A N 1
ATOM 5784 C CA . SER A 1 726 ? -10.739 0.755 13.237 1.00 91.19 726 SER A CA 1
ATOM 5785 C C . SER A 1 726 ? -10.462 2.257 13.277 1.00 91.19 726 SER A C 1
ATOM 5787 O O . SER A 1 726 ? -10.934 2.956 14.170 1.00 91.19 726 SER A O 1
ATOM 5789 N N . PHE A 1 727 ? -9.719 2.779 12.301 1.00 90.12 727 PHE A N 1
ATOM 5790 C CA . PHE A 1 727 ? -9.406 4.200 12.213 1.00 90.12 727 PHE A CA 1
ATOM 5791 C C . PHE A 1 727 ? -10.649 5.000 11.790 1.00 90.12 727 PHE A C 1
ATOM 5793 O O . PHE A 1 727 ? -11.068 4.945 10.631 1.00 90.12 727 PHE A O 1
ATOM 5800 N N . ARG A 1 728 ? -11.237 5.759 12.727 1.00 86.62 728 ARG A N 1
ATOM 5801 C CA . ARG A 1 728 ? -12.527 6.467 12.568 1.00 86.62 728 ARG A CA 1
ATOM 5802 C C . ARG A 1 728 ? -12.696 7.239 11.246 1.00 86.62 728 ARG A C 1
ATOM 5804 O O . ARG A 1 728 ? -13.739 7.062 10.623 1.00 86.62 728 ARG A O 1
ATOM 5811 N N . PRO A 1 729 ? -11.715 8.013 10.732 1.00 87.69 729 PRO A N 1
ATOM 5812 C CA . PRO A 1 729 ? -11.853 8.712 9.445 1.00 87.69 729 PRO A CA 1
ATOM 5813 C C . PRO A 1 729 ? -11.976 7.800 8.208 1.00 87.69 729 PRO A C 1
ATOM 5815 O O . PRO A 1 729 ? -12.239 8.291 7.110 1.00 87.69 729 PRO A O 1
ATOM 5818 N N . ARG A 1 730 ? -11.744 6.488 8.350 1.00 89.19 730 ARG A N 1
ATOM 5819 C CA . ARG A 1 730 ? -11.715 5.493 7.263 1.00 89.19 730 ARG A CA 1
ATOM 5820 C C . ARG A 1 730 ? -12.563 4.243 7.538 1.00 89.19 730 ARG A C 1
ATOM 5822 O O . ARG A 1 730 ? -12.565 3.340 6.706 1.00 89.19 730 ARG A O 1
ATOM 5829 N N . ILE A 1 731 ? -13.324 4.197 8.637 1.00 88.81 731 ILE A N 1
ATOM 5830 C CA . ILE A 1 731 ? -14.098 3.015 9.072 1.00 88.81 731 ILE A CA 1
ATOM 5831 C C . ILE A 1 731 ? -14.973 2.393 7.973 1.00 88.81 731 ILE A C 1
ATOM 5833 O O . ILE A 1 731 ? -14.965 1.177 7.813 1.00 88.81 731 ILE A O 1
ATOM 5837 N N . PHE A 1 732 ? -15.644 3.215 7.160 1.00 88.00 732 PHE A N 1
ATOM 5838 C CA . PHE A 1 732 ? -16.513 2.772 6.058 1.00 88.00 732 PHE A CA 1
ATOM 5839 C C . PHE A 1 732 ? -15.815 2.709 4.685 1.00 88.00 732 PHE A C 1
ATOM 5841 O O . PHE A 1 732 ? -16.493 2.706 3.657 1.00 88.00 732 PHE A O 1
ATOM 5848 N N . SER A 1 733 ? -14.477 2.697 4.617 1.00 88.81 733 SER A N 1
ATOM 5849 C CA . SER A 1 733 ? -13.757 2.854 3.339 1.00 88.81 733 SER A CA 1
ATOM 5850 C C . SER A 1 733 ? -13.993 1.727 2.324 1.00 88.81 733 SER A C 1
ATOM 5852 O O . SER A 1 733 ? -13.794 1.969 1.137 1.00 88.81 733 SER A O 1
ATOM 5854 N N . MET A 1 734 ? -14.413 0.530 2.752 1.00 88.00 734 MET A N 1
ATOM 5855 C CA . MET A 1 734 ? -14.770 -0.569 1.838 1.00 88.00 734 MET A CA 1
ATOM 5856 C C . MET A 1 734 ? -16.234 -0.544 1.395 1.00 88.00 734 MET A C 1
ATOM 5858 O O . MET A 1 734 ? -16.590 -1.153 0.388 1.00 88.00 734 MET A O 1
ATOM 5862 N N . HIS A 1 735 ? -17.096 0.161 2.126 1.00 86.69 735 HIS A N 1
ATOM 5863 C CA . HIS A 1 735 ? -18.541 0.112 1.915 1.00 86.69 735 HIS A CA 1
ATOM 5864 C C . HIS A 1 735 ? -19.003 0.899 0.678 1.00 86.69 735 HIS A C 1
ATOM 5866 O O . HIS A 1 735 ? -20.104 0.676 0.178 1.00 86.69 735 HIS A O 1
ATOM 5872 N N . LYS A 1 736 ? -18.174 1.825 0.185 1.00 82.56 736 LYS A N 1
ATOM 5873 C CA . LYS A 1 736 ? -18.432 2.609 -1.027 1.00 82.56 736 LYS A CA 1
ATOM 5874 C C . LYS A 1 736 ? -17.577 2.071 -2.167 1.00 82.56 736 LYS A C 1
ATOM 5876 O O . LYS A 1 736 ? -16.361 1.952 -1.996 1.00 82.56 736 LYS A O 1
ATOM 5881 N N . TRP A 1 737 ? -18.178 1.802 -3.326 1.00 83.19 737 TRP A N 1
ATOM 5882 C CA . TRP A 1 737 ? -17.407 1.651 -4.557 1.00 83.19 737 TRP A CA 1
ATOM 5883 C C . TRP A 1 737 ? -16.564 2.905 -4.811 1.00 83.19 737 TRP A C 1
ATOM 5885 O O . TRP A 1 737 ? -17.043 4.036 -4.703 1.00 83.19 737 TRP A O 1
ATOM 5895 N N . GLN A 1 738 ? -15.291 2.688 -5.121 1.00 83.62 738 GLN A N 1
ATOM 5896 C CA . GLN A 1 738 ? -14.344 3.710 -5.545 1.00 83.62 738 GLN A CA 1
ATOM 5897 C C . GLN A 1 738 ? -13.378 3.046 -6.517 1.00 83.62 738 GLN A C 1
ATOM 5899 O O . GLN A 1 738 ? -12.833 1.987 -6.201 1.00 83.62 738 GLN A O 1
ATOM 5904 N N . PHE A 1 739 ? -13.139 3.678 -7.661 1.00 85.25 739 PHE A N 1
ATOM 5905 C CA . PHE A 1 739 ? -12.096 3.237 -8.576 1.00 85.25 739 PHE A CA 1
ATOM 5906 C C . PHE A 1 739 ? -10.698 3.484 -7.952 1.00 85.25 739 PHE A C 1
ATOM 5908 O O . PHE A 1 739 ? -10.528 4.500 -7.259 1.00 85.25 739 PHE A O 1
ATOM 5915 N N . PRO A 1 740 ? -9.709 2.583 -8.149 1.00 89.69 740 PRO A N 1
ATOM 5916 C CA . PRO A 1 740 ? -8.340 2.737 -7.651 1.00 89.69 740 PRO A CA 1
ATOM 5917 C C . PRO A 1 740 ? -7.750 4.137 -7.838 1.00 89.69 740 PRO A C 1
ATOM 5919 O O . PRO A 1 740 ? -7.720 4.669 -8.943 1.00 89.69 740 PRO A O 1
ATOM 5922 N N . SER A 1 741 ? -7.296 4.753 -6.744 1.00 87.12 741 SER A N 1
ATOM 5923 C CA . SER A 1 741 ? -6.805 6.138 -6.746 1.00 87.12 741 SER A CA 1
ATOM 5924 C C . SER A 1 741 ? -5.966 6.486 -5.505 1.00 87.12 741 SER A C 1
ATOM 5926 O O . SER A 1 741 ? -6.157 5.938 -4.418 1.00 87.12 741 SER A O 1
ATOM 5928 N N . GLY A 1 742 ? -5.040 7.441 -5.647 1.00 85.75 742 GLY A N 1
ATOM 5929 C CA . GLY A 1 742 ? -4.189 7.921 -4.552 1.00 85.75 742 GLY A CA 1
ATOM 5930 C C . GLY A 1 742 ? -3.149 6.885 -4.108 1.00 85.75 742 GLY A C 1
ATOM 5931 O O . GLY A 1 742 ? -2.387 6.376 -4.921 1.00 85.75 742 GLY A O 1
ATOM 5932 N N . ASN A 1 743 ? -3.093 6.567 -2.810 1.00 87.25 743 ASN A N 1
ATOM 5933 C CA . ASN A 1 743 ? -2.200 5.522 -2.299 1.00 87.25 743 ASN A CA 1
ATOM 5934 C C . ASN A 1 743 ? -2.803 4.131 -2.576 1.00 87.25 743 ASN A C 1
ATOM 5936 O O . ASN A 1 743 ? -3.518 3.578 -1.737 1.00 87.25 743 ASN A O 1
ATOM 5940 N N . TYR A 1 744 ? -2.515 3.584 -3.759 1.00 90.06 744 TYR A N 1
ATOM 5941 C CA . TYR A 1 744 ? -3.060 2.311 -4.238 1.00 90.06 744 TYR A CA 1
ATOM 5942 C C . TYR A 1 744 ? -2.790 1.132 -3.284 1.00 90.06 744 TYR A C 1
ATOM 5944 O O . TYR A 1 744 ? -3.678 0.301 -3.104 1.00 90.06 744 TYR A O 1
ATOM 5952 N N . ALA A 1 745 ? -1.628 1.088 -2.618 1.00 88.44 745 ALA A N 1
ATOM 5953 C CA . ALA A 1 745 ? -1.262 0.049 -1.648 1.00 88.44 745 ALA A CA 1
ATOM 5954 C C . ALA A 1 745 ? -1.904 0.198 -0.246 1.00 88.44 745 ALA A C 1
ATOM 5956 O O . ALA A 1 745 ? -1.815 -0.725 0.563 1.00 88.44 745 ALA A O 1
ATOM 5957 N N . ALA A 1 746 ? -2.556 1.324 0.078 1.00 83.00 746 ALA A N 1
ATOM 5958 C CA . ALA A 1 746 ? -3.095 1.585 1.425 1.00 83.00 746 ALA A CA 1
ATOM 5959 C C . ALA A 1 746 ? -4.240 0.649 1.857 1.00 83.00 746 ALA A C 1
ATOM 5961 O O . ALA A 1 746 ? -4.473 0.475 3.056 1.00 83.00 746 ALA A O 1
ATOM 5962 N N . ARG A 1 747 ? -4.972 0.095 0.887 1.00 89.25 747 ARG A N 1
ATOM 5963 C CA . ARG A 1 747 ? -6.051 -0.888 1.053 1.00 89.25 747 ARG A CA 1
ATOM 5964 C C . ARG A 1 747 ? -6.182 -1.727 -0.216 1.00 89.25 747 ARG A C 1
ATOM 5966 O O . ARG A 1 747 ? -5.633 -1.358 -1.248 1.00 89.25 747 ARG A O 1
ATOM 5973 N N . GLU A 1 748 ? -6.927 -2.824 -0.157 1.00 92.69 748 GLU A N 1
ATOM 5974 C CA . GLU A 1 748 ? -7.406 -3.501 -1.370 1.00 92.69 748 GLU A CA 1
ATOM 5975 C C . GLU A 1 748 ? -8.607 -2.740 -1.967 1.00 92.69 748 GLU A C 1
ATOM 5977 O O . GLU A 1 748 ? -9.273 -1.951 -1.281 1.00 92.69 748 GLU A O 1
ATOM 5982 N N . TRP A 1 749 ? -8.900 -2.987 -3.243 1.00 91.50 749 TRP A N 1
ATOM 5983 C CA . TRP A 1 749 ? -9.997 -2.354 -3.974 1.00 91.50 749 TRP A CA 1
ATOM 5984 C C . TRP A 1 749 ? -10.929 -3.395 -4.572 1.00 91.50 749 TRP A C 1
ATOM 5986 O O . TRP A 1 749 ? -10.509 -4.447 -5.048 1.00 91.50 749 TRP A O 1
ATOM 5996 N N . GLN A 1 750 ? -12.216 -3.067 -4.578 1.00 88.56 750 GLN A N 1
ATOM 5997 C CA . GLN A 1 750 ? -13.282 -3.989 -4.948 1.00 88.56 750 GLN A CA 1
ATOM 5998 C C . GLN A 1 750 ? -13.220 -4.409 -6.431 1.00 88.56 750 GLN A C 1
ATOM 6000 O O . GLN A 1 750 ? -13.728 -5.466 -6.793 1.00 88.56 750 GLN A O 1
ATOM 6005 N N . SER A 1 751 ? -12.513 -3.641 -7.268 1.00 88.75 751 SER A N 1
ATOM 6006 C CA . SER A 1 751 ? -12.156 -3.961 -8.659 1.00 88.75 751 SER A CA 1
ATOM 6007 C C . SER A 1 751 ? -11.343 -5.253 -8.837 1.00 88.75 751 SER A C 1
ATOM 6009 O O . SER A 1 751 ? -11.166 -5.700 -9.967 1.00 88.75 751 SER A O 1
ATOM 6011 N N . ALA A 1 752 ? -10.830 -5.839 -7.751 1.00 91.06 752 ALA A N 1
ATOM 6012 C CA . ALA A 1 752 ? -10.081 -7.093 -7.765 1.00 91.06 752 ALA A CA 1
ATOM 6013 C C . ALA A 1 752 ? -10.955 -8.358 -7.663 1.00 91.06 752 ALA A C 1
ATOM 6015 O O . ALA A 1 752 ? -10.440 -9.449 -7.899 1.00 91.06 752 ALA A O 1
ATOM 6016 N N . TRP A 1 753 ? -12.241 -8.233 -7.301 1.00 89.06 753 TRP A N 1
ATOM 6017 C CA . TRP A 1 753 ? -13.163 -9.374 -7.150 1.00 89.06 753 TRP A CA 1
ATOM 6018 C C . TRP A 1 753 ? -14.607 -9.111 -7.602 1.00 89.06 753 TRP A C 1
ATOM 6020 O O . TRP A 1 753 ? -15.292 -10.057 -7.981 1.00 89.06 753 TRP A O 1
ATOM 6030 N N . LEU A 1 754 ? -15.090 -7.864 -7.606 1.00 86.88 754 LEU A N 1
ATOM 6031 C CA . LEU A 1 754 ? -16.419 -7.545 -8.135 1.00 86.88 754 LEU A CA 1
ATOM 6032 C C . LEU A 1 754 ? -16.414 -7.600 -9.670 1.00 86.88 754 LEU A C 1
ATOM 6034 O O . LEU A 1 754 ? -15.508 -7.088 -10.323 1.00 86.88 754 LEU A O 1
ATOM 6038 N N . GLY A 1 755 ? -17.432 -8.259 -10.218 1.00 86.06 755 GLY A N 1
ATOM 6039 C CA . GLY A 1 755 ? -17.689 -8.561 -11.627 1.00 86.06 755 GLY A CA 1
ATOM 6040 C C . GLY A 1 755 ? -16.612 -9.299 -12.427 1.00 86.06 755 GLY A C 1
ATOM 6041 O O . GLY A 1 755 ? -16.763 -9.417 -13.641 1.00 86.06 755 GLY A O 1
ATOM 6042 N N . ILE A 1 756 ? -15.552 -9.818 -11.795 1.00 91.31 756 ILE A N 1
ATOM 6043 C CA . ILE A 1 756 ? -14.409 -10.412 -12.511 1.00 91.31 756 ILE A CA 1
ATOM 6044 C C . ILE A 1 756 ? -14.727 -11.701 -13.284 1.00 91.31 756 ILE A C 1
ATOM 6046 O O . ILE A 1 756 ? -13.878 -12.150 -14.043 1.00 91.31 756 ILE A O 1
ATOM 6050 N N . ASP A 1 757 ? -15.906 -12.309 -13.130 1.00 89.38 757 ASP A N 1
ATOM 6051 C CA . ASP A 1 757 ? -16.317 -13.479 -13.927 1.00 89.38 757 ASP A CA 1
ATOM 6052 C C . ASP A 1 757 ? -17.039 -13.115 -15.236 1.00 89.38 757 ASP A C 1
ATOM 6054 O O . ASP A 1 757 ? -17.288 -13.992 -16.066 1.00 89.38 757 ASP A O 1
ATOM 6058 N N . GLY A 1 758 ? -17.319 -11.824 -15.446 1.00 89.94 758 GLY A N 1
ATOM 6059 C CA . GLY A 1 758 ? -17.874 -11.283 -16.683 1.00 89.94 758 GLY A CA 1
ATOM 6060 C C . GLY A 1 758 ? -16.834 -10.731 -17.664 1.00 89.94 758 GLY A C 1
ATOM 6061 O O . GLY A 1 758 ? -15.627 -10.712 -17.412 1.00 89.94 758 GLY A O 1
ATOM 6062 N N . ASP A 1 759 ? -17.342 -10.238 -18.792 1.00 91.56 759 ASP A N 1
ATOM 6063 C CA . ASP A 1 759 ? -16.560 -9.798 -19.960 1.00 91.56 759 ASP A CA 1
ATOM 6064 C C . ASP A 1 759 ? -16.439 -8.267 -20.098 1.00 91.56 759 ASP A C 1
ATOM 6066 O O . ASP A 1 759 ? -15.897 -7.783 -21.086 1.00 91.56 759 ASP A O 1
ATOM 6070 N N . GLU A 1 760 ? -16.941 -7.503 -19.124 1.00 90.88 760 GLU A N 1
ATOM 6071 C CA . GLU A 1 760 ? -17.006 -6.033 -19.141 1.00 90.88 760 GLU A CA 1
ATOM 6072 C C . GLU A 1 760 ? -16.227 -5.405 -17.973 1.00 90.88 760 GLU A C 1
ATOM 6074 O O . GLU A 1 760 ? -15.994 -6.039 -16.938 1.00 90.88 760 GLU A O 1
ATOM 6079 N N . TYR A 1 761 ? -15.856 -4.128 -18.111 1.00 87.00 761 TYR A N 1
ATOM 6080 C CA . TYR A 1 761 ? -15.277 -3.361 -17.004 1.00 87.00 761 TYR A CA 1
ATOM 6081 C C . TYR A 1 761 ? -16.336 -3.016 -15.955 1.00 87.00 761 TYR A C 1
ATOM 6083 O O . TYR A 1 761 ? -17.396 -2.473 -16.271 1.00 87.00 761 TYR A O 1
ATOM 6091 N N . ILE A 1 762 ? -16.006 -3.225 -14.681 1.00 79.62 762 ILE A N 1
ATOM 6092 C CA . ILE A 1 762 ? -16.837 -2.766 -13.567 1.00 79.62 762 ILE A CA 1
ATOM 6093 C C . ILE A 1 762 ? -16.498 -1.313 -13.258 1.00 79.62 762 ILE A C 1
ATOM 6095 O O . ILE A 1 762 ? -15.449 -1.004 -12.701 1.00 79.62 762 ILE A O 1
ATOM 6099 N N . THR A 1 763 ? -17.401 -0.421 -13.657 1.00 75.69 763 THR A N 1
ATOM 6100 C CA . THR A 1 763 ? -17.309 1.034 -13.459 1.00 75.69 763 THR A CA 1
ATOM 6101 C C . THR A 1 763 ? -18.178 1.534 -12.300 1.00 75.69 763 THR A C 1
ATOM 6103 O O . THR A 1 763 ? -17.955 2.633 -11.793 1.00 75.69 763 THR A O 1
ATOM 6106 N N . GLN A 1 764 ? -19.141 0.726 -11.847 1.00 73.94 764 GLN A N 1
ATOM 6107 C CA . GLN A 1 764 ? -20.162 1.090 -10.862 1.00 73.94 764 GLN A CA 1
ATOM 6108 C C . GLN A 1 764 ? -20.251 0.092 -9.700 1.00 73.94 764 GLN A C 1
ATOM 6110 O O . GLN A 1 764 ? -19.797 -1.047 -9.798 1.00 73.94 764 GLN A O 1
ATOM 6115 N N . ASP A 1 765 ? -20.890 0.515 -8.610 1.00 76.25 765 ASP A N 1
ATOM 6116 C CA . ASP A 1 765 ? -21.180 -0.347 -7.465 1.00 76.25 765 ASP A CA 1
ATOM 6117 C C . ASP A 1 765 ? -22.226 -1.412 -7.840 1.00 76.25 765 ASP A C 1
ATOM 6119 O O . ASP A 1 765 ? -23.315 -1.067 -8.300 1.00 76.25 765 ASP A O 1
ATOM 6123 N N . ILE A 1 766 ? -21.913 -2.693 -7.624 1.00 71.88 766 ILE A N 1
ATOM 6124 C CA . ILE A 1 766 ? -22.858 -3.812 -7.812 1.00 71.88 766 ILE A CA 1
ATOM 6125 C C . ILE A 1 766 ? -23.530 -4.261 -6.501 1.00 71.88 766 ILE A C 1
ATOM 6127 O O . ILE A 1 766 ? -24.451 -5.069 -6.525 1.00 71.88 766 ILE A O 1
ATOM 6131 N N . GLU A 1 767 ? -23.154 -3.664 -5.363 1.00 71.75 767 GLU A N 1
ATOM 6132 C CA . GLU A 1 767 ? -23.877 -3.765 -4.088 1.00 71.75 767 GLU A CA 1
ATOM 6133 C C . GLU A 1 767 ? -24.386 -2.381 -3.606 1.00 71.75 767 GLU A C 1
ATOM 6135 O O . GLU A 1 767 ? -24.173 -2.022 -2.440 1.00 71.75 767 GLU A O 1
ATOM 6140 N N . PRO A 1 768 ? -25.038 -1.545 -4.443 1.00 65.62 768 PRO A N 1
ATOM 6141 C CA . PRO A 1 768 ? -25.389 -0.170 -4.062 1.00 65.62 768 PRO A CA 1
ATOM 6142 C C . PRO A 1 768 ? -26.354 -0.128 -2.866 1.00 65.62 768 PRO A C 1
ATOM 6144 O O . PRO A 1 768 ? -26.238 0.738 -2.006 1.00 65.62 768 PRO A O 1
ATOM 6147 N N . ASN A 1 769 ? -27.238 -1.126 -2.772 1.00 63.75 769 ASN A N 1
ATOM 6148 C CA . ASN A 1 769 ? -28.221 -1.303 -1.699 1.00 63.75 769 ASN A CA 1
ATOM 6149 C C . ASN A 1 769 ? -27.811 -2.406 -0.698 1.00 63.75 769 ASN A C 1
ATOM 6151 O O . ASN A 1 769 ? -28.671 -3.037 -0.078 1.00 63.75 769 ASN A O 1
ATOM 6155 N N . GLY A 1 770 ? -26.508 -2.690 -0.568 1.00 61.44 770 GLY A N 1
ATOM 6156 C CA . GLY A 1 770 ? -25.990 -3.704 0.353 1.00 61.44 770 GLY A CA 1
ATOM 6157 C C . GLY A 1 770 ? -26.417 -3.426 1.798 1.00 61.44 770 GLY A C 1
ATOM 6158 O O . GLY A 1 770 ? -26.109 -2.373 2.356 1.00 61.44 770 GLY A O 1
ATOM 6159 N N . LYS A 1 771 ? -27.136 -4.367 2.422 1.00 61.22 771 LYS A N 1
ATOM 6160 C CA . LYS A 1 771 ? -27.611 -4.217 3.806 1.00 61.22 771 LYS A CA 1
ATOM 6161 C C . LYS A 1 771 ? -26.434 -4.339 4.774 1.00 61.22 771 LYS A C 1
ATOM 6163 O O . LYS A 1 771 ? -25.771 -5.372 4.809 1.00 61.22 771 LYS A O 1
ATOM 6168 N N . SER A 1 772 ? -26.193 -3.310 5.586 1.00 63.44 772 SER A N 1
ATOM 6169 C CA . SER A 1 772 ? -25.198 -3.408 6.655 1.00 63.44 772 SER A CA 1
ATOM 6170 C C . SER A 1 772 ? -25.687 -4.350 7.760 1.00 63.44 772 SER A C 1
ATOM 6172 O O . SER A 1 772 ? -26.868 -4.280 8.114 1.00 63.44 772 SER A O 1
ATOM 6174 N N . PRO A 1 773 ? -24.806 -5.144 8.402 1.00 57.94 773 PRO A N 1
ATOM 6175 C CA . PRO A 1 773 ? -25.140 -5.900 9.614 1.00 57.94 773 PRO A CA 1
ATOM 6176 C C . PRO A 1 773 ? -25.675 -5.038 10.772 1.00 57.94 773 PRO A C 1
ATOM 6178 O O . PRO A 1 773 ? -26.253 -5.573 11.710 1.00 57.94 773 PRO A O 1
ATOM 6181 N N . ILE A 1 774 ? -25.483 -3.714 10.698 1.00 55.78 774 ILE A N 1
ATOM 6182 C CA . ILE A 1 774 ? -25.926 -2.711 11.678 1.00 55.78 774 ILE A CA 1
ATOM 6183 C C . ILE A 1 774 ? -27.035 -1.770 11.152 1.00 55.78 774 ILE A C 1
ATOM 6185 O O . ILE A 1 774 ? -27.256 -0.708 11.728 1.00 55.78 774 ILE A O 1
ATOM 6189 N N . GLY A 1 775 ? -27.728 -2.139 10.066 1.00 53.88 775 GLY A N 1
ATOM 6190 C CA . GLY A 1 775 ? -28.880 -1.400 9.522 1.00 53.88 775 GLY A CA 1
ATOM 6191 C C . GLY A 1 775 ? -28.582 -0.474 8.325 1.00 53.88 775 GLY A C 1
ATOM 6192 O O . GLY A 1 775 ? -27.492 -0.527 7.749 1.00 53.88 775 GLY A O 1
ATOM 6193 N N . PRO A 1 776 ? -29.561 0.346 7.892 1.00 49.34 776 PRO A N 1
ATOM 6194 C CA . PRO A 1 776 ? -29.396 1.312 6.802 1.00 49.34 776 PRO A CA 1
ATOM 6195 C C . PRO A 1 776 ? -28.273 2.317 7.072 1.00 49.34 776 PRO A C 1
ATOM 6197 O O . PRO A 1 776 ? -28.047 2.714 8.213 1.00 49.34 776 PRO A O 1
ATOM 6200 N N . PHE A 1 777 ? -27.587 2.776 6.021 1.00 50.59 777 PHE A N 1
ATOM 6201 C CA . PHE A 1 777 ? -26.427 3.665 6.172 1.00 50.59 777 PHE A CA 1
ATOM 6202 C C . PHE A 1 777 ? -26.757 4.983 6.890 1.00 50.59 777 PHE A C 1
ATOM 6204 O O . PHE A 1 777 ? -25.930 5.506 7.636 1.00 50.59 777 PHE A O 1
ATOM 6211 N N . ASP A 1 778 ? -27.979 5.479 6.717 1.00 46.09 778 ASP A N 1
ATOM 6212 C CA . ASP A 1 778 ? -28.476 6.697 7.356 1.00 46.09 778 ASP A CA 1
ATOM 6213 C C . ASP A 1 778 ? -28.783 6.513 8.851 1.00 46.09 778 ASP A C 1
ATOM 6215 O O . ASP A 1 778 ? -28.739 7.482 9.614 1.00 46.09 778 ASP A O 1
ATOM 6219 N N . ASP A 1 779 ? -29.036 5.283 9.303 1.00 42.53 779 ASP A N 1
ATOM 6220 C CA . ASP A 1 779 ? -29.250 4.941 10.716 1.00 42.53 779 ASP A CA 1
ATOM 6221 C C . ASP A 1 779 ? -27.939 4.664 11.463 1.00 42.53 779 ASP A C 1
ATOM 6223 O O . ASP A 1 779 ? -27.894 4.701 12.699 1.00 42.53 779 ASP A O 1
ATOM 6227 N N . ILE A 1 780 ? -26.836 4.470 10.731 1.00 51.16 780 ILE A N 1
ATOM 6228 C CA . ILE A 1 780 ? -25.491 4.323 11.288 1.00 51.16 780 ILE A CA 1
ATOM 6229 C C . ILE A 1 780 ? -25.054 5.664 11.906 1.00 51.16 780 ILE A C 1
ATOM 6231 O O . ILE A 1 780 ? -24.386 6.500 11.294 1.00 51.16 780 ILE A O 1
ATOM 6235 N N . LYS A 1 781 ? -25.395 5.861 13.188 1.00 44.31 781 LYS A N 1
ATOM 6236 C CA . LYS A 1 781 ? -25.073 7.063 13.988 1.00 44.31 781 LYS A CA 1
ATOM 6237 C C . LYS A 1 781 ? -23.571 7.385 14.081 1.00 44.31 781 LYS A C 1
ATOM 6239 O O . LYS A 1 781 ? -23.223 8.485 14.488 1.00 44.31 781 LYS A O 1
ATOM 6244 N N . LEU A 1 782 ? -22.689 6.469 13.672 1.00 44.38 782 LEU A N 1
ATOM 6245 C CA . LEU A 1 782 ? -21.254 6.722 13.472 1.00 44.38 782 LEU A CA 1
ATOM 6246 C C . LEU A 1 782 ? -20.974 7.738 12.338 1.00 44.38 782 LEU A C 1
ATOM 6248 O O . LEU A 1 782 ? -19.940 8.393 12.376 1.00 44.38 782 LEU A O 1
ATOM 6252 N N . LEU A 1 783 ? -21.881 7.914 11.362 1.00 38.84 783 LEU A N 1
ATOM 6253 C CA . LEU A 1 783 ? -21.798 8.981 10.347 1.00 38.84 783 LEU A CA 1
ATOM 6254 C C . LEU A 1 783 ? -22.458 10.291 10.795 1.00 38.84 783 LEU A C 1
ATOM 6256 O O . LEU A 1 783 ? -21.900 11.363 10.565 1.00 38.84 783 LEU A O 1
ATOM 6260 N N . LYS A 1 784 ? -23.587 10.222 11.514 1.00 38.53 784 LYS A N 1
ATOM 6261 C CA . LYS A 1 784 ? -24.218 11.364 12.222 1.00 38.53 784 LYS A CA 1
ATOM 6262 C C . LYS A 1 784 ? -23.421 11.733 13.493 1.00 38.53 784 LYS A C 1
ATOM 6264 O O . LYS A 1 784 ? -23.988 11.959 14.558 1.00 38.53 784 LYS A O 1
ATOM 6269 N N . GLY A 1 785 ? -22.094 11.680 13.376 1.00 41.09 785 GLY A N 1
ATOM 6270 C CA . GLY A 1 785 ? -21.194 11.312 14.465 1.00 41.09 785 GLY A CA 1
ATOM 6271 C C . GLY A 1 785 ? -19.699 11.383 14.138 1.00 41.09 785 GLY A C 1
ATOM 6272 O O . GLY A 1 785 ? -18.899 10.885 14.927 1.00 41.09 785 GLY A O 1
ATOM 6273 N N . SER A 1 786 ? -19.290 12.113 13.090 1.00 34.56 786 SER A N 1
ATOM 6274 C CA . SER A 1 786 ? -18.190 13.051 13.354 1.00 34.56 786 SER A CA 1
ATOM 6275 C C . SER A 1 786 ? -18.687 13.929 14.503 1.00 34.56 786 SER A C 1
ATOM 6277 O O . SER A 1 786 ? -19.682 14.628 14.282 1.00 34.56 786 SER A O 1
ATOM 6279 N N . PRO A 1 787 ? -18.093 13.904 15.714 1.00 37.91 787 PRO A N 1
ATOM 6280 C CA . PRO A 1 787 ? -18.426 14.930 16.690 1.00 37.91 787 PRO A CA 1
ATOM 6281 C C . PRO A 1 787 ? -18.174 16.265 15.979 1.00 37.91 787 PRO A C 1
ATOM 6283 O O . PRO A 1 787 ? -17.102 16.403 15.372 1.00 37.91 787 PRO A O 1
ATOM 6286 N N . PRO A 1 788 ? -19.141 17.207 15.950 1.00 41.78 788 PRO A N 1
ATOM 6287 C CA . PRO A 1 788 ? -18.891 18.509 15.344 1.00 41.78 788 PRO A CA 1
ATOM 6288 C C . PRO A 1 788 ? -17.621 19.019 16.007 1.00 41.78 788 PRO A C 1
ATOM 6290 O O . PRO A 1 788 ? -17.576 19.022 17.236 1.00 41.78 788 PRO A O 1
ATOM 6293 N N . ARG A 1 789 ? -16.564 19.296 15.221 1.00 42.72 789 ARG A N 1
ATOM 6294 C CA . ARG A 1 789 ? -15.233 19.648 15.748 1.00 42.72 789 ARG A CA 1
ATOM 6295 C C . ARG A 1 789 ? -15.477 20.767 16.759 1.00 42.72 789 ARG A C 1
ATOM 6297 O O . ARG A 1 789 ? -15.828 21.842 16.275 1.00 42.72 789 ARG A O 1
ATOM 6304 N N . PRO A 1 790 ? -15.399 20.504 18.085 1.00 43.53 790 PRO A N 1
ATOM 6305 C CA . PRO A 1 790 ? -16.310 21.157 19.025 1.00 43.53 790 PRO A CA 1
ATOM 6306 C C . PRO A 1 790 ? -16.311 22.669 18.904 1.00 43.53 790 PRO A C 1
ATOM 6308 O O . PRO A 1 790 ? -15.289 23.243 18.542 1.00 43.53 790 PRO A O 1
ATOM 6311 N N . ASP A 1 791 ? -17.407 23.346 19.248 1.00 45.72 791 ASP A N 1
ATOM 6312 C CA . ASP A 1 791 ? -17.488 24.803 19.059 1.00 45.72 791 ASP A CA 1
ATOM 6313 C C . ASP A 1 791 ? -16.412 25.597 19.819 1.00 45.72 791 ASP A C 1
ATOM 6315 O O . ASP A 1 791 ? -16.232 26.781 19.548 1.00 45.72 791 ASP A O 1
ATOM 6319 N N . HIS A 1 792 ? -15.669 24.948 20.720 1.00 45.81 792 HIS A N 1
ATOM 6320 C CA . HIS A 1 792 ? -14.436 25.425 21.341 1.00 45.81 792 HIS A CA 1
ATOM 6321 C C . HIS A 1 792 ? -13.136 25.072 20.566 1.00 45.81 792 HIS A C 1
ATOM 6323 O O . HIS A 1 792 ? -12.190 25.850 20.587 1.00 45.81 792 HIS A O 1
ATOM 6329 N N . LEU A 1 793 ? -13.074 23.946 19.841 1.00 41.41 793 LEU A N 1
ATOM 6330 C CA . LEU A 1 793 ? -11.947 23.459 19.016 1.00 41.41 793 LEU A CA 1
ATOM 6331 C C . LEU A 1 793 ? -11.992 23.854 17.521 1.00 41.41 793 LEU A C 1
ATOM 6333 O O . LEU A 1 793 ? -11.078 23.488 16.772 1.00 41.41 793 LEU A O 1
ATOM 6337 N N . ALA A 1 794 ? -13.045 24.524 17.041 1.00 50.47 794 ALA A N 1
ATOM 6338 C CA . ALA A 1 794 ? -13.176 24.972 15.646 1.00 50.47 794 ALA A CA 1
ATOM 6339 C C . ALA A 1 794 ? -11.996 25.863 15.174 1.00 50.47 794 ALA A C 1
ATOM 6341 O O . ALA A 1 794 ? -11.224 26.372 15.985 1.00 50.47 794 ALA A O 1
ATOM 6342 N N . ARG A 1 795 ? -11.822 26.050 13.850 1.00 53.56 795 ARG A N 1
ATOM 6343 C CA . ARG A 1 795 ? -10.715 26.869 13.296 1.00 53.56 795 ARG A CA 1
ATOM 6344 C C . ARG A 1 795 ? -10.736 28.272 13.928 1.00 53.56 795 ARG A C 1
ATOM 6346 O O . ARG A 1 795 ? -11.789 28.903 13.951 1.00 53.56 795 ARG A O 1
ATOM 6353 N N . GLY A 1 796 ? -9.595 28.732 14.444 1.00 51.59 796 GLY A N 1
ATOM 6354 C CA . GLY A 1 796 ? -9.481 30.025 15.128 1.00 51.59 796 GLY A CA 1
ATOM 6355 C C . GLY A 1 796 ? -9.976 30.062 16.585 1.00 51.59 796 GLY A C 1
ATOM 6356 O O . GLY A 1 796 ? -10.088 31.157 17.131 1.00 51.59 796 GLY A O 1
ATOM 6357 N N . LYS A 1 797 ? -10.270 28.917 17.225 1.00 54.06 797 LYS A N 1
ATOM 6358 C CA . LYS A 1 797 ? -10.617 28.818 18.657 1.00 54.06 797 LYS A CA 1
ATOM 6359 C C . LYS A 1 797 ? -9.707 27.824 19.395 1.00 54.06 797 LYS A C 1
ATOM 6361 O O . LYS A 1 797 ? -9.277 26.825 18.823 1.00 54.06 797 LYS A O 1
ATOM 6366 N N . SER A 1 798 ? -9.397 28.108 20.662 1.00 55.25 798 SER A N 1
ATOM 6367 C CA . SER A 1 798 ? -8.284 27.490 21.410 1.00 55.25 798 SER A CA 1
ATOM 6368 C C . SER A 1 798 ? -8.639 26.238 22.225 1.00 55.25 798 SER A C 1
ATOM 6370 O O . SER A 1 798 ? -7.898 25.869 23.131 1.00 55.25 798 SER A O 1
ATOM 6372 N N . GLY A 1 799 ? -9.783 25.604 21.970 1.00 57.31 799 GLY A N 1
ATOM 6373 C CA . GLY A 1 799 ? -10.275 24.472 22.760 1.00 57.31 799 GLY A CA 1
ATOM 6374 C C . GLY A 1 799 ? -11.039 24.849 24.035 1.00 57.31 799 GLY A C 1
ATOM 6375 O O . GLY A 1 799 ? -11.489 23.948 24.733 1.00 57.31 799 GLY A O 1
ATOM 6376 N N . LEU A 1 800 ? -11.252 26.142 24.312 1.00 58.19 800 LEU A N 1
ATOM 6377 C CA . LEU A 1 800 ? -12.008 26.633 25.474 1.00 58.19 800 LEU A CA 1
ATOM 6378 C C . LEU A 1 800 ? -13.351 27.291 25.076 1.00 58.19 800 LEU A C 1
ATOM 6380 O O . LEU A 1 800 ? -13.487 27.764 23.941 1.00 58.19 800 LEU A O 1
ATOM 6384 N N . PRO A 1 801 ? -14.353 27.339 25.979 1.00 60.03 801 PRO A N 1
ATOM 6385 C CA . PRO A 1 801 ? -15.579 28.122 25.799 1.00 60.03 801 PRO A CA 1
ATOM 6386 C C . PRO A 1 801 ? -15.300 29.610 25.542 1.00 60.03 801 PRO A C 1
ATOM 6388 O O . PRO A 1 801 ? -14.333 30.162 26.054 1.00 60.03 801 PRO A O 1
ATOM 6391 N N . MET A 1 802 ? -16.185 30.305 24.816 1.00 59.88 802 MET A N 1
ATOM 6392 C CA . MET A 1 802 ? -15.956 31.711 24.422 1.00 59.88 802 MET A CA 1
ATOM 6393 C C . MET A 1 802 ? -15.753 32.666 25.619 1.00 59.88 802 MET A C 1
ATOM 6395 O O . MET A 1 802 ? -14.984 33.621 25.529 1.00 59.88 802 MET A O 1
ATOM 6399 N N . ALA A 1 803 ? -16.403 32.389 26.756 1.00 63.22 803 ALA A N 1
ATOM 6400 C CA . ALA A 1 803 ? -16.229 33.143 28.003 1.00 63.22 803 ALA A CA 1
ATOM 6401 C C . ALA A 1 803 ? -14.829 32.972 28.633 1.00 63.22 803 ALA A C 1
ATOM 6403 O O . ALA A 1 803 ? -14.372 33.842 29.369 1.00 63.22 803 ALA A O 1
ATOM 6404 N N . GLU A 1 804 ? -14.139 31.877 28.312 1.00 65.25 804 GLU A N 1
ATOM 6405 C CA . GLU A 1 804 ? -12.788 31.534 28.772 1.00 65.25 804 GLU A CA 1
ATOM 6406 C C . GLU A 1 804 ? -11.708 31.887 27.730 1.00 65.25 804 GLU A C 1
ATOM 6408 O O . GLU A 1 804 ? -10.517 31.721 27.989 1.00 65.25 804 GLU A O 1
ATOM 6413 N N . THR A 1 805 ? -12.090 32.435 26.567 1.00 68.69 805 THR A N 1
ATOM 6414 C CA . THR A 1 805 ? -11.168 32.912 25.521 1.00 68.69 805 THR A CA 1
ATOM 6415 C C . THR A 1 805 ? -11.149 34.446 25.407 1.00 68.69 805 THR A C 1
ATOM 6417 O O . THR A 1 805 ? -11.519 34.984 24.360 1.00 68.69 805 THR A O 1
ATOM 6420 N N . PRO A 1 806 ? -10.681 35.203 26.424 1.00 70.81 806 PRO A N 1
ATOM 6421 C CA . PRO A 1 806 ? -10.676 36.671 26.385 1.00 70.81 806 PRO A CA 1
ATOM 6422 C C . PRO A 1 806 ? -9.795 37.258 25.267 1.00 70.81 806 PRO A C 1
ATOM 6424 O O . PRO A 1 806 ? -9.997 38.396 24.858 1.00 70.81 806 PRO A O 1
ATOM 6427 N N . ALA A 1 807 ? -8.848 36.477 24.740 1.00 70.12 807 ALA A N 1
ATOM 6428 C CA . ALA A 1 807 ? -8.046 36.809 23.560 1.00 70.12 807 ALA A CA 1
ATOM 6429 C C . ALA A 1 807 ? -8.866 36.913 22.255 1.00 70.12 807 ALA A C 1
ATOM 6431 O O . ALA A 1 807 ? -8.472 37.618 21.329 1.00 70.12 807 ALA A O 1
ATOM 6432 N N . LEU A 1 808 ? -10.018 36.235 22.178 1.00 70.00 808 LEU A N 1
ATOM 6433 C CA . LEU A 1 808 ? -10.898 36.231 21.003 1.00 70.00 808 LEU A CA 1
ATOM 6434 C C . LEU A 1 808 ? -12.005 37.298 21.077 1.00 70.00 808 LEU A C 1
ATOM 6436 O O . LEU A 1 808 ? -12.802 37.425 20.149 1.00 70.00 808 LEU A O 1
ATOM 6440 N N . ILE A 1 809 ? -12.061 38.099 22.148 1.00 75.94 809 ILE A N 1
ATOM 6441 C CA . ILE A 1 809 ? -13.046 39.179 22.280 1.00 75.94 809 ILE A CA 1
ATOM 6442 C C . ILE A 1 809 ? -12.754 40.263 21.234 1.00 75.94 809 ILE A C 1
ATOM 6444 O O . ILE A 1 809 ? -11.693 40.886 21.229 1.00 75.94 809 ILE A O 1
ATOM 6448 N N . GLY A 1 810 ? -13.713 40.475 20.330 1.00 73.44 810 GLY A N 1
ATOM 6449 C CA . GLY A 1 810 ? -13.568 41.382 19.189 1.00 73.44 810 GLY A CA 1
ATOM 6450 C C . GLY A 1 810 ? -12.726 40.829 18.034 1.00 73.44 810 GLY A C 1
ATOM 6451 O O . GLY A 1 810 ? -12.547 41.540 17.048 1.00 73.44 810 GLY A O 1
ATOM 6452 N N . ALA A 1 811 ? -12.238 39.586 18.121 1.00 75.69 811 ALA A N 1
ATOM 6453 C CA . ALA A 1 811 ? -11.550 38.942 17.010 1.00 75.69 811 ALA A CA 1
ATOM 6454 C C . ALA A 1 811 ? -12.525 38.677 15.852 1.00 75.69 811 ALA A C 1
ATOM 6456 O O . ALA A 1 811 ? -13.700 38.364 16.059 1.00 75.69 811 ALA A O 1
ATOM 6457 N N . GLN A 1 812 ? -12.024 38.766 14.624 1.00 76.19 812 GLN A N 1
ATOM 6458 C CA . GLN A 1 812 ? -12.761 38.411 13.410 1.00 76.19 812 GLN A CA 1
ATOM 6459 C C . GLN A 1 812 ? -11.970 37.364 12.634 1.00 76.19 812 GLN A C 1
ATOM 6461 O O . GLN A 1 812 ? -10.752 37.275 12.777 1.00 76.19 812 GLN A O 1
ATOM 6466 N N . ARG A 1 813 ? -12.633 36.572 11.789 1.00 75.25 813 ARG A N 1
ATOM 6467 C CA . ARG A 1 813 ? -11.913 35.621 10.937 1.00 75.25 813 ARG A CA 1
ATOM 6468 C C . ARG A 1 813 ? -10.966 36.371 9.990 1.00 75.25 813 ARG A C 1
ATOM 6470 O O . ARG A 1 813 ? -11.302 37.453 9.509 1.00 75.25 813 ARG A O 1
ATOM 6477 N N . GLY A 1 814 ? -9.797 35.794 9.718 1.00 77.94 814 GLY A N 1
ATOM 6478 C CA . GLY A 1 814 ? -8.977 36.208 8.586 1.00 77.94 814 GLY A CA 1
ATOM 6479 C C . GLY A 1 814 ? -9.751 36.077 7.272 1.00 77.94 814 GLY A C 1
ATOM 6480 O O . GLY A 1 814 ? -10.604 35.197 7.130 1.00 77.94 814 GLY A O 1
ATOM 6481 N N . THR A 1 815 ? -9.448 36.959 6.326 1.00 81.44 815 THR A N 1
ATOM 6482 C CA . THR A 1 815 ? -9.972 36.920 4.958 1.00 81.44 815 THR A CA 1
ATOM 6483 C C . THR A 1 815 ? -8.844 36.622 3.978 1.00 81.44 815 THR A C 1
ATOM 6485 O O . THR A 1 815 ? -7.691 36.938 4.270 1.00 81.44 815 THR A O 1
ATOM 6488 N N . VAL A 1 816 ? -9.172 36.025 2.834 1.00 79.56 816 VAL A N 1
ATOM 6489 C CA . VAL A 1 816 ? -8.239 35.781 1.725 1.00 79.56 816 VAL A CA 1
ATOM 6490 C C . VAL A 1 816 ? -8.773 36.511 0.502 1.00 79.56 816 VAL A C 1
ATOM 6492 O O . VAL A 1 816 ? -9.926 36.306 0.128 1.00 79.56 816 VAL A O 1
ATOM 6495 N N . GLU A 1 817 ? -7.951 37.367 -0.097 1.00 81.50 817 GLU A N 1
ATOM 6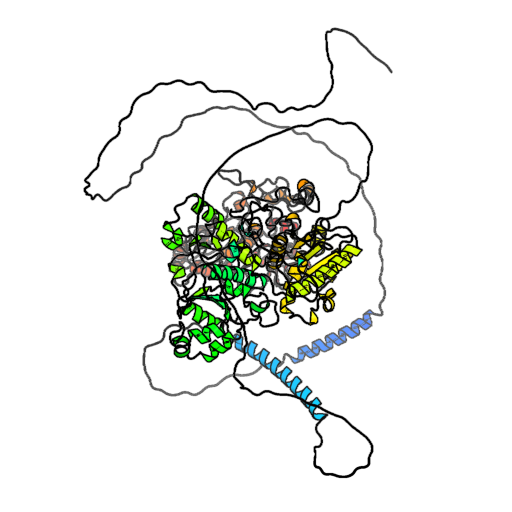496 C CA . GLU A 1 817 ? -8.272 38.026 -1.361 1.00 81.50 817 GLU A CA 1
ATOM 6497 C C . GLU A 1 817 ? -7.969 37.067 -2.518 1.00 81.50 817 GLU A C 1
ATOM 6499 O O . GLU A 1 817 ? -6.876 36.511 -2.609 1.00 81.50 817 GLU A O 1
ATOM 6504 N N . CYS A 1 818 ? -8.990 36.784 -3.326 1.00 78.19 818 CYS A N 1
ATOM 6505 C CA . CYS A 1 818 ? -8.996 35.775 -4.383 1.00 78.19 818 CYS A CA 1
ATOM 6506 C C . CYS A 1 818 ? -10.221 36.031 -5.280 1.00 78.19 818 CYS A C 1
ATOM 6508 O O . CYS A 1 818 ? -11.204 36.629 -4.837 1.00 78.19 818 CYS A O 1
ATOM 6510 N N . ASP A 1 819 ? -10.194 35.536 -6.513 1.00 76.69 819 ASP A N 1
ATOM 6511 C CA . ASP A 1 819 ? -11.311 35.540 -7.471 1.00 76.69 819 ASP A CA 1
ATOM 6512 C C . ASP A 1 819 ? -12.537 34.716 -7.017 1.00 76.69 819 ASP A C 1
ATOM 6514 O O . ASP A 1 819 ? -13.650 34.922 -7.504 1.00 76.69 819 ASP A O 1
ATOM 6518 N N . VAL A 1 820 ? -12.353 33.811 -6.052 1.00 64.38 820 VAL A N 1
ATOM 6519 C CA . VAL A 1 820 ? -13.391 32.961 -5.449 1.00 64.38 820 VAL A CA 1
ATOM 6520 C C . VAL A 1 820 ? -13.362 33.039 -3.919 1.00 64.38 820 VAL A C 1
ATOM 6522 O O . VAL A 1 820 ? -12.304 33.224 -3.321 1.00 64.38 820 VAL A O 1
ATOM 6525 N N . ASP A 1 821 ? -14.509 32.852 -3.246 1.00 74.62 821 ASP A N 1
ATOM 6526 C CA . ASP A 1 821 ? -14.560 32.862 -1.773 1.00 74.62 821 ASP A CA 1
ATOM 6527 C C . ASP A 1 821 ? -13.845 31.642 -1.164 1.00 74.62 821 ASP A C 1
ATOM 6529 O O . ASP A 1 821 ? -14.416 30.576 -0.908 1.00 74.62 821 ASP A O 1
ATOM 6533 N N . VAL A 1 822 ? -12.561 31.843 -0.880 1.00 78.00 822 VAL A N 1
ATOM 6534 C CA . VAL A 1 822 ? -11.700 30.919 -0.146 1.00 78.00 822 VAL A CA 1
ATOM 6535 C C . VAL A 1 822 ? -11.412 31.404 1.276 1.00 78.00 822 VAL A C 1
ATOM 6537 O O . VAL A 1 822 ? -10.489 30.906 1.921 1.00 78.00 822 VAL A O 1
ATOM 6540 N N . ASN A 1 823 ? -12.257 32.272 1.855 1.00 76.31 823 ASN A N 1
ATOM 6541 C CA . ASN A 1 823 ? -12.169 32.647 3.276 1.00 76.31 823 ASN A CA 1
ATOM 6542 C C . ASN A 1 823 ? -12.280 31.418 4.200 1.00 76.31 823 ASN A C 1
ATOM 6544 O O . ASN A 1 823 ? -11.802 31.425 5.335 1.00 76.31 823 ASN A O 1
ATOM 6548 N N . GLN A 1 824 ? -12.845 30.307 3.711 1.00 69.31 824 GLN A N 1
ATOM 6549 C CA . GLN A 1 824 ? -12.801 29.019 4.401 1.00 69.31 824 GLN A CA 1
ATOM 6550 C C . GLN A 1 824 ? -11.382 28.458 4.624 1.00 69.31 824 GLN A C 1
ATOM 6552 O O . GLN A 1 824 ? -11.196 27.707 5.588 1.00 69.31 824 GLN A O 1
ATOM 6557 N N . LEU A 1 825 ? -10.388 28.830 3.809 1.00 72.88 825 LEU A N 1
ATOM 6558 C CA . LEU A 1 825 ? -8.982 28.442 3.969 1.00 72.88 825 LEU A CA 1
ATOM 6559 C C . LEU A 1 825 ? -8.279 29.223 5.086 1.00 72.88 825 LEU A C 1
ATOM 6561 O O . LEU A 1 825 ? -7.394 28.658 5.728 1.00 72.88 825 LEU A O 1
ATOM 6565 N N . ALA A 1 826 ? -8.717 30.453 5.387 1.00 75.44 826 ALA A N 1
ATOM 6566 C CA . ALA A 1 826 ? -8.148 31.254 6.468 1.00 75.44 826 ALA A CA 1
ATOM 6567 C C . ALA A 1 826 ? -8.212 30.497 7.804 1.00 75.44 826 ALA A C 1
ATOM 6569 O O . ALA A 1 826 ? -9.296 30.167 8.308 1.00 75.44 826 ALA A O 1
ATOM 6570 N N . TYR A 1 827 ? -7.034 30.205 8.359 1.00 72.44 827 TYR A N 1
ATOM 6571 C CA . TYR A 1 827 ? -6.851 29.570 9.667 1.00 72.44 827 TYR A CA 1
ATOM 6572 C C . TYR A 1 827 ? -6.500 30.581 10.771 1.00 72.44 827 TYR A C 1
ATOM 6574 O O . TYR A 1 827 ? -6.590 30.242 11.950 1.00 72.44 827 TYR A O 1
ATOM 6582 N N . TRP A 1 828 ? -6.130 31.805 10.383 1.00 76.81 828 TRP A N 1
ATOM 6583 C CA . TRP A 1 828 ? -5.839 32.938 11.257 1.00 76.81 828 TRP A CA 1
ATOM 6584 C C . TRP A 1 828 ? -7.086 33.795 11.527 1.00 76.81 828 TRP A C 1
ATOM 6586 O O . TRP A 1 828 ? -8.101 33.707 10.829 1.00 76.81 828 TRP A O 1
ATOM 6596 N N . ASN A 1 829 ? -6.977 34.665 12.530 1.00 74.19 829 ASN A N 1
ATOM 6597 C CA . ASN A 1 829 ? -7.970 35.674 12.887 1.00 74.19 829 ASN A CA 1
ATOM 6598 C C . ASN A 1 829 ? -7.342 37.074 12.805 1.00 74.19 829 ASN A C 1
ATOM 6600 O O . ASN A 1 829 ? -6.176 37.250 13.157 1.00 74.19 829 ASN A O 1
ATOM 6604 N N . LYS A 1 830 ? -8.138 38.092 12.462 1.00 76.50 830 LYS A N 1
ATOM 6605 C CA . LYS A 1 830 ? -7.871 39.466 12.910 1.00 76.50 830 LYS A CA 1
ATOM 6606 C C . LYS A 1 830 ? -7.992 39.459 14.435 1.00 76.50 830 LYS A C 1
ATOM 6608 O O . LYS A 1 830 ? -9.022 39.032 14.962 1.00 76.50 830 LYS A O 1
ATOM 6613 N N . GLN A 1 831 ? -6.924 39.835 15.133 1.00 74.06 831 GLN A N 1
ATOM 6614 C CA . GLN A 1 831 ? -6.797 39.592 16.572 1.00 74.06 831 GLN A CA 1
ATOM 6615 C C . GLN A 1 831 ? -7.840 40.344 17.415 1.00 74.06 831 GLN A C 1
ATOM 6617 O O . GLN A 1 831 ? -8.276 41.440 17.062 1.00 74.06 831 GLN A O 1
ATOM 6622 N N . GLY A 1 832 ? -8.214 39.754 18.555 1.00 76.00 832 GLY A N 1
ATOM 6623 C CA . GLY A 1 832 ? -9.071 40.406 19.544 1.00 76.00 832 GLY A CA 1
ATOM 6624 C C . GLY A 1 832 ? -8.352 41.539 20.276 1.00 76.00 832 GLY A C 1
ATOM 6625 O O . GLY A 1 832 ? -7.128 41.670 20.211 1.00 76.00 832 GLY A O 1
ATOM 6626 N N . THR A 1 833 ? -9.112 42.367 20.995 1.00 77.12 833 THR A N 1
ATOM 6627 C CA . THR A 1 833 ? -8.593 43.606 21.609 1.00 77.12 833 THR A CA 1
ATOM 6628 C C . THR A 1 833 ? -7.414 43.353 22.545 1.00 77.12 833 THR A C 1
ATOM 6630 O O . THR A 1 833 ? -6.406 44.043 22.448 1.00 77.12 833 THR A O 1
ATOM 6633 N N . ARG A 1 834 ? -7.489 42.307 23.380 1.00 80.00 834 ARG A N 1
ATOM 6634 C CA . ARG A 1 834 ? -6.416 41.924 24.313 1.00 80.00 834 ARG A CA 1
ATOM 6635 C C . ARG A 1 834 ? -5.076 41.652 23.620 1.00 80.00 834 ARG A C 1
ATOM 6637 O O . ARG A 1 834 ? -4.042 42.005 24.174 1.00 80.00 834 ARG A O 1
ATOM 6644 N N . ASP A 1 835 ? -5.097 41.026 22.447 1.00 80.31 835 ASP A N 1
ATOM 6645 C CA . ASP A 1 835 ? -3.880 40.637 21.726 1.00 80.31 835 ASP A CA 1
ATOM 6646 C C . ASP A 1 835 ? -3.395 41.757 20.791 1.00 80.31 835 ASP A C 1
ATOM 6648 O O . ASP A 1 835 ? -2.197 41.909 20.558 1.00 80.31 835 ASP A O 1
ATOM 6652 N N . ARG A 1 836 ? -4.310 42.602 20.300 1.00 78.81 836 ARG A N 1
ATOM 6653 C CA . ARG A 1 836 ? -3.972 43.863 19.622 1.00 78.81 836 ARG A CA 1
ATOM 6654 C C . ARG A 1 836 ? -3.237 44.833 20.547 1.00 78.81 836 ARG A C 1
ATOM 6656 O O . ARG A 1 836 ? -2.272 45.453 20.117 1.00 78.81 836 ARG A O 1
ATOM 6663 N N . ASP A 1 837 ? -3.673 44.924 21.799 1.00 81.31 837 ASP A N 1
ATOM 6664 C CA . ASP A 1 837 ? -3.172 45.895 22.776 1.00 81.31 837 ASP A CA 1
ATOM 6665 C C . ASP A 1 837 ? -2.072 45.299 23.692 1.00 81.31 837 ASP A C 1
ATOM 6667 O O . ASP A 1 837 ? -1.687 45.905 24.692 1.00 81.31 837 ASP A O 1
ATOM 6671 N N . PHE A 1 838 ? -1.554 44.104 23.368 1.00 86.12 838 PHE A N 1
ATOM 6672 C CA . PHE A 1 838 ? -0.519 43.419 24.148 1.00 86.12 838 PHE A CA 1
ATOM 6673 C C . PHE A 1 838 ? 0.876 44.027 23.940 1.00 86.12 838 PHE A C 1
ATOM 6675 O O . PHE A 1 838 ? 1.371 44.147 22.818 1.00 86.12 838 PHE A O 1
ATOM 6682 N N . VAL A 1 839 ? 1.568 44.301 25.049 1.00 85.75 839 VAL A N 1
ATOM 6683 C CA . VAL A 1 839 ? 2.980 44.703 25.076 1.00 85.75 839 VAL A CA 1
ATOM 6684 C C . VAL A 1 839 ? 3.759 43.683 25.903 1.00 85.75 839 VAL A C 1
ATOM 6686 O O . VAL A 1 839 ? 3.435 43.437 27.062 1.00 85.75 839 VAL A O 1
ATOM 6689 N N . SER A 1 840 ? 4.797 43.085 25.313 1.00 89.94 840 SER A N 1
ATOM 6690 C CA . SER A 1 840 ? 5.646 42.113 26.013 1.00 89.94 840 SER A CA 1
ATOM 6691 C C . SER A 1 840 ? 6.451 42.784 27.139 1.00 89.94 840 SER A C 1
ATOM 6693 O O . SER A 1 840 ? 7.116 43.789 26.869 1.00 89.94 840 SER A O 1
ATOM 6695 N N . PRO A 1 841 ? 6.483 42.217 28.364 1.00 89.94 841 PRO A N 1
ATOM 6696 C CA . PRO A 1 841 ? 7.250 42.770 29.486 1.00 89.94 841 PRO A CA 1
ATOM 6697 C C . PRO A 1 841 ? 8.772 42.648 29.297 1.00 89.94 841 PRO A C 1
ATOM 6699 O O . PRO A 1 841 ? 9.534 43.280 30.019 1.00 89.94 841 PRO A O 1
ATOM 6702 N N . PHE A 1 842 ? 9.222 41.870 28.308 1.00 91.44 842 PHE A N 1
ATOM 6703 C CA . PHE A 1 842 ? 10.636 41.694 27.955 1.00 91.44 842 PHE A CA 1
ATOM 6704 C C . PHE A 1 842 ? 11.151 42.752 26.962 1.00 91.44 842 PHE A C 1
ATOM 6706 O O . PHE A 1 842 ? 12.299 42.678 26.512 1.00 91.44 842 PHE A O 1
ATOM 6713 N N . ARG A 1 843 ? 10.310 43.737 26.610 1.00 88.19 843 ARG A N 1
ATOM 6714 C CA . ARG A 1 843 ? 10.691 44.909 25.812 1.00 88.19 843 ARG A CA 1
ATOM 6715 C C . ARG A 1 843 ? 11.479 45.900 26.659 1.00 88.19 843 ARG A C 1
ATOM 6717 O O . ARG A 1 843 ? 11.131 46.185 27.800 1.00 88.19 843 ARG A O 1
ATOM 6724 N N . HIS A 1 844 ? 12.530 46.462 26.076 1.00 74.88 844 HIS A N 1
ATOM 6725 C CA . HIS A 1 844 ? 13.372 47.453 26.741 1.00 74.88 844 HIS A CA 1
ATOM 6726 C C . HIS A 1 844 ? 12.827 48.869 26.488 1.00 74.88 844 HIS A C 1
ATOM 6728 O O . HIS A 1 844 ? 12.680 49.276 25.338 1.00 74.88 844 HIS A O 1
ATOM 6734 N N . GLY A 1 845 ? 12.524 49.621 27.551 1.00 63.75 845 GLY A N 1
ATOM 6735 C CA . GLY A 1 845 ? 11.827 50.916 27.487 1.00 63.75 845 GLY A CA 1
ATOM 6736 C C . GLY A 1 845 ? 12.684 52.107 27.041 1.00 63.75 845 GLY A C 1
ATOM 6737 O O . GLY A 1 845 ? 12.780 53.086 27.773 1.00 63.75 845 GLY A O 1
ATOM 6738 N N . GLY A 1 846 ? 13.323 52.034 25.870 1.00 67.06 846 GLY A N 1
ATOM 6739 C CA . GLY A 1 846 ? 14.159 53.108 25.319 1.00 67.06 846 GLY A CA 1
ATOM 6740 C C . GLY A 1 846 ? 13.792 53.479 23.880 1.00 67.06 846 GLY A C 1
ATOM 6741 O O . GLY A 1 846 ? 13.333 52.640 23.113 1.00 67.06 846 GLY A O 1
ATOM 6742 N N . ALA A 1 847 ? 14.043 54.733 23.492 1.00 67.81 847 ALA A N 1
ATOM 6743 C CA . ALA A 1 847 ? 13.758 55.242 22.143 1.00 67.81 847 ALA A CA 1
ATOM 6744 C C . ALA A 1 847 ? 14.751 54.764 21.056 1.00 67.81 847 ALA A C 1
ATOM 6746 O O . ALA A 1 847 ? 14.528 54.990 19.868 1.00 67.81 847 ALA A O 1
ATOM 6747 N N . LYS A 1 848 ? 15.861 54.122 21.446 1.00 82.94 848 LYS A N 1
ATOM 6748 C CA . LYS A 1 848 ? 16.897 53.631 20.528 1.00 82.94 848 LYS A CA 1
ATOM 6749 C C . LYS A 1 848 ? 16.432 52.350 19.828 1.00 82.94 848 LYS A C 1
ATOM 6751 O O . LYS A 1 848 ? 16.140 51.359 20.495 1.00 82.94 848 LYS A O 1
ATOM 6756 N N . THR A 1 849 ? 16.411 52.346 18.493 1.00 88.56 849 THR A N 1
ATOM 6757 C CA . THR A 1 849 ? 16.139 51.130 17.711 1.00 88.56 849 THR A CA 1
ATOM 6758 C C . THR A 1 849 ? 17.186 50.058 18.024 1.00 88.56 849 THR A C 1
ATOM 6760 O O . THR A 1 849 ? 18.385 50.329 17.979 1.00 88.56 849 THR A O 1
ATOM 6763 N N . ARG A 1 850 ? 16.730 48.835 18.311 1.00 92.75 850 ARG A N 1
ATOM 6764 C CA . ARG A 1 850 ? 17.577 47.643 18.444 1.00 92.75 850 ARG A CA 1
ATOM 6765 C C . ARG A 1 850 ? 17.178 46.594 17.424 1.00 92.75 850 ARG A C 1
ATOM 6767 O O . ARG A 1 850 ? 16.002 46.491 17.072 1.00 92.75 850 ARG A O 1
ATOM 6774 N N . TYR A 1 851 ? 18.145 45.794 16.998 1.00 95.75 851 TYR A N 1
ATOM 6775 C CA . TYR A 1 851 ? 18.004 44.891 15.864 1.00 95.75 851 TYR A CA 1
ATOM 6776 C C . TYR A 1 851 ? 18.206 43.424 16.245 1.00 95.75 851 TYR A C 1
ATOM 6778 O O . TYR A 1 851 ? 18.903 43.101 17.217 1.00 95.75 851 TYR A O 1
ATOM 6786 N N . ILE A 1 852 ? 17.605 42.545 15.444 1.00 96.69 852 ILE A N 1
ATOM 6787 C CA . ILE A 1 852 ? 18.036 41.161 15.256 1.00 96.69 852 ILE A CA 1
ATOM 6788 C C . ILE A 1 852 ? 18.488 41.002 13.805 1.00 96.69 852 ILE A C 1
ATOM 6790 O O . ILE A 1 852 ? 17.735 41.319 12.889 1.00 96.69 852 ILE A O 1
ATOM 6794 N N . THR A 1 853 ? 19.698 40.489 13.607 1.00 96.06 853 THR A N 1
ATOM 6795 C CA . THR A 1 853 ? 20.218 40.051 12.303 1.00 96.06 853 THR A CA 1
ATOM 6796 C C . THR A 1 853 ? 20.405 38.536 12.337 1.00 96.06 853 THR A C 1
ATOM 6798 O O . THR A 1 853 ? 20.639 37.968 13.406 1.00 96.06 853 THR A O 1
ATOM 6801 N N . PHE A 1 854 ? 20.321 37.852 11.196 1.00 94.25 854 PHE A N 1
ATOM 6802 C CA . PHE A 1 854 ? 20.536 36.404 11.155 1.00 94.25 854 PHE A CA 1
ATOM 6803 C C . PHE A 1 854 ? 21.127 35.926 9.830 1.00 94.25 854 PHE A C 1
ATOM 6805 O O . PHE A 1 854 ? 20.767 36.435 8.771 1.00 94.25 854 PHE A O 1
ATOM 6812 N N . TRP A 1 855 ? 22.008 34.926 9.897 1.00 91.19 855 TRP A N 1
ATOM 6813 C CA . TRP A 1 855 ? 22.472 34.181 8.728 1.00 91.19 855 TRP A CA 1
ATOM 6814 C C . TRP A 1 855 ? 21.552 32.972 8.517 1.00 91.19 855 TRP A C 1
ATOM 6816 O O . TRP A 1 855 ? 21.368 32.144 9.410 1.00 91.19 855 TRP A O 1
ATOM 6826 N N . GLN A 1 856 ? 20.926 32.901 7.346 1.00 86.44 856 GLN A N 1
ATOM 6827 C CA . GLN A 1 856 ? 19.967 31.867 6.949 1.00 86.44 856 GLN A CA 1
ATOM 6828 C C . GLN A 1 856 ? 20.540 30.436 7.073 1.00 86.44 856 GLN A C 1
ATOM 6830 O O . GLN A 1 856 ? 21.645 30.169 6.602 1.00 86.44 856 GLN A O 1
ATOM 6835 N N . ASP A 1 857 ? 19.787 29.501 7.677 1.00 84.31 857 ASP A N 1
ATOM 6836 C CA . ASP A 1 857 ? 20.198 28.086 7.777 1.00 84.31 857 ASP A CA 1
ATOM 6837 C C . ASP A 1 857 ? 20.384 27.464 6.386 1.00 84.31 857 ASP A C 1
ATOM 6839 O O . ASP A 1 857 ? 19.533 27.599 5.511 1.00 84.31 857 ASP A O 1
ATOM 6843 N N . ALA A 1 858 ? 21.487 26.731 6.208 1.00 77.75 858 ALA A N 1
ATOM 6844 C CA . ALA A 1 858 ? 21.878 26.121 4.932 1.00 77.75 858 ALA A CA 1
ATOM 6845 C C . ALA A 1 858 ? 21.061 24.871 4.522 1.00 77.75 858 ALA A C 1
ATOM 6847 O O . ALA A 1 858 ? 21.494 24.104 3.661 1.00 77.75 858 ALA A O 1
ATOM 6848 N N . GLY A 1 859 ? 19.950 24.579 5.199 1.00 75.25 859 GLY A N 1
ATOM 6849 C CA . GLY A 1 859 ? 19.012 23.520 4.838 1.00 75.25 859 GLY A CA 1
ATOM 6850 C C . GLY A 1 859 ? 17.945 23.981 3.842 1.00 75.25 859 GLY A C 1
ATOM 6851 O O . GLY A 1 859 ? 17.892 25.135 3.433 1.00 75.25 859 GLY A O 1
ATOM 6852 N N . ARG A 1 860 ? 17.047 23.062 3.467 1.00 77.25 860 ARG A N 1
ATOM 6853 C CA . ARG A 1 860 ? 15.854 23.404 2.670 1.00 77.25 860 ARG A CA 1
ATOM 6854 C C . ARG A 1 860 ? 14.863 24.234 3.499 1.00 77.25 860 ARG A C 1
ATOM 6856 O O . ARG A 1 860 ? 14.853 24.137 4.726 1.00 77.25 860 ARG A O 1
ATOM 6863 N N . PHE A 1 861 ? 13.971 24.951 2.815 1.00 81.19 861 PHE A N 1
ATOM 6864 C CA . PHE A 1 861 ? 12.973 25.898 3.345 1.00 81.19 861 PHE A CA 1
ATOM 6865 C C . PHE A 1 861 ? 12.364 25.598 4.733 1.00 81.19 861 PHE A C 1
ATOM 6867 O O . PHE A 1 861 ? 12.251 26.501 5.557 1.00 81.19 861 PHE A O 1
ATOM 6874 N N . ASN A 1 862 ? 12.012 24.347 5.054 1.00 82.94 862 ASN A N 1
ATOM 6875 C CA . ASN A 1 862 ? 11.459 24.005 6.375 1.00 82.94 862 ASN A CA 1
ATOM 6876 C C . ASN A 1 862 ? 12.432 24.266 7.549 1.00 82.94 862 ASN A C 1
ATOM 6878 O O . ASN A 1 862 ? 11.981 24.630 8.634 1.00 82.94 862 ASN A O 1
ATOM 6882 N N . ASN A 1 863 ? 13.749 24.138 7.352 1.00 85.81 863 ASN A N 1
ATOM 6883 C CA . ASN A 1 863 ? 14.751 24.487 8.367 1.00 85.81 863 ASN A CA 1
ATOM 6884 C C . ASN A 1 863 ? 14.852 26.002 8.573 1.00 85.81 863 ASN A C 1
ATOM 6886 O O . ASN A 1 863 ? 14.896 26.480 9.710 1.00 85.81 863 ASN A O 1
ATOM 6890 N N . MET A 1 864 ? 14.866 26.747 7.461 1.00 85.25 864 MET A N 1
ATOM 6891 C CA . MET A 1 864 ? 14.821 28.208 7.460 1.00 85.25 864 MET A CA 1
ATOM 6892 C C . MET A 1 864 ? 13.580 28.676 8.225 1.00 85.25 864 MET A C 1
ATOM 6894 O O . MET A 1 864 ? 13.704 29.488 9.134 1.00 85.25 864 MET A O 1
ATOM 6898 N N . ARG A 1 865 ? 12.409 28.082 7.944 1.00 87.38 865 ARG A N 1
ATOM 6899 C CA . ARG A 1 865 ? 11.145 28.368 8.636 1.00 87.38 865 ARG A CA 1
ATOM 6900 C C . ARG A 1 865 ? 11.234 28.149 10.147 1.00 87.38 865 ARG A C 1
ATOM 6902 O O . ARG A 1 865 ? 10.860 29.044 10.891 1.00 87.38 865 ARG A O 1
ATOM 6909 N N . MET A 1 866 ? 11.737 27.001 10.611 1.00 88.94 866 MET A N 1
ATOM 6910 C CA . MET A 1 866 ? 11.878 26.729 12.054 1.00 88.94 866 MET A CA 1
ATOM 6911 C C . MET A 1 866 ? 12.805 27.740 12.743 1.00 88.94 866 MET A C 1
ATOM 6913 O O . MET A 1 866 ? 12.471 28.273 13.801 1.00 88.94 866 MET A O 1
ATOM 6917 N N . SER A 1 867 ? 13.923 28.080 12.095 1.00 89.62 867 SER A N 1
ATOM 6918 C CA . SER A 1 867 ? 14.845 29.103 12.600 1.00 89.62 867 SER A CA 1
ATOM 6919 C C . SER A 1 867 ? 14.165 30.475 12.677 1.00 89.62 867 SER A C 1
ATOM 6921 O O . SER A 1 867 ? 14.279 31.193 13.669 1.00 89.62 867 SER A O 1
ATOM 6923 N N . PHE A 1 868 ? 13.395 30.807 11.644 1.00 89.75 868 PHE A N 1
ATOM 6924 C CA . PHE A 1 868 ? 12.689 32.070 11.491 1.00 89.75 868 PHE A CA 1
ATOM 6925 C C . PHE A 1 868 ? 11.505 32.233 12.463 1.00 89.75 868 PHE A C 1
ATOM 6927 O O . PHE A 1 868 ? 11.323 33.320 13.008 1.00 89.75 868 PHE A O 1
ATOM 6934 N N . GLU A 1 869 ? 10.763 31.159 12.771 1.00 90.62 869 GLU A N 1
ATOM 6935 C CA . GLU A 1 869 ? 9.747 31.123 13.840 1.00 90.62 869 GLU A CA 1
ATOM 6936 C C . GLU A 1 869 ? 10.343 31.573 15.186 1.00 90.62 869 GLU A C 1
ATOM 6938 O O . GLU A 1 869 ? 9.771 32.415 15.884 1.00 90.62 869 GLU A O 1
ATOM 6943 N N . ILE A 1 870 ? 11.516 31.037 15.548 1.00 93.69 870 ILE A N 1
ATOM 6944 C CA . ILE A 1 870 ? 12.221 31.388 16.790 1.00 93.69 870 ILE A CA 1
ATOM 6945 C C . ILE A 1 870 ? 12.688 32.849 16.752 1.00 93.69 870 ILE A C 1
ATOM 6947 O O . ILE A 1 870 ? 12.450 33.591 17.706 1.00 93.69 870 ILE A O 1
ATOM 6951 N N . ILE A 1 871 ? 13.306 33.280 15.649 1.00 94.12 871 ILE A N 1
ATOM 6952 C CA . ILE A 1 871 ? 13.818 34.649 15.474 1.00 94.12 871 ILE A CA 1
ATOM 6953 C C . ILE A 1 871 ? 12.689 35.685 15.584 1.00 94.12 871 ILE A C 1
ATOM 6955 O O . ILE A 1 871 ? 12.818 36.646 16.343 1.00 94.12 871 ILE A O 1
ATOM 6959 N N . MET A 1 872 ? 11.555 35.462 14.912 1.00 91.94 872 MET A N 1
ATOM 6960 C CA . MET A 1 872 ? 10.377 36.336 14.991 1.00 91.94 872 MET A CA 1
ATOM 6961 C C . MET A 1 872 ? 9.747 36.349 16.390 1.00 91.94 872 MET A C 1
ATOM 6963 O O . MET A 1 872 ? 9.375 37.416 16.884 1.00 91.94 872 MET A O 1
ATOM 6967 N N . THR A 1 873 ? 9.696 35.200 17.075 1.00 93.62 873 THR A N 1
ATOM 6968 C CA . THR A 1 873 ? 9.225 35.117 18.471 1.00 93.62 873 THR A CA 1
ATOM 6969 C C . THR A 1 873 ? 10.091 35.976 19.398 1.00 93.62 873 THR A C 1
ATOM 6971 O O . THR A 1 873 ? 9.568 36.784 20.170 1.00 93.62 873 THR A O 1
ATOM 6974 N N . VAL A 1 874 ? 11.421 35.858 19.295 1.00 94.25 874 VAL A N 1
ATOM 6975 C CA . VAL A 1 874 ? 12.370 36.648 20.098 1.00 94.25 874 VAL A CA 1
ATOM 6976 C C . VAL A 1 874 ? 12.305 38.136 19.731 1.00 94.25 874 VAL A C 1
ATOM 6978 O O . VAL A 1 874 ? 12.327 38.979 20.629 1.00 94.25 874 VAL A O 1
ATOM 6981 N N . ALA A 1 875 ? 12.156 38.490 18.451 1.00 93.75 875 ALA A N 1
ATOM 6982 C CA . ALA A 1 875 ? 11.985 39.878 18.015 1.00 93.75 875 ALA A CA 1
ATOM 6983 C C . ALA A 1 875 ? 10.737 40.527 18.633 1.00 93.75 875 ALA A C 1
ATOM 6985 O O . ALA A 1 875 ? 10.830 41.578 19.271 1.00 93.75 875 ALA A O 1
ATOM 6986 N N . LEU A 1 876 ? 9.583 39.859 18.525 1.00 91.56 876 LEU A N 1
ATOM 6987 C CA . LEU A 1 876 ? 8.308 40.323 19.073 1.00 91.56 876 LEU A CA 1
ATOM 6988 C C . LEU A 1 876 ? 8.363 40.480 20.601 1.00 91.56 876 LEU A C 1
ATOM 6990 O O . LEU A 1 876 ? 7.904 41.503 21.131 1.00 91.56 876 LEU A O 1
ATOM 6994 N N . ALA A 1 877 ? 8.970 39.507 21.292 1.00 93.38 877 ALA A N 1
ATOM 6995 C CA . ALA A 1 877 ? 9.148 39.509 22.742 1.00 93.38 877 ALA A CA 1
ATOM 6996 C C . ALA A 1 877 ? 10.057 40.640 23.235 1.00 93.38 877 ALA A C 1
ATOM 6998 O O . ALA A 1 877 ? 9.742 41.278 24.238 1.00 93.38 877 ALA A O 1
ATOM 6999 N N . THR A 1 878 ? 11.145 40.918 22.519 1.00 92.81 878 THR A N 1
ATOM 7000 C CA . THR A 1 878 ? 12.164 41.899 22.928 1.00 92.81 878 THR A CA 1
ATOM 7001 C C . THR A 1 878 ? 11.933 43.303 22.367 1.00 92.81 878 THR A C 1
ATOM 7003 O O . THR A 1 878 ? 12.535 44.261 22.849 1.00 92.81 878 THR A O 1
ATOM 7006 N N . GLY A 1 879 ? 11.035 43.452 21.385 1.00 91.38 879 GLY A N 1
ATOM 7007 C CA . GLY A 1 879 ? 10.740 44.728 20.723 1.00 91.38 879 GLY A CA 1
ATOM 7008 C C . GLY A 1 879 ? 11.802 45.146 19.704 1.00 91.38 879 GLY A C 1
ATOM 7009 O O . GLY A 1 879 ? 11.948 46.334 19.429 1.00 91.38 879 GLY A O 1
ATOM 7010 N N . ARG A 1 880 ? 12.565 44.185 19.173 1.00 93.19 880 ARG A N 1
ATOM 7011 C CA . ARG A 1 880 ? 13.629 44.431 18.191 1.00 93.19 880 ARG A CA 1
ATOM 7012 C C . ARG A 1 880 ? 13.082 44.458 16.765 1.00 93.19 880 ARG A C 1
ATOM 7014 O O . ARG A 1 880 ? 12.155 43.726 16.430 1.00 93.19 880 ARG A O 1
ATOM 7021 N N . THR A 1 881 ? 13.713 45.270 15.923 1.00 94.56 881 THR A N 1
ATOM 7022 C CA . THR A 1 881 ? 13.522 45.257 14.467 1.00 94.56 881 THR A CA 1
ATOM 7023 C C . THR A 1 881 ? 14.242 44.048 13.875 1.00 94.56 881 THR A C 1
ATOM 7025 O O . THR A 1 881 ? 15.421 43.842 14.166 1.00 94.56 881 THR A O 1
ATOM 7028 N N . VAL A 1 882 ? 13.569 43.248 13.051 1.00 95.62 882 VAL A N 1
ATOM 7029 C CA . VAL A 1 882 ? 14.213 42.162 12.300 1.00 95.62 882 VAL A CA 1
ATOM 7030 C C . VAL A 1 882 ? 14.826 42.731 11.030 1.00 95.62 882 VAL A C 1
ATOM 7032 O O . VAL A 1 882 ? 14.157 43.416 10.259 1.00 95.62 882 VAL A O 1
ATOM 7035 N N . VAL A 1 883 ? 16.098 42.422 10.809 1.00 95.31 883 VAL A N 1
ATOM 7036 C CA . VAL A 1 883 ? 16.782 42.649 9.539 1.00 95.31 883 VAL A CA 1
ATOM 7037 C C . VAL A 1 883 ? 16.682 41.358 8.737 1.00 95.31 883 VAL A C 1
ATOM 7039 O O . VAL A 1 883 ? 17.249 40.339 9.140 1.00 95.31 883 VAL A O 1
ATOM 7042 N N . LEU A 1 884 ? 15.946 41.383 7.626 1.00 92.81 884 LEU A N 1
ATOM 7043 C CA . LEU A 1 884 ? 15.933 40.268 6.681 1.00 92.81 884 LEU A CA 1
ATOM 7044 C C . LEU A 1 884 ? 17.318 40.143 6.024 1.00 92.81 884 LEU A C 1
ATOM 7046 O O . LEU A 1 884 ? 17.937 41.167 5.716 1.00 92.81 884 LEU A O 1
ATOM 7050 N N . PRO A 1 885 ? 17.827 38.919 5.809 1.00 91.75 885 PRO A N 1
ATOM 7051 C CA . PRO A 1 885 ? 19.072 38.711 5.084 1.00 91.75 885 PRO A CA 1
ATOM 7052 C C . PRO A 1 885 ? 18.908 39.125 3.606 1.00 91.75 885 PRO A C 1
ATOM 7054 O O . PRO A 1 885 ? 17.775 39.243 3.136 1.00 91.75 885 PRO A O 1
ATOM 7057 N N . PRO A 1 886 ? 20.005 39.324 2.851 1.00 90.19 886 PRO A N 1
ATOM 7058 C CA . PRO A 1 886 ? 19.925 39.538 1.407 1.00 90.19 886 PRO A CA 1
ATOM 7059 C C . PRO A 1 886 ? 19.249 38.361 0.701 1.00 90.19 886 PRO A C 1
ATOM 7061 O O . PRO A 1 886 ? 19.319 37.222 1.176 1.00 90.19 886 PRO A O 1
ATOM 7064 N N . THR A 1 887 ? 18.684 38.629 -0.471 1.00 84.44 887 THR A N 1
ATOM 7065 C CA . THR A 1 887 ? 18.129 37.624 -1.380 1.00 84.44 887 THR A CA 1
ATOM 7066 C C . THR A 1 887 ? 19.129 36.493 -1.648 1.00 84.44 887 THR A C 1
ATOM 7068 O O . THR A 1 887 ? 20.298 36.737 -1.962 1.00 84.44 887 THR A O 1
ATOM 7071 N N . GLN A 1 888 ? 18.675 35.246 -1.509 1.00 79.19 888 GLN A N 1
ATOM 7072 C CA . GLN A 1 888 ? 19.498 34.030 -1.551 1.00 79.19 888 GLN A CA 1
ATOM 7073 C C . GLN A 1 888 ? 18.722 32.899 -2.231 1.00 79.19 888 GLN A C 1
ATOM 7075 O O . GLN A 1 888 ? 17.507 32.809 -2.102 1.00 79.19 888 GLN A O 1
ATOM 7080 N N . ASN A 1 889 ? 19.411 31.973 -2.907 1.00 71.75 889 ASN A N 1
ATOM 7081 C CA . ASN A 1 889 ? 18.739 30.798 -3.472 1.00 71.75 889 ASN A CA 1
ATOM 7082 C C . ASN A 1 889 ? 18.173 29.913 -2.341 1.00 71.75 889 ASN A C 1
ATOM 7084 O O . ASN A 1 889 ? 18.919 29.401 -1.506 1.00 71.75 889 ASN A O 1
ATOM 7088 N N . LEU A 1 890 ? 16.849 29.734 -2.331 1.00 68.62 890 LEU A N 1
ATOM 7089 C CA . LEU A 1 890 ? 16.105 29.021 -1.286 1.00 68.62 890 LEU A CA 1
ATOM 7090 C C . LEU A 1 890 ? 16.071 27.487 -1.486 1.00 68.62 890 LEU A C 1
ATOM 7092 O O . LEU A 1 890 ? 15.496 26.767 -0.665 1.00 68.62 890 LEU A O 1
ATOM 7096 N N . HIS A 1 891 ? 16.683 26.979 -2.566 1.00 63.03 891 HIS A N 1
ATOM 7097 C CA . HIS A 1 891 ? 16.788 25.556 -2.926 1.00 63.03 891 HIS A CA 1
ATOM 7098 C C . HIS A 1 891 ? 15.436 24.810 -2.959 1.00 63.03 891 HIS A C 1
ATOM 7100 O O . HIS A 1 891 ? 15.303 23.672 -2.480 1.00 63.03 891 HIS A O 1
ATOM 7106 N N . LEU A 1 892 ? 14.430 25.489 -3.518 1.00 56.81 892 LEU A N 1
ATOM 7107 C CA . LEU A 1 892 ? 13.063 24.998 -3.716 1.00 56.81 892 LEU A CA 1
ATOM 7108 C C . LEU A 1 892 ? 12.918 24.160 -4.994 1.00 56.81 892 LEU A C 1
ATOM 7110 O O . LEU A 1 892 ? 12.227 23.144 -4.981 1.00 56.81 892 LEU A O 1
ATOM 7114 N N . GLU A 1 893 ? 13.605 24.570 -6.058 1.00 55.12 893 GLU A N 1
ATOM 7115 C CA . GLU A 1 893 ? 13.542 24.006 -7.411 1.00 55.12 893 GLU A CA 1
ATOM 7116 C C . GLU A 1 893 ? 14.903 23.376 -7.787 1.00 55.12 893 GLU A C 1
ATOM 7118 O O . GLU A 1 893 ? 15.880 23.511 -7.042 1.00 55.12 893 GLU A O 1
ATOM 7123 N N . GLU A 1 894 ? 14.973 22.642 -8.904 1.00 48.62 894 GLU A N 1
ATOM 7124 C CA . GLU A 1 894 ? 16.249 22.109 -9.426 1.00 48.62 894 GLU A CA 1
ATOM 7125 C C . GLU A 1 894 ? 17.039 23.172 -10.221 1.00 48.62 894 GLU A C 1
ATOM 7127 O O . GLU A 1 894 ? 18.266 23.098 -10.293 1.00 48.62 894 GLU A O 1
ATOM 7132 N N . ASP A 1 895 ? 16.341 24.197 -10.719 1.00 53.00 895 ASP A N 1
ATOM 7133 C CA . ASP A 1 895 ? 16.873 25.356 -11.443 1.00 53.00 895 ASP A CA 1
ATOM 7134 C C . ASP A 1 895 ? 17.022 26.609 -10.542 1.00 53.00 895 ASP A C 1
ATOM 7136 O O . ASP A 1 895 ? 16.974 26.556 -9.307 1.00 53.00 895 ASP A O 1
ATOM 7140 N N . ALA A 1 896 ? 17.245 27.775 -11.157 1.00 55.81 896 ALA A N 1
ATOM 7141 C CA . ALA A 1 896 ? 17.270 29.062 -10.469 1.00 55.81 896 ALA A CA 1
ATOM 7142 C C . ALA A 1 896 ? 15.857 29.465 -10.003 1.00 55.81 896 ALA A C 1
ATOM 7144 O O . ALA A 1 896 ? 15.047 29.921 -10.805 1.00 55.81 896 ALA A O 1
ATOM 7145 N N . SER A 1 897 ? 15.608 29.303 -8.698 1.00 58.59 897 SER A N 1
ATOM 7146 C CA . SER A 1 897 ? 14.340 29.604 -8.019 1.00 58.59 897 SER A CA 1
ATOM 7147 C C . SER A 1 897 ? 13.722 30.929 -8.472 1.00 58.59 897 SER A C 1
ATOM 7149 O O . SER A 1 897 ? 14.323 31.985 -8.276 1.00 58.59 897 SER A O 1
ATOM 7151 N N . THR A 1 898 ? 12.494 30.879 -8.997 1.00 62.25 898 THR A N 1
ATOM 7152 C CA . THR A 1 898 ? 11.708 32.083 -9.361 1.00 62.25 898 THR A CA 1
ATOM 7153 C C . THR A 1 898 ? 11.258 32.915 -8.153 1.00 62.25 898 THR A C 1
ATOM 7155 O O . THR A 1 898 ? 10.723 34.010 -8.313 1.00 62.25 898 THR A O 1
ATOM 7158 N N . VAL A 1 899 ? 11.488 32.398 -6.942 1.00 64.69 899 VAL A N 1
ATOM 7159 C CA . VAL A 1 899 ? 11.226 33.062 -5.664 1.00 64.69 899 VAL A CA 1
ATOM 7160 C C . VAL A 1 899 ? 12.507 33.070 -4.832 1.00 64.69 899 VAL A C 1
ATOM 7162 O O . VAL A 1 899 ? 13.072 32.010 -4.545 1.00 64.69 899 VAL A O 1
ATOM 7165 N N . ASP A 1 900 ? 12.973 34.255 -4.455 1.00 66.69 900 ASP A N 1
ATOM 7166 C CA . ASP A 1 900 ? 14.331 34.489 -3.955 1.00 66.69 900 ASP A CA 1
ATOM 7167 C C . ASP A 1 900 ? 14.379 35.255 -2.607 1.00 66.69 900 ASP A C 1
ATOM 7169 O O . ASP A 1 900 ? 15.341 35.108 -1.844 1.00 66.69 900 ASP A O 1
ATOM 7173 N N . GLY A 1 901 ? 13.319 35.999 -2.270 1.00 71.00 901 GLY A N 1
ATOM 7174 C CA . GLY A 1 901 ? 13.068 36.609 -0.957 1.00 71.00 901 GLY A CA 1
ATOM 7175 C C . GLY A 1 901 ? 12.158 35.785 -0.025 1.00 71.00 901 GLY A C 1
ATOM 7176 O O . GLY A 1 901 ? 11.350 34.962 -0.459 1.00 71.00 901 GLY A O 1
ATOM 7177 N N . LEU A 1 902 ? 12.260 36.014 1.293 1.00 75.25 902 LEU A N 1
ATOM 7178 C CA . LEU A 1 902 ? 11.357 35.414 2.299 1.00 75.25 902 LEU A CA 1
ATOM 7179 C C . LEU A 1 902 ? 9.974 36.086 2.331 1.00 75.25 902 LEU A C 1
ATOM 7181 O O . LEU A 1 902 ? 8.986 35.457 2.697 1.00 75.25 902 LEU A O 1
ATOM 7185 N N . ASP A 1 903 ? 9.910 37.356 1.958 1.00 76.19 903 ASP A N 1
ATOM 7186 C CA . ASP A 1 903 ? 8.722 38.210 1.887 1.00 76.19 903 ASP A CA 1
ATOM 7187 C C . ASP A 1 903 ? 7.710 37.760 0.820 1.00 76.19 903 ASP A C 1
ATOM 7189 O O . ASP A 1 903 ? 6.512 37.975 0.979 1.00 76.19 903 ASP A O 1
ATOM 7193 N N . HIS A 1 904 ? 8.145 36.992 -0.181 1.00 77.00 904 HIS A N 1
ATOM 7194 C CA . HIS A 1 904 ? 7.244 36.276 -1.091 1.00 77.00 904 HIS A CA 1
ATOM 7195 C C . HIS A 1 904 ? 6.433 35.149 -0.411 1.00 77.00 904 HIS A C 1
ATOM 7197 O O . HIS A 1 904 ? 5.439 34.688 -0.970 1.00 77.00 904 HIS A O 1
ATOM 7203 N N . PHE A 1 905 ? 6.835 34.687 0.782 1.00 74.88 905 PHE A N 1
ATOM 7204 C CA . PHE A 1 905 ? 6.149 33.622 1.533 1.00 74.88 905 PHE A CA 1
ATOM 7205 C C . PHE A 1 905 ? 5.349 34.129 2.738 1.00 74.88 905 PHE A C 1
ATOM 7207 O O . PHE A 1 905 ? 4.530 33.381 3.279 1.00 74.88 905 PHE A O 1
ATOM 7214 N N . TYR A 1 906 ? 5.590 35.363 3.186 1.00 80.75 906 TYR A N 1
ATOM 7215 C CA . TYR A 1 906 ? 5.010 35.915 4.408 1.00 80.75 906 TYR A CA 1
ATOM 7216 C C . TYR A 1 906 ? 4.731 37.410 4.255 1.00 80.75 906 TYR A C 1
ATOM 7218 O O . TYR A 1 906 ? 5.632 38.194 3.965 1.00 80.75 906 TYR A O 1
ATOM 7226 N N . ASP A 1 907 ? 3.502 37.819 4.561 1.00 78.25 907 ASP A N 1
ATOM 7227 C CA . ASP A 1 907 ? 3.102 39.225 4.555 1.00 78.25 907 ASP A CA 1
ATOM 7228 C C . ASP A 1 907 ? 3.647 39.974 5.791 1.00 78.25 907 ASP A C 1
ATOM 7230 O O . ASP A 1 907 ? 2.955 40.212 6.786 1.00 78.25 907 ASP A O 1
ATOM 7234 N N . PHE A 1 908 ? 4.931 40.333 5.727 1.00 79.56 908 PHE A N 1
ATOM 7235 C CA . PHE A 1 908 ? 5.609 41.169 6.724 1.00 79.56 908 PHE A CA 1
ATOM 7236 C C . PHE A 1 908 ? 5.180 42.638 6.678 1.00 79.56 908 PHE A C 1
ATOM 7238 O O . PHE A 1 908 ? 5.559 43.415 7.559 1.00 79.56 908 PHE A O 1
ATOM 7245 N N . PHE A 1 909 ? 4.466 43.051 5.629 1.00 75.81 909 PHE A N 1
ATOM 7246 C CA . PHE A 1 909 ? 4.333 44.455 5.260 1.00 75.81 909 PHE A CA 1
ATOM 7247 C C . PHE A 1 909 ? 2.936 45.036 5.495 1.00 75.81 909 PHE A C 1
ATOM 7249 O O . PHE A 1 909 ? 2.805 46.264 5.450 1.00 75.81 909 PHE A O 1
ATOM 7256 N N . THR A 1 910 ? 1.945 44.220 5.884 1.00 78.88 910 THR A N 1
ATOM 7257 C CA . THR A 1 910 ? 0.728 44.736 6.534 1.00 78.88 910 THR A CA 1
ATOM 7258 C C . THR A 1 910 ? 1.044 45.673 7.704 1.00 78.88 910 THR A C 1
ATOM 7260 O O . THR A 1 910 ? 1.946 45.436 8.518 1.00 78.88 910 THR A O 1
ATOM 7263 N N . ASP A 1 911 ? 0.208 46.698 7.867 1.00 77.88 911 ASP A N 1
ATOM 7264 C CA . ASP A 1 911 ? 0.252 47.590 9.028 1.00 77.88 911 ASP A CA 1
ATOM 7265 C C . ASP A 1 911 ? 0.137 46.824 10.358 1.00 77.88 911 ASP A C 1
ATOM 7267 O O . ASP A 1 911 ? 0.763 47.195 11.350 1.00 77.88 911 ASP A O 1
ATOM 7271 N N . ASP A 1 912 ? -0.668 45.758 10.406 1.00 75.69 912 ASP A N 1
ATOM 7272 C CA . ASP A 1 912 ? -0.916 44.979 11.626 1.00 75.69 912 ASP A CA 1
ATOM 7273 C C . ASP A 1 912 ? 0.240 44.042 12.012 1.00 75.69 912 ASP A C 1
ATOM 7275 O O . ASP A 1 912 ? 0.382 43.738 13.202 1.00 75.69 912 ASP A O 1
ATOM 7279 N N . PHE A 1 913 ? 1.095 43.643 11.062 1.00 81.19 913 PHE A N 1
ATOM 7280 C CA . PHE A 1 913 ? 2.369 42.980 11.353 1.00 81.19 913 PHE A CA 1
ATOM 7281 C C . PHE A 1 913 ? 3.427 44.004 11.790 1.00 81.19 913 PHE A C 1
ATOM 7283 O O . PHE A 1 913 ? 4.008 43.870 12.873 1.00 81.19 913 PHE A O 1
ATOM 7290 N N . ARG A 1 914 ? 3.606 45.086 11.015 1.00 82.19 914 ARG A N 1
ATOM 7291 C CA . ARG A 1 914 ? 4.603 46.148 11.268 1.00 82.19 914 ARG A CA 1
ATOM 7292 C C . ARG A 1 914 ? 4.449 46.834 12.632 1.00 82.19 914 ARG A C 1
ATOM 7294 O O . ARG A 1 914 ? 5.448 47.152 13.275 1.00 82.19 914 ARG A O 1
ATOM 7301 N N . LYS A 1 915 ? 3.216 46.992 13.139 1.00 80.50 915 LYS A N 1
ATOM 7302 C CA . LYS A 1 915 ? 2.931 47.480 14.513 1.00 80.50 915 LYS A CA 1
ATOM 7303 C C . LYS A 1 915 ? 3.546 46.610 15.621 1.00 80.50 915 LYS A C 1
ATOM 7305 O O . LYS A 1 915 ? 3.709 47.079 16.747 1.00 80.50 915 LYS A O 1
ATOM 7310 N N . ARG A 1 916 ? 3.847 45.339 15.339 1.00 81.69 916 ARG A N 1
ATOM 7311 C CA . ARG A 1 916 ? 4.255 44.322 16.324 1.00 81.69 916 ARG A CA 1
ATOM 7312 C C . ARG A 1 916 ? 5.732 43.992 16.219 1.00 81.69 916 ARG A C 1
ATOM 7314 O O . ARG A 1 916 ? 6.431 44.031 17.236 1.00 81.69 916 ARG A O 1
ATOM 7321 N N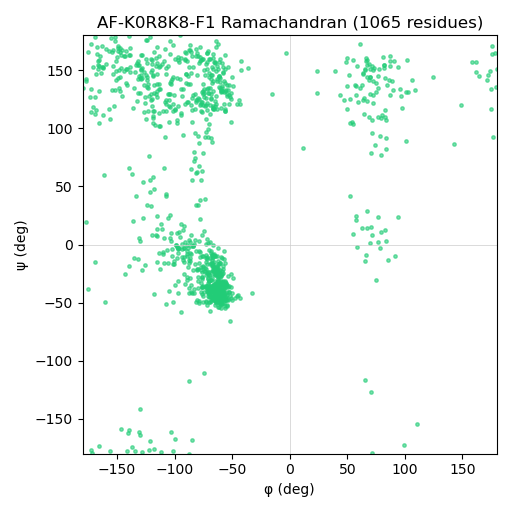 . VAL A 1 917 ? 6.175 43.692 15.000 1.00 88.06 917 VAL A N 1
ATOM 7322 C CA . VAL A 1 917 ? 7.569 43.455 14.627 1.00 88.06 917 VAL A CA 1
ATOM 7323 C C . VAL A 1 917 ? 7.890 44.377 13.461 1.00 88.06 917 VAL A C 1
ATOM 7325 O O . VAL A 1 917 ? 7.343 44.228 12.373 1.00 88.06 917 VAL A O 1
ATOM 7328 N N . GLN A 1 918 ? 8.786 45.332 13.695 1.00 90.38 918 GLN A N 1
ATOM 7329 C CA . GLN A 1 918 ? 9.376 46.113 12.614 1.00 90.38 918 GLN A CA 1
ATOM 7330 C C . GLN A 1 918 ? 10.293 45.197 11.798 1.00 90.38 918 GLN A C 1
ATOM 7332 O O . GLN A 1 918 ? 11.083 44.449 12.379 1.00 90.38 918 GLN A O 1
ATOM 7337 N N . VAL A 1 919 ? 10.205 45.264 10.473 1.00 92.12 919 VAL A N 1
ATOM 7338 C CA . VAL A 1 919 ? 11.026 44.470 9.549 1.00 92.12 919 VAL A CA 1
ATOM 7339 C C . VAL A 1 919 ? 11.627 45.401 8.507 1.00 92.12 919 VAL A C 1
ATOM 7341 O O . VAL A 1 919 ? 10.897 46.196 7.917 1.00 92.12 919 VAL A O 1
ATOM 7344 N N . ILE A 1 920 ? 12.938 45.293 8.295 1.00 92.31 920 ILE A N 1
ATOM 7345 C CA . ILE A 1 920 ? 13.685 46.018 7.259 1.00 92.31 920 ILE A CA 1
ATOM 7346 C C . ILE A 1 920 ? 14.586 45.057 6.480 1.00 92.31 920 ILE A C 1
ATOM 7348 O O . ILE A 1 920 ? 14.958 43.991 6.976 1.00 92.31 920 ILE A O 1
ATOM 7352 N N . SER A 1 921 ? 14.966 45.442 5.268 1.00 92.62 921 SER A N 1
ATOM 7353 C CA . SER A 1 921 ? 15.973 44.743 4.467 1.00 92.62 921 SER A CA 1
ATOM 7354 C C . SER A 1 921 ? 17.388 44.899 5.044 1.00 92.62 921 SER A C 1
ATOM 7356 O O . SER A 1 921 ? 17.696 45.865 5.752 1.00 92.62 921 SER A O 1
ATOM 7358 N N . MET A 1 922 ? 18.298 43.990 4.670 1.00 94.50 922 MET A N 1
ATOM 7359 C CA . MET A 1 922 ? 19.733 44.152 4.940 1.00 94.50 922 MET A CA 1
ATOM 7360 C C . MET A 1 922 ? 20.272 45.475 4.377 1.00 94.50 922 MET A C 1
ATOM 7362 O O . MET A 1 922 ? 21.139 46.092 4.990 1.00 94.50 922 MET A O 1
ATOM 7366 N N . LYS A 1 923 ? 19.731 45.943 3.244 1.00 93.94 923 LYS A N 1
ATOM 7367 C CA . LYS A 1 923 ? 20.132 47.197 2.600 1.00 93.94 923 LYS A CA 1
ATOM 7368 C C . LYS A 1 923 ? 19.809 48.412 3.454 1.00 93.94 923 LYS A C 1
ATOM 7370 O O . LYS A 1 923 ? 20.701 49.198 3.751 1.00 93.94 923 LYS A O 1
ATOM 7375 N N . GLU A 1 924 ? 18.566 48.542 3.913 1.00 93.62 924 GLU A N 1
ATOM 7376 C CA . GLU A 1 924 ? 18.165 49.625 4.822 1.00 93.62 924 GLU A CA 1
ATOM 7377 C C . GLU A 1 924 ? 18.999 49.615 6.108 1.00 93.62 924 GLU A C 1
ATOM 7379 O O . GLU A 1 924 ? 19.437 50.669 6.569 1.00 93.62 924 GLU A O 1
ATOM 7384 N N . PHE A 1 925 ? 19.270 48.428 6.658 1.00 95.50 925 PHE A N 1
ATOM 7385 C CA . PHE A 1 925 ? 20.113 48.270 7.840 1.00 95.50 925 PHE A CA 1
ATOM 7386 C C . PHE A 1 925 ? 21.561 48.718 7.592 1.00 95.50 925 PHE A C 1
ATOM 7388 O O . PHE A 1 925 ? 22.084 49.519 8.364 1.00 95.50 925 PHE A O 1
ATOM 7395 N N . VAL A 1 926 ? 22.205 48.275 6.508 1.00 94.31 926 VAL A N 1
ATOM 7396 C CA . VAL A 1 926 ? 23.581 48.675 6.162 1.00 94.31 926 VAL A CA 1
ATOM 7397 C C . VAL A 1 926 ? 23.652 50.170 5.841 1.00 94.31 926 VAL A C 1
ATOM 7399 O O . VAL A 1 926 ? 24.475 50.869 6.433 1.00 94.31 926 VAL A O 1
ATOM 7402 N N . VAL A 1 927 ? 22.770 50.698 4.988 1.00 92.25 927 VAL A N 1
ATOM 7403 C CA . VAL A 1 927 ? 22.743 52.124 4.604 1.00 92.25 927 VAL A CA 1
ATOM 7404 C C . VAL A 1 927 ? 22.553 53.045 5.814 1.00 92.25 927 VAL A C 1
ATOM 7406 O O . VAL A 1 927 ? 23.158 54.119 5.851 1.00 92.25 927 VAL A O 1
ATOM 7409 N N . LYS A 1 928 ? 21.749 52.629 6.802 1.00 91.38 928 LYS A N 1
ATOM 7410 C CA . LYS A 1 928 ? 21.482 53.385 8.033 1.00 91.38 928 LYS A CA 1
ATOM 7411 C C . LYS A 1 928 ? 22.577 53.229 9.090 1.00 91.38 928 LYS A C 1
ATOM 7413 O O . LYS A 1 928 ? 23.020 54.222 9.655 1.00 91.38 928 LYS A O 1
ATOM 7418 N N . GLU A 1 929 ? 22.983 51.997 9.394 1.00 93.56 929 GLU A N 1
ATOM 7419 C CA . GLU A 1 929 ? 23.753 51.685 10.605 1.00 93.56 929 GLU A CA 1
ATOM 7420 C C . GLU A 1 929 ? 25.258 51.512 10.364 1.00 93.56 929 GLU A C 1
ATOM 7422 O O . GLU A 1 929 ? 26.023 51.573 11.322 1.00 93.56 929 GLU A O 1
ATOM 7427 N N . SER A 1 930 ? 25.720 51.310 9.124 1.00 88.81 930 SER A N 1
ATOM 7428 C CA . SER A 1 930 ? 27.161 51.151 8.840 1.00 88.81 930 SER A CA 1
ATOM 7429 C C . SER A 1 930 ? 27.895 52.449 8.490 1.00 88.81 930 SER A C 1
ATOM 7431 O O . SER A 1 930 ? 29.109 52.422 8.331 1.00 88.81 930 SER A O 1
ATOM 7433 N N . LYS A 1 931 ? 27.198 53.586 8.408 1.00 86.19 931 LYS A N 1
ATOM 7434 C CA . LYS A 1 931 ? 27.817 54.909 8.219 1.00 86.19 931 LYS A CA 1
ATOM 7435 C C . LYS A 1 931 ? 28.330 55.485 9.552 1.00 86.19 931 LYS A C 1
ATOM 7437 O O . LYS A 1 931 ? 27.887 55.024 10.609 1.00 86.19 931 LYS A O 1
ATOM 7442 N N . PRO A 1 932 ? 29.227 56.493 9.542 1.00 82.81 932 PRO A N 1
ATOM 7443 C CA . PRO A 1 932 ? 29.715 57.134 10.763 1.00 82.81 932 PRO A CA 1
ATOM 7444 C C . PRO A 1 932 ? 28.575 57.586 11.689 1.00 82.81 932 PRO A C 1
ATOM 7446 O O . PRO A 1 932 ? 27.675 58.315 11.276 1.00 82.81 932 PRO A O 1
ATOM 7449 N N . GLY A 1 933 ? 28.612 57.131 12.944 1.00 80.56 933 GLY A N 1
ATOM 7450 C CA . GLY A 1 933 ? 27.570 57.380 13.952 1.00 80.56 933 GLY A CA 1
ATOM 7451 C C . GLY A 1 933 ? 26.449 56.329 14.028 1.00 80.56 933 GLY A C 1
ATOM 7452 O O . GLY A 1 933 ? 25.677 56.351 14.987 1.00 80.56 933 GLY A O 1
ATOM 7453 N N . GLY A 1 934 ? 26.369 55.393 13.077 1.00 87.31 934 GLY A N 1
ATOM 7454 C CA . GLY A 1 934 ? 25.475 54.230 13.135 1.00 87.31 934 GLY A CA 1
ATOM 7455 C C . GLY A 1 934 ? 26.026 53.077 13.992 1.00 87.31 934 GLY A C 1
ATOM 7456 O O . GLY A 1 934 ? 27.200 53.064 14.368 1.00 87.31 934 GLY A O 1
ATOM 7457 N N . LEU A 1 935 ? 25.189 52.079 14.305 1.00 88.50 935 LEU A N 1
ATOM 7458 C CA . LEU A 1 935 ? 25.551 50.964 15.198 1.00 88.50 935 LEU A CA 1
ATOM 7459 C C . LEU A 1 935 ? 26.714 50.075 14.728 1.00 88.50 935 LEU A C 1
ATOM 7461 O O . LEU A 1 935 ? 27.309 49.396 15.567 1.00 88.50 935 LEU A O 1
ATOM 7465 N N . LEU A 1 936 ? 27.014 50.042 13.430 1.00 87.38 936 LEU A N 1
ATOM 7466 C CA . LEU A 1 936 ? 28.059 49.217 12.815 1.00 87.38 936 LEU A CA 1
ATOM 7467 C C . LEU A 1 936 ? 29.230 50.021 12.227 1.00 87.38 936 LEU A C 1
ATOM 7469 O O . LEU A 1 936 ? 30.183 49.387 11.798 1.00 87.38 936 LEU A O 1
ATOM 7473 N N . SER A 1 937 ? 29.138 51.359 12.178 1.00 87.62 937 SER A N 1
ATOM 7474 C CA . SER A 1 937 ? 30.167 52.342 11.767 1.00 87.62 937 SER A CA 1
ATOM 7475 C C . SER A 1 937 ? 31.426 51.764 11.089 1.00 87.62 937 SER A C 1
ATOM 7477 O O . SER A 1 937 ? 32.467 51.576 11.722 1.00 87.62 937 SER A O 1
ATOM 7479 N N . LEU A 1 938 ? 31.326 51.511 9.785 1.00 87.31 938 LEU A N 1
ATOM 7480 C CA . LEU A 1 938 ? 32.365 50.926 8.941 1.00 87.31 938 LEU A CA 1
ATOM 7481 C C . LEU A 1 938 ? 33.159 52.005 8.190 1.00 87.31 938 LEU A C 1
ATOM 7483 O O . LEU A 1 938 ? 32.704 53.133 8.019 1.00 87.31 938 LEU A O 1
ATOM 7487 N N . ASP A 1 939 ? 34.341 51.627 7.712 1.00 90.50 939 ASP A N 1
ATOM 7488 C CA . ASP A 1 939 ? 35.096 52.373 6.703 1.00 90.50 939 ASP A CA 1
ATOM 7489 C C . ASP A 1 939 ? 34.371 52.382 5.343 1.00 90.50 939 ASP A C 1
ATOM 7491 O O . ASP A 1 939 ? 33.670 51.426 5.004 1.00 90.50 939 ASP A O 1
ATOM 7495 N N . ASP A 1 940 ? 34.566 53.434 4.539 1.00 89.50 940 ASP A N 1
ATOM 7496 C CA . ASP A 1 940 ? 33.839 53.639 3.273 1.00 89.50 940 ASP A CA 1
ATOM 7497 C C . ASP A 1 940 ? 34.022 52.490 2.264 1.00 89.50 940 ASP A C 1
ATOM 7499 O O . ASP A 1 940 ? 33.097 52.156 1.518 1.00 89.50 940 ASP A O 1
ATOM 7503 N N . ALA A 1 941 ? 35.193 51.843 2.258 1.00 91.44 941 ALA A N 1
ATOM 7504 C CA . ALA A 1 941 ? 35.475 50.698 1.396 1.00 91.44 941 ALA A CA 1
ATOM 7505 C C . ALA A 1 941 ? 34.654 49.466 1.813 1.00 91.44 941 ALA A C 1
ATOM 7507 O O . ALA A 1 941 ? 33.977 48.861 0.978 1.00 91.44 941 ALA A O 1
ATOM 7508 N N . THR A 1 942 ? 34.640 49.127 3.107 1.00 90.44 942 THR A N 1
ATOM 7509 C CA . THR A 1 942 ? 33.796 48.048 3.633 1.00 90.44 942 THR A CA 1
ATOM 7510 C C . THR A 1 942 ? 32.309 48.392 3.504 1.00 90.44 942 THR A C 1
ATOM 7512 O O . THR A 1 942 ? 31.531 47.520 3.124 1.00 90.44 942 THR A O 1
ATOM 7515 N N . HIS A 1 943 ? 31.898 49.641 3.753 1.00 92.00 943 HIS A N 1
ATOM 7516 C CA . HIS A 1 943 ? 30.518 50.101 3.550 1.00 92.00 943 HIS A CA 1
ATOM 7517 C C . HIS A 1 943 ? 30.058 49.854 2.105 1.00 92.00 943 HIS A C 1
ATOM 7519 O O . HIS A 1 943 ? 29.055 49.176 1.886 1.00 92.00 943 HIS A O 1
ATOM 7525 N N . THR A 1 944 ? 30.839 50.323 1.126 1.00 93.12 944 THR A N 1
ATOM 7526 C CA . THR A 1 944 ? 30.557 50.154 -0.309 1.00 93.12 944 THR A CA 1
ATOM 7527 C C . THR A 1 944 ? 30.514 48.676 -0.706 1.00 93.12 944 THR A C 1
ATOM 7529 O O . THR A 1 944 ? 29.615 48.252 -1.437 1.00 93.12 944 THR A O 1
ATOM 7532 N N . ARG A 1 945 ? 31.442 47.856 -0.189 1.00 93.62 945 ARG A N 1
ATOM 7533 C CA . ARG A 1 945 ? 31.439 46.409 -0.438 1.00 93.62 945 ARG A CA 1
ATOM 7534 C C . ARG A 1 945 ? 30.186 45.746 0.129 1.00 93.62 945 ARG A C 1
ATOM 7536 O O . ARG A 1 945 ? 29.536 45.005 -0.604 1.00 93.62 945 ARG A O 1
ATOM 7543 N N . LEU A 1 946 ? 29.813 46.013 1.381 1.00 93.25 946 LEU A N 1
ATOM 7544 C CA . LEU A 1 946 ? 28.625 45.393 1.971 1.00 93.25 946 LEU A CA 1
ATOM 7545 C C . LEU A 1 946 ? 27.328 45.867 1.303 1.00 93.25 946 LEU A C 1
ATOM 7547 O O . LEU A 1 946 ? 26.476 45.019 1.052 1.00 93.25 946 LEU A O 1
ATOM 7551 N N . ASP A 1 947 ? 27.189 47.153 0.950 1.00 93.12 947 ASP A N 1
ATOM 7552 C CA . ASP A 1 947 ? 26.006 47.663 0.234 1.00 93.12 947 ASP A CA 1
ATOM 7553 C C . ASP A 1 947 ? 25.762 46.893 -1.074 1.00 93.12 947 ASP A C 1
ATOM 7555 O O . ASP A 1 947 ? 24.645 46.423 -1.313 1.00 93.12 947 ASP A O 1
ATOM 7559 N N . SER A 1 948 ? 26.826 46.633 -1.850 1.00 93.38 948 SER A N 1
ATOM 7560 C CA . SER A 1 948 ? 26.745 45.846 -3.091 1.00 93.38 948 SER A CA 1
ATOM 7561 C C . SER A 1 948 ? 26.163 44.437 -2.883 1.00 93.38 948 SER A C 1
ATOM 7563 O O . SER A 1 948 ? 25.408 43.951 -3.725 1.00 93.38 948 SER A O 1
ATOM 7565 N N . LEU A 1 949 ? 26.435 43.819 -1.727 1.00 93.69 949 LEU A N 1
ATOM 7566 C CA . LEU A 1 949 ? 25.984 42.475 -1.353 1.00 93.69 949 LEU A CA 1
ATOM 7567 C C . LEU A 1 949 ? 24.593 42.450 -0.691 1.00 93.69 949 LEU A C 1
ATOM 7569 O O . LEU A 1 949 ? 24.022 41.375 -0.514 1.00 93.69 949 LEU A O 1
ATOM 7573 N N . THR A 1 950 ? 24.033 43.600 -0.294 1.00 92.38 950 THR A N 1
ATOM 7574 C CA . THR A 1 950 ? 22.771 43.632 0.475 1.00 92.38 950 THR A CA 1
ATOM 7575 C C . THR A 1 950 ? 21.520 43.300 -0.327 1.00 92.38 950 THR A C 1
ATOM 7577 O O . THR A 1 950 ? 20.513 42.918 0.266 1.00 92.38 950 THR A O 1
ATOM 7580 N N . ASN A 1 951 ? 21.578 43.444 -1.652 1.00 87.44 951 ASN A N 1
ATOM 7581 C CA . ASN A 1 951 ? 20.464 43.129 -2.542 1.00 87.44 951 ASN A CA 1
ATOM 7582 C C . ASN A 1 951 ? 20.380 41.612 -2.763 1.00 87.44 951 ASN A C 1
ATOM 7584 O O . ASN A 1 951 ? 19.316 41.038 -2.590 1.00 87.44 951 ASN A O 1
ATOM 7588 N N . MET A 1 952 ? 21.501 40.958 -3.095 1.00 86.81 952 MET A N 1
ATOM 7589 C CA . MET A 1 952 ? 21.575 39.520 -3.369 1.00 86.81 952 MET A CA 1
ATOM 7590 C C . MET A 1 952 ? 22.963 38.971 -3.020 1.00 86.81 952 MET A C 1
ATOM 7592 O O . MET A 1 952 ? 23.974 39.614 -3.306 1.00 86.81 952 MET A O 1
ATOM 7596 N N . CYS A 1 953 ? 23.027 37.764 -2.453 1.00 89.00 953 CYS A N 1
ATOM 7597 C CA . CYS A 1 953 ? 24.286 37.078 -2.160 1.00 89.00 953 CYS A CA 1
ATOM 7598 C C . CYS A 1 953 ? 24.166 35.544 -2.282 1.00 89.00 953 CYS A C 1
ATOM 7600 O O . CYS A 1 953 ? 23.079 34.978 -2.403 1.00 89.00 953 CYS A O 1
ATOM 7602 N N . GLN A 1 954 ? 25.301 34.839 -2.251 1.00 85.12 954 GLN A N 1
ATOM 7603 C CA . GLN A 1 954 ? 25.377 33.376 -2.311 1.00 85.12 954 GLN A CA 1
ATOM 7604 C C . GLN A 1 954 ? 26.108 32.783 -1.100 1.00 85.12 954 GLN A C 1
ATOM 7606 O O . GLN A 1 954 ? 27.197 33.224 -0.733 1.00 85.12 954 GLN A O 1
ATOM 7611 N N . ASN A 1 955 ? 25.599 31.678 -0.548 1.00 83.31 955 ASN A N 1
ATOM 7612 C CA . ASN A 1 955 ? 26.259 30.906 0.521 1.00 83.31 955 ASN A CA 1
ATOM 7613 C C . ASN A 1 955 ? 27.407 30.003 0.013 1.00 83.31 955 ASN A C 1
ATOM 7615 O O . ASN A 1 955 ? 27.610 28.883 0.483 1.00 83.31 955 ASN A O 1
ATOM 7619 N N . ARG A 1 956 ? 28.185 30.485 -0.964 1.00 81.69 956 ARG A N 1
ATOM 7620 C CA . ARG A 1 956 ? 29.310 29.775 -1.588 1.00 81.69 956 ARG A CA 1
ATOM 7621 C C . ARG A 1 956 ? 30.600 30.561 -1.351 1.00 81.69 956 ARG A C 1
ATOM 7623 O O . ARG A 1 956 ? 30.806 31.585 -1.983 1.00 81.69 956 ARG A O 1
ATOM 7630 N N . ARG A 1 957 ? 31.513 30.036 -0.522 1.00 81.88 957 ARG A N 1
ATOM 7631 C CA . ARG A 1 957 ? 32.822 30.650 -0.160 1.00 81.88 957 ARG A CA 1
ATOM 7632 C C . ARG A 1 957 ? 33.778 30.984 -1.326 1.00 81.88 957 ARG A C 1
ATOM 7634 O O . ARG A 1 957 ? 34.845 31.530 -1.087 1.00 81.88 957 ARG A O 1
ATOM 7641 N N . LYS A 1 958 ? 33.437 30.608 -2.562 1.00 84.94 958 LYS A N 1
ATOM 7642 C CA . LYS A 1 958 ? 34.173 30.917 -3.804 1.00 84.94 958 LYS A CA 1
ATOM 7643 C C . LYS A 1 958 ? 33.295 31.706 -4.793 1.00 84.94 958 LYS A C 1
ATOM 7645 O O . LYS A 1 958 ? 33.332 31.433 -5.987 1.00 84.94 958 LYS A O 1
ATOM 7650 N N . SER A 1 959 ? 32.408 32.555 -4.286 1.00 85.88 959 SER A N 1
ATOM 7651 C CA . SER A 1 959 ? 31.536 33.418 -5.084 1.00 85.88 959 SER A CA 1
ATOM 7652 C C . SER A 1 959 ? 31.902 34.869 -4.821 1.00 85.88 959 SER A C 1
ATOM 7654 O O . SER A 1 959 ? 32.088 35.244 -3.665 1.00 85.88 959 SER A O 1
ATOM 7656 N N . ASP A 1 960 ? 31.945 35.681 -5.872 1.00 88.38 960 ASP A N 1
ATOM 7657 C CA . ASP A 1 960 ? 32.263 37.113 -5.792 1.00 88.38 960 ASP A CA 1
ATOM 7658 C C . ASP A 1 960 ? 31.161 37.928 -5.084 1.00 88.38 960 ASP A C 1
ATOM 7660 O O . ASP A 1 960 ? 31.337 39.117 -4.806 1.00 88.38 960 ASP A O 1
ATOM 7664 N N . ILE A 1 961 ? 30.040 37.272 -4.752 1.00 90.44 961 ILE A N 1
ATOM 7665 C CA . ILE A 1 961 ? 28.931 37.781 -3.937 1.00 90.44 961 ILE A CA 1
ATOM 7666 C C . ILE A 1 961 ? 28.674 36.912 -2.687 1.00 90.44 961 ILE A C 1
ATOM 7668 O O . ILE A 1 961 ? 27.540 36.531 -2.396 1.00 90.44 961 ILE A O 1
ATOM 7672 N N . TYR A 1 962 ? 29.721 36.525 -1.951 1.00 92.00 962 TYR A N 1
ATOM 7673 C CA . TYR A 1 962 ? 29.602 35.628 -0.793 1.00 92.00 962 TYR A CA 1
ATOM 7674 C C . TYR A 1 962 ? 28.893 36.281 0.412 1.00 92.00 962 TYR A C 1
ATOM 7676 O O . TYR A 1 962 ? 29.388 37.235 1.008 1.00 92.00 962 TYR A O 1
ATOM 7684 N N . CYS A 1 963 ? 27.763 35.702 0.843 1.00 90.75 963 CYS A N 1
ATOM 7685 C CA . CYS A 1 963 ? 26.957 36.214 1.966 1.00 90.75 963 CYS A CA 1
ATOM 7686 C C . CYS A 1 963 ? 27.735 36.370 3.282 1.00 90.75 963 CYS A C 1
ATOM 7688 O O . CYS A 1 963 ? 27.419 37.244 4.091 1.00 90.75 963 CYS A O 1
ATOM 7690 N N . GLY A 1 964 ? 28.742 35.521 3.512 1.00 90.56 964 GLY A N 1
ATOM 7691 C CA . GLY A 1 964 ? 29.512 35.537 4.753 1.00 90.56 964 GLY A CA 1
ATOM 7692 C C . GLY A 1 964 ? 30.295 36.830 4.968 1.00 90.56 964 GLY A C 1
ATOM 7693 O O . GLY A 1 964 ? 30.546 37.172 6.113 1.00 90.56 964 GLY A O 1
ATOM 7694 N N . GLU A 1 965 ? 30.607 37.608 3.925 1.00 93.06 965 GLU A N 1
ATOM 7695 C CA . GLU A 1 965 ? 31.255 38.920 4.094 1.00 93.06 965 GLU A CA 1
ATOM 7696 C C . GLU A 1 965 ? 30.410 39.879 4.949 1.00 93.06 965 GLU A C 1
ATOM 7698 O O . GLU A 1 965 ? 30.949 40.574 5.812 1.00 93.06 965 GLU A O 1
ATOM 7703 N N . ILE A 1 966 ? 29.082 39.862 4.775 1.00 94.12 966 ILE A N 1
ATOM 7704 C CA . ILE A 1 966 ? 28.145 40.638 5.599 1.00 94.12 966 ILE A CA 1
ATOM 7705 C C . ILE A 1 966 ? 28.107 40.066 7.019 1.00 94.12 966 ILE A C 1
ATOM 7707 O O . ILE A 1 966 ? 28.368 40.777 7.992 1.00 94.12 966 ILE A O 1
ATOM 7711 N N . PHE A 1 967 ? 27.775 38.779 7.152 1.00 94.50 967 PHE A N 1
ATOM 7712 C CA . PHE A 1 967 ? 27.479 38.185 8.457 1.00 94.50 967 PHE A CA 1
ATOM 7713 C C . PHE A 1 967 ? 28.717 38.060 9.347 1.00 94.50 967 PHE A C 1
ATOM 7715 O O . PHE A 1 967 ? 28.638 38.371 10.533 1.00 94.50 967 PHE A O 1
ATOM 7722 N N . GLU A 1 968 ? 29.883 37.738 8.787 1.00 92.69 968 GLU A N 1
ATOM 7723 C CA . GLU A 1 968 ? 31.139 37.734 9.533 1.00 92.69 968 GLU A CA 1
ATOM 7724 C C . GLU A 1 968 ? 31.555 39.139 9.991 1.00 92.69 968 GLU A C 1
ATOM 7726 O O . GLU A 1 968 ? 32.115 39.269 11.079 1.00 92.69 968 GLU A O 1
ATOM 7731 N N . LYS A 1 969 ? 31.297 40.201 9.209 1.00 93.12 969 LYS A N 1
ATOM 7732 C CA . LYS A 1 969 ? 31.606 41.579 9.634 1.00 93.12 969 LYS A CA 1
ATOM 7733 C C . LYS A 1 969 ? 30.635 42.061 10.717 1.00 93.12 969 LYS A C 1
ATOM 7735 O O . LYS A 1 969 ? 31.080 42.706 11.661 1.00 93.12 969 LYS A O 1
ATOM 7740 N N . ILE A 1 970 ? 29.352 41.689 10.633 1.00 93.56 970 ILE A N 1
ATOM 7741 C CA . ILE A 1 970 ? 28.359 41.920 11.696 1.00 93.56 970 ILE A CA 1
ATOM 7742 C C . ILE A 1 970 ? 28.772 41.183 12.980 1.00 93.56 970 ILE A C 1
ATOM 7744 O O . ILE A 1 970 ? 28.910 41.811 14.024 1.00 93.56 970 ILE A O 1
ATOM 7748 N N . ALA A 1 971 ? 29.028 39.874 12.914 1.00 92.62 971 ALA A N 1
ATOM 7749 C CA . ALA A 1 971 ? 29.349 39.044 14.078 1.00 92.62 971 ALA A CA 1
ATOM 7750 C C . ALA A 1 971 ? 30.643 39.460 14.809 1.00 92.62 971 ALA A C 1
ATOM 7752 O O . ALA A 1 971 ? 30.780 39.200 16.002 1.00 92.62 971 ALA A O 1
ATOM 7753 N N . LYS A 1 972 ? 31.584 40.111 14.108 1.00 92.00 972 LYS A N 1
ATOM 7754 C CA . LYS A 1 972 ? 32.860 40.607 14.658 1.00 92.00 972 LYS A CA 1
ATOM 7755 C C . LYS A 1 972 ? 32.793 42.058 15.175 1.00 92.00 972 LYS A C 1
ATOM 7757 O O . LYS A 1 972 ? 33.802 42.554 15.672 1.00 92.00 972 LYS A O 1
ATOM 7762 N N . HIS A 1 973 ? 31.662 42.760 15.048 1.00 92.06 973 HIS A N 1
ATOM 7763 C CA . HIS A 1 973 ? 31.550 44.172 15.437 1.00 92.06 973 HIS A CA 1
ATOM 7764 C C . HIS A 1 973 ? 31.200 44.352 16.929 1.00 92.06 973 HIS A C 1
ATOM 7766 O O . HIS A 1 973 ? 30.332 43.670 17.463 1.00 92.06 973 HIS A O 1
ATOM 7772 N N . SER A 1 974 ? 31.832 45.315 17.608 1.00 88.62 974 SER A N 1
ATOM 7773 C CA . SER A 1 974 ? 31.785 45.477 19.078 1.00 88.62 974 SER A CA 1
ATOM 7774 C C . SER A 1 974 ? 30.395 45.751 19.671 1.00 88.62 974 SER A C 1
ATOM 7776 O O . SER A 1 974 ? 30.128 45.369 20.808 1.00 88.62 974 SER A O 1
ATOM 7778 N N . ASN A 1 975 ? 29.494 46.375 18.908 1.00 88.81 975 ASN A N 1
ATOM 7779 C CA . ASN A 1 975 ? 28.103 46.635 19.319 1.00 88.81 975 ASN A CA 1
ATOM 7780 C C . ASN A 1 975 ? 27.154 45.430 19.112 1.00 88.81 975 ASN A C 1
ATOM 7782 O O . ASN A 1 975 ? 25.941 45.555 19.316 1.00 88.81 975 ASN A O 1
ATOM 7786 N N . VAL A 1 976 ? 27.679 44.282 18.670 1.00 93.56 976 VAL A N 1
ATOM 7787 C CA . VAL A 1 976 ? 26.915 43.084 18.301 1.00 93.56 976 VAL A CA 1
ATOM 7788 C C . VAL A 1 976 ? 27.208 41.949 19.280 1.00 93.56 976 VAL A C 1
ATOM 7790 O O . VAL A 1 976 ? 28.359 41.651 19.581 1.00 93.56 976 VAL A O 1
ATOM 7793 N N . MET A 1 977 ? 26.161 41.269 19.748 1.00 94.50 977 MET A N 1
ATOM 7794 C CA . MET A 1 977 ? 26.289 39.982 20.438 1.00 94.50 977 MET A CA 1
ATOM 7795 C C . MET A 1 977 ? 25.851 38.862 19.496 1.00 94.50 977 MET A C 1
ATOM 7797 O O . MET A 1 977 ? 24.712 38.871 19.031 1.00 94.50 977 MET A O 1
ATOM 7801 N N . VAL A 1 978 ? 26.712 37.871 19.256 1.00 93.25 978 VAL A N 1
ATOM 7802 C CA . VAL A 1 978 ? 26.280 36.589 18.677 1.00 93.25 978 VAL A CA 1
ATOM 7803 C C . VAL A 1 978 ? 25.480 35.829 19.737 1.00 93.25 978 VAL A C 1
ATOM 7805 O O . VAL A 1 978 ? 25.918 35.724 20.882 1.00 93.25 978 VAL A O 1
ATOM 7808 N N . ALA A 1 979 ? 24.298 35.329 19.380 1.00 91.88 979 ALA A N 1
ATOM 7809 C CA . ALA A 1 979 ? 23.374 34.683 20.304 1.00 91.88 979 ALA A CA 1
ATOM 7810 C C . ALA A 1 979 ? 24.025 33.449 20.975 1.00 91.88 979 ALA A C 1
ATOM 7812 O O . ALA A 1 979 ? 24.348 32.482 20.278 1.00 91.88 979 ALA A O 1
ATOM 7813 N N . PRO A 1 980 ? 24.198 33.431 22.315 1.00 89.56 980 PRO A N 1
ATOM 7814 C CA . PRO A 1 980 ? 24.907 32.363 23.033 1.00 89.56 980 PRO A CA 1
ATOM 7815 C C . PRO A 1 980 ? 24.022 31.123 23.279 1.00 89.56 980 PRO A C 1
ATOM 7817 O O . PRO A 1 980 ? 24.091 30.482 24.330 1.00 89.56 980 PRO A O 1
ATOM 7820 N N . PHE A 1 981 ? 23.118 30.821 22.344 1.00 88.38 981 PHE A N 1
ATOM 7821 C CA . PHE A 1 981 ? 22.106 29.778 22.471 1.00 88.38 981 PHE A CA 1
ATOM 7822 C C . PHE A 1 981 ? 21.673 29.218 21.109 1.00 88.38 981 PHE A C 1
ATOM 7824 O O . PHE A 1 981 ? 21.765 29.901 20.092 1.00 88.38 981 PHE A O 1
ATOM 7831 N N . GLY A 1 982 ? 21.215 27.964 21.094 1.00 87.38 982 GLY A N 1
ATOM 7832 C CA . GLY A 1 982 ? 20.949 27.192 19.880 1.00 87.38 982 GLY A CA 1
ATOM 7833 C C . GLY A 1 982 ? 20.469 25.765 20.176 1.00 87.38 982 GLY A C 1
ATOM 7834 O O . GLY A 1 982 ? 20.593 25.254 21.292 1.00 87.38 982 GLY A O 1
ATOM 7835 N N . THR A 1 983 ? 19.906 25.102 19.166 1.00 83.62 983 THR A N 1
ATOM 7836 C CA . THR A 1 983 ? 19.219 23.806 19.310 1.00 83.62 983 THR A CA 1
ATOM 7837 C C . THR A 1 983 ? 20.095 22.588 19.000 1.00 83.62 983 THR A C 1
ATOM 7839 O O . THR A 1 983 ? 19.598 21.465 19.066 1.00 83.62 983 THR A O 1
ATOM 7842 N N . GLY A 1 984 ? 21.350 22.768 18.582 1.00 69.44 984 GLY A N 1
ATOM 7843 C CA . GLY A 1 984 ? 22.243 21.661 18.235 1.00 69.44 984 GLY A CA 1
ATOM 7844 C C . GLY A 1 984 ? 23.684 22.092 17.956 1.00 69.44 984 GLY A C 1
ATOM 7845 O O . GLY A 1 984 ? 24.033 23.255 18.099 1.00 69.44 984 GLY A O 1
ATOM 7846 N N . GLY A 1 985 ? 24.529 21.126 17.575 1.00 57.31 985 GLY A N 1
ATOM 7847 C CA . GLY A 1 985 ? 25.901 21.316 17.062 1.00 57.31 985 GLY A CA 1
ATOM 7848 C C . GLY A 1 985 ? 26.958 21.893 18.017 1.00 57.31 985 GLY A C 1
ATOM 7849 O O . GLY A 1 985 ? 28.145 21.779 17.732 1.00 57.31 985 GLY A O 1
ATOM 7850 N N . GLY A 1 986 ? 26.544 22.460 19.145 1.00 61.16 986 GLY A N 1
ATOM 7851 C CA . GLY A 1 986 ? 27.395 23.006 20.204 1.00 61.16 986 GLY A CA 1
ATOM 7852 C C . GLY A 1 986 ? 26.548 23.463 21.390 1.00 61.16 986 GLY A C 1
ATOM 7853 O O . GLY A 1 986 ? 26.879 23.184 22.541 1.00 61.16 986 GLY A O 1
ATOM 7854 N N . PHE A 1 987 ? 25.384 24.049 21.103 1.00 72.75 987 PHE A N 1
ATOM 7855 C CA . PHE A 1 987 ? 24.359 24.350 22.096 1.00 72.75 987 PHE A CA 1
ATOM 7856 C C . PHE A 1 987 ? 23.293 23.244 22.176 1.00 72.75 987 PHE A C 1
ATOM 7858 O O . PHE A 1 987 ? 22.915 22.636 21.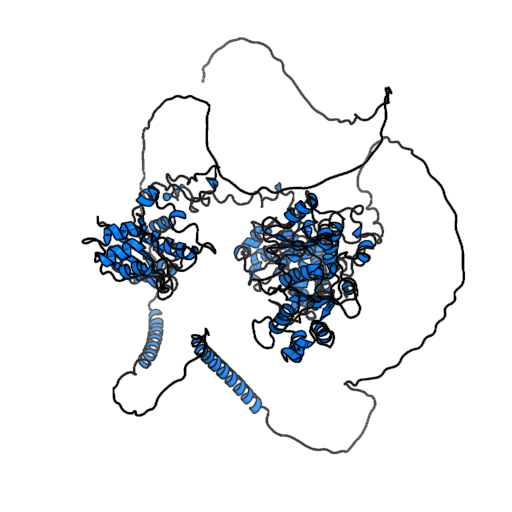178 1.00 72.75 987 PHE A O 1
ATOM 7865 N N . ASN A 1 988 ? 22.819 22.966 23.393 1.00 83.00 988 ASN A N 1
ATOM 7866 C CA . ASN A 1 988 ? 21.722 22.033 23.680 1.00 83.00 988 ASN A CA 1
ATOM 7867 C C . ASN A 1 988 ? 20.837 22.634 24.783 1.00 83.00 988 ASN A C 1
ATOM 7869 O O . ASN A 1 988 ? 20.823 22.169 25.928 1.00 83.00 988 ASN A O 1
ATOM 7873 N N . ASN A 1 989 ? 20.182 23.749 24.462 1.00 91.56 989 ASN A N 1
ATOM 7874 C CA . ASN A 1 989 ? 19.441 24.558 25.426 1.00 91.56 989 ASN A CA 1
ATOM 7875 C C . ASN A 1 989 ? 17.971 24.793 25.037 1.00 91.56 989 ASN A C 1
ATOM 7877 O O . ASN A 1 989 ? 17.465 24.319 24.018 1.00 91.56 989 ASN A O 1
ATOM 7881 N N . CYS A 1 990 ? 17.270 25.457 25.945 1.00 93.25 990 CYS A N 1
ATOM 7882 C CA . CYS A 1 990 ? 15.940 26.034 25.792 1.00 93.25 990 CYS A CA 1
ATOM 7883 C C . CYS A 1 990 ? 16.027 27.497 26.258 1.00 93.25 990 CYS A C 1
ATOM 7885 O O . CYS A 1 990 ? 16.777 27.807 27.189 1.00 93.25 990 CYS A O 1
ATOM 7887 N N . LEU A 1 991 ? 15.270 28.390 25.623 1.00 95.25 991 LEU A N 1
ATOM 7888 C CA . LEU A 1 991 ? 15.243 29.813 25.948 1.00 95.25 991 LEU A CA 1
ATOM 7889 C C . LEU A 1 991 ? 14.022 30.123 26.823 1.00 95.25 991 LEU A C 1
ATOM 7891 O O . LEU A 1 991 ? 12.885 29.950 26.389 1.00 95.25 991 LEU A O 1
ATOM 7895 N N . VAL A 1 992 ? 14.253 30.575 28.054 1.00 95.31 992 VAL A N 1
ATOM 7896 C CA . VAL A 1 992 ? 13.211 30.784 29.069 1.00 95.31 992 VAL A CA 1
ATOM 7897 C C . VAL A 1 992 ? 13.007 32.276 29.329 1.00 95.31 992 VAL A C 1
ATOM 7899 O O . VAL A 1 992 ? 13.888 32.960 29.844 1.00 95.31 992 VAL A O 1
ATOM 7902 N N . PHE A 1 993 ? 11.828 32.787 28.998 1.00 95.56 993 PHE A N 1
ATOM 7903 C CA . PHE A 1 993 ? 11.397 34.150 29.286 1.00 95.56 993 PHE A CA 1
ATOM 7904 C C . PHE A 1 993 ? 10.605 34.174 30.596 1.00 95.56 993 PHE A C 1
ATOM 7906 O O . PHE A 1 993 ? 9.492 33.652 30.682 1.00 95.56 993 PHE A O 1
ATOM 7913 N N . ASP A 1 994 ? 11.189 34.788 31.621 1.00 93.62 994 ASP A N 1
ATOM 7914 C CA . ASP A 1 994 ? 10.675 34.792 32.989 1.00 93.62 994 ASP A CA 1
ATOM 7915 C C . ASP A 1 994 ? 10.695 36.213 33.561 1.00 93.62 994 ASP A C 1
ATOM 7917 O O . ASP A 1 994 ? 11.737 36.870 33.563 1.00 93.62 994 ASP A O 1
ATOM 7921 N N . GLY A 1 995 ? 9.537 36.704 34.010 1.00 90.62 995 GLY A N 1
ATOM 7922 C CA . GLY A 1 995 ? 9.374 38.092 34.453 1.00 90.62 995 GLY A CA 1
ATOM 7923 C C . GLY A 1 995 ? 10.172 38.445 35.711 1.00 90.62 995 GLY A C 1
ATOM 7924 O O . GLY A 1 995 ? 10.692 39.558 35.803 1.00 90.62 995 GLY A O 1
ATOM 7925 N N . ASP A 1 996 ? 10.331 37.501 36.640 1.00 88.62 996 ASP A N 1
ATOM 7926 C CA . ASP A 1 996 ? 11.045 37.714 37.902 1.00 88.62 996 ASP A CA 1
ATOM 7927 C C . ASP A 1 996 ? 12.561 37.710 37.664 1.00 88.62 996 ASP A C 1
ATOM 7929 O O . ASP A 1 996 ? 13.280 38.582 38.156 1.00 88.62 996 ASP A O 1
ATOM 7933 N N . VAL A 1 997 ? 13.055 36.775 36.846 1.00 90.38 997 VAL A N 1
ATOM 7934 C CA . VAL A 1 997 ? 14.470 36.692 36.439 1.00 90.38 997 VAL A CA 1
ATOM 7935 C C . VAL A 1 997 ? 14.860 37.868 35.537 1.00 90.38 997 VAL A C 1
ATOM 7937 O O . VAL A 1 997 ? 15.964 38.399 35.664 1.00 90.38 997 VAL A O 1
ATOM 7940 N N . PHE A 1 998 ? 13.960 38.335 34.666 1.00 91.12 998 PHE A N 1
ATOM 7941 C CA . PHE A 1 998 ? 14.192 39.542 33.872 1.00 91.12 998 PHE A CA 1
ATOM 7942 C C . PHE A 1 998 ? 14.221 40.799 34.752 1.00 91.12 998 PHE A C 1
ATOM 7944 O O . PHE A 1 998 ? 15.144 41.599 34.627 1.00 91.12 998 PHE A O 1
ATOM 7951 N N . SER A 1 999 ? 13.277 40.959 35.684 1.00 87.50 999 SER A N 1
ATOM 7952 C CA . SER A 1 999 ? 13.192 42.155 36.541 1.00 87.50 999 SER A CA 1
ATOM 7953 C C . SER A 1 999 ? 14.318 42.232 37.579 1.00 87.50 999 SER A C 1
ATOM 7955 O O . SER A 1 999 ? 14.886 43.300 37.785 1.00 87.50 999 SER A O 1
ATOM 7957 N N . SER A 1 1000 ? 14.681 41.105 38.200 1.00 85.50 1000 SER A N 1
ATOM 7958 C CA . SER A 1 1000 ? 15.790 41.026 39.168 1.00 85.50 1000 SER A CA 1
ATOM 7959 C C . SER A 1 1000 ? 17.177 40.963 38.520 1.00 85.50 1000 SER A C 1
ATOM 7961 O O . SER A 1 1000 ? 18.179 41.222 39.183 1.00 85.50 1000 SER A O 1
ATOM 7963 N N . GLY A 1 1001 ? 17.255 40.561 37.247 1.00 82.25 1001 GLY A N 1
ATOM 7964 C CA . GLY A 1 1001 ? 18.508 40.263 36.556 1.00 82.25 1001 GLY A CA 1
ATOM 7965 C C . GLY A 1 1001 ? 19.223 38.992 37.040 1.00 82.25 1001 GLY A C 1
ATOM 7966 O O . GLY A 1 1001 ? 20.290 38.683 36.514 1.00 82.25 1001 GLY A O 1
ATOM 7967 N N . GLN A 1 1002 ? 18.671 38.249 38.010 1.00 81.19 1002 GLN A N 1
ATOM 7968 C CA . GLN A 1 1002 ? 19.325 37.096 38.637 1.00 81.19 1002 GLN A CA 1
ATOM 7969 C C . GLN A 1 1002 ? 18.578 35.783 38.378 1.00 81.19 1002 GLN A C 1
ATOM 7971 O O . GLN A 1 1002 ? 17.382 35.646 38.632 1.00 81.19 1002 GLN A O 1
ATOM 7976 N N . VAL A 1 1003 ? 19.314 34.766 37.926 1.00 82.38 1003 VAL A N 1
ATOM 7977 C CA . VAL A 1 1003 ? 18.778 33.421 37.683 1.00 82.38 1003 VAL A CA 1
ATOM 7978 C C . VAL A 1 1003 ? 18.734 32.635 38.998 1.00 82.38 1003 VAL A C 1
ATOM 7980 O O . VAL A 1 1003 ? 19.724 32.039 39.417 1.00 82.38 1003 VAL A O 1
ATOM 7983 N N . ASN A 1 1004 ? 17.578 32.624 39.665 1.00 76.31 1004 ASN A N 1
ATOM 7984 C CA . ASN A 1 1004 ? 17.393 31.890 40.921 1.00 76.31 1004 ASN A CA 1
ATOM 7985 C C . ASN A 1 1004 ? 17.523 30.357 40.702 1.00 76.31 1004 ASN A C 1
ATOM 7987 O O . ASN A 1 1004 ? 16.731 29.793 39.939 1.00 76.31 1004 ASN A O 1
ATOM 7991 N N . PRO A 1 1005 ? 18.432 29.640 41.402 1.00 76.25 1005 PRO A N 1
ATOM 7992 C CA . PRO A 1 1005 ? 18.602 28.186 41.263 1.00 76.25 1005 PRO A CA 1
ATOM 7993 C C . PRO A 1 1005 ? 17.345 27.348 41.548 1.00 76.25 1005 PRO A C 1
ATOM 7995 O O . PRO A 1 1005 ? 17.224 26.234 41.038 1.00 76.25 1005 PRO A O 1
ATOM 7998 N N . ILE A 1 1006 ? 16.397 27.866 42.337 1.00 74.00 1006 ILE A N 1
ATOM 7999 C CA . ILE A 1 1006 ? 15.090 27.234 42.573 1.00 74.00 1006 ILE A CA 1
ATOM 8000 C C . ILE A 1 1006 ? 14.235 27.299 41.300 1.00 74.00 1006 ILE A C 1
ATOM 8002 O O . ILE A 1 1006 ? 13.578 26.323 40.950 1.00 74.00 1006 ILE A O 1
ATOM 8006 N N . ARG A 1 1007 ? 14.284 28.415 40.559 1.00 79.25 1007 ARG A N 1
ATOM 8007 C CA . ARG A 1 1007 ? 13.521 28.605 39.316 1.00 79.25 1007 ARG A CA 1
ATOM 8008 C C . ARG A 1 1007 ? 14.083 27.774 38.163 1.00 79.25 1007 ARG A C 1
ATOM 8010 O O . ARG A 1 1007 ? 13.304 27.183 37.419 1.00 79.25 1007 ARG A O 1
ATOM 8017 N N . VAL A 1 1008 ? 15.410 27.631 38.088 1.00 79.62 1008 VAL A N 1
ATOM 8018 C CA . VAL A 1 1008 ? 16.099 26.676 37.192 1.00 79.62 1008 VAL A CA 1
ATOM 8019 C C . VAL A 1 1008 ? 15.584 25.247 37.399 1.00 79.62 1008 VAL A C 1
ATOM 8021 O O . VAL A 1 1008 ? 15.367 24.525 36.433 1.00 79.62 1008 VAL A O 1
ATOM 8024 N N . LYS A 1 1009 ? 15.361 24.854 38.659 1.00 78.38 1009 LYS A N 1
ATOM 8025 C CA . LYS A 1 1009 ? 14.877 23.525 39.067 1.00 78.38 1009 LYS A CA 1
ATOM 8026 C C . LYS A 1 1009 ? 13.351 23.438 39.213 1.00 78.38 1009 LYS A C 1
ATOM 8028 O O . LYS A 1 1009 ? 12.855 22.468 39.784 1.00 78.38 1009 LYS A O 1
ATOM 8033 N N . SER A 1 1010 ? 12.600 24.429 38.727 1.00 87.00 1010 SER A N 1
ATOM 8034 C CA . SER A 1 1010 ? 11.134 24.386 38.779 1.00 87.00 1010 SER A CA 1
ATOM 8035 C C . SER A 1 1010 ? 10.600 23.209 37.944 1.00 87.00 1010 SER A C 1
ATOM 8037 O O . SER A 1 1010 ? 11.178 22.909 36.889 1.00 87.00 1010 SER A O 1
ATOM 8039 N N . PRO A 1 1011 ? 9.527 22.518 38.380 1.00 87.75 1011 PRO A N 1
ATOM 8040 C CA . PRO A 1 1011 ? 8.941 21.414 37.620 1.00 87.75 1011 PRO A CA 1
ATOM 8041 C C . PRO A 1 1011 ? 8.556 21.809 36.191 1.00 87.75 1011 PRO A C 1
ATOM 8043 O O . PRO A 1 1011 ? 8.684 21.001 35.276 1.00 87.75 1011 PRO A O 1
ATOM 8046 N N . GLU A 1 1012 ? 8.129 23.053 35.986 1.00 88.25 1012 GLU A N 1
ATOM 8047 C CA . GLU A 1 1012 ? 7.642 23.587 34.717 1.00 88.25 1012 GLU A CA 1
ATOM 8048 C C . GLU A 1 1012 ? 8.787 23.781 33.713 1.00 88.25 1012 GLU A C 1
ATOM 8050 O O . GLU A 1 1012 ? 8.737 23.228 32.612 1.00 88.25 1012 GLU A O 1
ATOM 8055 N N . VAL A 1 1013 ? 9.859 24.481 34.113 1.00 90.06 1013 VAL A N 1
ATOM 8056 C CA . VAL A 1 1013 ? 11.065 24.654 33.282 1.00 90.06 1013 VAL A CA 1
ATOM 8057 C C . VAL A 1 1013 ? 11.728 23.301 33.022 1.00 90.06 1013 VAL A C 1
ATOM 8059 O O . VAL A 1 1013 ? 12.059 22.990 31.879 1.00 90.06 1013 VAL A O 1
ATOM 8062 N N . SER A 1 1014 ? 11.841 22.450 34.048 1.00 90.00 1014 SER A N 1
ATOM 8063 C CA . SER A 1 1014 ? 12.409 21.100 33.913 1.00 90.00 1014 SER A CA 1
ATOM 8064 C C . SER A 1 1014 ? 11.609 20.237 32.928 1.00 90.00 1014 SER A C 1
ATOM 8066 O O . SER A 1 1014 ? 12.191 19.532 32.106 1.00 90.00 1014 SER A O 1
ATOM 8068 N N . LYS A 1 1015 ? 10.272 20.320 32.956 1.00 91.38 1015 LYS A N 1
ATOM 8069 C CA . LYS A 1 1015 ? 9.374 19.589 32.050 1.00 91.38 1015 LYS A CA 1
ATOM 8070 C C . LYS A 1 1015 ? 9.423 20.111 30.613 1.00 91.38 1015 LYS A C 1
ATOM 8072 O O . LYS A 1 1015 ? 9.342 19.306 29.690 1.00 91.38 1015 LYS A O 1
ATOM 8077 N N . PHE A 1 1016 ? 9.553 21.423 30.408 1.00 92.44 1016 PHE A N 1
ATOM 8078 C CA . PHE A 1 1016 ? 9.694 22.004 29.069 1.00 92.44 1016 PHE A CA 1
ATOM 8079 C C . PHE A 1 1016 ? 11.058 21.672 28.450 1.00 92.44 1016 PHE A C 1
ATOM 8081 O O . PHE A 1 1016 ? 11.163 21.226 27.305 1.00 92.44 1016 PHE A O 1
ATOM 8088 N N . CYS A 1 1017 ? 12.131 21.894 29.205 1.00 90.31 1017 CYS A N 1
ATOM 8089 C CA . CYS A 1 1017 ? 13.493 21.754 28.712 1.00 90.31 1017 CYS A CA 1
ATOM 8090 C C . CYS A 1 1017 ? 13.937 20.289 28.620 1.00 90.31 1017 CYS A C 1
ATOM 8092 O O . CYS A 1 1017 ? 14.667 19.933 27.690 1.00 90.31 1017 CYS A O 1
ATOM 8094 N N . GLY A 1 1018 ? 13.466 19.424 29.521 1.00 91.25 1018 GLY A N 1
ATOM 8095 C CA . GLY A 1 1018 ? 13.861 18.020 29.584 1.00 91.25 1018 GLY A CA 1
ATOM 8096 C C . GLY A 1 1018 ? 15.342 17.890 29.936 1.00 91.25 1018 GLY A C 1
ATOM 8097 O O . GLY A 1 1018 ? 15.775 18.312 31.002 1.00 91.25 1018 GLY A O 1
ATOM 8098 N N . THR A 1 1019 ? 16.133 17.326 29.024 1.00 89.06 1019 THR A N 1
ATOM 8099 C CA . THR A 1 1019 ? 17.596 17.189 29.162 1.00 89.06 1019 THR A CA 1
ATOM 8100 C C . THR A 1 1019 ? 18.385 18.416 28.684 1.00 89.06 1019 THR A C 1
ATOM 8102 O O . THR A 1 1019 ? 19.616 18.389 28.686 1.00 89.06 1019 THR A O 1
ATOM 8105 N N . ARG A 1 1020 ? 17.706 19.480 28.239 1.00 90.81 1020 ARG A N 1
ATOM 8106 C CA . ARG A 1 1020 ? 18.328 20.702 27.707 1.00 90.81 1020 ARG A CA 1
ATOM 8107 C C . ARG A 1 1020 ? 18.613 21.708 28.816 1.00 90.81 1020 ARG A C 1
ATOM 8109 O O . ARG A 1 1020 ? 17.831 21.846 29.753 1.00 90.81 1020 ARG A O 1
ATOM 8116 N N . MET A 1 1021 ? 19.707 22.450 28.682 1.00 90.50 1021 MET A N 1
ATOM 8117 C CA . MET A 1 1021 ? 20.087 23.490 29.641 1.00 90.50 1021 MET A CA 1
ATOM 8118 C C . MET A 1 1021 ? 19.159 24.717 29.519 1.00 90.50 1021 MET A C 1
ATOM 8120 O O . MET A 1 1021 ? 19.042 25.258 28.420 1.00 90.50 1021 MET A O 1
ATOM 8124 N N . PRO A 1 1022 ? 18.518 25.203 30.597 1.00 92.94 1022 PRO A N 1
ATOM 8125 C CA . PRO A 1 1022 ? 17.730 26.429 30.541 1.00 92.94 1022 PRO A CA 1
ATOM 8126 C C . PRO A 1 1022 ? 18.615 27.674 30.539 1.00 92.94 1022 PRO A C 1
ATOM 8128 O O . PRO A 1 1022 ? 19.369 27.920 31.480 1.00 92.94 1022 PRO A O 1
ATOM 8131 N N . ILE A 1 1023 ? 18.484 28.481 29.486 1.00 93.38 1023 ILE A N 1
ATOM 8132 C CA . ILE A 1 1023 ? 19.053 29.826 29.399 1.00 93.38 1023 ILE A CA 1
ATOM 8133 C C . ILE A 1 1023 ? 17.911 30.816 29.581 1.00 93.38 1023 ILE A C 1
ATOM 8135 O O . ILE A 1 1023 ? 16.958 30.829 28.806 1.00 93.38 1023 ILE A O 1
ATOM 8139 N N . PHE A 1 1024 ? 17.997 31.634 30.624 1.00 93.81 1024 PHE A N 1
ATOM 8140 C CA . PHE A 1 1024 ? 16.972 32.619 30.945 1.00 93.81 1024 PHE A CA 1
ATOM 8141 C C . PHE A 1 1024 ? 17.244 33.942 30.227 1.00 93.81 1024 PHE A C 1
ATOM 8143 O O . PHE A 1 1024 ? 18.379 34.415 30.205 1.00 93.81 1024 PHE A O 1
ATOM 8150 N N . TRP A 1 1025 ? 16.200 34.567 29.684 1.00 93.81 1025 TRP A N 1
ATOM 8151 C CA . TRP A 1 1025 ? 16.281 35.899 29.096 1.00 93.81 1025 TRP A CA 1
ATOM 8152 C C . TRP A 1 1025 ? 16.404 36.963 30.195 1.00 93.81 1025 TRP A C 1
ATOM 8154 O O . TRP A 1 1025 ? 15.413 37.437 30.748 1.00 93.81 1025 TRP A O 1
ATOM 8164 N N . THR A 1 1026 ? 17.642 37.315 30.538 1.00 91.38 1026 THR A N 1
ATOM 8165 C CA . THR A 1 1026 ? 17.971 38.343 31.535 1.00 91.38 1026 THR A CA 1
ATOM 8166 C C . THR A 1 1026 ? 18.015 39.744 30.917 1.00 91.38 1026 THR A C 1
ATOM 8168 O O . THR A 1 1026 ? 18.102 39.917 29.698 1.00 91.38 1026 THR A O 1
ATOM 8171 N N . GLN A 1 1027 ? 18.050 40.776 31.769 1.00 86.81 1027 GLN A N 1
ATOM 8172 C CA . GLN A 1 1027 ? 18.398 42.133 31.331 1.00 86.81 1027 GLN A CA 1
ATOM 8173 C C . GLN A 1 1027 ? 19.722 42.172 30.559 1.00 86.81 1027 GLN A C 1
ATOM 8175 O O . GLN A 1 1027 ? 19.823 42.919 29.591 1.00 86.81 1027 GLN A O 1
ATOM 8180 N N . GLU A 1 1028 ? 20.711 41.357 30.935 1.00 87.00 1028 GLU A N 1
ATOM 8181 C CA . GLU A 1 1028 ? 22.013 41.293 30.267 1.00 87.00 1028 GLU A CA 1
ATOM 8182 C C . GLU A 1 1028 ? 21.914 40.845 28.805 1.00 87.00 1028 GLU A C 1
ATOM 8184 O O . GLU A 1 1028 ? 22.393 41.570 27.935 1.00 87.00 1028 GLU A O 1
ATOM 8189 N N . LEU A 1 1029 ? 21.200 39.751 28.512 1.00 88.75 1029 LEU A N 1
ATOM 8190 C CA . LEU A 1 1029 ? 20.937 39.326 27.128 1.00 88.75 1029 LEU A CA 1
ATOM 8191 C C . LEU A 1 1029 ? 20.102 40.357 26.340 1.00 88.75 1029 LEU A C 1
ATOM 8193 O O . LEU A 1 1029 ? 20.160 40.405 25.112 1.00 88.75 1029 LEU A O 1
ATOM 8197 N N . SER A 1 1030 ? 19.366 41.238 27.029 1.00 88.75 1030 SER A N 1
ATOM 8198 C CA . SER A 1 1030 ? 18.622 42.337 26.397 1.00 88.75 1030 SER A CA 1
ATOM 8199 C C . SER A 1 1030 ? 19.453 43.591 26.074 1.00 88.75 1030 SER A C 1
ATOM 8201 O O . SER A 1 1030 ? 18.995 44.404 25.261 1.00 88.75 1030 SER A O 1
ATOM 8203 N N . LYS A 1 1031 ? 20.650 43.756 26.667 1.00 87.94 1031 LYS A N 1
ATOM 8204 C CA . LYS A 1 1031 ? 21.511 44.949 26.509 1.00 87.94 1031 LYS A CA 1
ATOM 8205 C C . LYS A 1 1031 ? 21.991 45.219 25.071 1.00 87.94 1031 LYS A C 1
ATOM 8207 O O . LYS A 1 1031 ? 21.905 46.382 24.682 1.00 87.94 1031 LYS A O 1
ATOM 8212 N N . PRO A 1 1032 ? 22.496 44.238 24.288 1.00 91.06 1032 PRO A N 1
ATOM 8213 C CA . PRO A 1 1032 ? 23.179 44.514 23.018 1.00 91.06 1032 PRO A CA 1
ATOM 8214 C C . PRO A 1 1032 ? 22.266 45.208 22.014 1.00 91.06 1032 PRO A C 1
ATOM 8216 O O . PRO A 1 1032 ? 21.124 44.781 21.833 1.00 91.06 1032 PRO A O 1
ATOM 8219 N N . ASP A 1 1033 ? 22.739 46.238 21.316 1.00 91.31 1033 ASP A N 1
ATOM 8220 C CA . ASP A 1 1033 ? 21.884 46.939 20.353 1.00 91.31 1033 ASP A CA 1
ATOM 8221 C C . ASP A 1 1033 ? 21.603 46.095 19.100 1.00 91.31 1033 ASP A C 1
ATOM 8223 O O . ASP A 1 1033 ? 20.502 46.165 18.551 1.00 91.31 1033 ASP A O 1
ATOM 8227 N N . VAL A 1 1034 ? 22.519 45.196 18.726 1.00 94.75 1034 VAL A N 1
ATOM 8228 C CA . VAL A 1 1034 ? 22.297 44.149 17.717 1.00 94.75 1034 VAL A CA 1
ATOM 8229 C C . VAL A 1 1034 ? 22.500 42.771 18.350 1.00 94.75 1034 VAL A C 1
ATOM 8231 O O . VAL A 1 1034 ? 23.521 42.513 18.987 1.00 94.75 1034 VAL A O 1
ATOM 8234 N N . LEU A 1 1035 ? 21.532 41.874 18.152 1.00 95.38 1035 LEU A N 1
ATOM 8235 C CA . LEU A 1 1035 ? 21.656 40.446 18.455 1.00 95.38 1035 LEU A CA 1
ATOM 8236 C C . LEU A 1 1035 ? 21.763 39.682 17.129 1.00 95.38 1035 LEU A C 1
ATOM 8238 O O . LEU A 1 1035 ? 20.860 39.782 16.299 1.00 95.38 1035 LEU A O 1
ATOM 8242 N N . HIS A 1 1036 ? 22.854 38.949 16.919 1.00 95.62 1036 HIS A N 1
ATOM 8243 C CA . HIS A 1 1036 ? 23.104 38.192 15.694 1.00 95.62 1036 HIS A CA 1
ATOM 8244 C C . HIS A 1 1036 ? 22.889 36.689 15.901 1.00 95.62 1036 HIS A C 1
ATOM 8246 O O . HIS A 1 1036 ? 23.461 36.098 16.815 1.00 95.62 1036 HIS A O 1
ATOM 8252 N N . PHE A 1 1037 ? 22.105 36.058 15.030 1.00 93.81 1037 PHE A N 1
ATOM 8253 C CA . PHE A 1 1037 ? 21.933 34.606 14.981 1.00 93.81 1037 PHE A CA 1
ATOM 8254 C C . PHE A 1 1037 ? 22.702 34.019 13.796 1.00 93.81 1037 PHE A C 1
ATOM 8256 O O . PHE A 1 1037 ? 22.245 34.102 12.655 1.00 93.81 1037 PHE A O 1
ATOM 8263 N N . ASP A 1 1038 ? 23.833 33.370 14.062 1.00 89.00 1038 ASP A N 1
ATOM 8264 C CA . ASP A 1 1038 ? 24.567 32.611 13.045 1.00 89.00 1038 ASP A CA 1
ATOM 8265 C C . ASP A 1 1038 ? 23.934 31.222 12.837 1.00 89.00 1038 ASP A C 1
ATOM 8267 O O . ASP A 1 1038 ? 24.532 30.182 13.097 1.00 89.00 1038 ASP A O 1
ATOM 8271 N N . SER A 1 1039 ? 22.675 31.172 12.390 1.00 84.06 1039 SER A N 1
ATOM 8272 C CA . SER A 1 1039 ? 22.010 29.893 12.098 1.00 84.06 1039 SER A CA 1
ATOM 8273 C C . SER A 1 1039 ? 22.577 29.163 10.867 1.00 84.06 1039 SER A C 1
ATOM 8275 O O . SER A 1 1039 ? 22.100 28.078 10.533 1.00 84.06 1039 SER A O 1
ATOM 8277 N N . PHE A 1 1040 ? 23.612 29.701 10.213 1.00 83.88 1040 PHE A N 1
ATOM 8278 C CA . PHE A 1 1040 ? 24.364 29.005 9.174 1.00 83.88 1040 PHE A CA 1
ATOM 8279 C C . PHE A 1 1040 ? 25.388 28.036 9.788 1.00 83.88 1040 PHE A C 1
ATOM 8281 O O . PHE A 1 1040 ? 25.419 26.853 9.399 1.00 83.88 1040 PHE A O 1
ATOM 8288 N N . ASP A 1 1041 ? 26.172 28.482 10.781 1.00 81.88 1041 ASP A N 1
ATOM 8289 C CA . ASP A 1 1041 ? 27.056 27.597 11.546 1.00 81.88 1041 ASP A CA 1
ATOM 8290 C C . ASP A 1 1041 ? 26.244 26.491 12.238 1.00 81.88 1041 ASP A C 1
ATOM 8292 O O . ASP A 1 1041 ? 25.187 26.711 12.829 1.00 81.88 1041 ASP A O 1
ATOM 8296 N N . LYS A 1 1042 ? 26.752 25.256 12.168 1.00 78.12 1042 LYS A N 1
ATOM 8297 C CA . LYS A 1 1042 ? 26.162 24.077 12.814 1.00 78.12 1042 LYS A CA 1
ATOM 8298 C C . LYS A 1 1042 ? 25.979 24.261 14.322 1.00 78.12 1042 LYS A C 1
ATOM 8300 O O . LYS A 1 1042 ? 25.022 23.704 14.852 1.00 78.12 1042 LYS A O 1
ATOM 8305 N N . ALA A 1 1043 ? 26.856 25.012 14.986 1.00 77.38 1043 ALA A N 1
ATOM 8306 C CA . ALA A 1 1043 ? 26.838 25.227 16.428 1.00 77.38 1043 ALA A CA 1
ATOM 8307 C C . ALA A 1 1043 ? 25.682 26.116 16.917 1.00 77.38 1043 ALA A C 1
ATOM 8309 O O . ALA A 1 1043 ? 25.219 25.916 18.036 1.00 77.38 1043 ALA A O 1
ATOM 8310 N N . HIS A 1 1044 ? 25.197 27.058 16.100 1.00 80.62 1044 HIS A N 1
ATOM 8311 C CA . HIS A 1 1044 ? 24.183 28.057 16.485 1.00 80.62 1044 HIS A CA 1
ATOM 8312 C C . HIS A 1 1044 ? 22.815 27.841 15.797 1.00 80.62 1044 HIS A C 1
ATOM 8314 O O . HIS A 1 1044 ? 21.943 28.712 15.834 1.00 80.62 1044 HIS A O 1
ATOM 8320 N N . ARG A 1 1045 ? 22.587 26.672 15.177 1.00 86.50 1045 ARG A N 1
ATOM 8321 C CA . ARG A 1 1045 ? 21.340 26.372 14.445 1.00 86.50 1045 ARG A CA 1
ATOM 8322 C C . ARG A 1 1045 ? 20.096 26.368 15.328 1.00 86.50 1045 ARG A C 1
ATOM 8324 O O . ARG A 1 1045 ? 20.150 26.042 16.512 1.00 86.50 1045 ARG A O 1
ATOM 8331 N N . LEU A 1 1046 ? 18.957 26.649 14.696 1.00 89.38 1046 LEU A N 1
ATOM 8332 C CA . LEU A 1 1046 ? 17.632 26.738 15.312 1.00 89.38 1046 LEU A CA 1
ATOM 8333 C C . LEU A 1 1046 ? 16.644 25.735 14.681 1.00 89.38 1046 LEU A C 1
ATOM 8335 O O . LEU A 1 1046 ? 15.567 26.077 14.200 1.00 89.38 1046 LEU A O 1
ATOM 8339 N N . LEU A 1 1047 ? 17.023 24.457 14.686 1.00 87.38 1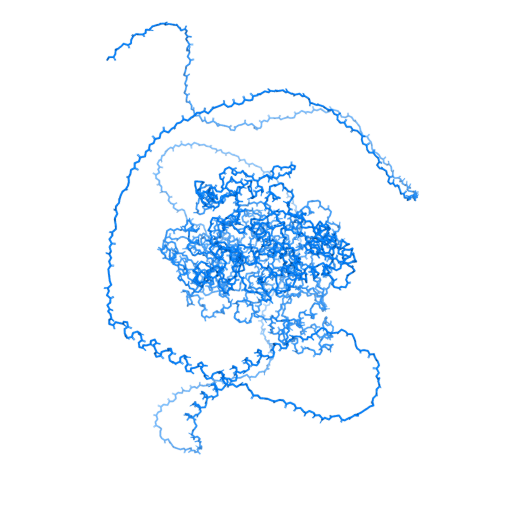047 LEU A N 1
ATOM 8340 C CA . LEU A 1 1047 ? 16.251 23.334 14.141 1.00 87.38 1047 LEU A CA 1
ATOM 8341 C C . LEU A 1 1047 ? 15.223 22.793 15.151 1.00 87.38 1047 LEU A C 1
ATOM 8343 O O . LEU A 1 1047 ? 15.214 21.608 15.485 1.00 87.38 1047 LEU A O 1
ATOM 8347 N N . ALA A 1 1048 ? 14.356 23.673 15.650 1.00 87.56 1048 ALA A N 1
ATOM 8348 C CA . ALA A 1 1048 ? 13.213 23.317 16.483 1.00 87.56 1048 ALA A CA 1
ATOM 8349 C C . ALA A 1 1048 ? 12.037 24.265 16.218 1.00 87.56 1048 ALA A C 1
ATOM 8351 O O . ALA A 1 1048 ? 12.236 25.435 15.909 1.00 87.56 1048 ALA A O 1
ATOM 8352 N N . HIS A 1 1049 ? 10.805 23.791 16.407 1.00 88.00 1049 HIS A N 1
ATOM 8353 C CA . HIS A 1 1049 ? 9.647 24.686 16.476 1.00 88.00 1049 HIS A CA 1
ATOM 8354 C C . HIS A 1 1049 ? 9.763 25.617 17.683 1.00 88.00 1049 HIS A C 1
ATOM 8356 O O . HIS A 1 1049 ? 10.150 25.170 18.770 1.00 88.00 1049 HIS A O 1
ATOM 8362 N N . PHE A 1 1050 ? 9.374 26.886 17.527 1.00 91.62 1050 PHE A N 1
ATOM 8363 C CA . PHE A 1 1050 ? 9.552 27.880 18.591 1.00 91.62 1050 PHE A CA 1
ATOM 8364 C C . PHE A 1 1050 ? 8.879 27.458 19.905 1.00 91.62 1050 PHE A C 1
ATOM 8366 O O . PHE A 1 1050 ? 9.509 27.538 20.952 1.00 91.62 1050 PHE A O 1
ATOM 8373 N N . TYR A 1 1051 ? 7.670 26.891 19.857 1.00 90.31 1051 TYR A N 1
ATOM 8374 C CA . TYR A 1 1051 ? 6.923 26.436 21.037 1.00 90.31 1051 TYR A CA 1
ATOM 8375 C C . TYR A 1 1051 ? 7.548 25.232 21.766 1.00 90.31 1051 TYR A C 1
ATOM 8377 O O . TYR A 1 1051 ? 7.082 24.879 22.847 1.00 90.31 1051 TYR A O 1
ATOM 8385 N N . ASN A 1 1052 ? 8.576 24.600 21.188 1.00 90.06 1052 ASN A N 1
ATOM 8386 C CA . ASN A 1 1052 ? 9.385 23.552 21.815 1.00 90.06 1052 ASN A CA 1
ATOM 8387 C C . ASN A 1 1052 ? 10.750 24.074 22.305 1.00 90.06 1052 ASN A C 1
ATOM 8389 O O . ASN A 1 1052 ? 11.463 23.336 22.983 1.00 90.06 1052 ASN A O 1
ATOM 8393 N N . TYR A 1 1053 ? 11.154 25.300 21.961 1.00 94.12 1053 TYR A N 1
ATOM 8394 C CA . TYR A 1 1053 ? 12.470 25.870 22.289 1.00 94.12 1053 TYR A CA 1
ATOM 8395 C C . TYR A 1 1053 ? 12.384 27.119 23.172 1.00 94.12 1053 TYR A C 1
ATOM 8397 O O . TYR A 1 1053 ? 13.140 27.228 24.135 1.00 94.12 1053 TYR A O 1
ATOM 8405 N N . VAL A 1 1054 ? 11.445 28.015 22.872 1.00 95.50 1054 VAL A N 1
ATOM 8406 C CA . VAL A 1 1054 ? 11.119 29.215 23.642 1.00 95.50 1054 VAL A CA 1
ATOM 8407 C C . VAL A 1 1054 ? 9.975 28.900 24.605 1.00 95.50 1054 VAL A C 1
ATOM 8409 O O . VAL A 1 1054 ? 8.927 28.407 24.186 1.00 95.50 1054 VAL A O 1
ATOM 8412 N N . TYR A 1 1055 ? 10.165 29.206 25.886 1.00 95.62 1055 TYR A N 1
ATOM 8413 C CA . TYR A 1 1055 ? 9.165 29.038 26.938 1.00 95.62 1055 TYR A CA 1
ATOM 8414 C C . TYR A 1 1055 ? 8.954 30.350 27.685 1.00 95.62 1055 TYR A C 1
ATOM 8416 O O . TYR A 1 1055 ? 9.919 30.920 28.189 1.00 95.62 1055 TYR A O 1
ATOM 8424 N N . PHE A 1 1056 ? 7.709 30.811 27.800 1.00 95.31 1056 PHE A N 1
ATOM 8425 C CA . PHE A 1 1056 ? 7.365 31.929 28.678 1.00 95.31 1056 PHE A CA 1
ATOM 8426 C C . PHE A 1 1056 ? 6.746 31.372 29.965 1.00 95.31 1056 PHE A C 1
ATOM 8428 O O . PHE A 1 1056 ? 5.825 30.559 29.914 1.00 95.31 1056 PHE A O 1
ATOM 8435 N N . THR A 1 1057 ? 7.246 31.780 31.132 1.00 92.25 1057 THR A N 1
ATOM 8436 C CA . THR A 1 1057 ? 6.798 31.195 32.413 1.00 92.25 1057 THR A CA 1
ATOM 8437 C C . THR A 1 1057 ? 5.432 31.707 32.872 1.00 92.25 1057 THR A C 1
ATOM 8439 O O . THR A 1 1057 ? 4.794 31.071 33.706 1.00 92.25 1057 THR A O 1
ATOM 8442 N N . ASP A 1 1058 ? 4.978 32.846 32.342 1.00 90.56 1058 ASP A N 1
ATOM 8443 C CA . ASP A 1 1058 ? 3.600 33.328 32.472 1.00 90.56 1058 ASP A CA 1
ATOM 8444 C C . ASP A 1 1058 ? 2.734 32.672 31.374 1.00 90.56 1058 ASP A C 1
ATOM 8446 O O . ASP A 1 1058 ? 2.951 32.952 30.189 1.00 90.56 1058 ASP A O 1
ATOM 8450 N N . PRO A 1 1059 ? 1.727 31.841 31.719 1.00 85.69 1059 PRO A N 1
ATOM 8451 C CA . PRO A 1 1059 ? 0.881 31.177 30.732 1.00 85.69 1059 PRO A CA 1
ATOM 8452 C C . PRO A 1 1059 ? 0.064 32.130 29.849 1.00 85.69 1059 PRO A C 1
ATOM 8454 O O . PRO A 1 1059 ? -0.292 31.760 28.733 1.00 85.69 1059 PRO A O 1
ATOM 8457 N N . ALA A 1 1060 ? -0.266 33.342 30.300 1.00 83.94 1060 ALA A N 1
ATOM 8458 C CA . ALA A 1 1060 ? -0.976 34.317 29.475 1.00 83.94 1060 ALA A CA 1
ATOM 8459 C C . ALA A 1 1060 ? -0.066 34.906 28.386 1.00 83.94 1060 ALA A C 1
ATOM 8461 O O . ALA A 1 1060 ? -0.528 35.134 27.265 1.00 83.94 1060 ALA A O 1
ATOM 8462 N N . VAL A 1 1061 ? 1.218 35.097 28.705 1.00 89.00 1061 VAL A N 1
ATOM 8463 C CA . VAL A 1 1061 ? 2.260 35.512 27.756 1.00 89.00 1061 VAL A CA 1
ATOM 8464 C C . VAL A 1 1061 ? 2.610 34.360 26.810 1.00 89.00 1061 VAL A C 1
ATOM 8466 O O . VAL A 1 1061 ? 2.575 34.536 25.596 1.00 89.00 1061 VAL A O 1
ATOM 8469 N N . ASP A 1 1062 ? 2.847 33.159 27.340 1.00 88.88 1062 ASP A N 1
ATOM 8470 C CA . ASP A 1 1062 ? 3.141 31.942 26.567 1.00 88.88 1062 ASP A CA 1
ATOM 8471 C C . ASP A 1 1062 ? 2.059 31.644 25.526 1.00 88.88 1062 ASP A C 1
ATOM 8473 O O . ASP A 1 1062 ? 2.350 31.425 24.350 1.00 88.88 1062 ASP A O 1
ATOM 8477 N N . ASN A 1 1063 ? 0.789 31.722 25.932 1.00 84.25 1063 ASN A N 1
ATOM 8478 C CA . ASN A 1 1063 ? -0.323 31.538 25.011 1.00 84.25 1063 ASN A CA 1
ATOM 8479 C C . ASN A 1 1063 ? -0.469 32.697 24.010 1.00 84.25 1063 ASN A C 1
ATOM 8481 O O . ASN A 1 1063 ? -1.023 32.453 22.944 1.00 84.25 1063 ASN A O 1
ATOM 8485 N N . TYR A 1 1064 ? -0.024 33.929 24.307 1.00 86.25 1064 TYR A N 1
ATOM 8486 C CA . TYR A 1 1064 ? -0.007 35.020 23.316 1.00 86.25 1064 TYR A CA 1
ATOM 8487 C C . TYR A 1 1064 ? 0.994 34.725 22.193 1.00 86.25 1064 TYR A C 1
ATOM 8489 O O . TYR A 1 1064 ? 0.619 34.788 21.030 1.00 86.25 1064 TYR A O 1
ATOM 8497 N N . PHE A 1 1065 ? 2.223 34.309 22.516 1.00 87.62 1065 PHE A N 1
ATOM 8498 C CA . PHE A 1 1065 ? 3.221 33.949 21.495 1.00 87.62 1065 PHE A CA 1
ATOM 8499 C C . PHE A 1 1065 ? 2.873 32.678 20.705 1.00 87.62 1065 PHE A C 1
ATOM 8501 O O . PHE A 1 1065 ? 3.481 32.416 19.672 1.00 87.62 1065 PHE A O 1
ATOM 8508 N N . LYS A 1 1066 ? 1.898 31.890 21.173 1.00 83.19 1066 LYS A N 1
ATOM 8509 C CA . LYS A 1 1066 ? 1.378 30.688 20.500 1.00 83.19 1066 LYS A CA 1
ATOM 8510 C C . LYS A 1 1066 ? 0.117 30.941 19.652 1.00 83.19 1066 LYS A C 1
ATOM 8512 O O . LYS A 1 1066 ? -0.462 29.966 19.171 1.00 83.19 1066 LYS A O 1
ATOM 8517 N N . ARG A 1 1067 ? -0.318 32.199 19.484 1.00 77.25 1067 ARG A N 1
ATOM 8518 C CA . ARG A 1 1067 ? -1.474 32.612 18.661 1.00 77.25 1067 ARG A CA 1
ATOM 8519 C C . ARG A 1 1067 ? -1.067 33.455 17.455 1.00 77.25 1067 ARG A C 1
ATOM 8521 O O . ARG A 1 1067 ? -1.754 33.281 16.425 1.00 77.25 1067 ARG A O 1
#

InterPro domains:
  IPR019378 GDP-fucose protein O-fucosyltransferase [PF10250] (350-716)
  IPR019378 GDP-fucose protein O-fucosyltransferase [PF10250] (851-982)

Nearest PDB structures (foldseek):
  8ay1-assembly1_B  TM=5.771E-01  e=2.540E-09  Caenorhabditis elegans
  5foe-assembly2_B  TM=5.453E-01  e=2.044E-09  Caenorhabditis elegans
  5foe-assembly1_A  TM=5.472E-01  e=2.406E-09  Caenorhabditis elegans
  4ap5-assembly1_B  TM=5.308E-01  e=4.789E-08  Homo sapiens
  4ap6-assembly1_A  TM=5.000E-01  e=5.953E-08  Homo sapiens

Sequence (1067 aa):
MHTGQTKIYSTPNLPVFESSAKLVDSDELKKALVSRKNSVAMDMIASRDEPMNTPASGLGKRGAESDPCVEEIRAGQRAKTKVVMRRSTYRSPRAVVVPSSPRKLGWKTQGEITRLLIVIMAVVGMVLLASVSKQLHMFHHVDSTLRSPAHVENDPAVAERDLHHGVHKNLLDHKKVLSEHWQRERQKRLKGQADLIQQKGRNDPPETPRMHVPNDGMLEDKVDKSIDTVKGKVDAKTDTRKRLNDGQNKMEGNVLLTTTTTTTTTTTTTSSTKPVSRMEKWPNENTKLARGYSGLPMDKTPALVGAKRGSIDCDINVNDLAYWNSPQGTRDEEFESPFKVEDLPGKAKYLTFEPDPGGFNNIRMSLENILVIAAVTGRTLVLPPPQRIYLLQDKMQLSDFFPILNDKFQKRIKVITMSEFLQREMKEGGYLYNVGKDDNDEATLLTLAEGCVQMKTGDKSCNKLNTILQRKGYMAPVKDSKNCFVFDKYAFDRGPAAVTSPRTQKLIAEFCGKERTPVYYTKGFHSPSILHFHTSDPNAYRLLNHFYTVIYFTDPKMDNFYKRFVRDFVHYNDAIFCAAGKIVHALQEEGRSRGDTVDGEGGGGYSALHVRRGDLQYKEVIISAEEWYNTTNKLWKPNELLYIATDERNHKFFEPFAKHYELRYLENYTKEAGLDKLDRALMGMVEIVVCSSARLFVGTWHSTFSGYITRLRGYYGRSKMTSYYSFRPRIFSMHKWQFPSGNYAAREWQSAWLGIDGDEYITQDIEPNGKSPIGPFDDIKLLKGSPPRPDHLARGKSGLPMAETPALIGAQRGTVECDVDVNQLAYWNKQGTRDRDFVSPFRHGGAKTRYITFWQDAGRFNNMRMSFEIIMTVALATGRTVVLPPTQNLHLEEDASTVDGLDHFYDFFTDDFRKRVQVISMKEFVVKESKPGGLLSLDDATHTRLDSLTNMCQNRRKSDIYCGEIFEKIAKHSNVMVAPFGTGGGFNNCLVFDGDVFSSGQVNPIRVKSPEVSKFCGTRMPIFWTQELSKPDVLHFDSFDKAHRLLAHFYNYVYFTDPAVDNYFKR

Solvent-accessible surface area (backbone atoms only — not comparable to full-atom values): 65524 Å² total; per-residue (Å²): 133,87,84,88,88,81,91,82,92,89,86,90,82,86,87,84,91,82,88,84,88,82,84,84,90,81,93,85,92,78,87,86,80,88,88,85,88,78,88,79,89,86,83,89,86,86,80,88,80,88,86,88,76,84,82,84,87,80,90,89,85,86,87,77,92,82,86,83,84,89,88,82,91,87,85,88,85,89,84,91,84,90,86,90,86,92,83,90,87,89,91,85,89,89,88,89,87,90,88,86,91,90,89,89,87,89,91,86,72,82,73,60,58,60,59,53,49,56,54,50,53,55,53,53,52,53,55,50,58,67,53,63,79,74,75,85,87,88,87,83,85,87,90,84,86,89,85,86,84,90,85,87,87,84,88,86,85,85,86,86,78,91,81,94,82,88,81,67,64,73,58,52,62,56,50,48,57,50,49,60,48,54,51,53,55,50,52,52,53,54,50,62,47,49,64,54,50,76,75,71,77,83,82,86,88,89,92,84,85,86,86,88,85,84,88,86,86,80,91,81,91,89,84,86,85,87,86,88,80,86,88,83,86,86,83,91,79,89,80,90,84,86,88,84,89,86,81,89,87,85,85,87,83,83,90,83,90,84,90,82,91,84,86,89,82,87,86,92,86,80,89,82,92,83,83,89,80,76,89,74,80,82,80,74,93,86,75,76,70,42,51,60,59,19,78,59,58,79,94,52,23,70,40,49,47,80,24,28,51,27,79,54,68,52,100,58,96,42,42,59,76,40,43,22,31,50,55,56,5,56,62,64,70,69,61,75,52,96,59,43,56,76,89,43,91,97,55,76,38,37,35,41,50,46,66,39,80,47,41,62,55,40,30,49,25,25,46,49,36,52,52,52,54,24,41,41,34,49,20,36,33,39,42,60,41,28,27,63,45,50,96,42,87,56,72,47,48,74,60,78,50,23,52,51,80,38,76,80,41,36,75,57,33,46,62,45,47,34,42,60,47,48,74,49,24,46,34,90,92,29,93,39,35,58,55,40,66,76,71,68,40,44,72,57,52,50,56,37,23,76,36,24,37,98,40,96,65,66,98,54,21,41,50,66,58,48,52,50,44,60,74,72,23,46,68,56,95,52,28,48,85,49,27,17,43,32,46,38,71,46,22,31,78,70,34,68,85,54,59,71,50,67,70,56,49,50,51,51,50,60,59,38,40,98,74,26,46,82,45,68,53,25,57,77,73,64,66,51,53,38,37,22,39,58,21,45,44,85,85,66,31,26,40,56,39,41,33,86,66,27,48,45,44,78,47,35,48,58,40,18,45,55,40,43,48,46,55,45,62,66,44,70,32,38,68,43,53,40,29,18,34,44,47,46,50,52,45,29,50,57,14,43,77,73,75,37,60,63,50,101,70,66,35,21,17,27,30,20,37,37,49,66,62,67,87,61,85,65,63,91,57,55,66,53,46,62,52,46,35,79,66,43,65,80,78,56,62,89,67,37,42,33,38,49,44,62,70,69,86,60,68,73,58,48,49,64,45,60,77,60,32,49,78,44,47,75,74,81,36,31,76,82,31,41,51,84,80,46,66,76,73,49,51,68,57,21,46,37,53,39,44,30,43,28,55,35,31,36,22,34,66,66,32,46,61,39,15,50,24,54,48,48,20,35,49,60,48,47,62,47,55,35,45,36,28,55,41,76,99,45,25,65,64,54,58,50,78,64,78,80,62,86,70,52,50,42,44,66,59,62,82,65,34,49,37,38,40,25,65,57,77,75,87,69,62,84,58,81,83,61,76,32,93,72,46,58,78,88,70,35,55,72,69,83,42,66,70,70,68,43,96,23,53,31,90,73,44,89,60,46,55,75,91,74,36,65,52,54,46,80,38,42,78,32,76,54,93,64,101,55,96,46,40,83,71,46,62,54,53,43,66,4,57,58,60,70,72,59,75,54,87,65,38,68,98,62,93,70,88,32,37,34,42,49,40,72,35,84,57,49,56,71,45,35,48,25,33,45,48,37,51,52,51,52,25,44,39,39,60,21,30,38,36,42,61,41,30,36,86,49,71,83,52,97,64,87,53,96,62,43,59,71,63,84,78,41,81,61,76,46,71,80,40,38,78,57,35,42,72,45,46,32,42,61,47,46,71,58,23,24,37,85,90,28,78,61,50,42,57,72,68,58,40,56,53,44,56,69,37,22,67,42,28,38,97,40,98,90,43,102,41,34,43,57,65,52,53,55,53,50,62,70,34,91,51,36,37,62,54,95,59,20,59,30,77,76,27,59,43,24,43,34,44,37,73,66,33,29,73,70,57,48,85,52,72,65,61,67,66,27,70,66,53,39,65,66,38,58,93,29,48,81,43,66,51,28,48,72,80,63,62,50,48,28,37,30,39,51,25,49,49,62,38,35,17,37,83,46,55,33,87,73,36,50,43,43,73,49,66,72,59,35,53,54,81,72,108

Secondary structure (DSSP, 8-state):
-------------------------------------------------------------------------------------------------------------THHHHHHHHHHHHHHHHHHHHHHTTS--------------------------------TTHHHHHHHHHHHHHHHHHHHHHHHHHHHHTTT-------------------------------------------------------------------------------PPPP-TT-PPPS--SS--GGG-GGGTT--B-----SS--GGG--SBSS--HHHHS---TTPPP--TT---EEEEPPPSSBHHHHHHHHHHHHHHHHHHTPEEEEPPPEE-BT-SSEE-GGGTS-TTSHHHHTTS-EEEHHHHHHHHTSTTSTTTTHHHHSS-HHHHHHHHT--B--SSSTTBHHHHHHHHHHHSEE----TTTEEEEE-HHHHHH-GGG---HHHHHHHHHHH-TT-EEEE--HHHHS-SEEEE--S-TTTT---S-HHHHEEESSHHHHHHHHHHHHHHSPPPHHHHHHHHHHHHHHHHHHHHTT--B-TTS-BSSEEEEE--SS-S-GGG---HHHHHHHHTTTSPTT-EEEEEES---GGGGHHHHTTSEEE-GGGGTTTTTTTSS-GGGHHHHHHHHHHHSSSEEEPTT-HHHHHHHHHHHHTT--GGGEEESSGGGTTTTTS---S-SSGGGS--GGGTTTTTSSS---S-S-TTPPBTTB-TTT-TTTTTS----TTTSTT--SS-GGG-GGGTT-EE----SSS--TTT---EEPPHHHHT---TTS---SS--EEEEPPPSS-HHHHHHHHHHHHHHHHHHTPEEEEPPB-----SSSS-S--SSTTTS---SHHHHTTS-EEEHHHHHHHHSSTTSTT---HHHHHHHHHHSSB-BS-TTSTTBTHHHHHHHHTSTTEEE-S--SSBTB-EEEEE-HHHHHH----HHHHT-HHHHHHHTTSEEEE--HHHH--SEEEE--SSGGG---S-HHHHEEESSHHHHHHHT-

pLDDT: mean 72.62, std 26.29, range [21.73, 98.56]

Organism: Thalassiosira oceanica (NCBI:txid159749)

Radius of gyration: 43.21 Å; Cα contacts (8 Å, |Δi|>4): 1410; chains: 1; bounding box: 144×130×130 Å

Foldseek 3Di:
DDDDDDDDDDDDDDDDDDDDDDDDDDDDDDDDDDDDDDDDDDDDDDDYDDDDDDDDDDDDDDYDDDDDDDDDDDDDDDDDDDDDYDDDDDDDDDDDDDDDDDDDDDDDDDPVVVVVVVVVVVVVVVVVVVVVVPPDDDDDDDDDDDDDDDDDDDDDDDDDDDDDDDPCPVVVVVVVVVVVVVVVVVVVVVVVVVVVVVVDDDDDDDDDDDDDDDDDDDDDDDDDDDDDDDDDDDDDDDDDDDDDDDDDDDDDDDDDDDDDDDDDDDDDDDDDDDDDDDDDDDDDPPDDFAQQPLLDDPVFQQQRAVWHFDAFDAPDGLSLLGLAIVVRHDCLLPDDAPLEDDPDVLQAFEEEEDAALAADLLSLQQVLLSLLVQLNHVHAYEWAAFEQGPPADDGDTPCQWFVCCDPVNCSRHNYDAQLVLLVSQCPPSHLCVCVCVVVVCSVLSNVLSNDAYPDPDDSRHSVVVVVSLVVRADEDQAAQQAAAEEEDPLCAPPNPVSQPDPVLVVVRCVLQDPRYDYDYDYVVQNPIRYYYYHQHDPVGRNRRFHNLSRYYYSFLQSSLSSLSCCSHRVHTHSLLSNLLSLVQVVLLVCLVVVVWDADPSGAASAAEEEQEAPPDPPNLLNDALVLLCVQCVLQDDFQGEYEYHYPDPPCVSNVSVVVTYHYDYLVVCCVRSVVVVDRPSSSLVSVLSNNLRHQAYEYGWQDSSLQSSLVSVLSSSNQLLRRAYSNLVCGSVSVAQDRQDDPSSRHHHSQSRNSSSGRDRDPHDSCPVPAHPNGDPVPPCSVVPPPPCDPQNPQAHDNDDPVVPQFCAQKAFDADDDPDGPSVVGSHIRTHPCLLPDDALLEDPDPAAFEEEEDAAPDAPVQSVLQVLQSLLVCLNHVHAYEFAAFEQRPPDPDRDPDGGPCVVDVCPDPSNCVRHHYDFQLVQLVAACDPPHLLPHDPVLSVQSNVLRHDAYCDPPDSNHSCSSQVSQCPGPLEDEDPAAVADAAPAAEEEENVCAVVVDDDPVNQVDPVVCVLSVPHRYDYSHVVVSPRRYYYQHCHDRNRNRRHHNLSRYYYPPVVSSVSSVD

Mean predicted aligned error: 21.6 Å